Protein AF-A0A1V5XC55-F1 (afdb_monomer)

Foldseek 3Di:
DPPVVVVVVVVVVVVVVPPPPLPFDWDWFADPDAFPWKWKAWLQDLFRDDTHTWDDDPPDRTTGDGDGDDADKIWMWMQTNNRTDERPPQPAWFAQDPDITHIDGRQWWDPPKDATLAPPQWAAAPLGATKGKMKGFPPQADWKKKWKDLPDPPDIFIFTWDFQDDGPGTTMTIDGQHFQFQWMWMWMAGPVRDTIDTPVRDTDTNPPDPDDAFPLLLLAAEEEELQQQEFAQDPPDQADQDLDPFGGRQGALNRVLVCLVVCVLLVHAEYEYQAQADAPTSRRLQAQDLQWGHVSRPTLVSVLSSLVSCVVSNHAYAYAQRLFWHFPNNVLVVQCVVQPCPGPSVLQFDWDDDPNDTDFDADPPDPGTTGGDLVDPVSLVSSLVSLLNVLVSPHQEYAYPSQSRHRLVSLQSSQVSNCVSHVSHFYEYADAQLSCSSSVVSNRGQAYEHPLLLVLLLCVQLVVVDFQVVSVVSQSVCCSNGHQLARYEHENDDLQAFHVCQSNVLSPHNLLLLVSLLCLQQGEYHYYDYPCSLQSDHFPDGDPDTSPRSSRSGRDPVDHDPSSVVSNVQSSLSSVLSVVQVQRHRFDKDFPDTDGQWTWMWGDDQQWIKIKIWRSAQAKDKDFPDDPFFFAKAWSHKRPDWDDDGRIIIAGHGMMTIITTAGDQDPQVVLVVVVVVLVQQLLCCVLVLPLFRPAAFQEEEEQQKQAALWDALQALSCNVVCVVVSSIGGAGSVLLVLCLLVLLRYQEYHDDDHYALLVHPCSLVSLQSSCRSVSPRRHEYEYEHCQLNLDLVNLVSCLVSPHQEYEHEAAALDQVQRCVRIPSDGVVNSLVSLLSSVVCCVVVVGNHAYEYEHEDWQSHLVGLLSVLVSCLVSVHAAYEYAYRDPNDPSSVVTHDQCPPPSSVVSLVVSQVVSVVSNHLYAYHSDQDDADLLCCVVDVPNVSNQVSVCVNSVHNDDLLSQLSHYWYAYSSQFIAGSDPPHDGLGGSSRDRSSCSSSDPRSSVVSVVSQQVPADPVGGDNDDGVVVSD

Secondary structure (DSSP, 8-state):
--SSHHHHHHHHHHHHTTS--------EEE-SS--S-EEEEETTSSSTT--EE-EE-TTSSEEE------SEEEEEEEEETTEEE--TT---EEESSS-EEEEEEESSPPTTEE--SSTTTEEE-TTSSEEEEEEEETTS-S--EEEEESS-TT--EEEEPEEEEE-SSEEEEEEEE--SSS--EEEEE-TTS-EE-STTSPPEEPPP---PPPGGGTT--EEEE-HHHH--SSTTS---S---TTS-----HHHHHTTHHHHHHHT--EEEEPP-EEESSSS--SEEEEEEE-GGGTHHHHHHHHHHHHHHTT-EEEEEE--SB--TT-HHHHHHHHHGGGSTTGGGB-EEEETTEEEE-BGGG-TT-BBB-TTSHHHHHHHHHHHHHHHHHT--EEEETTGGGS-HHHHHHHHHHHHHH-TT-EEEE-S-HHHHHHHHHTTS-SEEE-HHHHHHHIIIIIS--S-HHHHHHHHHHHHHHSSSGGGEEEES--TTS--HHHHHHHTT-TTHHHHHHHHHHHSSSEEEEETTGGGT---SS--SSTT--GGG-PPP-SS--HHHHHHHHHHHHHHHHHHH-HHHHHSEEEEEEEETTEEEEEEEETTEEEEEEEE-SSS-EEEE---SS--EEEEEEEESSEEEETTEEEE-TTEEEEEEEE-----HHHHHHHHHHHHHHHHHHHHTT-SS-SS--SEEEE--BS--SSEETT-TT-HHHHHHTT---B--HHHHHHTHHHHTT-SEEEE-SSS-GGG-TTHHHHHHHHHHHHTT---EEEEEE-STT--HHHHHHHHHTT--EEEEE---SSHHHHHHHEETB-HHHHHHHHHHHHHHHHHTT---EEEEEEE--TTTGGGHHHHHHHHHHTT-SEEEEE-----SHHHHTT---TTSHHHHHHHHHHHHHHHHTT-EEEEESS-----GGGGGG-HHHHHHHHHHHHHHTS---GGGHHHHEEEE-TTSEEEESSTTSPEEEETTTS-HHHHHTSHHHHHHHHHHHHHS-BTTBS--PPPHHHH-

Radius of gyration: 33.97 Å; Cα contacts (8 Å, |Δi|>4): 2161; chains: 1; bounding box: 90×72×100 Å

Solvent-accessible surface area (backbone atoms only — not comparable to full-atom values): 53947 Å² total; per-residue (Å²): 135,76,79,65,59,60,61,54,54,52,53,57,50,58,64,57,73,71,58,71,84,74,71,70,63,59,57,71,48,68,49,103,58,94,72,92,44,43,30,46,43,53,68,83,49,67,30,78,82,69,75,42,74,47,42,75,46,99,87,52,79,35,36,41,50,74,55,79,72,69,61,21,73,32,47,32,38,33,32,47,70,89,39,83,42,70,58,87,80,50,88,45,63,49,28,85,64,98,58,72,32,26,50,47,66,32,82,13,39,46,86,67,38,53,40,19,72,20,59,67,24,42,35,74,34,96,53,50,30,30,37,39,38,41,31,38,35,66,89,72,55,93,59,46,29,42,34,36,30,69,84,51,93,89,57,67,46,62,28,72,35,46,78,77,52,71,49,84,49,29,41,32,30,36,37,75,48,54,46,28,42,86,57,35,36,33,32,37,33,43,72,89,68,52,75,48,24,30,74,88,65,44,66,40,64,58,65,80,88,85,82,81,78,41,77,75,51,69,76,32,24,36,38,35,35,54,51,33,32,52,32,32,61,47,101,84,47,67,68,41,80,76,50,63,79,76,43,66,28,49,13,18,43,49,20,51,49,76,40,46,68,62,42,47,71,42,54,47,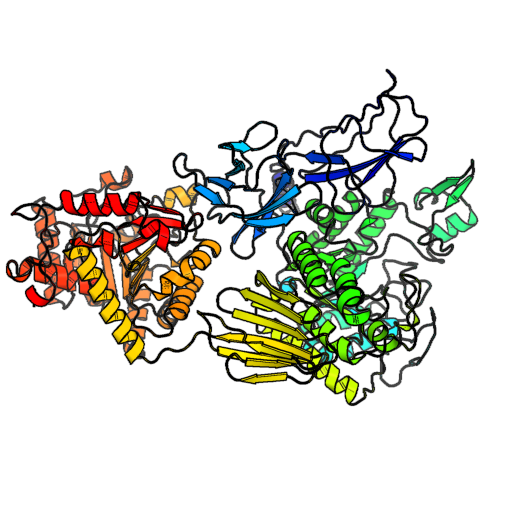36,30,41,35,36,48,42,57,34,29,31,71,50,54,66,19,66,31,30,40,35,79,84,43,47,26,66,87,34,49,22,63,69,25,51,50,53,30,48,55,59,34,48,77,70,68,35,39,44,26,40,43,48,62,74,58,34,32,15,67,75,16,67,61,52,56,47,24,73,74,52,38,86,79,26,94,48,30,68,53,36,38,68,44,77,59,94,91,38,81,40,78,37,40,53,97,76,36,92,61,26,43,25,47,22,76,84,32,63,73,53,44,50,52,52,48,48,37,47,54,51,48,40,74,73,63,49,41,30,32,33,33,53,62,37,44,69,42,48,48,72,56,34,22,50,46,40,50,54,38,39,77,70,32,77,69,42,48,34,36,24,47,31,52,36,86,61,32,44,54,42,39,75,64,47,33,30,68,29,22,40,28,58,68,54,26,54,44,48,41,32,39,66,40,68,54,77,42,38,23,40,61,42,47,53,53,49,54,49,50,63,64,48,30,51,62,46,62,29,33,32,34,34,66,37,53,90,42,36,52,34,48,30,14,52,9,41,75,65,75,40,52,64,42,37,50,49,51,52,50,48,49,50,59,35,67,19,25,34,37,43,39,74,48,55,51,40,58,52,58,34,91,63,75,59,91,49,85,71,54,16,53,67,55,62,56,41,56,76,93,70,74,52,73,69,28,52,53,41,31,51,49,47,26,50,46,44,48,48,34,71,75,33,60,12,29,38,74,20,51,78,43,82,76,43,50,48,65,41,38,35,31,36,36,23,39,38,94,80,41,34,35,40,37,40,37,34,69,35,94,51,68,49,77,49,74,67,82,46,102,74,40,60,40,58,43,83,74,45,70,32,72,52,70,49,78,56,64,44,40,39,38,32,30,45,39,9,30,39,35,28,38,47,38,71,64,76,64,58,69,70,59,53,53,52,52,53,51,53,51,53,52,51,50,51,51,26,59,47,70,65,49,48,59,59,95,60,75,45,39,29,41,33,35,23,52,15,28,38,48,89,47,41,44,60,54,51,75,66,47,23,54,60,24,51,75,70,67,64,36,33,33,45,22,54,53,49,53,62,65,41,43,72,56,39,46,55,33,43,34,40,33,37,74,50,54,31,33,46,90,76,37,85,54,47,63,57,52,37,48,51,39,49,58,44,34,52,82,50,85,63,39,28,31,39,47,36,72,38,82,76,43,44,71,72,47,50,52,51,40,46,77,46,48,45,34,30,40,36,31,53,51,53,38,61,44,55,82,42,23,26,63,46,28,35,76,50,52,50,77,56,29,52,55,30,44,44,51,51,46,51,50,31,62,76,67,68,48,79,61,47,41,30,38,36,22,60,50,26,65,86,32,52,92,34,44,51,48,36,39,50,48,40,51,74,48,64,40,53,28,42,34,40,32,56,63,63,62,76,43,78,65,21,49,76,36,61,57,59,53,84,36,70,67,53,38,53,42,50,51,52,22,44,56,49,26,47,75,68,68,27,43,53,31,63,49,53,72,58,72,90,73,49,83,90,49,35,89,82,30,67,67,53,40,51,49,51,53,30,45,26,58,70,63,67,41,91,78,50,78,89,43,24,65,69,32,28,34,19,38,41,25,71,23,40,28,17,43,44,34,87,88,33,63,73,40,47,39,44,79,54,43,52,60,75,54,34,61,52,26,72,56,33,23,48,50,35,51,46,54,44,62,73,50,61,45,102,90,42,71,72,79,55,78,54,75,85,76,65,111

Mean predicted aligned error: 11.79 Å

pLDDT: mean 85.63, std 13.94, range [22.53, 98.56]

Structure (mmCIF, N/CA/C/O backbone):
data_AF-A0A1V5XC55-F1
#
_entry.id   AF-A0A1V5XC55-F1
#
loop_
_atom_site.group_PDB
_atom_site.id
_atom_site.type_symbol
_atom_site.label_atom_id
_atom_site.label_alt_id
_atom_site.label_comp_id
_atom_site.label_asym_id
_atom_site.label_entity_id
_atom_site.label_seq_id
_atom_site.pdbx_PDB_ins_code
_atom_site.Cartn_x
_atom_site.Cartn_y
_atom_site.Cartn_z
_atom_site.occupancy
_atom_site.B_iso_or_equiv
_atom_site.auth_seq_id
_atom_site.auth_comp_id
_atom_site.auth_asym_id
_atom_site.auth_atom_id
_atom_site.pdbx_PDB_model_num
ATOM 1 N N . MET A 1 1 ? -19.182 26.899 -26.515 1.00 34.28 1 MET A N 1
ATOM 2 C CA . MET A 1 1 ? -17.747 27.268 -26.504 1.00 34.28 1 MET A CA 1
ATOM 3 C C . MET A 1 1 ? -17.348 28.313 -25.447 1.00 34.28 1 MET A C 1
ATOM 5 O O . MET A 1 1 ? -16.160 28.542 -25.316 1.00 34.28 1 MET A O 1
ATOM 9 N N . GLN A 1 2 ? -18.250 28.873 -24.620 1.00 22.53 2 GLN A N 1
ATOM 10 C CA . GLN A 1 2 ? -17.868 29.797 -23.522 1.00 22.53 2 GLN A CA 1
ATOM 11 C C . GLN A 1 2 ? -18.053 29.240 -22.094 1.00 22.53 2 GLN A C 1
ATOM 13 O O . GLN A 1 2 ? -17.560 29.832 -21.146 1.00 22.53 2 GLN A O 1
ATOM 18 N N . THR A 1 3 ? -18.674 28.072 -21.917 1.00 24.91 3 THR A N 1
ATOM 19 C CA . THR A 1 3 ? -18.937 27.470 -20.590 1.00 24.91 3 THR A CA 1
ATOM 20 C C . THR A 1 3 ? -17.890 26.448 -20.127 1.00 24.91 3 THR A C 1
ATOM 22 O O . THR A 1 3 ? -17.891 26.059 -18.966 1.00 24.91 3 THR A O 1
ATOM 25 N N . VAL A 1 4 ? -16.964 26.037 -21.003 1.00 29.27 4 VAL A N 1
ATOM 26 C CA . VAL A 1 4 ? -15.891 25.066 -20.683 1.00 29.27 4 VAL A CA 1
ATOM 27 C C . VAL A 1 4 ? -14.589 25.770 -20.262 1.00 29.27 4 VAL A C 1
ATOM 29 O O . VAL A 1 4 ? -13.830 25.240 -19.457 1.00 29.27 4 VAL A O 1
ATOM 32 N N . SER A 1 5 ? -14.366 27.012 -20.708 1.00 24.56 5 SER A N 1
ATOM 33 C CA . SER A 1 5 ? -13.161 27.795 -20.383 1.00 24.56 5 SER A CA 1
ATOM 34 C C . SER A 1 5 ? -13.095 28.234 -18.913 1.00 24.56 5 SER A C 1
ATOM 36 O O . SER A 1 5 ? -12.009 28.353 -18.351 1.00 24.56 5 SER A O 1
ATOM 38 N N . THR A 1 6 ? -14.240 28.451 -18.261 1.00 25.06 6 THR A N 1
ATOM 39 C CA . THR A 1 6 ? -14.295 28.997 -16.893 1.00 25.06 6 THR A CA 1
ATOM 40 C C . THR A 1 6 ? -13.995 27.942 -15.820 1.00 25.06 6 THR A C 1
ATOM 42 O O . THR A 1 6 ? -13.454 28.270 -14.766 1.00 25.06 6 THR A O 1
ATOM 45 N N . ILE A 1 7 ? -14.264 26.662 -16.108 1.00 30.28 7 ILE A N 1
ATOM 46 C CA . ILE A 1 7 ? -13.986 25.533 -15.199 1.00 30.28 7 ILE A CA 1
ATOM 47 C C . ILE A 1 7 ? -12.499 25.133 -15.251 1.00 30.28 7 ILE A C 1
ATOM 49 O O . ILE A 1 7 ? -11.921 24.765 -14.228 1.00 30.28 7 ILE A O 1
ATOM 53 N N . VAL A 1 8 ? -11.846 25.278 -16.410 1.00 31.59 8 VAL A N 1
ATOM 54 C CA . VAL A 1 8 ? -10.400 25.025 -16.565 1.00 31.59 8 VAL A CA 1
ATOM 55 C C . VAL A 1 8 ? -9.572 26.124 -15.888 1.00 31.59 8 VAL A C 1
ATOM 57 O O . VAL A 1 8 ? -8.620 25.821 -15.168 1.00 31.59 8 VAL A O 1
ATOM 60 N N . SER A 1 9 ? -9.991 27.391 -15.997 1.00 26.23 9 SER A N 1
ATOM 61 C CA . SER A 1 9 ? -9.282 28.512 -15.364 1.00 26.23 9 SER A CA 1
ATOM 62 C C . SER A 1 9 ? -9.370 28.500 -13.829 1.00 26.23 9 SER A C 1
ATOM 64 O O . SER A 1 9 ? -8.405 28.869 -13.163 1.00 26.23 9 SER A O 1
ATOM 66 N N . GLN A 1 10 ? -10.479 28.019 -13.245 1.00 27.09 10 GLN A N 1
ATOM 67 C CA . GLN A 1 10 ? -10.594 27.850 -11.788 1.00 27.09 10 GLN A CA 1
ATOM 68 C C . GLN A 1 10 ? -9.768 26.667 -11.254 1.00 27.09 10 GLN A C 1
ATOM 70 O O . GLN A 1 10 ? -9.231 26.763 -10.151 1.00 27.09 10 GLN A O 1
ATOM 75 N N . ARG A 1 11 ? -9.587 25.585 -12.030 1.00 28.97 11 ARG A N 1
ATOM 76 C CA . ARG A 1 11 ? -8.693 24.467 -11.661 1.00 28.97 11 ARG A CA 1
ATOM 77 C C . ARG A 1 11 ? -7.208 24.843 -11.728 1.00 28.97 11 ARG A C 1
ATOM 79 O O . ARG A 1 11 ? -6.474 24.474 -10.817 1.00 28.97 11 ARG A O 1
ATOM 86 N N . MET A 1 12 ? -6.787 25.620 -12.730 1.00 27.97 12 MET A N 1
ATOM 87 C CA . MET A 1 12 ? -5.414 26.151 -12.813 1.00 27.97 12 MET A CA 1
ATOM 88 C C . MET A 1 12 ? -5.119 27.231 -11.757 1.00 27.97 12 MET A C 1
ATOM 90 O O . MET A 1 12 ? -4.005 27.303 -11.243 1.00 27.97 12 MET A O 1
ATOM 94 N N . MET A 1 13 ? -6.105 28.048 -11.362 1.00 25.08 13 MET A N 1
ATOM 95 C CA . MET A 1 13 ? -5.916 28.977 -10.236 1.00 25.08 13 MET A CA 1
ATOM 96 C C . MET A 1 13 ? -5.838 28.248 -8.886 1.00 25.08 13 MET A C 1
ATOM 98 O O . MET A 1 13 ? -5.050 28.640 -8.028 1.00 25.08 13 MET A O 1
ATOM 102 N N . LEU A 1 14 ? -6.575 27.149 -8.694 1.00 25.53 14 LEU A N 1
ATOM 103 C CA . LEU A 1 14 ? -6.502 26.353 -7.462 1.00 25.53 14 LEU A CA 1
ATOM 104 C C . LEU A 1 14 ? -5.182 25.575 -7.308 1.00 25.53 14 LEU A C 1
ATOM 106 O O . LEU A 1 14 ? -4.770 25.340 -6.173 1.00 25.53 14 LEU A O 1
ATOM 110 N N . SER A 1 15 ? -4.472 25.237 -8.395 1.00 27.22 15 SER A N 1
ATOM 111 C CA . SER A 1 15 ? -3.107 24.685 -8.304 1.00 27.22 15 SER A CA 1
ATOM 112 C C . SER A 1 15 ? -2.055 25.741 -7.941 1.00 27.22 15 SER A C 1
ATOM 114 O O . SER A 1 15 ? -1.020 25.401 -7.369 1.00 27.22 15 SER A O 1
ATOM 116 N N . ALA A 1 16 ? -2.319 27.019 -8.227 1.00 26.11 16 ALA A N 1
ATOM 117 C CA . ALA A 1 16 ? -1.433 28.129 -7.875 1.00 26.11 16 ALA A CA 1
ATOM 118 C C . ALA A 1 16 ? -1.601 28.599 -6.415 1.00 26.11 16 ALA A C 1
ATOM 120 O O . ALA A 1 16 ? -0.640 29.063 -5.811 1.00 26.11 16 ALA A O 1
ATOM 121 N N . PHE A 1 17 ? -2.785 28.429 -5.814 1.00 24.09 17 PHE A N 1
ATOM 122 C CA . PHE A 1 17 ? -3.093 28.936 -4.466 1.00 24.09 17 PHE A CA 1
ATOM 123 C C . PHE A 1 17 ? -2.536 28.104 -3.293 1.00 24.09 17 PHE A C 1
ATOM 125 O O . PHE A 1 17 ? -2.596 28.555 -2.153 1.00 24.09 17 PHE A O 1
ATOM 132 N N . PHE A 1 18 ? -1.990 26.908 -3.542 1.00 30.83 18 PHE A N 1
ATOM 133 C CA . PHE A 1 18 ? -1.498 26.001 -2.488 1.00 30.83 18 PHE A CA 1
ATOM 134 C C . PHE A 1 18 ? 0.004 25.692 -2.548 1.00 30.83 18 PHE A C 1
ATOM 136 O O . PHE A 1 18 ? 0.501 24.930 -1.720 1.00 30.83 18 PHE A O 1
ATOM 143 N N . ARG A 1 19 ? 0.747 26.328 -3.459 1.00 33.22 19 ARG A N 1
ATOM 144 C CA . ARG A 1 19 ? 2.190 26.515 -3.293 1.00 33.22 19 ARG A CA 1
ATOM 145 C C . ARG A 1 19 ? 2.358 27.768 -2.440 1.00 33.22 19 ARG A C 1
ATOM 147 O O . ARG A 1 19 ? 2.335 28.874 -2.971 1.00 33.22 19 ARG A O 1
ATOM 154 N N . GLY A 1 20 ? 2.474 27.621 -1.118 1.00 26.70 20 GLY A N 1
ATOM 155 C CA . GLY A 1 20 ? 3.049 28.712 -0.325 1.00 26.70 20 GLY A CA 1
ATOM 156 C C . GLY A 1 20 ? 4.363 29.129 -1.000 1.00 26.70 20 GLY A C 1
ATOM 157 O O . GLY A 1 20 ? 5.053 28.243 -1.514 1.00 26.70 20 GLY A O 1
ATOM 158 N N . PRO A 1 21 ? 4.686 30.428 -1.105 1.00 26.92 21 PRO A N 1
ATOM 159 C CA . PRO A 1 21 ? 5.895 30.852 -1.785 1.00 26.92 21 PRO A CA 1
ATOM 160 C C . PRO A 1 21 ? 7.081 30.328 -0.975 1.00 26.92 21 PRO A C 1
ATOM 162 O O . PRO A 1 21 ? 7.488 30.928 0.014 1.00 26.92 21 PRO A O 1
ATOM 165 N N . VAL A 1 22 ? 7.622 29.176 -1.371 1.00 40.97 22 VAL A N 1
ATOM 166 C CA . VAL A 1 22 ? 8.995 28.829 -1.035 1.00 40.97 22 VAL A CA 1
ATOM 167 C C . VAL A 1 22 ? 9.799 29.819 -1.849 1.00 40.97 22 VAL A C 1
ATOM 169 O O . VAL A 1 22 ? 9.922 29.679 -3.063 1.00 40.97 22 VAL A O 1
ATOM 172 N N . THR A 1 23 ? 10.221 30.901 -1.205 1.00 40.09 23 THR A N 1
ATOM 173 C CA . THR A 1 23 ? 11.117 31.865 -1.823 1.00 40.09 23 THR A CA 1
ATOM 174 C C . THR A 1 23 ? 12.346 31.078 -2.269 1.00 40.09 23 THR A C 1
ATOM 176 O O . THR A 1 23 ? 12.992 30.468 -1.409 1.00 40.09 23 THR A O 1
ATOM 179 N N . PRO A 1 24 ? 12.656 31.022 -3.575 1.00 44.69 24 PRO A N 1
ATOM 180 C CA . PRO A 1 24 ? 13.833 30.312 -4.036 1.00 44.69 24 PRO A CA 1
ATOM 181 C C . PRO A 1 24 ? 15.060 30.874 -3.326 1.00 44.69 24 PRO A C 1
ATOM 183 O O . PRO A 1 24 ? 15.310 32.083 -3.334 1.00 44.69 24 PRO A O 1
ATOM 186 N N . ARG A 1 25 ? 15.778 30.001 -2.617 1.00 53.78 25 ARG A N 1
ATOM 187 C CA . ARG A 1 25 ? 16.970 30.369 -1.858 1.00 53.78 25 ARG A CA 1
ATOM 188 C C . ARG A 1 25 ? 18.172 29.917 -2.689 1.00 53.78 25 ARG A C 1
ATOM 190 O O . ARG A 1 25 ? 18.420 28.715 -2.744 1.00 53.78 25 ARG A O 1
ATOM 197 N N . PRO A 1 26 ? 18.896 30.830 -3.358 1.00 57.94 26 PRO A N 1
ATOM 198 C CA . PRO A 1 26 ? 20.047 30.443 -4.165 1.00 57.94 26 PRO A CA 1
ATOM 199 C C . PRO A 1 26 ? 21.116 29.794 -3.273 1.00 57.94 26 PRO A C 1
ATOM 201 O O . PRO A 1 26 ? 21.475 30.356 -2.234 1.00 57.94 26 PRO A O 1
ATOM 204 N N . LEU A 1 27 ? 21.621 28.623 -3.675 1.00 64.31 27 LEU A N 1
ATOM 205 C CA . LEU A 1 27 ? 22.740 27.948 -3.014 1.00 64.31 27 LEU A CA 1
ATOM 206 C C . LEU A 1 27 ? 24.049 28.672 -3.348 1.00 64.31 27 LEU A C 1
ATOM 208 O O . LEU A 1 27 ? 24.645 28.451 -4.394 1.00 64.31 27 LEU A O 1
ATOM 212 N N . ARG A 1 28 ? 24.523 29.537 -2.453 1.00 68.38 28 ARG A N 1
ATOM 213 C CA . ARG A 1 28 ? 25.791 30.256 -2.646 1.00 68.38 28 ARG A CA 1
ATOM 214 C C . ARG A 1 28 ? 26.946 29.486 -2.013 1.00 68.38 28 ARG A C 1
ATOM 216 O O . ARG A 1 28 ? 26.860 29.146 -0.836 1.00 68.38 28 ARG A O 1
ATOM 223 N N . ILE A 1 29 ? 28.020 29.259 -2.772 1.00 69.81 29 ILE A N 1
ATOM 224 C CA . ILE A 1 29 ? 29.189 28.486 -2.333 1.00 69.81 29 ILE A CA 1
ATOM 225 C C . ILE A 1 29 ? 30.430 29.377 -2.360 1.00 69.81 29 ILE A C 1
ATOM 227 O O . ILE A 1 29 ? 31.098 29.540 -3.375 1.00 69.81 29 ILE A O 1
ATOM 231 N N . SER A 1 30 ? 30.786 29.942 -1.212 1.00 69.00 30 SER A N 1
ATOM 232 C CA . SER A 1 30 ? 32.070 30.636 -1.090 1.00 69.00 30 SER A CA 1
ATOM 233 C C . SER A 1 30 ? 33.190 29.599 -0.920 1.00 69.00 30 SER A C 1
ATOM 235 O O . SER A 1 30 ? 33.026 28.629 -0.180 1.00 69.00 30 SER A O 1
ATOM 237 N N . LEU A 1 31 ? 34.322 29.754 -1.611 1.00 70.69 31 LEU A N 1
ATOM 238 C CA . LEU A 1 31 ? 35.494 28.891 -1.433 1.00 70.69 31 LEU A CA 1
ATOM 239 C C . LEU A 1 31 ? 36.622 29.703 -0.784 1.00 70.69 31 LEU A C 1
ATOM 241 O O . LEU A 1 31 ? 36.928 30.798 -1.250 1.00 70.69 31 LEU A O 1
ATOM 245 N N . PRO A 1 32 ? 37.300 29.185 0.257 1.00 66.31 32 PRO A N 1
ATOM 246 C CA . PRO A 1 32 ? 38.350 29.921 0.961 1.00 66.31 32 PRO A CA 1
ATOM 247 C C . PRO A 1 32 ? 39.676 29.997 0.177 1.00 66.31 32 PRO A C 1
ATOM 249 O O . PRO A 1 32 ? 40.700 30.386 0.734 1.00 66.31 32 PRO A O 1
ATOM 252 N N . PHE A 1 33 ? 39.692 29.595 -1.097 1.00 70.06 33 PHE A N 1
ATOM 253 C CA . PHE A 1 33 ? 40.871 29.534 -1.960 1.00 70.06 33 PHE A CA 1
ATOM 254 C C . PHE A 1 33 ? 40.503 29.823 -3.423 1.00 70.06 33 PHE A C 1
ATOM 256 O O . PHE A 1 33 ? 39.359 29.635 -3.830 1.00 70.06 33 PHE A O 1
ATOM 263 N N . GLN A 1 34 ? 41.485 30.263 -4.218 1.00 73.25 34 GLN A N 1
ATOM 264 C CA . GLN A 1 34 ? 41.315 30.446 -5.662 1.00 73.25 34 GLN A CA 1
ATOM 265 C C . GLN A 1 34 ? 41.255 29.093 -6.381 1.00 73.25 34 GLN A C 1
ATOM 267 O O . GLN A 1 34 ? 42.009 28.179 -6.051 1.00 73.25 34 GLN A O 1
ATOM 272 N N . ALA A 1 35 ? 40.371 28.999 -7.370 1.00 76.56 35 ALA A N 1
ATOM 273 C CA . ALA A 1 35 ? 40.195 27.854 -8.257 1.00 76.56 35 ALA A CA 1
ATOM 274 C C . ALA A 1 35 ? 40.071 28.357 -9.700 1.00 76.56 35 ALA A C 1
ATOM 276 O O . ALA A 1 35 ? 39.689 29.508 -9.907 1.00 76.56 35 ALA A O 1
ATOM 277 N N . ASN A 1 36 ? 40.377 27.524 -10.694 1.00 80.00 36 ASN A N 1
ATOM 278 C CA . ASN A 1 36 ? 40.139 27.857 -12.106 1.00 80.00 36 ASN A CA 1
ATOM 279 C C . ASN A 1 36 ? 38.776 27.348 -12.586 1.00 80.00 36 ASN A C 1
ATOM 281 O O . ASN A 1 36 ? 38.166 27.933 -13.477 1.00 80.00 36 ASN A O 1
ATOM 285 N N . SER A 1 37 ? 38.309 26.248 -11.998 1.00 83.19 37 SER A N 1
ATOM 286 C CA . SER A 1 37 ? 37.032 25.618 -12.313 1.00 83.19 37 SER A CA 1
ATOM 287 C C . SER A 1 37 ? 36.418 25.002 -11.064 1.00 83.19 37 SER A C 1
ATOM 289 O O . SER A 1 37 ? 37.107 24.367 -10.260 1.00 83.19 37 SER A O 1
ATOM 291 N N . VAL A 1 38 ? 35.111 25.187 -10.912 1.00 84.00 38 VAL A N 1
ATOM 292 C CA . VAL A 1 38 ? 34.327 24.575 -9.844 1.00 84.00 38 VAL A CA 1
ATOM 293 C C . VAL A 1 38 ? 33.068 23.998 -10.462 1.00 84.00 38 VAL A C 1
ATOM 295 O O . VAL A 1 38 ? 32.295 24.717 -11.093 1.00 84.00 38 VAL A O 1
ATOM 298 N N . GLU A 1 39 ? 32.862 22.704 -10.265 1.00 86.62 39 GLU A N 1
ATOM 299 C CA . GLU A 1 39 ? 31.652 22.007 -10.677 1.00 86.62 39 GLU A CA 1
ATOM 300 C C . GLU A 1 39 ? 30.927 21.445 -9.461 1.00 86.62 39 GLU A C 1
ATOM 302 O O . GLU A 1 39 ? 31.538 20.887 -8.545 1.00 86.62 39 GLU A O 1
ATOM 307 N N . LEU A 1 40 ? 29.606 21.552 -9.477 1.00 84.00 40 LEU A N 1
ATOM 308 C CA . LEU A 1 40 ? 28.720 20.977 -8.483 1.00 84.00 40 LEU A CA 1
ATOM 309 C C . LEU A 1 40 ? 28.128 19.665 -9.005 1.00 84.00 40 LEU A C 1
ATOM 311 O O . LEU A 1 40 ? 27.508 19.609 -10.072 1.00 84.00 40 LEU A O 1
ATOM 315 N N . HIS A 1 41 ? 28.302 18.615 -8.210 1.00 83.94 41 HIS A N 1
ATOM 316 C CA . HIS A 1 41 ? 27.833 17.259 -8.473 1.00 83.94 41 HIS A CA 1
ATOM 317 C C . HIS A 1 41 ? 26.942 16.792 -7.323 1.00 83.94 41 HIS A C 1
ATOM 319 O O . HIS A 1 41 ? 27.203 17.109 -6.163 1.00 83.94 41 HIS A O 1
ATOM 325 N N . GLY A 1 42 ? 25.898 16.024 -7.626 1.00 78.00 42 GLY A N 1
ATOM 326 C CA . GLY A 1 42 ? 25.036 15.413 -6.613 1.00 78.00 42 GLY A CA 1
ATOM 327 C C . GLY A 1 42 ? 23.551 15.511 -6.937 1.00 78.00 42 GLY A C 1
ATOM 328 O O . GLY A 1 42 ? 23.145 15.733 -8.074 1.00 78.00 42 GLY A O 1
ATOM 329 N N . GLU A 1 43 ? 22.726 15.377 -5.906 1.00 76.12 43 GLU A N 1
ATOM 330 C CA . GLU A 1 43 ? 21.269 15.235 -5.988 1.00 76.12 43 GLU A CA 1
ATOM 331 C C . GLU A 1 43 ? 20.528 16.559 -6.247 1.00 76.12 43 GLU A C 1
ATOM 333 O O . GLU A 1 43 ? 19.299 16.590 -6.218 1.00 76.12 43 GLU A O 1
ATOM 338 N N . LEU A 1 44 ? 21.248 17.654 -6.511 1.00 71.00 44 LEU A N 1
ATOM 339 C CA . LEU A 1 44 ? 20.697 18.998 -6.731 1.00 71.00 44 LEU A CA 1
ATOM 340 C C . LEU A 1 44 ? 20.223 19.228 -8.187 1.00 71.00 44 LEU A C 1
ATOM 342 O O . LEU A 1 44 ? 19.505 20.181 -8.459 1.00 71.00 44 LEU A O 1
ATOM 346 N N . GLN A 1 45 ? 20.569 18.346 -9.134 1.00 64.94 45 GLN A N 1
ATOM 347 C CA . GLN A 1 45 ? 20.447 18.556 -10.593 1.00 64.94 45 GLN A CA 1
ATOM 348 C C . GLN A 1 45 ? 19.130 18.075 -11.228 1.00 64.94 45 GLN A C 1
ATOM 350 O O . GLN A 1 45 ? 18.696 16.972 -10.920 1.00 64.94 45 GLN A O 1
ATOM 355 N N . ASP A 1 46 ? 18.529 18.798 -12.181 1.00 60.03 46 ASP A N 1
ATOM 356 C CA . ASP A 1 46 ? 17.327 18.317 -12.912 1.00 60.03 46 ASP A CA 1
ATOM 357 C C . ASP A 1 46 ? 17.548 17.031 -13.728 1.00 60.03 46 ASP A C 1
ATOM 359 O O . ASP A 1 46 ? 16.584 16.413 -14.179 1.00 60.03 46 ASP A O 1
ATOM 363 N N . ARG A 1 47 ? 18.809 16.623 -13.902 1.00 61.38 47 ARG A N 1
ATOM 364 C CA . ARG A 1 47 ? 19.258 15.399 -14.572 1.00 61.38 47 ARG A CA 1
ATOM 365 C C . ARG A 1 47 ? 20.358 14.769 -13.735 1.00 61.38 47 ARG A C 1
ATOM 367 O O . ARG A 1 47 ? 21.173 15.493 -13.200 1.00 61.38 47 ARG A O 1
ATOM 374 N N . HIS A 1 48 ? 20.432 13.449 -13.646 1.00 56.47 48 HIS A N 1
ATOM 375 C CA . HIS A 1 48 ? 21.293 12.776 -12.660 1.00 56.47 48 HIS A CA 1
ATOM 376 C C . HIS A 1 48 ? 22.820 12.814 -12.956 1.00 56.47 48 HIS A C 1
ATOM 378 O O . HIS A 1 48 ? 23.610 12.387 -12.115 1.00 56.47 48 HIS A O 1
ATOM 384 N N . HIS A 1 49 ? 23.268 13.259 -14.140 1.00 59.47 49 HIS A N 1
ATOM 385 C CA . HIS A 1 49 ? 24.650 13.029 -14.608 1.00 59.47 49 HIS A CA 1
ATOM 386 C C . HIS A 1 49 ? 25.364 14.224 -15.267 1.00 59.47 49 HIS A C 1
ATOM 388 O O . HIS A 1 49 ? 26.499 14.061 -15.713 1.00 59.47 49 HIS A O 1
ATOM 394 N N . ASP A 1 50 ? 24.750 15.408 -15.331 1.00 64.81 50 ASP A N 1
ATOM 395 C CA . ASP A 1 50 ? 25.360 16.574 -15.988 1.00 64.81 50 ASP A CA 1
ATOM 396 C C . ASP A 1 50 ? 26.004 17.498 -14.922 1.00 64.81 50 ASP A C 1
ATOM 398 O O . ASP A 1 50 ? 25.295 17.968 -14.031 1.00 64.81 50 ASP A O 1
ATOM 402 N N . PRO A 1 51 ? 27.323 17.787 -14.964 1.00 71.56 51 PRO A N 1
ATOM 403 C CA . PRO A 1 51 ? 27.960 18.690 -14.001 1.00 71.56 51 PRO A CA 1
ATOM 404 C C . PRO A 1 51 ? 27.398 20.112 -14.109 1.00 71.56 51 PRO A C 1
ATOM 406 O O . PRO A 1 51 ? 27.143 20.601 -15.210 1.00 71.56 51 PRO A O 1
ATOM 409 N N . ILE A 1 52 ? 27.257 20.804 -12.973 1.00 73.19 52 ILE A N 1
ATOM 410 C CA . ILE A 1 52 ? 26.864 22.218 -12.947 1.00 73.19 52 ILE A CA 1
ATOM 411 C C . ILE A 1 52 ? 28.124 23.075 -12.779 1.00 73.19 52 ILE A C 1
ATOM 413 O O . ILE A 1 52 ? 28.688 23.085 -11.681 1.00 73.19 52 ILE A O 1
ATOM 417 N N . PRO A 1 53 ? 28.576 23.804 -13.812 1.00 76.50 53 PRO A N 1
ATOM 418 C CA . PRO A 1 53 ? 29.674 24.747 -13.653 1.00 76.50 53 PRO A CA 1
ATOM 419 C C . PRO A 1 53 ? 29.216 25.939 -12.805 1.00 76.50 53 PRO A C 1
ATOM 421 O O . PRO A 1 53 ? 28.150 26.509 -13.040 1.00 76.50 53 PRO A O 1
ATOM 424 N N . LEU A 1 54 ? 30.021 26.325 -11.817 1.00 79.12 54 LEU A N 1
ATOM 425 C CA . LEU A 1 54 ? 29.803 27.552 -11.054 1.00 79.12 54 LEU A CA 1
ATOM 426 C C . LEU A 1 54 ? 30.434 28.736 -11.788 1.00 79.12 54 LEU A C 1
ATOM 428 O O . LEU A 1 54 ? 31.432 28.592 -12.497 1.00 79.12 54 LEU A O 1
ATOM 432 N N . HIS A 1 55 ? 29.871 29.925 -11.584 1.00 77.81 55 HIS A N 1
ATOM 433 C CA . HIS A 1 55 ? 30.390 31.156 -12.167 1.00 77.81 55 HIS A CA 1
ATOM 434 C C . HIS A 1 55 ? 31.061 32.022 -11.106 1.00 77.81 55 HIS A C 1
ATOM 436 O O . HIS A 1 55 ? 30.628 32.076 -9.954 1.00 77.81 55 HIS A O 1
ATOM 442 N N . HIS A 1 56 ? 32.130 32.706 -11.509 1.00 75.00 56 HIS A N 1
ATOM 443 C CA . HIS A 1 56 ? 32.815 33.656 -10.649 1.00 75.00 56 HIS A CA 1
ATOM 444 C C . HIS A 1 56 ? 31.974 34.920 -10.506 1.00 75.00 56 HIS A C 1
ATOM 446 O O . HIS A 1 56 ? 31.477 35.466 -11.498 1.00 75.00 56 HIS A O 1
ATOM 452 N N . ARG A 1 57 ? 31.855 35.416 -9.278 1.00 69.62 57 ARG A N 1
ATOM 453 C CA . ARG A 1 57 ? 31.190 36.690 -9.037 1.00 69.62 57 ARG A CA 1
ATOM 454 C C . ARG A 1 57 ? 32.016 37.855 -9.602 1.00 69.62 57 ARG A C 1
ATOM 456 O O . ARG A 1 57 ? 33.247 37.826 -9.504 1.00 69.62 57 ARG A O 1
ATOM 463 N N . PRO A 1 58 ? 31.392 38.898 -10.179 1.00 58.31 58 PRO A N 1
ATOM 464 C CA . PRO A 1 58 ? 32.119 40.075 -10.666 1.00 58.31 58 PRO A CA 1
ATOM 465 C C . PRO A 1 58 ? 32.902 40.831 -9.570 1.00 58.31 58 PRO A C 1
ATOM 467 O O . PRO A 1 58 ? 33.779 41.630 -9.884 1.00 58.31 58 PRO A O 1
ATOM 470 N N . ASP A 1 59 ? 32.575 40.593 -8.298 1.00 60.75 59 ASP A N 1
ATOM 471 C CA . ASP A 1 59 ? 32.968 41.352 -7.108 1.00 60.75 59 ASP A CA 1
ATOM 472 C C . ASP A 1 59 ? 33.981 40.651 -6.161 1.00 60.75 59 ASP A C 1
ATOM 474 O O . ASP A 1 59 ? 34.396 41.268 -5.180 1.00 60.75 59 ASP A O 1
ATOM 478 N N . GLY A 1 60 ? 34.458 39.424 -6.438 1.00 61.50 60 GLY A N 1
ATOM 479 C CA . GLY A 1 60 ? 35.497 38.757 -5.616 1.00 61.50 60 GLY A CA 1
ATOM 480 C C . GLY A 1 60 ? 35.641 37.239 -5.829 1.00 61.50 60 GLY A C 1
ATOM 481 O O . GLY A 1 60 ? 34.952 36.695 -6.677 1.00 61.50 60 GLY A O 1
ATOM 482 N N . ASN A 1 61 ? 36.504 36.560 -5.043 1.00 63.12 61 ASN A N 1
ATOM 483 C CA . ASN A 1 61 ? 36.848 35.109 -5.089 1.00 63.12 61 ASN A CA 1
ATOM 484 C C . ASN A 1 61 ? 35.675 34.128 -4.781 1.00 63.12 61 ASN A C 1
ATOM 486 O O . ASN A 1 61 ? 35.906 32.979 -4.397 1.00 63.12 61 ASN A O 1
ATOM 490 N N . GLU A 1 62 ? 34.420 34.564 -4.878 1.00 69.88 62 GLU A N 1
ATOM 491 C CA . GLU A 1 62 ? 33.247 33.743 -4.566 1.00 69.88 62 GLU A CA 1
ATOM 492 C C . GLU A 1 62 ? 32.687 33.077 -5.823 1.00 69.88 62 GLU A C 1
ATOM 494 O O . GLU A 1 62 ? 32.592 33.693 -6.889 1.00 69.88 62 GLU A O 1
ATOM 499 N N . TRP A 1 63 ? 32.285 31.815 -5.678 1.00 75.44 63 TRP A N 1
ATOM 500 C CA . TRP A 1 63 ? 31.648 31.045 -6.735 1.00 75.44 63 TRP A CA 1
ATOM 501 C C . TRP A 1 63 ? 30.147 30.992 -6.474 1.00 75.44 63 TRP A C 1
ATOM 503 O O . TRP A 1 63 ? 29.691 30.668 -5.377 1.00 75.44 63 TRP A O 1
ATOM 513 N N . GLU A 1 64 ? 29.343 31.324 -7.475 1.00 73.38 64 GLU A N 1
ATOM 514 C CA . GLU A 1 64 ? 27.896 31.284 -7.328 1.00 73.38 64 GLU A CA 1
ATOM 515 C C . GLU A 1 64 ? 27.234 30.395 -8.369 1.00 73.38 64 GLU A C 1
ATOM 517 O O . GLU A 1 64 ? 27.640 30.300 -9.529 1.00 73.38 64 GLU A O 1
ATOM 522 N N . PHE A 1 65 ? 26.179 29.741 -7.904 1.00 73.88 65 PHE A N 1
ATOM 523 C CA . PHE A 1 65 ? 25.184 29.086 -8.718 1.00 73.88 65 PHE A CA 1
ATOM 524 C C . PHE A 1 65 ? 23.833 29.271 -8.022 1.00 73.88 65 PHE A C 1
ATOM 526 O O . PHE A 1 65 ? 23.755 29.344 -6.799 1.00 73.88 65 PHE A O 1
ATOM 533 N N . ALA A 1 66 ? 22.757 29.414 -8.781 1.00 71.12 66 ALA A N 1
ATOM 534 C CA . ALA A 1 66 ? 21.423 29.577 -8.223 1.00 71.12 66 ALA A CA 1
ATOM 535 C C . ALA A 1 66 ? 20.522 28.497 -8.805 1.00 71.12 66 ALA A C 1
ATOM 537 O O . ALA A 1 66 ? 20.430 28.356 -10.022 1.00 71.12 66 ALA A O 1
ATOM 538 N N . ILE A 1 67 ? 19.867 27.746 -7.924 1.00 73.06 67 ILE A N 1
ATOM 539 C CA . ILE A 1 67 ? 18.909 26.714 -8.299 1.00 73.06 67 ILE A CA 1
ATOM 540 C C . ILE A 1 67 ? 17.727 26.723 -7.350 1.00 73.06 67 ILE A C 1
ATOM 542 O O . ILE A 1 67 ? 17.881 26.847 -6.132 1.00 73.06 67 ILE A O 1
ATOM 546 N N . ASP A 1 68 ? 16.550 26.572 -7.939 1.00 71.00 68 ASP A N 1
ATOM 547 C CA . ASP A 1 68 ? 15.293 26.494 -7.223 1.00 71.00 68 ASP A CA 1
ATOM 548 C C . ASP A 1 68 ? 15.053 25.037 -6.833 1.00 71.00 68 ASP A C 1
ATOM 550 O O . ASP A 1 68 ? 14.829 24.173 -7.679 1.00 71.00 68 ASP A O 1
ATOM 554 N N . LEU A 1 69 ? 15.113 24.757 -5.533 1.00 76.00 69 LEU A N 1
ATOM 555 C CA . LEU A 1 69 ? 14.884 23.423 -4.990 1.00 76.00 69 LEU A CA 1
ATOM 556 C C . LEU A 1 69 ? 13.550 23.374 -4.255 1.00 76.00 69 LEU A C 1
ATOM 558 O O . LEU A 1 69 ? 13.180 24.292 -3.519 1.00 76.00 69 LEU A O 1
ATOM 562 N N . ALA A 1 70 ? 12.833 22.271 -4.440 1.00 76.06 70 ALA A N 1
ATOM 563 C CA . ALA A 1 70 ? 11.653 21.970 -3.646 1.00 76.06 70 ALA A CA 1
ATOM 564 C C . ALA A 1 70 ? 12.054 21.604 -2.196 1.00 76.06 70 ALA A C 1
ATOM 566 O O . ALA A 1 70 ? 13.229 21.353 -1.925 1.00 76.06 70 ALA A O 1
ATOM 567 N N . PRO A 1 71 ? 11.106 21.556 -1.238 1.00 81.50 71 PRO A N 1
ATOM 568 C CA . PRO A 1 71 ? 11.369 20.988 0.084 1.00 81.50 71 PRO A CA 1
ATOM 569 C C . PRO A 1 71 ? 11.990 19.590 -0.022 1.00 81.50 71 PRO A C 1
ATOM 571 O O . PRO A 1 71 ? 11.469 18.755 -0.759 1.00 81.50 71 PRO A O 1
ATOM 574 N N . GLY A 1 72 ? 13.081 19.328 0.695 1.00 82.81 72 GLY A N 1
ATOM 575 C CA . GLY A 1 72 ? 13.835 18.082 0.545 1.00 82.81 72 GLY A CA 1
ATOM 576 C C . GLY A 1 72 ? 15.195 18.102 1.239 1.00 82.81 72 GLY A C 1
ATOM 577 O O . GLY A 1 72 ? 15.621 19.124 1.780 1.00 82.81 72 GLY A O 1
ATOM 578 N N . VAL A 1 73 ? 15.868 16.953 1.223 1.00 85.00 73 VAL A N 1
ATOM 579 C CA . VAL A 1 73 ? 17.240 16.769 1.716 1.00 85.00 73 VAL A CA 1
ATOM 580 C C . VAL A 1 73 ? 18.087 16.304 0.535 1.00 85.00 73 VAL A C 1
ATOM 582 O O . VAL A 1 73 ? 17.766 15.286 -0.069 1.00 85.00 73 VAL A O 1
ATOM 585 N N . TYR A 1 74 ? 19.140 17.049 0.204 1.00 84.00 74 TYR A N 1
ATOM 586 C CA . TYR A 1 74 ? 19.916 16.874 -1.024 1.00 84.00 74 TYR A CA 1
ATOM 587 C C . TYR A 1 74 ? 21.403 16.696 -0.720 1.00 84.00 74 TYR A C 1
ATOM 589 O O . TYR A 1 74 ? 22.015 17.576 -0.109 1.00 84.00 74 TYR A O 1
ATOM 597 N N . ALA A 1 75 ? 22.000 15.590 -1.163 1.00 85.88 75 ALA A N 1
ATOM 598 C CA . ALA A 1 75 ? 23.446 15.388 -1.080 1.00 85.88 75 ALA A CA 1
ATOM 599 C C . ALA A 1 75 ? 24.186 16.069 -2.245 1.00 85.88 75 ALA A C 1
ATOM 601 O O . ALA A 1 75 ? 23.731 16.020 -3.389 1.00 85.88 75 ALA A O 1
ATOM 602 N N . TYR A 1 76 ? 25.340 16.683 -1.979 1.00 86.81 76 TYR A N 1
ATOM 603 C CA . TYR A 1 76 ? 26.191 17.276 -3.012 1.00 86.81 76 TYR A CA 1
ATOM 604 C C . TYR A 1 76 ? 27.675 17.274 -2.657 1.00 86.81 76 TYR A C 1
ATOM 606 O O . TYR A 1 76 ? 28.073 17.133 -1.498 1.00 86.81 76 TYR A O 1
ATOM 614 N N . LYS A 1 77 ? 28.500 17.465 -3.686 1.00 88.69 77 LYS A N 1
ATOM 615 C CA . LYS A 1 77 ? 29.952 17.565 -3.593 1.00 88.69 77 LYS A CA 1
ATOM 616 C C . LYS A 1 77 ? 30.509 18.441 -4.710 1.00 88.69 77 LYS A C 1
ATOM 618 O O . LYS A 1 77 ? 29.869 18.629 -5.744 1.00 88.69 77 LYS A O 1
ATOM 623 N N . LEU A 1 78 ? 31.707 18.976 -4.499 1.00 88.12 78 LEU A N 1
ATOM 624 C CA . LEU A 1 78 ? 32.375 19.857 -5.449 1.00 88.12 78 LEU A CA 1
ATOM 625 C C . LEU A 1 78 ? 33.509 19.122 -6.156 1.00 88.12 78 LEU A C 1
ATOM 627 O O . LEU A 1 78 ? 34.248 18.361 -5.531 1.00 88.12 78 LEU A O 1
ATOM 631 N N . VAL A 1 79 ? 33.688 19.397 -7.442 1.00 88.81 79 VAL A N 1
ATOM 632 C CA . VAL A 1 79 ? 34.922 19.108 -8.172 1.00 88.81 79 VAL A CA 1
ATOM 633 C C . VAL A 1 79 ? 35.612 20.440 -8.410 1.00 88.81 79 VAL A C 1
ATOM 635 O O . VAL A 1 79 ? 35.105 21.285 -9.141 1.00 88.81 79 VAL A O 1
ATOM 638 N N . VAL A 1 80 ? 36.751 20.645 -7.754 1.00 87.06 80 VAL A N 1
ATOM 639 C CA . VAL A 1 80 ? 37.531 21.879 -7.856 1.00 87.06 80 VAL A CA 1
ATOM 640 C C . VAL A 1 80 ? 38.850 21.568 -8.539 1.00 87.06 80 VAL A C 1
ATOM 642 O O . VAL A 1 80 ? 39.623 20.752 -8.031 1.00 87.06 80 VAL A O 1
ATOM 645 N N . ASP A 1 81 ? 39.074 22.173 -9.706 1.00 86.38 81 ASP A N 1
ATOM 646 C CA . ASP A 1 81 ? 40.237 21.917 -10.566 1.00 86.38 81 ASP A CA 1
ATOM 647 C C . ASP A 1 81 ? 40.476 20.412 -10.802 1.00 86.38 81 ASP A C 1
ATOM 649 O O . ASP A 1 81 ? 41.581 19.886 -10.656 1.00 86.38 81 ASP A O 1
ATOM 653 N N . GLY A 1 82 ? 39.392 19.688 -11.104 1.00 84.00 82 GLY A N 1
ATOM 654 C CA . GLY A 1 82 ? 39.401 18.243 -11.360 1.00 84.00 82 GLY A CA 1
ATOM 655 C C . GLY A 1 82 ? 39.487 17.349 -10.114 1.00 84.00 82 GLY A C 1
ATOM 656 O O . GLY A 1 82 ? 39.517 16.128 -10.249 1.00 84.00 82 GLY A O 1
ATOM 657 N N . SER A 1 83 ? 39.510 17.916 -8.902 1.00 88.19 83 SER A N 1
ATOM 658 C CA . SER A 1 83 ? 39.615 17.161 -7.644 1.00 88.19 83 SER A CA 1
ATOM 659 C C . SER A 1 83 ? 38.349 17.252 -6.790 1.00 88.19 83 SER A C 1
ATOM 661 O O . SER A 1 83 ? 37.870 18.342 -6.486 1.00 88.19 83 SER A O 1
ATOM 663 N N . TRP A 1 84 ? 37.847 16.108 -6.320 1.00 89.69 84 TRP A N 1
ATOM 664 C CA . TRP A 1 84 ? 36.686 16.033 -5.426 1.00 89.69 84 TRP A CA 1
ATOM 665 C C . TRP A 1 84 ? 36.956 16.665 -4.053 1.00 89.69 84 TRP A C 1
ATOM 667 O O . TRP A 1 84 ? 37.918 16.298 -3.375 1.00 89.69 84 TRP A O 1
ATOM 677 N N . ARG A 1 85 ? 36.077 17.564 -3.599 1.00 89.69 85 ARG A N 1
ATOM 678 C CA . ARG A 1 85 ? 36.140 18.243 -2.294 1.00 89.69 85 ARG A CA 1
ATOM 679 C C . ARG A 1 85 ? 34.749 18.437 -1.689 1.00 89.69 85 ARG A C 1
ATOM 681 O O . ARG A 1 85 ? 33.760 18.553 -2.405 1.00 89.69 85 ARG A O 1
ATOM 688 N N . LEU A 1 86 ? 34.691 18.469 -0.358 1.00 90.69 86 LEU A N 1
ATOM 689 C CA . LEU A 1 86 ? 33.507 18.935 0.367 1.00 90.69 86 LEU A CA 1
ATOM 690 C C . LEU A 1 86 ? 33.457 20.467 0.342 1.00 90.69 86 LEU A C 1
ATOM 692 O O . LEU A 1 86 ? 34.502 21.120 0.323 1.00 90.69 86 LEU A O 1
ATOM 696 N N . ASP A 1 87 ? 32.251 21.018 0.380 1.00 86.94 87 ASP A N 1
ATOM 697 C CA . ASP A 1 87 ? 31.993 22.425 0.650 1.00 86.94 87 ASP A CA 1
ATOM 698 C C . ASP A 1 87 ? 32.453 22.762 2.080 1.00 86.94 87 ASP A C 1
ATOM 700 O O . ASP A 1 87 ? 31.891 22.232 3.047 1.00 86.94 87 ASP A O 1
ATOM 704 N N . PRO A 1 88 ? 33.483 23.613 2.237 1.00 82.62 88 PRO A N 1
ATOM 705 C CA . PRO A 1 88 ? 34.042 23.949 3.541 1.00 82.62 88 PRO A CA 1
ATOM 706 C C . PRO A 1 88 ? 33.121 24.841 4.384 1.00 82.62 88 PRO A C 1
ATOM 708 O O . PRO A 1 88 ? 33.327 24.935 5.592 1.00 82.62 88 PRO A O 1
ATOM 711 N N . ASN A 1 89 ? 32.122 25.487 3.775 1.00 82.38 89 ASN A N 1
ATOM 712 C CA . ASN A 1 89 ? 31.200 26.392 4.460 1.00 82.38 89 ASN A CA 1
ATOM 713 C C . ASN A 1 89 ? 29.899 25.715 4.898 1.00 82.38 89 ASN A C 1
ATOM 715 O O . ASN A 1 89 ? 29.132 26.303 5.662 1.00 82.38 89 ASN A O 1
ATOM 719 N N . ASN A 1 90 ? 29.657 24.477 4.460 1.00 86.56 90 ASN A N 1
ATOM 720 C CA . ASN A 1 90 ? 28.512 23.694 4.895 1.00 86.56 90 ASN A CA 1
ATOM 721 C C . ASN A 1 90 ? 28.951 22.574 5.858 1.00 86.56 90 ASN A C 1
ATOM 723 O O . ASN A 1 90 ? 29.451 21.539 5.410 1.00 86.56 90 ASN A O 1
ATOM 727 N N . PRO A 1 91 ? 28.732 22.723 7.179 1.00 84.94 91 PRO A N 1
ATOM 728 C CA . PRO A 1 91 ? 29.122 21.707 8.156 1.00 84.94 91 PRO A CA 1
ATOM 729 C C . PRO A 1 91 ? 28.260 20.438 8.073 1.00 84.94 91 PRO A C 1
ATOM 731 O O . PRO A 1 91 ? 28.636 19.397 8.620 1.00 84.94 91 PRO A O 1
ATOM 734 N N . ARG A 1 92 ? 27.105 20.504 7.399 1.00 91.12 92 ARG A N 1
ATOM 735 C CA . ARG A 1 92 ? 26.193 19.371 7.268 1.00 91.12 92 ARG A CA 1
ATOM 736 C C . ARG A 1 92 ? 26.778 18.374 6.289 1.00 91.12 92 ARG A C 1
ATOM 738 O O . ARG A 1 92 ? 26.960 18.657 5.106 1.00 91.12 92 ARG A O 1
ATOM 745 N N . THR A 1 93 ? 27.044 17.186 6.802 1.00 92.75 93 THR A N 1
ATOM 746 C CA . THR A 1 93 ? 27.563 16.054 6.036 1.00 92.75 93 THR A CA 1
ATOM 747 C C . THR A 1 93 ? 26.701 14.829 6.272 1.00 92.75 93 THR A C 1
ATOM 749 O O . THR A 1 93 ? 25.983 14.759 7.272 1.00 92.75 93 THR A O 1
ATOM 752 N N . ARG A 1 94 ? 26.731 13.891 5.327 1.00 89.38 94 ARG A N 1
ATOM 753 C CA . ARG A 1 94 ? 26.147 12.555 5.462 1.00 89.38 94 ARG A CA 1
ATOM 754 C C . ARG A 1 94 ? 27.037 11.567 4.725 1.00 89.38 94 ARG A C 1
ATOM 756 O O . ARG A 1 94 ? 27.583 11.867 3.665 1.00 89.38 94 ARG A O 1
ATOM 763 N N . GLN A 1 95 ? 27.169 10.376 5.292 1.00 85.81 95 GLN A N 1
ATOM 764 C CA . GLN A 1 95 ? 27.949 9.294 4.714 1.00 85.81 95 GLN A CA 1
ATOM 765 C C . GLN A 1 95 ? 27.123 8.007 4.745 1.00 85.81 95 GLN A C 1
ATOM 767 O O . GLN A 1 95 ? 26.942 7.391 5.797 1.00 85.81 95 GLN A O 1
ATOM 772 N N . ARG A 1 96 ? 26.602 7.630 3.570 1.00 68.06 96 ARG A N 1
ATOM 773 C CA . ARG A 1 96 ? 25.809 6.404 3.363 1.00 68.06 96 ARG A CA 1
ATOM 774 C C . ARG A 1 96 ? 26.691 5.218 2.969 1.00 68.06 96 ARG A C 1
ATOM 776 O O . ARG A 1 96 ? 26.406 4.088 3.343 1.00 68.06 96 ARG A O 1
ATOM 783 N N . THR A 1 97 ? 27.756 5.476 2.211 1.00 66.25 97 THR A N 1
ATOM 784 C CA . THR A 1 97 ? 28.683 4.464 1.681 1.00 66.25 97 THR A CA 1
ATOM 785 C C . THR A 1 97 ? 30.126 4.812 2.074 1.00 66.25 97 THR A C 1
ATOM 787 O O . THR A 1 97 ? 30.369 5.514 3.057 1.00 66.25 97 THR A O 1
ATOM 790 N N . VAL A 1 98 ? 31.116 4.354 1.303 1.00 70.25 98 VAL A N 1
ATOM 791 C CA . VAL A 1 98 ? 32.502 4.842 1.411 1.00 70.25 98 VAL A CA 1
ATOM 792 C C . VAL A 1 98 ? 32.632 6.329 1.057 1.00 70.25 98 VAL A C 1
ATOM 794 O O . VAL A 1 98 ? 33.637 6.953 1.395 1.00 70.25 98 VAL A O 1
ATOM 797 N N . HIS A 1 99 ? 31.628 6.911 0.395 1.00 78.88 99 HIS A N 1
ATOM 798 C CA . HIS A 1 99 ? 31.620 8.317 0.016 1.00 78.88 99 HIS A CA 1
ATOM 799 C C . HIS A 1 99 ? 30.859 9.167 1.034 1.00 78.88 99 HIS A C 1
ATOM 801 O O . HIS A 1 99 ? 29.745 8.843 1.451 1.00 78.88 99 HIS A O 1
ATOM 807 N N . ARG A 1 100 ? 31.513 10.259 1.428 1.00 89.00 100 ARG A N 1
ATOM 808 C CA . ARG A 1 100 ? 30.985 11.314 2.288 1.00 89.00 100 ARG A CA 1
ATOM 809 C C . ARG A 1 100 ? 30.698 12.550 1.442 1.00 89.00 100 ARG A C 1
ATOM 811 O O . ARG A 1 100 ? 31.585 12.964 0.681 1.00 89.00 100 ARG A O 1
ATOM 818 N N . ASP A 1 101 ? 29.517 13.128 1.637 1.00 90.69 101 ASP A N 1
ATOM 819 C CA . ASP A 1 101 ? 28.978 14.260 0.876 1.00 90.69 101 ASP A CA 1
ATOM 820 C C . ASP A 1 101 ? 28.458 15.356 1.819 1.00 90.69 101 ASP A C 1
ATOM 822 O O . ASP A 1 101 ? 28.140 15.092 2.986 1.00 90.69 101 ASP A O 1
ATOM 826 N N . ASN A 1 102 ? 28.375 16.595 1.327 1.00 91.94 102 ASN A N 1
ATOM 827 C CA . ASN A 1 102 ? 27.652 17.662 2.016 1.00 91.94 102 ASN A CA 1
ATOM 828 C C . ASN A 1 102 ? 26.146 17.471 1.830 1.00 91.94 102 ASN A C 1
ATOM 830 O O . ASN A 1 102 ? 25.704 16.876 0.849 1.00 91.94 102 ASN A O 1
ATOM 834 N N . VAL A 1 103 ? 25.351 18.000 2.759 1.00 90.25 103 VAL A N 1
ATOM 835 C CA . VAL A 1 103 ? 23.888 17.917 2.700 1.00 90.25 103 VAL A CA 1
ATOM 836 C C . VAL A 1 103 ? 23.265 19.298 2.768 1.00 90.25 103 VAL A C 1
ATOM 838 O O . VAL A 1 103 ? 23.588 20.104 3.640 1.00 90.25 103 VAL A O 1
ATOM 841 N N . TRP A 1 104 ? 22.327 19.556 1.868 1.00 87.31 104 TRP A N 1
ATOM 842 C CA . TRP A 1 104 ? 21.491 20.744 1.868 1.00 87.31 104 TRP A CA 1
ATOM 843 C C . TRP A 1 104 ? 20.054 20.373 2.238 1.00 87.31 104 TRP A C 1
ATOM 845 O O . TRP A 1 104 ? 19.487 19.444 1.668 1.00 87.31 104 TRP A O 1
ATOM 855 N N . VAL A 1 105 ? 19.462 21.082 3.199 1.00 87.81 105 VAL A N 1
ATOM 856 C CA . VAL A 1 105 ? 18.090 20.831 3.666 1.00 87.81 105 VAL A CA 1
ATOM 857 C C . VAL A 1 105 ? 17.227 22.036 3.313 1.00 87.81 105 VAL A C 1
ATOM 859 O O . VAL A 1 105 ? 17.540 23.159 3.694 1.00 87.81 105 VAL A O 1
ATOM 862 N N . VAL A 1 106 ? 16.132 21.808 2.592 1.00 85.56 106 VAL A N 1
ATOM 863 C CA . VAL A 1 106 ? 15.195 22.853 2.161 1.00 85.56 106 VAL A CA 1
ATOM 864 C C . VAL A 1 106 ? 13.869 22.669 2.889 1.00 85.56 106 VAL A C 1
ATOM 866 O O . VAL A 1 106 ? 13.278 21.590 2.835 1.00 85.56 106 VAL A O 1
ATOM 869 N N . ALA A 1 107 ? 13.398 23.729 3.558 1.00 85.62 107 ALA A N 1
ATOM 870 C CA . ALA A 1 107 ? 12.167 23.743 4.363 1.00 85.62 107 ALA A CA 1
ATOM 871 C C . ALA A 1 107 ? 12.094 22.616 5.419 1.00 85.62 107 ALA A C 1
ATOM 873 O O . ALA A 1 107 ? 11.016 22.121 5.739 1.00 85.62 107 ALA A O 1
ATOM 874 N N . GLY A 1 108 ? 13.252 22.195 5.933 1.00 89.56 108 GLY A N 1
ATOM 875 C CA . GLY A 1 108 ? 13.396 21.090 6.873 1.00 89.56 108 GLY A CA 1
ATOM 876 C C . GLY A 1 108 ? 13.926 21.517 8.240 1.00 89.56 108 GLY A C 1
ATOM 877 O O . GLY A 1 108 ? 13.743 22.658 8.662 1.00 89.56 108 GLY A O 1
ATOM 878 N N . THR A 1 109 ? 14.561 20.583 8.944 1.00 93.38 109 THR A N 1
ATOM 879 C CA . THR A 1 109 ? 15.113 20.800 10.291 1.00 93.38 109 THR A CA 1
ATOM 880 C C . THR A 1 109 ? 16.494 21.467 10.265 1.00 93.38 109 THR A C 1
ATOM 882 O O . THR A 1 109 ? 17.235 21.297 9.290 1.00 93.38 109 THR A O 1
ATOM 885 N N . PRO A 1 110 ? 16.905 22.161 11.343 1.00 91.75 110 PRO A N 1
ATOM 886 C CA . PRO A 1 110 ? 18.310 22.478 11.629 1.00 91.75 110 PRO A CA 1
ATOM 887 C C . PRO A 1 110 ? 19.094 21.247 12.149 1.00 91.75 110 PRO A C 1
ATOM 889 O O . PRO A 1 110 ? 18.509 20.196 12.415 1.00 91.75 110 PRO A O 1
ATOM 892 N N . GLU A 1 111 ? 20.432 21.340 12.253 1.00 88.88 111 GLU A N 1
ATOM 893 C CA . GLU A 1 111 ? 21.244 20.320 12.954 1.00 88.88 111 GLU A CA 1
ATOM 894 C C . GLU A 1 111 ? 20.753 20.197 14.412 1.00 88.88 111 GLU A C 1
ATOM 896 O O . GLU A 1 111 ? 20.332 21.206 14.984 1.00 88.88 111 GLU A O 1
ATOM 901 N N . PRO A 1 112 ? 20.782 19.000 15.032 1.00 93.00 112 PRO A N 1
ATOM 902 C CA . PRO A 1 112 ? 21.438 17.764 14.588 1.00 93.00 112 PRO A CA 1
ATOM 903 C C . PRO A 1 112 ? 20.555 16.803 13.766 1.00 93.00 112 PRO A C 1
ATOM 905 O O . PRO A 1 112 ? 20.916 15.638 13.582 1.00 93.00 112 PRO A O 1
ATOM 908 N N . LEU A 1 113 ? 19.379 17.253 13.308 1.00 94.25 113 LEU A N 1
ATOM 909 C CA . LEU A 1 113 ? 18.429 16.420 12.567 1.00 94.25 113 LEU A CA 1
ATOM 910 C C . LEU A 1 113 ? 18.492 16.675 11.057 1.00 94.25 113 LEU A C 1
ATOM 912 O O . LEU A 1 113 ? 18.542 17.822 10.600 1.00 94.25 113 LEU A O 1
ATOM 916 N N . LEU A 1 114 ? 18.402 15.596 10.279 1.00 92.94 114 LEU A N 1
ATOM 917 C CA . LEU A 1 114 ? 18.104 15.636 8.849 1.00 92.94 114 LEU A CA 1
ATOM 918 C C . LEU A 1 114 ? 16.667 15.162 8.618 1.00 92.94 114 LEU A C 1
ATOM 920 O O . LEU A 1 114 ? 16.343 13.980 8.770 1.00 92.94 114 LEU A O 1
ATOM 924 N N . PHE A 1 115 ? 15.812 16.110 8.251 1.00 92.75 115 PHE A N 1
ATOM 925 C CA . PHE A 1 115 ? 14.419 15.886 7.897 1.00 92.75 115 PHE A CA 1
ATOM 926 C C . PHE A 1 115 ? 13.914 17.029 7.012 1.00 92.75 115 PHE A C 1
ATOM 928 O O . PHE A 1 115 ? 14.280 18.183 7.227 1.00 92.75 115 PHE A O 1
ATOM 935 N N . ALA A 1 116 ? 13.019 16.719 6.075 1.00 88.44 116 ALA A N 1
ATOM 936 C CA . ALA A 1 116 ? 12.187 17.689 5.367 1.00 88.44 116 ALA A CA 1
ATOM 937 C C . ALA A 1 116 ? 10.753 17.135 5.234 1.00 88.44 116 ALA A C 1
ATOM 939 O O . ALA A 1 116 ? 10.592 15.917 5.142 1.00 88.44 116 ALA A O 1
ATOM 940 N N . PRO A 1 117 ? 9.699 17.974 5.185 1.00 85.81 117 PRO A N 1
ATOM 941 C CA . PRO A 1 117 ? 8.306 17.542 5.031 1.00 85.81 117 PRO A CA 1
ATOM 942 C C . PRO A 1 117 ? 7.994 17.136 3.575 1.00 85.81 117 PRO A C 1
ATOM 944 O O . PRO A 1 117 ? 7.033 17.599 2.965 1.00 85.81 117 PRO A O 1
ATOM 947 N N . ALA A 1 118 ? 8.837 16.280 3.005 1.00 78.56 118 ALA A N 1
ATOM 948 C CA . ALA A 1 118 ? 8.791 15.798 1.634 1.00 78.56 118 ALA A CA 1
ATOM 949 C C . ALA A 1 118 ? 9.235 14.331 1.576 1.00 78.56 118 ALA A C 1
ATOM 951 O O . ALA A 1 118 ? 9.687 13.755 2.569 1.00 78.56 118 ALA A O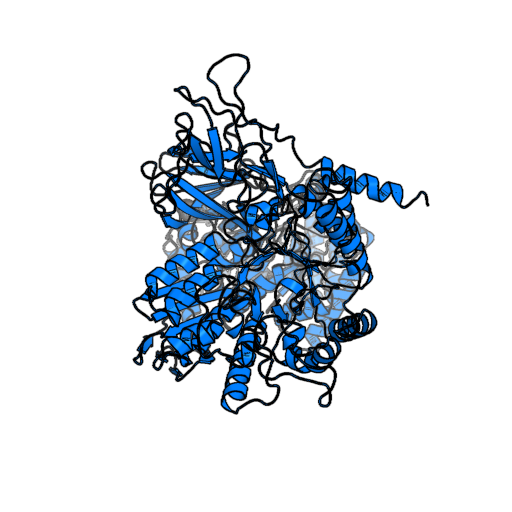 1
ATOM 952 N N . LEU A 1 119 ? 9.098 13.705 0.411 1.00 75.00 119 LEU A N 1
ATOM 953 C CA . LEU A 1 119 ? 9.602 12.351 0.204 1.00 75.00 119 LEU A CA 1
ATOM 954 C C . LEU A 1 119 ? 11.145 12.347 0.297 1.00 75.00 119 LEU A C 1
ATOM 956 O O . LEU A 1 119 ? 11.765 13.344 -0.058 1.00 75.00 119 LEU A O 1
ATOM 960 N N . PRO A 1 120 ? 11.778 11.260 0.774 1.00 74.69 120 PRO A N 1
ATOM 961 C CA . PRO A 1 120 ? 11.185 10.055 1.371 1.00 74.69 120 PRO A CA 1
ATOM 962 C C . PRO A 1 120 ? 10.874 10.193 2.880 1.00 74.69 120 PRO A C 1
ATOM 964 O O . PRO A 1 120 ? 10.395 9.244 3.501 1.00 74.69 120 PRO A O 1
ATOM 967 N N . HIS A 1 121 ? 11.130 11.357 3.481 1.00 81.06 121 HIS A N 1
ATOM 968 C CA . HIS A 1 121 ? 11.027 11.602 4.923 1.00 81.06 121 HIS A CA 1
ATOM 969 C C . HIS A 1 121 ? 9.589 11.668 5.455 1.00 81.06 121 HIS A C 1
ATOM 971 O O . HIS A 1 121 ? 9.352 11.321 6.609 1.00 81.06 121 HIS A O 1
ATOM 977 N N . CYS A 1 122 ? 8.625 12.081 4.635 1.00 81.38 122 CYS A N 1
ATOM 978 C CA . CYS A 1 122 ? 7.209 12.139 4.985 1.00 81.38 122 CYS A CA 1
ATOM 979 C C . CYS A 1 122 ? 6.375 11.491 3.875 1.00 81.38 122 CYS A C 1
ATOM 981 O O . CYS A 1 122 ? 6.230 12.054 2.790 1.00 81.38 122 CYS A O 1
ATOM 983 N N . VAL A 1 123 ? 5.846 10.291 4.131 1.00 75.44 123 VAL A N 1
ATOM 984 C CA . VAL A 1 123 ? 5.116 9.490 3.132 1.00 75.44 123 VAL A CA 1
ATOM 985 C C . VAL A 1 123 ? 3.713 9.167 3.647 1.00 75.44 123 VAL A C 1
ATOM 987 O O . VAL A 1 123 ? 3.602 8.660 4.762 1.00 75.44 123 VAL A O 1
ATOM 990 N N . PRO A 1 124 ? 2.639 9.383 2.867 1.00 73.19 124 PRO A N 1
ATOM 991 C CA . PRO A 1 124 ? 1.310 8.886 3.212 1.00 73.19 124 PRO A CA 1
ATOM 992 C C . PRO A 1 124 ? 1.341 7.376 3.447 1.00 73.19 124 PRO A C 1
ATOM 994 O O . PRO A 1 124 ? 1.918 6.626 2.656 1.00 73.19 124 PRO A O 1
ATOM 997 N N . HIS A 1 125 ? 0.720 6.924 4.529 1.00 71.06 125 HIS A N 1
ATOM 998 C CA . HIS A 1 125 ? 0.700 5.511 4.871 1.00 71.06 125 HIS A CA 1
ATOM 999 C C . HIS A 1 125 ? -0.582 4.845 4.336 1.00 71.06 125 HIS A C 1
ATOM 1001 O O . HIS A 1 125 ? -1.667 5.403 4.523 1.00 71.06 125 HIS A O 1
ATOM 1007 N N . PRO A 1 126 ? -0.513 3.651 3.705 1.00 57.31 126 PRO A N 1
ATOM 1008 C CA . PRO A 1 126 ? -1.700 2.949 3.197 1.00 57.31 126 PRO A CA 1
ATOM 1009 C C . PRO A 1 126 ? -2.765 2.698 4.272 1.00 57.31 126 PRO A C 1
ATOM 1011 O O . PRO A 1 126 ? -3.959 2.737 3.994 1.00 57.31 126 PRO A O 1
ATOM 1014 N N . ARG A 1 127 ? -2.330 2.515 5.524 1.00 61.81 127 ARG A N 1
ATOM 1015 C CA . ARG A 1 127 ? -3.188 2.361 6.711 1.00 61.81 127 ARG A CA 1
ATOM 1016 C C . ARG A 1 127 ? -3.646 3.694 7.328 1.00 61.81 127 ARG A C 1
ATOM 1018 O O . ARG A 1 127 ? -3.884 3.747 8.528 1.00 61.81 127 ARG A O 1
ATOM 1025 N N . GLY A 1 128 ? -3.729 4.769 6.539 1.00 67.44 128 GLY A N 1
ATOM 1026 C CA . GLY A 1 128 ? -4.045 6.130 7.000 1.00 67.44 128 GLY A CA 1
ATOM 1027 C C . GLY A 1 128 ? -2.879 6.799 7.734 1.00 67.44 128 GLY A C 1
ATOM 1028 O O . GLY A 1 128 ? -1.996 6.118 8.237 1.00 67.44 128 GLY A O 1
ATOM 1029 N N . GLY A 1 129 ? -2.840 8.130 7.807 1.00 78.25 129 GLY A N 1
ATOM 1030 C CA . GLY A 1 129 ? -1.719 8.847 8.427 1.00 78.25 129 GLY A CA 1
ATOM 1031 C C . GLY A 1 129 ? -0.456 8.934 7.566 1.00 78.25 129 GLY A C 1
ATOM 1032 O O . GLY A 1 129 ? -0.520 8.817 6.339 1.00 78.25 129 GLY A O 1
ATOM 1033 N N . TYR A 1 130 ? 0.694 9.159 8.210 1.00 80.06 130 TYR A N 1
ATOM 1034 C CA . TYR A 1 130 ? 1.983 9.388 7.542 1.00 80.06 130 TYR A CA 1
ATOM 1035 C C . TYR A 1 130 ? 3.120 8.609 8.206 1.00 80.06 130 TYR A C 1
ATOM 1037 O O . TYR A 1 130 ? 3.267 8.610 9.423 1.00 80.06 130 TYR A O 1
ATOM 1045 N N . ARG A 1 131 ? 3.975 7.977 7.404 1.00 81.94 131 ARG A N 1
ATOM 1046 C CA . ARG A 1 131 ? 5.273 7.456 7.835 1.00 81.94 131 ARG A CA 1
ATOM 1047 C C . ARG A 1 131 ? 6.273 8.608 7.852 1.00 81.94 131 ARG A C 1
ATOM 1049 O O . ARG A 1 131 ? 6.559 9.178 6.799 1.00 81.94 131 ARG A O 1
ATOM 1056 N N . ILE A 1 132 ? 6.812 8.909 9.028 1.00 87.06 132 ILE A N 1
ATOM 1057 C CA . ILE A 1 132 ? 7.826 9.944 9.243 1.00 87.06 132 ILE A CA 1
ATOM 1058 C C . ILE A 1 132 ? 9.177 9.267 9.464 1.00 87.06 132 ILE A C 1
ATOM 1060 O O . ILE A 1 132 ? 9.287 8.407 10.336 1.00 87.06 132 ILE A O 1
ATOM 1064 N N . THR A 1 133 ? 10.191 9.643 8.683 1.00 87.31 133 THR A N 1
ATOM 1065 C CA . THR A 1 133 ? 11.574 9.159 8.805 1.00 87.31 133 THR A CA 1
ATOM 1066 C C . THR A 1 133 ? 12.519 10.345 8.983 1.00 87.31 133 THR A C 1
ATOM 1068 O O . THR A 1 133 ? 12.597 11.207 8.110 1.00 87.31 133 THR A O 1
ATOM 1071 N N . ALA A 1 134 ? 13.247 10.384 10.096 1.00 92.88 134 ALA A N 1
ATOM 1072 C CA . ALA A 1 134 ? 14.202 11.439 10.430 1.00 92.88 134 ALA A CA 1
ATOM 1073 C C . ALA A 1 134 ? 15.539 10.824 10.854 1.00 92.88 134 ALA A C 1
ATOM 1075 O O . ALA A 1 134 ? 15.571 9.733 11.423 1.00 92.88 134 ALA A O 1
ATOM 1076 N N . LEU A 1 135 ? 16.644 11.507 10.556 1.00 92.81 135 LEU A N 1
ATOM 1077 C CA . LEU A 1 135 ? 17.985 11.025 10.877 1.00 92.81 135 LEU A CA 1
ATOM 1078 C C . LEU A 1 135 ? 18.622 11.939 11.917 1.00 92.81 135 LEU A C 1
ATOM 1080 O O . LEU A 1 135 ? 18.707 13.147 11.704 1.00 92.81 135 LEU A O 1
ATOM 1084 N N . LEU A 1 136 ? 19.089 11.359 13.019 1.00 94.88 136 LEU A N 1
ATOM 1085 C CA . LEU A 1 136 ? 19.774 12.071 14.095 1.00 94.88 136 LEU A CA 1
ATOM 1086 C C . LEU A 1 136 ? 21.279 11.854 13.983 1.00 94.88 136 LEU A C 1
ATOM 1088 O O . LEU A 1 136 ? 21.731 10.708 13.928 1.00 94.88 136 LEU A O 1
ATOM 1092 N N . ARG A 1 137 ? 22.065 12.933 13.970 1.00 94.19 137 ARG A N 1
ATOM 1093 C CA . ARG A 1 137 ? 23.529 12.841 13.962 1.00 94.19 137 ARG A CA 1
ATOM 1094 C C . ARG A 1 137 ? 24.031 12.126 15.220 1.00 94.19 137 ARG A C 1
ATOM 1096 O O . ARG A 1 137 ? 23.617 12.436 16.339 1.00 94.19 137 ARG A O 1
ATOM 1103 N N . LYS A 1 138 ? 24.950 11.174 15.048 1.00 93.00 138 LYS A N 1
ATOM 1104 C CA . LYS A 1 138 ? 25.567 10.454 16.171 1.00 93.00 138 LYS A CA 1
ATOM 1105 C C . LYS A 1 138 ? 26.258 11.432 17.119 1.00 93.00 138 LYS A C 1
ATOM 1107 O O . LYS A 1 138 ? 26.901 12.383 16.684 1.00 93.00 138 LYS A O 1
ATOM 1112 N N . GLY A 1 139 ? 26.127 11.173 18.417 1.00 91.56 139 GLY A N 1
ATOM 1113 C CA . GLY A 1 139 ? 26.636 12.044 19.481 1.00 91.56 139 GLY A CA 1
ATOM 1114 C C . GLY A 1 139 ? 25.616 13.052 20.024 1.00 91.56 139 GLY A C 1
ATOM 1115 O O . GLY A 1 139 ? 25.880 13.639 21.065 1.00 91.56 139 GLY A O 1
ATOM 1116 N N . PHE A 1 140 ? 24.446 13.202 19.390 1.00 91.25 140 PHE A N 1
ATOM 1117 C CA . PHE A 1 140 ? 23.375 14.118 19.824 1.00 91.25 140 PHE A CA 1
ATOM 1118 C C . PHE A 1 140 ? 22.174 13.414 20.478 1.00 91.25 140 PHE A C 1
ATOM 1120 O O . PHE A 1 140 ? 21.091 13.983 20.584 1.00 91.25 140 PHE A O 1
ATOM 1127 N N . GLY A 1 141 ? 22.357 12.165 20.903 1.00 90.56 141 GLY A N 1
ATOM 1128 C CA . GLY A 1 141 ? 21.316 11.347 21.518 1.00 90.56 141 GLY A CA 1
ATOM 1129 C C . GLY A 1 141 ? 21.258 9.943 20.931 1.00 90.56 141 GLY A C 1
ATOM 1130 O O . GLY A 1 141 ? 21.969 9.605 19.981 1.00 90.56 141 GLY A O 1
ATOM 1131 N N . SER A 1 142 ? 20.413 9.117 21.533 1.00 91.00 142 SER A N 1
ATOM 1132 C CA . SER A 1 142 ? 20.169 7.731 21.117 1.00 91.00 142 SER A CA 1
ATOM 1133 C C . SER A 1 142 ? 18.688 7.421 20.910 1.00 91.00 142 SER A C 1
ATOM 1135 O O . SER A 1 142 ? 18.367 6.349 20.392 1.00 91.00 142 SER A O 1
ATOM 1137 N N . SER A 1 143 ? 17.799 8.356 21.258 1.00 93.25 143 SER A N 1
ATOM 1138 C CA . SER A 1 143 ? 16.367 8.262 21.004 1.00 93.25 143 SER A CA 1
ATOM 1139 C C . SER A 1 143 ? 15.825 9.522 20.320 1.00 93.25 143 SER A C 1
ATOM 1141 O O . SER A 1 143 ? 16.438 10.591 20.340 1.00 93.25 143 SER A O 1
ATOM 1143 N N . LEU A 1 144 ? 14.674 9.373 19.667 1.00 95.94 144 LEU A N 1
ATOM 1144 C CA . LEU A 1 144 ? 13.947 10.464 19.037 1.00 95.94 144 LEU A CA 1
ATOM 1145 C C . LEU A 1 144 ? 12.457 10.269 19.295 1.00 95.94 144 LEU A C 1
ATOM 1147 O O . LEU A 1 144 ? 11.933 9.161 19.161 1.00 95.94 144 LEU A O 1
ATOM 1151 N N . ARG A 1 145 ? 11.762 11.345 19.654 1.00 95.56 145 ARG A N 1
ATOM 1152 C CA . ARG A 1 145 ? 10.305 11.366 19.808 1.00 95.56 145 ARG A CA 1
ATOM 1153 C C . ARG A 1 145 ? 9.692 12.335 18.810 1.00 95.56 145 ARG A C 1
ATOM 1155 O O . ARG A 1 145 ? 10.345 13.272 18.355 1.00 95.56 145 ARG A O 1
ATOM 1162 N N . ILE A 1 146 ? 8.427 12.115 18.486 1.00 93.88 146 ILE A N 1
ATOM 1163 C CA . ILE A 1 146 ? 7.626 13.023 17.668 1.00 93.88 146 ILE A CA 1
ATOM 1164 C C . ILE A 1 146 ? 6.441 13.509 18.493 1.00 93.88 146 ILE A C 1
ATOM 1166 O O . ILE A 1 146 ? 5.717 12.708 19.086 1.00 93.88 146 ILE A O 1
ATOM 1170 N N . ALA A 1 147 ? 6.282 14.826 18.549 1.00 91.38 147 ALA A N 1
ATOM 1171 C CA . ALA A 1 147 ? 5.142 15.493 19.151 1.00 91.38 147 ALA A CA 1
ATOM 1172 C C . ALA A 1 147 ? 4.216 15.985 18.041 1.00 91.38 147 ALA A C 1
ATOM 1174 O O . ALA A 1 147 ? 4.698 16.551 17.057 1.00 91.38 147 ALA A O 1
ATOM 1175 N N . TRP A 1 148 ? 2.910 15.762 18.169 1.00 90.00 148 TRP A N 1
ATOM 1176 C CA . TRP A 1 148 ? 1.939 16.200 17.171 1.00 90.00 148 TRP A CA 1
ATOM 1177 C C . TRP A 1 148 ? 0.624 16.665 17.781 1.00 90.00 148 TRP A C 1
ATOM 1179 O O . TRP A 1 148 ? 0.224 16.241 18.865 1.00 90.00 148 TRP A O 1
ATOM 1189 N N . SER A 1 149 ? -0.068 17.532 17.046 1.00 84.56 149 SER A N 1
ATOM 1190 C CA . SER A 1 149 ? -1.394 18.029 17.400 1.00 84.56 149 SER A CA 1
ATOM 1191 C C . SER A 1 149 ? -2.298 18.114 16.173 1.00 84.56 149 SER A C 1
ATOM 1193 O O . SER A 1 149 ? -1.857 18.396 15.060 1.00 84.56 149 SER A O 1
ATOM 1195 N N . GLU A 1 150 ? -3.592 17.905 16.392 1.00 79.69 150 GLU A N 1
ATOM 1196 C CA . GLU A 1 150 ? -4.633 17.897 15.357 1.00 79.69 150 GLU A CA 1
ATOM 1197 C C . GLU A 1 150 ? -5.558 19.125 15.455 1.00 79.69 150 GLU A C 1
ATOM 1199 O O . GLU A 1 150 ? -6.756 19.060 15.187 1.00 79.69 150 GLU A O 1
ATOM 1204 N N . GLY A 1 151 ? -4.999 20.266 15.880 1.00 63.19 151 GLY A N 1
ATOM 1205 C CA . GLY A 1 151 ? -5.703 21.553 15.918 1.00 63.19 151 GLY A CA 1
ATOM 1206 C C . GLY A 1 151 ? -6.429 21.890 17.227 1.00 63.19 151 GLY A C 1
ATOM 1207 O O . GLY A 1 151 ? -7.101 22.918 17.281 1.00 63.19 151 GLY A O 1
ATOM 1208 N N . ARG A 1 152 ? -6.281 21.087 18.293 1.00 59.34 152 ARG A N 1
ATOM 1209 C CA . ARG A 1 152 ? -6.693 21.467 19.658 1.00 59.34 152 ARG A CA 1
ATOM 1210 C C . ARG A 1 152 ? -5.460 21.871 20.488 1.00 59.34 152 ARG A C 1
ATOM 1212 O O . ARG A 1 152 ? -4.491 21.115 20.480 1.00 59.34 152 ARG A O 1
ATOM 1219 N N . PRO A 1 153 ? -5.473 23.027 21.182 1.00 46.03 153 PRO A N 1
ATOM 1220 C CA . PRO A 1 153 ? -4.322 23.512 21.956 1.00 46.03 153 PRO A CA 1
ATOM 1221 C C . PRO A 1 153 ? -3.855 22.565 23.074 1.00 46.03 153 PRO A C 1
ATOM 1223 O O . PRO A 1 153 ? -2.665 22.528 23.363 1.00 46.03 153 PRO A O 1
ATOM 1226 N N . ASP A 1 154 ? -4.766 21.766 23.643 1.00 54.78 154 ASP A N 1
ATOM 1227 C CA . ASP A 1 154 ? -4.519 20.993 24.873 1.00 54.78 154 ASP A CA 1
ATOM 1228 C C . ASP A 1 154 ? -4.326 19.480 24.642 1.00 54.78 154 ASP A C 1
ATOM 1230 O O . ASP A 1 154 ? -4.380 18.696 25.586 1.00 54.78 154 ASP A O 1
ATOM 1234 N N . THR A 1 155 ? -4.142 19.035 23.394 1.00 65.81 155 THR A N 1
ATOM 1235 C CA . THR A 1 155 ? -4.069 17.598 23.050 1.00 65.81 155 THR A CA 1
ATOM 1236 C C . THR A 1 155 ? -2.798 17.237 22.278 1.00 65.81 155 THR A C 1
ATOM 1238 O O . THR A 1 155 ? -2.837 16.389 21.382 1.00 65.81 155 THR A O 1
ATOM 1241 N N . GLU A 1 156 ? -1.679 17.915 22.555 1.00 80.69 156 GLU A N 1
ATOM 1242 C CA . GLU A 1 156 ? -0.384 17.503 22.002 1.00 80.69 156 GLU A CA 1
ATOM 1243 C C . GLU A 1 156 ? -0.047 16.104 22.527 1.00 80.69 156 GLU A C 1
ATOM 1245 O O . GLU A 1 156 ? 0.034 15.871 23.732 1.00 80.69 156 GLU A O 1
ATOM 1250 N N . SER A 1 157 ? 0.119 15.162 21.606 1.00 84.06 157 SER A N 1
ATOM 1251 C CA . SER A 1 157 ? 0.556 13.805 21.913 1.00 84.06 157 SER A CA 1
ATOM 1252 C C . SER A 1 157 ? 2.025 13.665 21.556 1.00 84.06 157 SER A C 1
ATOM 1254 O O . SER A 1 157 ? 2.491 14.249 20.578 1.00 84.06 157 SER A O 1
ATOM 1256 N N . VAL A 1 158 ? 2.761 12.883 22.342 1.00 88.75 158 VAL A N 1
ATOM 1257 C CA . VAL A 1 158 ? 4.172 12.578 22.095 1.00 88.75 158 VAL A CA 1
ATOM 1258 C C . VAL A 1 158 ? 4.323 11.072 22.018 1.00 88.75 158 VAL A C 1
ATOM 1260 O O . VAL A 1 158 ? 3.863 10.361 22.907 1.00 88.75 158 VAL A O 1
ATOM 1263 N N . MET A 1 159 ? 4.986 10.579 20.976 1.00 89.19 159 MET A N 1
ATOM 1264 C CA . MET A 1 159 ? 5.263 9.153 20.818 1.00 89.19 159 MET A CA 1
ATOM 1265 C C . MET A 1 159 ? 6.731 8.910 20.460 1.00 89.19 159 MET A C 1
ATOM 1267 O O . MET A 1 159 ? 7.363 9.757 19.815 1.00 89.19 159 MET A O 1
ATOM 1271 N N . PRO A 1 160 ? 7.301 7.765 20.870 1.00 89.94 160 PRO A N 1
ATOM 1272 C CA . PRO A 1 160 ? 8.642 7.381 20.462 1.00 89.94 160 PRO A CA 1
ATOM 1273 C C . PRO A 1 160 ? 8.710 7.108 18.959 1.00 89.94 160 PRO A C 1
ATOM 1275 O O . PRO A 1 160 ? 7.763 6.622 18.335 1.00 89.94 160 PRO A O 1
ATOM 1278 N N . MET A 1 161 ? 9.866 7.406 18.375 1.00 91.06 161 MET A N 1
ATOM 1279 C CA . MET A 1 161 ? 10.238 6.905 17.061 1.00 91.06 161 MET A CA 1
ATOM 1280 C C . MET A 1 161 ? 11.103 5.659 17.227 1.00 91.06 161 MET A C 1
ATOM 1282 O O . MET A 1 161 ? 11.985 5.595 18.082 1.00 91.06 161 MET A O 1
ATOM 1286 N N . SER A 1 162 ? 10.851 4.659 16.391 1.00 83.12 162 SER A N 1
ATOM 1287 C CA . SER A 1 162 ? 11.618 3.419 16.369 1.00 83.12 162 SER A CA 1
ATOM 1288 C C . SER A 1 162 ? 12.923 3.641 15.617 1.00 83.12 162 SER A C 1
ATOM 1290 O O . SER A 1 162 ? 12.916 4.154 14.497 1.00 83.12 162 SER A O 1
ATOM 1292 N N . ARG A 1 163 ? 14.046 3.242 16.212 1.00 86.00 163 ARG A N 1
ATOM 1293 C CA . ARG A 1 163 ? 15.327 3.157 15.506 1.00 86.00 163 ARG A CA 1
ATOM 1294 C C . ARG A 1 163 ? 15.242 2.018 14.494 1.00 86.00 163 ARG A C 1
ATOM 1296 O O . ARG A 1 163 ? 14.988 0.887 14.888 1.00 86.00 163 ARG A O 1
ATOM 1303 N N . VAL A 1 164 ? 15.420 2.326 13.212 1.00 70.75 164 VAL A N 1
ATOM 1304 C CA . VAL A 1 164 ? 15.273 1.345 12.119 1.00 70.75 164 VAL A CA 1
ATOM 1305 C C . VAL A 1 164 ? 16.604 0.916 11.521 1.00 70.75 164 VAL A C 1
ATOM 1307 O O . VAL A 1 164 ? 16.728 -0.214 11.074 1.00 70.75 164 VAL A O 1
ATOM 1310 N N . SER A 1 165 ? 17.594 1.803 11.498 1.00 73.06 165 SER A N 1
ATOM 1311 C CA . SER A 1 165 ? 18.928 1.512 10.974 1.00 73.06 165 SER A CA 1
ATOM 1312 C C . SER A 1 165 ? 19.930 2.565 11.445 1.00 73.06 165 SER A C 1
ATOM 1314 O O . SER A 1 165 ? 19.590 3.509 12.168 1.00 73.06 165 SER A O 1
ATOM 1316 N N . GLU A 1 166 ? 21.188 2.399 11.055 1.00 81.00 166 GLU A N 1
ATOM 1317 C CA . GLU A 1 166 ? 22.267 3.326 11.364 1.00 81.00 166 GLU A CA 1
ATOM 1318 C C . GLU A 1 166 ? 23.178 3.490 10.143 1.00 81.00 166 GLU A C 1
ATOM 1320 O O . GLU A 1 166 ? 23.597 2.519 9.522 1.00 81.00 166 GLU A O 1
ATOM 1325 N N . GLU A 1 167 ? 23.473 4.739 9.795 1.00 82.75 167 GLU A N 1
ATOM 1326 C CA . GLU A 1 167 ? 24.468 5.120 8.791 1.00 82.75 167 GLU A CA 1
ATOM 1327 C C . GLU A 1 167 ? 25.802 5.438 9.478 1.00 82.75 167 GLU A C 1
ATOM 1329 O O . GLU A 1 167 ? 25.884 5.454 10.704 1.00 82.75 167 GLU A O 1
ATOM 1334 N N . GLN A 1 168 ? 26.867 5.756 8.734 1.00 86.69 168 GLN A N 1
ATOM 1335 C CA . GLN A 1 168 ? 28.164 6.076 9.354 1.00 86.69 168 GLN A CA 1
ATOM 1336 C C . GLN A 1 168 ? 28.068 7.265 10.327 1.00 86.69 168 GLN A C 1
ATOM 1338 O O . GLN A 1 168 ? 28.630 7.217 11.421 1.00 86.69 168 GLN A O 1
ATOM 1343 N N . GLU A 1 169 ? 27.280 8.287 9.980 1.00 91.19 169 GLU A N 1
ATOM 1344 C CA . GLU A 1 169 ? 27.156 9.527 10.763 1.00 91.19 169 GLU A CA 1
ATOM 1345 C C . GLU A 1 169 ? 25.813 9.714 11.483 1.00 91.19 169 GLU A C 1
ATOM 1347 O O . GLU A 1 169 ? 25.714 10.589 12.344 1.00 91.19 169 GLU A O 1
ATOM 1352 N N . HIS A 1 170 ? 24.784 8.923 11.158 1.00 92.06 170 HIS A N 1
ATOM 1353 C CA . HIS A 1 170 ? 23.421 9.150 11.652 1.00 92.06 170 HIS A CA 1
ATOM 1354 C C . HIS A 1 170 ? 22.747 7.872 12.138 1.00 92.06 170 HIS A C 1
ATOM 1356 O O . HIS A 1 170 ? 23.003 6.787 11.626 1.00 92.06 170 HIS A O 1
ATOM 1362 N N . ILE A 1 171 ? 21.829 8.022 13.084 1.00 89.94 171 ILE A N 1
ATOM 1363 C CA . ILE A 1 171 ? 20.861 7.001 13.476 1.00 89.94 171 ILE A CA 1
ATOM 1364 C C . ILE A 1 171 ? 19.544 7.322 12.766 1.00 89.94 171 ILE A C 1
ATOM 1366 O O . ILE A 1 171 ? 19.072 8.459 12.823 1.00 89.94 171 ILE A O 1
ATOM 1370 N N . VAL A 1 172 ? 18.950 6.337 12.093 1.00 86.12 172 VAL A N 1
ATOM 1371 C CA . VAL A 1 172 ? 17.698 6.511 11.349 1.00 86.12 172 VAL A CA 1
ATOM 1372 C C . VAL A 1 172 ? 16.522 6.129 12.242 1.00 86.12 172 VAL A C 1
ATOM 1374 O O . VAL A 1 172 ? 16.445 5.007 12.749 1.00 86.12 172 VAL A O 1
ATOM 1377 N N . PHE A 1 173 ? 15.582 7.056 12.403 1.00 89.44 173 PHE A N 1
ATOM 1378 C CA . PHE A 1 173 ? 14.364 6.877 13.183 1.00 89.44 173 PHE A CA 1
ATOM 1379 C C . PHE A 1 173 ? 13.132 6.924 12.292 1.00 89.44 173 PHE A C 1
ATOM 1381 O O . PHE A 1 173 ? 13.046 7.732 11.365 1.00 89.44 173 PHE A O 1
ATOM 1388 N N . ARG A 1 174 ? 12.139 6.097 12.615 1.00 86.81 174 ARG A N 1
ATOM 1389 C CA . ARG A 1 174 ? 10.856 6.035 11.919 1.00 86.81 174 ARG A CA 1
ATOM 1390 C C . ARG A 1 174 ? 9.693 5.959 12.895 1.00 86.81 174 ARG A C 1
ATOM 1392 O O . ARG A 1 174 ? 9.763 5.255 13.896 1.00 86.81 174 ARG A O 1
ATOM 1399 N N . SER A 1 175 ? 8.595 6.629 12.573 1.00 84.56 175 SER A N 1
ATOM 1400 C CA . SER A 1 175 ? 7.318 6.413 13.254 1.00 84.56 175 SER A CA 1
ATOM 1401 C C . SER A 1 175 ? 6.139 6.572 12.301 1.00 84.56 175 SER A C 1
ATOM 1403 O O . SER A 1 175 ? 6.258 7.189 11.239 1.00 84.56 175 SER A O 1
ATOM 1405 N N . HIS A 1 176 ? 5.004 5.990 12.673 1.00 80.69 176 HIS A N 1
ATOM 1406 C CA . HIS A 1 176 ? 3.744 6.140 11.958 1.00 80.69 176 HIS A CA 1
ATOM 1407 C C . HIS A 1 176 ? 2.883 7.165 12.685 1.00 80.69 176 HIS A C 1
ATOM 1409 O O . HIS A 1 176 ? 2.311 6.872 13.726 1.00 80.69 176 HIS A O 1
ATOM 1415 N N . LEU A 1 177 ? 2.795 8.365 12.116 1.00 85.06 177 LEU A N 1
ATOM 1416 C CA . LEU A 1 177 ? 1.952 9.453 12.584 1.00 85.06 177 LEU A CA 1
ATOM 1417 C C . LEU A 1 177 ? 0.476 9.172 12.240 1.00 85.06 177 LEU A C 1
ATOM 1419 O O . LEU A 1 177 ? 0.104 9.249 11.062 1.00 85.06 177 LEU A O 1
ATOM 1423 N N . PRO A 1 178 ? -0.373 8.836 13.227 1.00 77.94 178 PRO A N 1
ATOM 1424 C CA . PRO A 1 178 ? -1.701 8.272 13.010 1.00 77.94 178 PRO A CA 1
ATOM 1425 C C . PRO A 1 178 ? -2.736 9.389 12.874 1.00 77.94 178 PRO A C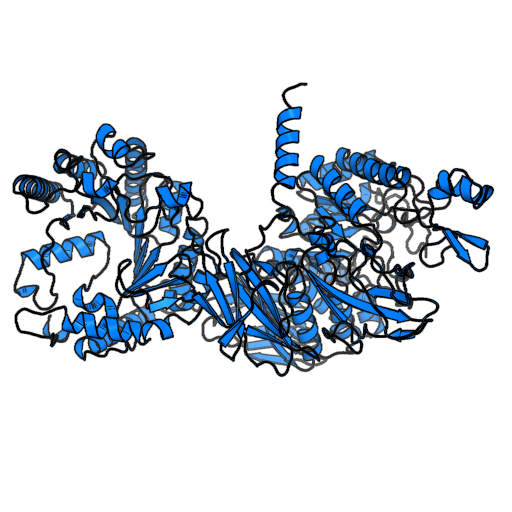 1
ATOM 1427 O O . PRO A 1 178 ? -3.571 9.602 13.751 1.00 77.94 178 PRO A O 1
ATOM 1430 N N . THR A 1 179 ? -2.660 10.156 11.788 1.00 78.75 179 THR A N 1
ATOM 1431 C CA . THR A 1 179 ? -3.514 11.339 11.658 1.00 78.75 179 THR A CA 1
ATOM 1432 C C . THR A 1 179 ? -4.947 10.970 11.317 1.00 78.75 179 THR A C 1
ATOM 1434 O O . THR A 1 179 ? -5.214 10.336 10.293 1.00 78.75 179 THR A O 1
ATOM 1437 N N . SER A 1 180 ? -5.861 11.426 12.157 1.00 77.44 180 SER A N 1
ATOM 1438 C CA . SER A 1 180 ? -7.307 11.309 12.038 1.00 77.44 180 SER A CA 1
ATOM 1439 C C . SER A 1 180 ? -7.936 12.495 11.282 1.00 77.44 180 SER A C 1
ATOM 1441 O O . SER A 1 180 ? -9.125 12.464 10.954 1.00 77.44 180 SER A O 1
ATOM 1443 N N . THR A 1 181 ? -7.133 13.521 10.969 1.00 74.19 181 THR A N 1
ATOM 1444 C CA . THR A 1 181 ? -7.496 14.730 10.209 1.00 74.19 181 THR A CA 1
ATOM 1445 C C . THR A 1 181 ? -6.412 15.089 9.178 1.00 74.19 181 THR A C 1
ATOM 1447 O O . THR A 1 181 ? -5.240 14.768 9.376 1.00 74.19 181 THR A O 1
ATOM 1450 N N . PRO A 1 182 ? -6.768 15.765 8.064 1.00 66.75 182 PRO A N 1
ATOM 1451 C CA . PRO A 1 182 ? -5.787 16.278 7.103 1.00 66.75 182 PRO A CA 1
ATOM 1452 C C . PRO A 1 182 ? -4.971 17.466 7.642 1.00 66.75 182 PRO A C 1
ATOM 1454 O O . PRO A 1 182 ? -3.984 17.853 7.022 1.00 66.75 182 PRO A O 1
ATOM 1457 N N . PHE A 1 183 ? -5.389 18.053 8.764 1.00 74.12 183 PHE A N 1
ATOM 1458 C CA . PHE A 1 183 ? -4.708 19.133 9.463 1.00 74.12 183 PHE A CA 1
ATOM 1459 C C . PHE A 1 183 ? -4.082 18.571 10.737 1.00 74.12 183 PHE A C 1
ATOM 1461 O O . PHE A 1 183 ? -4.757 18.428 11.759 1.00 74.12 183 PHE A O 1
ATOM 1468 N N . ALA A 1 184 ? -2.796 18.249 10.667 1.00 79.81 184 ALA A N 1
ATOM 1469 C CA . ALA A 1 184 ? -1.993 18.029 11.856 1.00 79.81 184 ALA A CA 1
ATOM 1470 C C . ALA A 1 184 ? -0.649 18.733 11.705 1.00 79.81 184 ALA A C 1
ATOM 1472 O O . ALA A 1 184 ? -0.138 18.904 10.594 1.00 79.81 184 ALA A O 1
ATOM 1473 N N . ARG A 1 185 ? -0.107 19.141 12.847 1.00 88.38 185 ARG A N 1
ATOM 1474 C CA . ARG A 1 185 ? 1.218 19.740 12.967 1.00 88.38 185 ARG A CA 1
ATOM 1475 C C . ARG A 1 185 ? 2.091 18.846 13.819 1.00 88.38 185 ARG A C 1
ATOM 1477 O O . ARG A 1 185 ? 1.578 18.227 14.751 1.00 88.38 185 ARG A O 1
ATOM 1484 N N . PHE A 1 186 ? 3.380 18.777 13.514 1.00 92.12 186 PHE A N 1
ATOM 1485 C CA . PHE A 1 186 ? 4.319 17.984 14.297 1.00 92.12 186 PHE A CA 1
ATOM 1486 C C . PHE A 1 186 ? 5.707 18.615 14.390 1.00 92.12 186 PHE A C 1
ATOM 1488 O O . PHE A 1 186 ? 6.099 19.453 13.578 1.00 92.12 186 PHE A O 1
ATOM 1495 N N . ARG A 1 187 ? 6.460 18.164 15.389 1.00 94.25 187 ARG A N 1
ATOM 1496 C CA . ARG A 1 187 ? 7.853 18.530 15.660 1.00 94.25 187 ARG A CA 1
ATOM 1497 C C . ARG A 1 187 ? 8.573 17.361 16.323 1.00 94.25 187 ARG A C 1
ATOM 1499 O O . ARG A 1 187 ? 7.937 16.457 16.869 1.00 94.25 187 ARG A O 1
ATOM 1506 N N . PHE A 1 188 ? 9.896 17.370 16.280 1.00 96.44 188 PHE A N 1
ATOM 1507 C CA . PHE A 1 188 ? 10.713 16.346 16.924 1.00 96.44 188 PHE A CA 1
ATOM 1508 C C . PHE A 1 188 ? 11.092 16.765 18.340 1.00 96.44 188 PHE A C 1
ATOM 1510 O O . PHE A 1 188 ? 11.188 17.954 18.630 1.00 96.44 188 PHE A O 1
ATOM 1517 N N . LEU A 1 189 ? 11.320 15.787 19.209 1.00 95.31 189 LEU A N 1
ATOM 1518 C CA . LEU A 1 189 ? 11.763 15.982 20.583 1.00 95.31 189 LEU A CA 1
ATOM 1519 C C . LEU A 1 189 ? 12.989 15.103 20.847 1.00 95.31 189 LEU A C 1
ATOM 1521 O O . LEU A 1 189 ? 12.913 13.876 20.728 1.00 95.31 189 LEU A O 1
ATOM 1525 N N . LEU A 1 190 ? 14.103 15.749 21.190 1.00 95.12 190 LEU A N 1
ATOM 1526 C CA . LEU A 1 190 ? 15.382 15.107 21.499 1.00 95.12 190 LEU A CA 1
ATOM 1527 C C . LEU A 1 190 ? 15.432 14.582 22.949 1.00 95.12 190 LEU A C 1
ATOM 1529 O O . LEU A 1 190 ? 14.547 14.852 23.770 1.00 95.12 190 LEU A O 1
ATOM 1533 N N . ASP A 1 191 ? 16.489 13.825 23.261 1.00 91.75 191 ASP A N 1
ATOM 1534 C CA . ASP A 1 191 ? 16.751 13.260 24.596 1.00 91.75 191 ASP A CA 1
ATOM 1535 C C . ASP A 1 191 ? 16.966 14.341 25.667 1.00 91.75 191 ASP A C 1
ATOM 1537 O O . ASP A 1 191 ? 16.572 14.163 26.818 1.00 91.75 191 ASP A O 1
ATOM 1541 N N . ASP A 1 192 ? 17.542 15.481 25.284 1.00 91.00 192 ASP A N 1
ATOM 1542 C CA . ASP A 1 192 ? 17.799 16.623 26.168 1.00 91.00 192 ASP A CA 1
ATOM 1543 C C . ASP A 1 192 ? 16.557 17.505 26.420 1.00 91.00 192 ASP A C 1
ATOM 1545 O O . ASP A 1 192 ? 16.632 18.491 27.153 1.00 91.00 192 ASP A O 1
ATOM 1549 N N . GLY A 1 193 ? 15.408 17.147 25.835 1.00 90.75 193 GLY A N 1
ATOM 1550 C CA . GLY A 1 193 ? 14.156 17.895 25.943 1.00 90.75 193 GLY A CA 1
ATOM 1551 C C . GLY A 1 193 ? 13.976 18.997 24.894 1.00 90.75 193 GLY A C 1
ATOM 1552 O O . GLY A 1 193 ? 12.952 19.681 24.915 1.00 90.75 193 GLY A O 1
ATOM 1553 N N . THR A 1 194 ? 14.916 19.166 23.962 1.00 93.31 194 THR A N 1
ATOM 1554 C CA . THR A 1 194 ? 14.828 20.179 22.904 1.00 93.31 194 THR A CA 1
ATOM 1555 C C . THR A 1 194 ? 13.792 19.796 21.848 1.00 93.31 194 THR A C 1
ATOM 1557 O O . THR A 1 194 ? 13.844 18.707 21.269 1.00 93.31 194 THR A O 1
ATOM 1560 N N . PHE A 1 195 ? 12.876 20.722 21.547 1.00 93.44 195 PHE A N 1
ATOM 1561 C CA . PHE A 1 195 ? 11.971 20.614 20.405 1.00 93.44 195 PHE A CA 1
ATOM 1562 C C . PHE A 1 195 ? 12.630 21.130 19.126 1.00 93.44 195 PHE A C 1
ATOM 1564 O O . PHE A 1 195 ? 13.168 22.236 19.099 1.00 93.44 195 PHE A O 1
ATOM 1571 N N . VAL A 1 196 ? 12.536 20.353 18.048 1.00 94.62 196 VAL A N 1
ATOM 1572 C CA . VAL A 1 196 ? 13.098 20.692 16.738 1.00 94.62 196 VAL A CA 1
ATOM 1573 C C . VAL A 1 196 ? 11.988 20.696 15.689 1.00 94.62 196 VAL A C 1
ATOM 1575 O O . VAL A 1 196 ? 11.432 19.653 15.340 1.00 94.62 196 VAL A O 1
ATOM 1578 N N . GLY A 1 197 ? 11.660 21.893 15.204 1.00 92.00 197 GLY A N 1
ATOM 1579 C CA . GLY A 1 197 ? 10.752 22.133 14.083 1.00 92.00 197 GLY A CA 1
ATOM 1580 C C . GLY A 1 197 ? 11.510 22.498 12.802 1.00 92.00 197 GLY A C 1
ATOM 1581 O O . GLY A 1 197 ? 12.627 22.036 12.563 1.00 92.00 197 GLY A O 1
ATOM 1582 N N . GLN A 1 198 ? 10.902 23.350 11.983 1.00 90.88 198 GLN A N 1
ATOM 1583 C CA . GLN A 1 198 ? 11.530 23.998 10.833 1.00 90.88 198 GLN A CA 1
ATOM 1584 C C . GLN A 1 198 ? 12.729 24.867 11.262 1.00 90.88 198 GLN A C 1
ATOM 1586 O O . GLN A 1 198 ? 12.848 25.247 12.426 1.00 90.88 198 GLN A O 1
ATOM 1591 N N . GLU A 1 199 ? 13.588 25.270 10.318 1.00 84.44 199 GLU A N 1
ATOM 1592 C CA . GLU A 1 199 ? 14.709 26.198 10.586 1.00 84.44 199 GLU A CA 1
ATOM 1593 C C . GLU A 1 199 ? 14.292 27.523 11.260 1.00 84.44 199 GLU A C 1
ATOM 1595 O O . GLU A 1 199 ? 15.091 28.135 11.962 1.00 84.44 199 GLU A O 1
ATOM 1600 N N . ASN A 1 200 ? 13.045 27.968 11.075 1.00 82.69 200 ASN A N 1
ATOM 1601 C CA . ASN A 1 200 ? 12.481 29.160 11.726 1.00 82.69 200 ASN A CA 1
ATOM 1602 C C . ASN A 1 200 ? 11.863 28.881 13.116 1.00 82.69 200 ASN A C 1
ATOM 1604 O O . ASN A 1 200 ? 11.315 29.795 13.726 1.00 82.69 200 ASN A O 1
ATOM 1608 N N . GLY A 1 201 ? 11.925 27.638 13.602 1.00 82.94 201 GLY A N 1
ATOM 1609 C CA . GLY A 1 201 ? 11.372 27.195 14.884 1.00 82.94 201 GLY A CA 1
ATOM 1610 C C . GLY A 1 201 ? 9.891 26.800 14.862 1.00 82.94 201 GLY A C 1
ATOM 1611 O O . GLY A 1 201 ? 9.378 26.368 15.891 1.00 82.94 201 GLY A O 1
ATOM 1612 N N . HIS A 1 202 ? 9.192 26.926 13.729 1.00 87.38 202 HIS A N 1
ATOM 1613 C CA . HIS A 1 202 ? 7.783 26.537 13.616 1.00 87.38 202 HIS A CA 1
ATOM 1614 C C . HIS A 1 202 ? 7.598 25.025 13.440 1.00 87.38 202 HIS A C 1
ATOM 1616 O O . HIS A 1 202 ? 8.468 24.334 12.913 1.00 87.38 202 HIS A O 1
ATOM 1622 N N . ASP A 1 203 ? 6.424 24.519 13.814 1.00 90.00 203 ASP A N 1
ATOM 1623 C CA . ASP A 1 203 ? 6.032 23.131 13.561 1.00 90.00 203 ASP A CA 1
ATOM 1624 C C . ASP A 1 203 ? 5.923 22.842 12.056 1.00 90.00 203 ASP A C 1
ATOM 1626 O O . ASP A 1 203 ? 5.700 23.732 11.231 1.00 90.00 203 ASP A O 1
ATOM 1630 N N . PHE A 1 204 ? 6.044 21.572 11.684 1.00 89.50 204 PHE A N 1
ATOM 1631 C CA . PHE A 1 204 ? 5.751 21.118 10.332 1.00 89.50 204 PHE A CA 1
ATOM 1632 C C . PHE A 1 204 ? 4.252 20.906 10.169 1.00 89.50 204 PHE A C 1
ATOM 1634 O O . PHE A 1 204 ? 3.651 20.138 10.920 1.00 89.50 204 PHE A O 1
ATOM 1641 N N . ASP A 1 205 ? 3.663 21.524 9.150 1.00 85.25 205 ASP A N 1
ATOM 1642 C CA . ASP A 1 205 ? 2.363 21.095 8.649 1.00 85.25 205 ASP A CA 1
ATOM 1643 C C . ASP A 1 205 ? 2.523 19.778 7.894 1.00 85.25 205 ASP A C 1
ATOM 1645 O O . ASP A 1 205 ? 3.493 19.563 7.158 1.00 85.25 205 ASP A O 1
ATOM 1649 N N . ILE A 1 206 ? 1.541 18.894 8.039 1.00 76.50 206 ILE A N 1
ATOM 1650 C CA . ILE A 1 206 ? 1.490 17.703 7.206 1.00 76.50 206 ILE A CA 1
ATOM 1651 C C . ILE A 1 206 ? 1.327 18.109 5.735 1.00 76.50 206 ILE A C 1
ATOM 1653 O O . ILE A 1 206 ? 0.372 18.817 5.390 1.00 76.50 206 ILE A O 1
ATOM 1657 N N . PRO A 1 207 ? 2.217 17.642 4.839 1.00 70.50 207 PRO A N 1
ATOM 1658 C CA . PRO A 1 207 ? 2.094 17.935 3.424 1.00 70.50 207 PRO A CA 1
ATOM 1659 C C . PRO A 1 207 ? 0.794 17.329 2.892 1.00 70.50 207 PRO A C 1
ATOM 1661 O O . PRO A 1 207 ? 0.507 16.148 3.098 1.00 70.50 207 PRO A O 1
ATOM 1664 N N . LYS A 1 208 ? -0.007 18.130 2.177 1.00 60.62 208 LYS A N 1
ATOM 1665 C CA . LYS A 1 208 ? -1.204 17.618 1.500 1.00 60.62 208 LYS A CA 1
ATOM 1666 C C . LYS A 1 208 ? -0.774 16.541 0.504 1.00 60.62 208 LYS A C 1
ATOM 1668 O O . LYS A 1 208 ? -0.050 16.824 -0.446 1.00 60.62 208 LYS A O 1
ATOM 1673 N N . CYS A 1 209 ? -1.229 15.308 0.714 1.00 52.03 209 CYS A N 1
ATOM 1674 C CA . CYS A 1 209 ? -1.021 14.217 -0.230 1.00 52.03 209 CYS A CA 1
ATOM 1675 C C . CYS A 1 209 ? -1.756 14.528 -1.545 1.00 52.03 209 CYS A C 1
ATOM 1677 O O . CYS A 1 209 ? -2.985 14.474 -1.604 1.00 52.03 209 CYS A O 1
ATOM 1679 N N . ILE A 1 210 ? -1.005 14.866 -2.595 1.00 53.12 210 ILE A N 1
ATOM 1680 C CA . ILE A 1 210 ? -1.531 15.125 -3.941 1.00 53.12 210 ILE A CA 1
ATOM 1681 C C . ILE A 1 210 ? -0.778 14.228 -4.929 1.00 53.12 210 ILE A C 1
ATOM 1683 O O . ILE A 1 210 ? -0.004 14.714 -5.736 1.00 53.12 210 ILE A O 1
ATOM 1687 N N . ASP A 1 211 ? -0.956 12.907 -4.825 1.00 60.41 211 ASP A N 1
ATOM 1688 C CA . ASP A 1 211 ? -1.098 12.036 -6.001 1.00 60.41 211 ASP A CA 1
ATOM 1689 C C . ASP A 1 211 ? -1.436 10.598 -5.589 1.00 60.41 211 ASP A C 1
ATOM 1691 O O . ASP A 1 211 ? -0.640 9.922 -4.931 1.00 60.41 211 ASP A O 1
ATOM 1695 N N . ARG A 1 212 ? -2.614 10.109 -5.984 1.00 65.50 212 ARG A N 1
ATOM 1696 C CA . ARG A 1 212 ? -2.987 8.699 -5.802 1.00 65.50 212 ARG A CA 1
ATOM 1697 C C . ARG A 1 212 ? -2.582 7.924 -7.048 1.00 65.50 212 ARG A C 1
ATOM 1699 O O . ARG A 1 212 ? -2.806 8.392 -8.159 1.00 65.50 212 ARG A O 1
ATOM 1706 N N . LEU A 1 213 ? -2.004 6.742 -6.853 1.00 78.62 213 LEU A N 1
ATOM 1707 C CA . LEU A 1 213 ? -1.797 5.805 -7.953 1.00 78.62 213 LEU A CA 1
ATOM 1708 C C . LEU A 1 213 ? -3.154 5.414 -8.566 1.00 78.62 213 LEU A C 1
ATOM 1710 O O . LEU A 1 213 ? -4.153 5.365 -7.840 1.00 78.62 213 LEU A O 1
ATOM 1714 N N . PRO A 1 214 ? -3.215 5.119 -9.876 1.00 85.88 214 PRO A N 1
ATOM 1715 C CA . PRO A 1 214 ? -4.395 4.508 -10.470 1.00 85.88 214 PRO A CA 1
ATOM 1716 C C . PRO A 1 214 ? -4.740 3.195 -9.763 1.00 85.88 214 PRO A C 1
ATOM 1718 O O . PRO A 1 214 ? -3.851 2.408 -9.446 1.00 85.88 214 PRO A O 1
ATOM 1721 N N . SER A 1 215 ? -6.030 2.924 -9.558 1.00 84.25 215 SER A N 1
ATOM 1722 C CA . SER A 1 215 ? -6.485 1.736 -8.819 1.00 84.25 215 SER A CA 1
ATOM 1723 C C . SER A 1 215 ? -6.013 0.416 -9.433 1.00 84.25 215 SER A C 1
ATOM 1725 O O . SER A 1 215 ? -5.751 -0.536 -8.706 1.00 84.25 215 SER A O 1
ATOM 1727 N N . PHE A 1 216 ? -5.841 0.355 -10.760 1.00 89.06 216 PHE A N 1
ATOM 1728 C CA . PHE A 1 216 ? -5.328 -0.846 -11.427 1.00 89.06 216 PHE A CA 1
ATOM 1729 C C . PHE A 1 216 ? -3.884 -1.188 -11.018 1.00 89.06 216 PHE A C 1
ATOM 1731 O O . PHE A 1 216 ? -3.460 -2.329 -11.183 1.00 89.06 216 PHE A O 1
ATOM 1738 N N . TRP A 1 217 ? -3.125 -0.213 -10.504 1.00 90.25 217 TRP A N 1
ATOM 1739 C CA . TRP A 1 217 ? -1.713 -0.383 -10.172 1.00 90.25 217 TRP A CA 1
ATOM 1740 C C . TRP A 1 217 ? -1.485 -1.086 -8.830 1.00 90.25 217 TRP A C 1
ATOM 1742 O O . TRP A 1 217 ? -0.458 -1.725 -8.637 1.00 90.25 217 TRP A O 1
ATOM 1752 N N . GLU A 1 218 ? -2.439 -1.011 -7.898 1.00 80.44 218 GLU A N 1
ATOM 1753 C CA . GLU A 1 218 ? -2.276 -1.549 -6.537 1.00 80.44 218 GLU A CA 1
ATOM 1754 C C . GLU A 1 218 ? -1.984 -3.058 -6.511 1.00 80.44 218 GLU A C 1
ATOM 1756 O O . GLU A 1 218 ? -1.254 -3.535 -5.643 1.00 80.44 218 GLU A O 1
ATOM 1761 N N . GLN A 1 219 ? -2.518 -3.792 -7.490 1.00 85.56 219 GLN A N 1
ATOM 1762 C CA . GLN A 1 219 ? -2.318 -5.232 -7.679 1.00 85.56 219 GLN A CA 1
ATOM 1763 C C . GLN A 1 219 ? -1.673 -5.541 -9.038 1.00 85.56 219 GLN A C 1
ATOM 1765 O O . GLN A 1 219 ? -1.880 -6.616 -9.607 1.00 85.56 219 GLN A O 1
ATOM 1770 N N . ALA A 1 220 ? -0.921 -4.587 -9.594 1.00 93.31 220 ALA A N 1
ATOM 1771 C CA . ALA A 1 220 ? -0.286 -4.777 -10.885 1.00 93.31 220 ALA A CA 1
ATOM 1772 C C . ALA A 1 220 ? 0.726 -5.936 -10.857 1.00 93.31 220 ALA A C 1
ATOM 1774 O O . ALA A 1 220 ? 1.470 -6.127 -9.894 1.00 93.31 220 ALA A O 1
ATOM 1775 N N . VAL A 1 221 ? 0.759 -6.686 -11.955 1.00 96.75 221 VAL A N 1
ATOM 1776 C CA . VAL A 1 221 ? 1.818 -7.617 -12.337 1.00 96.75 221 VAL A CA 1
ATOM 1777 C C . VAL A 1 221 ? 2.193 -7.221 -13.754 1.00 96.75 221 VAL A C 1
ATOM 1779 O O . VAL A 1 221 ? 1.389 -7.379 -14.681 1.00 96.75 221 VAL A O 1
ATOM 1782 N N . VAL A 1 222 ? 3.379 -6.633 -13.895 1.00 97.88 222 VAL A N 1
ATOM 1783 C CA . VAL A 1 222 ? 3.874 -6.112 -15.168 1.00 97.88 222 VAL A CA 1
ATOM 1784 C C . VAL A 1 222 ? 4.565 -7.237 -15.926 1.00 97.88 222 VAL A C 1
ATOM 1786 O O . VAL A 1 222 ? 5.395 -7.951 -15.370 1.00 97.88 222 VAL A O 1
ATOM 1789 N N . TYR A 1 223 ? 4.249 -7.384 -17.206 1.00 98.44 223 TYR A N 1
ATOM 1790 C CA . TYR A 1 223 ? 4.890 -8.351 -18.087 1.00 98.44 223 TYR A CA 1
ATOM 1791 C C . TYR A 1 223 ? 5.490 -7.624 -19.290 1.00 98.44 223 TYR A C 1
ATOM 1793 O O . TYR A 1 223 ? 4.770 -7.066 -20.121 1.00 98.44 223 TYR A O 1
ATOM 1801 N N . THR A 1 224 ? 6.820 -7.589 -19.345 1.00 97.88 224 THR A N 1
ATOM 1802 C CA . THR A 1 224 ? 7.591 -6.919 -20.392 1.00 97.88 224 THR A CA 1
ATOM 1803 C C . THR A 1 224 ? 7.758 -7.840 -21.591 1.00 97.88 224 THR A C 1
ATOM 1805 O O . THR A 1 224 ? 8.339 -8.923 -21.494 1.00 97.88 224 THR A O 1
ATOM 1808 N N . ILE A 1 225 ? 7.273 -7.376 -22.737 1.00 97.88 225 ILE A N 1
ATOM 1809 C CA . ILE A 1 225 ? 7.296 -8.086 -24.007 1.00 97.88 225 ILE A CA 1
ATOM 1810 C C . ILE A 1 225 ? 8.291 -7.393 -24.928 1.00 97.88 225 ILE A C 1
ATOM 1812 O O . ILE A 1 225 ? 8.057 -6.267 -25.366 1.00 97.88 225 ILE A O 1
ATOM 1816 N N . PHE A 1 226 ? 9.369 -8.101 -25.265 1.00 95.88 226 PHE A N 1
ATOM 1817 C CA . PHE A 1 226 ? 10.227 -7.714 -26.378 1.00 95.88 226 PHE A CA 1
ATOM 1818 C C . PHE A 1 226 ? 9.535 -8.139 -27.673 1.00 95.88 226 PHE A C 1
ATOM 1820 O O . PHE A 1 226 ? 9.545 -9.320 -28.022 1.00 95.88 226 PHE A O 1
ATOM 1827 N N . VAL A 1 227 ? 8.882 -7.192 -28.350 1.00 96.62 227 VAL A N 1
ATOM 1828 C CA . VAL A 1 227 ? 7.881 -7.483 -29.396 1.00 96.62 227 VAL A CA 1
ATOM 1829 C C . VAL A 1 227 ? 8.427 -8.390 -30.498 1.00 96.62 227 VAL A C 1
ATOM 1831 O O . VAL A 1 227 ? 7.796 -9.396 -30.818 1.00 96.62 227 VAL A O 1
ATOM 1834 N N . ASP A 1 228 ? 9.627 -8.100 -31.005 1.00 95.44 228 ASP A N 1
ATOM 1835 C CA . ASP A 1 228 ? 10.275 -8.894 -32.057 1.00 95.44 228 ASP A CA 1
ATOM 1836 C C . ASP A 1 228 ? 10.569 -10.342 -31.627 1.00 95.44 228 ASP A C 1
ATOM 1838 O O . ASP A 1 228 ? 10.562 -11.236 -32.461 1.00 95.44 228 ASP A O 1
ATOM 1842 N N . ARG A 1 229 ? 10.773 -10.602 -30.330 1.00 94.81 229 ARG A N 1
ATOM 1843 C CA . ARG A 1 229 ? 11.215 -11.904 -29.798 1.00 94.81 229 ARG A CA 1
ATOM 1844 C C . ARG A 1 229 ? 10.098 -12.695 -29.119 1.00 94.81 229 ARG A C 1
ATOM 1846 O O . ARG A 1 229 ? 10.323 -13.819 -28.671 1.00 94.81 229 ARG A O 1
ATOM 1853 N N . PHE A 1 230 ? 8.882 -12.148 -29.064 1.00 96.56 230 PHE A N 1
ATOM 1854 C CA . PHE A 1 230 ? 7.795 -12.762 -28.311 1.00 96.56 230 PHE A CA 1
ATOM 1855 C C . PHE A 1 230 ? 6.993 -13.804 -29.080 1.00 96.56 230 PHE A C 1
ATOM 1857 O O . PHE A 1 230 ? 6.925 -14.930 -28.617 1.00 96.56 230 PHE A O 1
ATOM 1864 N N . ARG A 1 231 ? 6.337 -13.473 -30.199 1.00 96.56 231 ARG A N 1
ATOM 1865 C CA . ARG A 1 231 ? 5.539 -14.448 -30.969 1.00 96.56 231 ARG A CA 1
ATOM 1866 C C . ARG A 1 231 ? 5.298 -13.971 -32.402 1.00 96.56 231 ARG A C 1
ATOM 1868 O O . ARG A 1 231 ? 4.986 -12.789 -32.573 1.00 96.56 231 ARG A O 1
ATOM 1875 N N . PRO A 1 232 ? 5.347 -14.856 -33.411 1.00 96.12 232 PRO A N 1
ATOM 1876 C CA . PRO A 1 232 ? 4.998 -14.486 -34.776 1.00 96.12 232 PRO A CA 1
ATOM 1877 C C . PRO A 1 232 ? 3.474 -14.334 -34.943 1.00 96.12 232 PRO A C 1
ATOM 1879 O O . PRO A 1 232 ? 2.684 -14.748 -34.088 1.00 96.12 232 PRO A O 1
ATOM 1882 N N . GLN A 1 233 ? 3.038 -13.738 -36.057 1.00 95.81 233 GLN A N 1
ATOM 1883 C CA . GLN A 1 233 ? 1.619 -13.446 -36.318 1.00 95.81 233 GLN A CA 1
ATOM 1884 C C . GLN A 1 233 ? 0.745 -14.712 -36.273 1.00 95.81 233 GLN A C 1
ATOM 1886 O O . GLN A 1 233 ? -0.258 -14.779 -35.556 1.00 95.81 233 GLN A O 1
ATOM 1891 N N . THR A 1 234 ? 1.147 -15.743 -37.014 1.00 94.06 234 THR A N 1
ATOM 1892 C C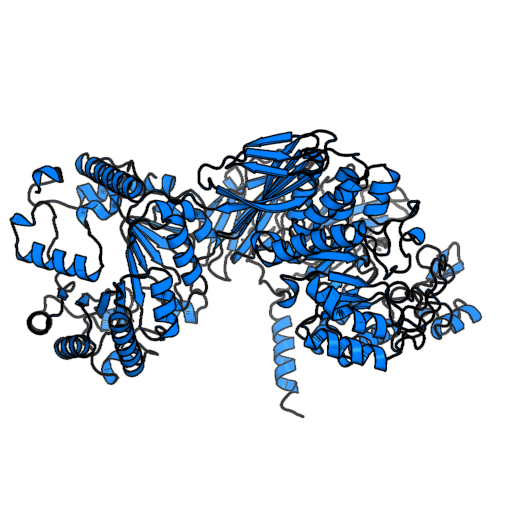A . THR A 1 234 ? 0.489 -17.054 -37.075 1.00 94.06 234 THR A CA 1
ATOM 1893 C C . THR A 1 234 ? 1.510 -18.159 -36.827 1.00 94.06 234 THR A C 1
ATOM 1895 O O . THR A 1 234 ? 2.710 -17.916 -36.900 1.00 94.06 234 THR A O 1
ATOM 1898 N N . ASP A 1 235 ? 1.051 -19.385 -36.581 1.00 89.88 235 ASP A N 1
ATOM 1899 C CA . ASP A 1 235 ? 1.958 -20.532 -36.402 1.00 89.88 235 ASP A CA 1
ATOM 1900 C C . ASP A 1 235 ? 2.648 -20.960 -37.717 1.00 89.88 235 ASP A C 1
ATOM 1902 O O . ASP A 1 235 ? 3.525 -21.816 -37.709 1.00 89.88 235 ASP A O 1
ATOM 1906 N N . HIS A 1 236 ? 2.266 -20.355 -38.849 1.00 90.25 236 HIS A N 1
ATOM 1907 C CA . HIS A 1 236 ? 2.877 -20.558 -40.169 1.00 90.25 236 HIS A CA 1
ATOM 1908 C C . HIS A 1 236 ? 3.737 -19.371 -40.629 1.00 90.25 236 HIS A C 1
ATOM 1910 O O . HIS A 1 236 ? 4.296 -19.401 -41.724 1.00 90.25 236 HIS A O 1
ATOM 1916 N N . SER A 1 237 ? 3.803 -18.301 -39.835 1.00 92.00 237 SER A N 1
ATOM 1917 C CA . SER A 1 237 ? 4.624 -17.129 -40.132 1.00 92.00 237 SER A CA 1
ATOM 1918 C C . SER A 1 237 ? 6.107 -17.430 -39.879 1.00 92.00 237 SER A C 1
ATOM 1920 O O . SER A 1 237 ? 6.442 -18.354 -39.141 1.00 92.00 237 SER A O 1
ATOM 1922 N N . ALA A 1 238 ? 7.000 -16.641 -40.484 1.00 90.31 238 ALA A N 1
ATOM 1923 C CA . ALA A 1 238 ? 8.435 -16.762 -40.237 1.00 90.31 238 ALA A CA 1
ATOM 1924 C C . ALA A 1 238 ? 8.755 -16.565 -38.745 1.00 90.31 238 ALA A C 1
ATOM 1926 O O . ALA A 1 238 ? 8.183 -15.688 -38.098 1.00 90.31 238 ALA A O 1
ATOM 1927 N N . TRP A 1 239 ? 9.667 -17.384 -38.224 1.00 94.44 239 TRP A N 1
ATOM 1928 C CA . TRP A 1 239 ? 10.160 -17.316 -36.853 1.00 94.44 239 TRP A CA 1
ATOM 1929 C C . TRP A 1 239 ? 11.614 -17.771 -36.846 1.00 94.44 239 TRP A C 1
ATOM 1931 O O . TRP A 1 239 ? 11.905 -18.889 -37.272 1.00 94.44 239 TRP A O 1
ATOM 1941 N N . ALA A 1 240 ? 12.533 -16.888 -36.458 1.00 89.19 240 ALA A N 1
ATOM 1942 C CA . ALA A 1 240 ? 13.943 -17.256 -36.353 1.00 89.19 240 ALA A CA 1
ATOM 1943 C C . ALA A 1 240 ? 14.207 -17.891 -34.984 1.00 89.19 240 ALA A C 1
ATOM 1945 O O . ALA A 1 240 ? 13.721 -17.372 -33.985 1.00 89.19 240 ALA A O 1
ATOM 1946 N N . ASP A 1 241 ? 15.001 -18.961 -34.932 1.00 79.62 241 ASP A N 1
ATOM 1947 C CA . ASP A 1 241 ? 15.339 -19.636 -33.669 1.00 79.62 241 ASP A CA 1
ATOM 1948 C C . ASP A 1 241 ? 16.481 -18.933 -32.916 1.00 79.62 241 ASP A C 1
ATOM 1950 O O . ASP A 1 241 ? 16.435 -18.780 -31.697 1.00 79.62 241 ASP A O 1
ATOM 1954 N N . ASP A 1 242 ? 17.498 -18.473 -33.645 1.00 81.12 242 ASP A N 1
ATOM 1955 C CA . ASP A 1 242 ? 18.628 -17.707 -33.114 1.00 81.12 242 ASP A CA 1
ATOM 1956 C C . ASP A 1 242 ? 19.043 -16.646 -34.143 1.00 81.12 242 ASP A C 1
ATOM 1958 O O . ASP A 1 242 ? 19.955 -16.865 -34.944 1.00 81.12 242 ASP A O 1
ATOM 1962 N N . PRO A 1 243 ? 18.329 -15.509 -34.207 1.00 82.94 243 PRO A N 1
ATOM 1963 C CA . PRO A 1 243 ? 18.652 -14.457 -35.163 1.00 82.94 243 PRO A CA 1
ATOM 1964 C C . PRO A 1 243 ? 20.000 -13.787 -34.850 1.00 82.94 243 PRO A C 1
ATOM 1966 O O . PRO A 1 243 ? 20.534 -13.092 -35.701 1.00 82.94 243 PRO A O 1
ATOM 1969 N N . GLY A 1 244 ? 20.575 -13.972 -33.658 1.00 80.62 244 GLY A N 1
ATOM 1970 C CA . GLY A 1 244 ? 21.716 -13.186 -33.200 1.00 80.62 244 GLY A CA 1
ATOM 1971 C C . GLY A 1 244 ? 21.343 -11.753 -32.774 1.00 80.62 244 GLY A C 1
ATOM 1972 O O . GLY A 1 244 ? 20.155 -11.409 -32.630 1.00 80.62 244 GLY A O 1
ATOM 1973 N N . PRO A 1 245 ? 22.358 -10.910 -32.503 1.00 75.88 245 PRO A N 1
ATOM 1974 C CA . PRO A 1 245 ? 22.145 -9.528 -32.103 1.00 75.88 245 PRO A CA 1
ATOM 1975 C C . PRO A 1 245 ? 21.633 -8.716 -33.295 1.00 75.88 245 PRO A C 1
ATOM 1977 O O . PRO A 1 245 ? 22.162 -8.820 -34.398 1.00 75.88 245 PRO A O 1
ATOM 1980 N N . ASP A 1 246 ? 20.612 -7.897 -33.052 1.00 76.88 246 ASP A N 1
ATOM 1981 C CA . ASP A 1 246 ? 20.108 -6.885 -33.991 1.00 76.88 246 ASP A CA 1
ATOM 1982 C C . ASP A 1 246 ? 19.439 -7.375 -35.295 1.00 76.88 246 ASP A C 1
ATOM 1984 O O . ASP A 1 246 ? 18.978 -6.573 -36.106 1.00 76.88 246 ASP A O 1
ATOM 1988 N N . LEU A 1 247 ? 19.311 -8.691 -35.492 1.00 88.25 247 LEU A N 1
ATOM 1989 C CA . LEU A 1 247 ? 18.513 -9.270 -36.576 1.00 88.25 247 LEU A CA 1
ATOM 1990 C C . LEU A 1 247 ? 17.086 -9.609 -36.102 1.00 88.25 247 LEU A C 1
ATOM 1992 O O . LEU A 1 247 ? 16.892 -9.983 -34.937 1.00 88.25 247 LEU A O 1
ATOM 1996 N N . PRO A 1 248 ? 16.074 -9.495 -36.982 1.00 90.94 248 PRO A N 1
ATOM 1997 C CA . PRO A 1 248 ? 14.684 -9.727 -36.609 1.00 90.94 248 PRO A CA 1
ATOM 1998 C C . PRO A 1 248 ? 14.396 -11.216 -36.385 1.00 90.94 248 PRO A C 1
ATOM 2000 O O . PRO A 1 248 ? 14.757 -12.057 -37.211 1.00 90.94 248 PRO A O 1
ATOM 2003 N N . ALA A 1 249 ? 13.675 -11.535 -35.307 1.00 94.06 249 ALA A N 1
ATOM 2004 C CA . ALA A 1 249 ? 13.037 -12.845 -35.149 1.00 94.06 249 ALA A CA 1
ATOM 2005 C C . ALA A 1 249 ? 11.636 -12.911 -35.775 1.00 94.06 249 ALA A C 1
ATOM 2007 O O . ALA A 1 249 ? 11.058 -13.995 -35.833 1.00 94.06 249 ALA A O 1
ATOM 2008 N N . TYR A 1 250 ? 11.132 -11.782 -36.294 1.00 94.88 250 TYR A N 1
ATOM 2009 C CA . TYR A 1 250 ? 9.826 -11.638 -36.951 1.00 94.88 250 TYR A CA 1
ATOM 2010 C C . TYR A 1 250 ? 8.627 -11.724 -35.992 1.00 94.88 250 TYR A C 1
ATOM 2012 O O . TYR A 1 250 ? 7.539 -12.183 -36.353 1.00 94.88 250 TYR A O 1
ATOM 2020 N N . GLY A 1 251 ? 8.807 -11.253 -34.757 1.00 96.38 251 GLY A N 1
ATOM 2021 C CA . GLY A 1 251 ? 7.711 -11.079 -33.806 1.00 96.38 251 GLY A CA 1
ATOM 2022 C C . GLY A 1 251 ? 6.711 -10.023 -34.258 1.00 96.38 251 GLY A C 1
ATOM 2023 O O . GLY A 1 251 ? 7.056 -9.055 -34.930 1.00 96.38 251 GLY A O 1
ATOM 2024 N N . HIS A 1 252 ? 5.444 -10.229 -33.906 1.00 97.56 252 HIS A N 1
ATOM 2025 C CA . HIS A 1 252 ? 4.329 -9.459 -34.447 1.00 97.56 252 HIS A CA 1
ATOM 2026 C C . HIS A 1 252 ? 3.289 -9.145 -33.366 1.00 97.56 252 HIS A C 1
ATOM 2028 O O . HIS A 1 252 ? 3.000 -9.982 -32.506 1.00 97.56 252 HIS A O 1
ATOM 2034 N N . ILE A 1 253 ? 2.652 -7.971 -33.441 1.00 98.44 253 ILE A N 1
ATOM 2035 C CA . ILE A 1 253 ? 1.681 -7.514 -32.432 1.00 98.44 253 ILE A CA 1
ATOM 2036 C C . ILE A 1 253 ? 0.480 -8.473 -32.317 1.00 98.44 253 ILE A C 1
ATOM 2038 O O . ILE A 1 253 ? 0.086 -8.829 -31.210 1.00 98.44 253 ILE A O 1
ATOM 2042 N N . ASP A 1 254 ? -0.056 -8.982 -33.432 1.00 98.25 254 ASP A N 1
ATOM 2043 C CA . ASP A 1 254 ? -1.131 -9.999 -33.388 1.00 98.25 254 ASP A CA 1
ATOM 2044 C C . ASP A 1 254 ? -0.711 -11.298 -32.657 1.00 98.25 254 ASP A C 1
ATOM 2046 O O . ASP A 1 254 ? -1.554 -11.987 -32.078 1.00 98.25 254 ASP A O 1
ATOM 2050 N N . GLY A 1 255 ? 0.585 -11.634 -32.632 1.00 97.94 255 GLY A N 1
ATOM 2051 C CA . GLY A 1 255 ? 1.106 -12.754 -31.841 1.00 97.94 255 GLY A CA 1
ATOM 2052 C C . GLY A 1 255 ? 0.964 -12.506 -30.334 1.00 97.94 255 GLY A C 1
ATOM 2053 O O . GLY A 1 255 ? 0.624 -13.414 -29.567 1.00 97.94 255 GLY A O 1
ATOM 2054 N N . ILE A 1 256 ? 1.124 -11.253 -29.904 1.00 98.31 256 ILE A N 1
ATOM 2055 C CA . ILE A 1 256 ? 0.822 -10.820 -28.535 1.00 98.31 256 ILE A CA 1
ATOM 2056 C C . ILE A 1 256 ? -0.680 -10.957 -28.268 1.00 98.31 256 ILE A C 1
ATOM 2058 O O . ILE A 1 256 ? -1.065 -11.567 -27.270 1.00 98.31 256 ILE A O 1
ATOM 2062 N N . THR A 1 257 ? -1.532 -10.481 -29.184 1.00 98.56 257 THR A N 1
ATOM 2063 C CA . THR A 1 257 ? -2.999 -10.576 -29.065 1.00 98.56 257 THR A CA 1
ATOM 2064 C C . THR A 1 257 ? -3.469 -12.019 -28.856 1.00 98.56 257 THR A C 1
ATOM 2066 O O . THR A 1 257 ? -4.302 -12.282 -27.991 1.00 98.56 257 THR A O 1
ATOM 2069 N N . ARG A 1 258 ? -2.885 -12.980 -29.584 1.00 97.25 258 ARG A N 1
ATOM 2070 C CA . ARG A 1 258 ? -3.172 -14.422 -29.446 1.00 97.25 258 ARG A CA 1
ATOM 2071 C C . ARG A 1 258 ? -2.728 -15.036 -28.115 1.00 97.25 258 ARG A C 1
ATOM 2073 O O . ARG A 1 258 ? -3.092 -16.169 -27.815 1.00 97.25 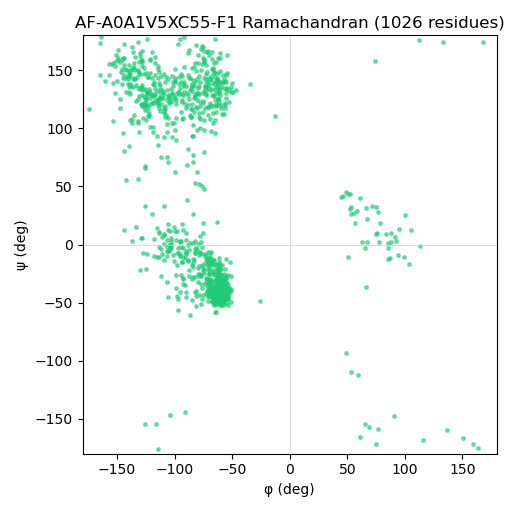258 ARG A O 1
ATOM 2080 N N . SER A 1 259 ? -1.915 -14.327 -27.339 1.00 97.75 259 SER A N 1
ATOM 2081 C CA . SER A 1 259 ? -1.315 -14.828 -26.099 1.00 97.75 259 SER A CA 1
ATOM 2082 C C . SER A 1 259 ? -1.964 -14.247 -24.842 1.00 97.75 259 SER A C 1
ATOM 2084 O O . SER A 1 259 ? -1.659 -14.700 -23.740 1.00 97.75 259 SER A O 1
ATOM 2086 N N . LEU A 1 260 ? -2.886 -13.289 -24.993 1.00 98.56 260 LEU A N 1
ATOM 2087 C CA . LEU A 1 260 ? -3.520 -12.580 -23.879 1.00 98.56 260 LEU A CA 1
ATOM 2088 C C . LEU A 1 260 ? -4.233 -13.508 -22.892 1.00 98.56 260 LEU A C 1
ATOM 2090 O O . LEU A 1 260 ? -4.143 -13.272 -21.694 1.00 98.56 260 LEU A O 1
ATOM 2094 N N . ASP A 1 261 ? -4.892 -14.571 -23.366 1.00 97.38 261 ASP A N 1
ATOM 2095 C CA . ASP A 1 261 ? -5.576 -15.526 -22.480 1.00 97.38 261 ASP A CA 1
ATOM 2096 C C . ASP A 1 261 ? -4.579 -16.276 -21.584 1.00 97.38 261 ASP A C 1
ATOM 2098 O O . ASP A 1 261 ? -4.799 -16.413 -20.384 1.00 97.38 261 ASP A O 1
ATOM 2102 N N . SER A 1 262 ? -3.439 -16.693 -22.145 1.00 96.19 262 SER A N 1
ATOM 2103 C CA . SER A 1 262 ? -2.360 -17.344 -21.391 1.00 96.19 262 SER A CA 1
ATOM 2104 C C . SER A 1 262 ? -1.722 -16.391 -20.375 1.00 96.19 262 SER A C 1
ATOM 2106 O O . SER A 1 262 ? -1.449 -16.792 -19.245 1.00 96.19 262 SER A O 1
ATOM 2108 N N . LEU A 1 263 ? -1.507 -15.125 -20.747 1.00 98.00 263 LEU A N 1
ATOM 2109 C CA . LEU A 1 263 ? -0.942 -14.113 -19.847 1.00 98.00 263 LEU A CA 1
ATOM 2110 C C . LEU A 1 263 ? -1.917 -13.749 -18.716 1.00 98.00 263 LEU A C 1
ATOM 2112 O O . LEU A 1 263 ? -1.510 -13.654 -17.559 1.00 98.00 263 LEU A O 1
ATOM 2116 N N . ALA A 1 264 ? -3.208 -13.608 -19.020 1.00 97.12 264 ALA A N 1
ATOM 2117 C CA . ALA A 1 264 ? -4.238 -13.375 -18.012 1.00 97.12 264 ALA A CA 1
ATOM 2118 C C . ALA A 1 264 ? -4.364 -14.567 -17.044 1.00 97.12 264 ALA A C 1
ATOM 2120 O O . ALA A 1 264 ? -4.445 -14.360 -15.834 1.00 97.12 264 ALA A O 1
ATOM 2121 N N . ASP A 1 265 ? -4.307 -15.808 -17.549 1.00 96.25 265 ASP A N 1
ATOM 2122 C CA . ASP A 1 265 ? -4.281 -17.034 -16.732 1.00 96.25 265 ASP A CA 1
ATOM 2123 C C . ASP A 1 265 ? -3.047 -17.115 -15.819 1.00 96.25 265 ASP A C 1
ATOM 2125 O O . ASP A 1 265 ? -3.141 -17.585 -14.685 1.00 96.25 265 ASP A O 1
ATOM 2129 N N . LEU A 1 266 ? -1.895 -16.622 -16.286 1.00 97.44 266 LEU A N 1
ATOM 2130 C CA . LEU A 1 266 ? -0.679 -16.520 -15.475 1.00 97.44 266 LEU A CA 1
ATOM 2131 C C . LEU A 1 266 ? -0.843 -15.531 -14.305 1.00 97.44 266 LEU A C 1
ATOM 2133 O O . LEU A 1 266 ? -0.168 -15.680 -13.290 1.00 97.44 266 LEU A O 1
ATOM 2137 N N . GLY A 1 267 ? -1.746 -14.552 -14.426 1.00 96.44 267 GLY A N 1
ATOM 2138 C CA . GLY A 1 267 ? -1.975 -13.494 -13.437 1.00 96.44 267 GLY A CA 1
ATOM 2139 C C . GLY A 1 267 ? -1.418 -12.126 -13.838 1.00 96.44 267 GLY A C 1
ATOM 2140 O O . GLY A 1 267 ? -1.355 -11.231 -12.997 1.00 96.44 267 GLY A O 1
ATOM 2141 N N . VAL A 1 268 ? -1.018 -11.946 -15.102 1.00 98.12 268 VAL A N 1
ATOM 2142 C CA . VAL A 1 268 ? -0.579 -10.649 -15.639 1.00 98.12 268 VAL A CA 1
ATOM 2143 C C . VAL A 1 268 ? -1.757 -9.681 -15.682 1.00 98.12 268 VAL A C 1
ATOM 2145 O O . VAL A 1 268 ? -2.861 -10.053 -16.076 1.00 98.12 268 VAL A O 1
ATOM 2148 N N . THR A 1 269 ? -1.514 -8.424 -15.313 1.00 97.50 269 THR A N 1
ATOM 2149 C CA . THR A 1 269 ? -2.527 -7.354 -15.353 1.00 97.50 269 THR A CA 1
ATOM 2150 C C . THR A 1 269 ? -2.081 -6.146 -16.176 1.00 97.50 269 THR A C 1
ATOM 2152 O O . THR A 1 269 ? -2.924 -5.393 -16.668 1.00 97.50 269 THR A O 1
ATOM 2155 N N . VAL A 1 270 ? -0.771 -5.978 -16.392 1.00 98.19 270 VAL A N 1
ATOM 2156 C CA . VAL A 1 270 ? -0.196 -4.880 -17.177 1.00 98.19 270 VAL A CA 1
ATOM 2157 C C . VAL A 1 270 ? 0.819 -5.433 -18.175 1.00 98.19 270 VAL A C 1
ATOM 2159 O O . VAL A 1 270 ? 1.775 -6.104 -17.796 1.00 98.19 270 VAL A O 1
ATOM 2162 N N . LEU A 1 271 ? 0.638 -5.125 -19.455 1.00 98.56 271 LEU A N 1
ATOM 2163 C CA . LEU A 1 271 ? 1.613 -5.382 -20.508 1.00 98.56 271 LEU A CA 1
ATOM 2164 C C . LEU A 1 271 ? 2.509 -4.159 -20.663 1.00 98.56 271 LEU A C 1
ATOM 2166 O O . LEU A 1 271 ? 2.013 -3.042 -20.784 1.00 98.56 271 LEU A O 1
ATOM 2170 N N . HIS A 1 272 ? 3.817 -4.375 -20.693 1.00 98.19 272 HIS A N 1
ATOM 2171 C CA . HIS A 1 272 ? 4.798 -3.367 -21.071 1.00 98.19 272 HIS A CA 1
ATOM 2172 C C . HIS A 1 272 ? 5.429 -3.796 -22.394 1.00 98.19 272 HIS A C 1
ATOM 2174 O O . HIS A 1 272 ? 6.066 -4.845 -22.465 1.00 98.19 272 HIS A O 1
ATOM 2180 N N . LEU A 1 273 ? 5.214 -3.020 -23.453 1.00 98.00 273 LEU A N 1
ATOM 2181 C CA . LEU A 1 273 ? 5.786 -3.308 -24.765 1.00 98.00 273 LEU A CA 1
ATOM 2182 C C . LEU A 1 273 ? 7.071 -2.505 -24.943 1.00 98.00 273 LEU A C 1
ATOM 2184 O O . LEU A 1 273 ? 7.038 -1.284 -24.781 1.00 98.00 273 LEU A O 1
ATOM 2188 N N . THR A 1 274 ? 8.159 -3.175 -25.338 1.00 95.31 274 THR A N 1
ATOM 2189 C CA . THR A 1 274 ? 9.344 -2.493 -25.893 1.00 95.31 274 THR A CA 1
ATOM 2190 C C . THR A 1 274 ? 8.936 -1.612 -27.083 1.00 95.31 274 THR A C 1
ATOM 2192 O O . THR A 1 274 ? 7.852 -1.832 -27.637 1.00 95.31 274 THR A O 1
ATOM 2195 N N . PRO A 1 275 ? 9.768 -0.649 -27.523 1.00 95.69 275 PRO A N 1
ATOM 2196 C CA . PRO A 1 275 ? 9.372 0.318 -28.540 1.00 95.69 275 PRO A CA 1
ATOM 2197 C C . PRO A 1 275 ? 8.735 -0.325 -29.784 1.00 95.69 275 PRO A C 1
ATOM 2199 O O . PRO A 1 275 ? 9.247 -1.301 -30.332 1.00 95.69 275 PRO A O 1
ATOM 2202 N N . ILE A 1 276 ? 7.585 0.216 -30.200 1.00 96.50 276 ILE A N 1
ATOM 2203 C CA . ILE A 1 276 ? 6.774 -0.284 -31.331 1.00 96.50 276 ILE A CA 1
ATOM 2204 C C . ILE A 1 276 ? 6.759 0.664 -32.530 1.00 96.50 276 ILE A C 1
ATOM 2206 O O . ILE A 1 276 ? 6.124 0.381 -33.545 1.00 96.50 276 ILE A O 1
ATOM 2210 N N . HIS A 1 277 ? 7.387 1.824 -32.384 1.00 95.38 277 HIS A N 1
ATOM 2211 C CA . HIS A 1 277 ? 7.439 2.830 -33.427 1.00 95.38 277 HIS A CA 1
ATOM 2212 C C . HIS A 1 277 ? 8.449 2.427 -34.516 1.00 95.38 277 HIS A C 1
ATOM 2214 O O . HIS A 1 277 ? 9.195 1.460 -34.343 1.00 95.38 277 HIS A O 1
ATOM 2220 N N . VAL A 1 278 ? 8.486 3.146 -35.639 1.00 96.31 278 VAL A N 1
ATOM 2221 C CA . VAL A 1 278 ? 9.457 2.860 -36.710 1.00 96.31 278 VAL A CA 1
ATOM 2222 C C . VAL A 1 278 ? 10.872 3.155 -36.209 1.00 96.31 278 VAL A C 1
ATOM 2224 O O . VAL A 1 278 ? 11.211 4.316 -35.974 1.00 96.31 278 VAL A O 1
ATOM 2227 N N . GLY A 1 279 ? 11.692 2.115 -36.068 1.00 93.00 279 GLY A N 1
ATOM 2228 C CA . GLY A 1 279 ? 13.108 2.206 -35.701 1.00 93.00 279 GLY A CA 1
ATOM 2229 C C . GLY A 1 279 ? 14.015 1.625 -36.786 1.00 93.00 279 GLY A C 1
ATOM 2230 O O . GLY A 1 279 ? 13.539 0.936 -37.690 1.00 93.00 279 GLY A O 1
ATOM 2231 N N . ALA A 1 280 ? 15.315 1.913 -36.718 1.00 89.44 280 ALA A N 1
ATOM 2232 C CA . ALA A 1 280 ? 16.283 1.406 -37.701 1.00 89.44 280 ALA A CA 1
ATOM 2233 C C . ALA A 1 280 ? 16.638 -0.081 -37.488 1.00 89.44 280 ALA A C 1
ATOM 2235 O O . ALA A 1 280 ? 17.117 -0.740 -38.413 1.00 89.44 280 ALA A O 1
ATOM 2236 N N . SER A 1 281 ? 16.351 -0.612 -36.299 1.00 90.56 281 SER A N 1
ATOM 2237 C CA . SER A 1 281 ? 16.707 -1.957 -35.848 1.00 90.56 281 SER A CA 1
ATOM 2238 C C . SER A 1 281 ? 15.502 -2.797 -35.400 1.00 90.56 281 SER A C 1
ATOM 2240 O O . SER A 1 281 ? 14.370 -2.315 -35.291 1.00 90.56 281 SER A O 1
ATOM 2242 N N . CYS A 1 282 ? 15.743 -4.063 -35.029 1.00 90.06 282 CYS A N 1
ATOM 2243 C CA . CYS A 1 282 ? 14.709 -4.910 -34.426 1.00 90.06 282 CYS A CA 1
ATOM 2244 C C . CYS A 1 282 ? 14.334 -4.493 -32.987 1.00 90.06 282 CYS A C 1
ATOM 2246 O O . CYS A 1 282 ? 13.255 -4.861 -32.514 1.00 90.06 282 CYS A O 1
ATOM 2248 N N . HIS A 1 283 ? 15.200 -3.753 -32.278 1.00 89.94 283 HIS A N 1
ATOM 2249 C CA . HIS A 1 283 ? 14.945 -3.292 -30.905 1.00 89.94 283 HIS A CA 1
ATOM 2250 C C . HIS A 1 283 ? 14.193 -1.959 -30.841 1.00 89.94 283 HIS A C 1
ATOM 2252 O O . HIS A 1 283 ? 13.570 -1.661 -29.824 1.00 89.94 283 HIS A O 1
ATOM 2258 N N . ARG A 1 284 ? 14.251 -1.160 -31.912 1.00 92.94 284 ARG A N 1
ATOM 2259 C CA . ARG A 1 284 ? 13.481 0.076 -32.129 1.00 92.94 284 ARG A CA 1
ATOM 2260 C C . ARG A 1 284 ? 13.750 1.261 -31.195 1.00 92.94 284 ARG A C 1
ATOM 2262 O O . ARG A 1 284 ? 13.196 2.315 -31.434 1.00 92.94 284 ARG A O 1
ATOM 2269 N N . TYR A 1 285 ? 14.615 1.165 -30.181 1.00 91.56 285 TYR A N 1
ATOM 2270 C CA . TYR A 1 285 ? 15.103 2.354 -29.440 1.00 91.56 285 TYR A CA 1
ATOM 2271 C C . TYR A 1 285 ? 15.772 3.431 -30.324 1.00 91.56 285 TYR A C 1
ATOM 2273 O O . TYR A 1 285 ? 15.842 4.599 -29.961 1.00 91.56 285 TYR A O 1
ATOM 2281 N N . ASP A 1 286 ? 16.238 3.056 -31.510 1.00 91.50 286 ASP A N 1
ATOM 2282 C CA . ASP A 1 286 ? 16.794 3.925 -32.541 1.00 91.50 286 ASP A CA 1
ATOM 2283 C C . ASP A 1 286 ? 15.687 4.540 -33.418 1.00 91.50 286 ASP A C 1
ATOM 2285 O O . ASP A 1 286 ? 15.514 4.199 -34.590 1.00 91.50 286 ASP A O 1
ATOM 2289 N N . VAL A 1 287 ? 14.937 5.464 -32.815 1.00 94.06 287 VAL A N 1
ATOM 2290 C CA . VAL A 1 287 ? 13.720 6.081 -33.368 1.00 94.06 287 VAL A CA 1
ATOM 2291 C C . VAL A 1 287 ? 13.956 6.731 -34.739 1.00 94.06 287 VAL A C 1
ATOM 2293 O O . VAL A 1 287 ? 14.799 7.620 -34.868 1.00 94.06 287 VAL A O 1
ATOM 2296 N N . ILE A 1 288 ? 13.157 6.358 -35.743 1.00 95.38 288 ILE A N 1
ATOM 2297 C CA . ILE A 1 288 ? 13.070 7.024 -37.059 1.00 95.38 288 ILE A CA 1
ATOM 2298 C C . ILE A 1 288 ? 11.781 7.843 -37.174 1.00 95.38 288 ILE A C 1
ATOM 2300 O O . ILE A 1 288 ? 11.816 8.984 -37.632 1.00 95.38 288 ILE A O 1
ATOM 2304 N N . ASP A 1 289 ? 10.647 7.277 -36.761 1.00 94.69 289 ASP A N 1
ATOM 2305 C CA . ASP A 1 289 ? 9.361 7.978 -36.711 1.00 94.69 289 ASP A CA 1
ATOM 2306 C C . ASP A 1 289 ? 8.628 7.636 -35.404 1.00 94.69 289 ASP A C 1
ATOM 2308 O O . ASP A 1 289 ? 8.122 6.519 -35.269 1.00 94.69 289 ASP A O 1
ATOM 2312 N N . PRO A 1 290 ? 8.541 8.576 -34.442 1.00 94.06 290 PRO A N 1
ATOM 2313 C CA . PRO A 1 290 ? 7.917 8.337 -33.142 1.00 94.06 290 PRO A CA 1
ATOM 2314 C C . PRO A 1 290 ? 6.379 8.321 -33.176 1.00 94.06 290 PRO A C 1
ATOM 2316 O O . PRO A 1 290 ? 5.763 8.137 -32.123 1.00 94.06 290 PRO A O 1
ATOM 2319 N N . LEU A 1 291 ? 5.747 8.566 -34.333 1.00 94.94 291 LEU A N 1
ATOM 2320 C CA . LEU A 1 291 ? 4.290 8.699 -34.486 1.00 94.94 291 LEU A CA 1
ATOM 2321 C C . LEU A 1 291 ? 3.644 7.578 -35.309 1.00 94.94 291 LEU A C 1
ATOM 2323 O O . LEU A 1 291 ? 2.426 7.584 -35.473 1.00 94.94 291 LEU A O 1
ATOM 2327 N N . THR A 1 292 ? 4.433 6.641 -35.827 1.00 95.81 292 THR A N 1
ATOM 2328 C CA . THR A 1 292 ? 3.951 5.554 -36.688 1.00 95.81 292 THR A CA 1
ATOM 2329 C C . THR A 1 292 ? 4.319 4.220 -36.060 1.00 95.81 292 THR A C 1
ATOM 2331 O O . THR A 1 292 ? 5.454 4.039 -35.617 1.00 95.81 292 THR A O 1
ATOM 2334 N N . VAL A 1 293 ? 3.374 3.275 -36.010 1.00 97.00 293 VAL A N 1
ATOM 2335 C CA . VAL A 1 293 ? 3.679 1.903 -35.570 1.00 97.00 293 VAL A CA 1
ATOM 2336 C C . VAL A 1 293 ? 4.427 1.204 -36.694 1.00 97.00 293 VAL A C 1
ATOM 2338 O O . VAL A 1 293 ? 3.974 1.231 -37.836 1.00 97.00 293 VAL A O 1
ATOM 2341 N N . ASP A 1 294 ? 5.541 0.546 -36.384 1.00 96.88 294 ASP A N 1
ATOM 2342 C CA . ASP A 1 294 ? 6.361 -0.109 -37.398 1.00 96.88 294 ASP A CA 1
ATOM 2343 C C . ASP A 1 294 ? 5.531 -1.126 -38.220 1.00 96.88 294 ASP A C 1
ATOM 2345 O O . ASP A 1 294 ? 4.979 -2.089 -37.664 1.00 96.88 294 ASP A O 1
ATOM 2349 N N . PRO A 1 295 ? 5.418 -0.946 -39.552 1.00 96.31 295 PRO A N 1
ATOM 2350 C CA . PRO A 1 295 ? 4.703 -1.882 -40.411 1.00 96.31 295 PRO A CA 1
ATOM 2351 C C . PRO A 1 295 ? 5.231 -3.319 -40.317 1.00 96.31 295 PRO A C 1
ATOM 2353 O O . PRO A 1 295 ? 4.451 -4.255 -40.495 1.00 96.31 295 PRO A O 1
ATOM 2356 N N . ALA A 1 296 ? 6.514 -3.513 -39.987 1.00 94.44 296 ALA A N 1
ATOM 2357 C CA . ALA A 1 296 ? 7.125 -4.835 -39.845 1.00 94.44 296 ALA A CA 1
ATOM 2358 C C . ALA A 1 296 ? 6.515 -5.675 -38.706 1.00 94.44 296 ALA A C 1
ATOM 2360 O O . ALA A 1 296 ? 6.599 -6.900 -38.746 1.00 94.44 296 ALA A O 1
ATOM 2361 N N . ILE A 1 297 ? 5.868 -5.041 -37.717 1.00 96.75 297 ILE A N 1
ATOM 2362 C CA . ILE A 1 297 ? 5.205 -5.719 -36.584 1.00 96.75 297 ILE A CA 1
ATOM 2363 C C . ILE A 1 297 ? 3.672 -5.644 -36.647 1.00 96.75 297 ILE A C 1
ATOM 2365 O O . ILE A 1 297 ? 2.997 -6.052 -35.695 1.00 96.75 297 ILE A O 1
ATOM 2369 N N . GLY A 1 298 ? 3.124 -5.142 -37.760 1.00 95.81 298 GLY A N 1
ATOM 2370 C CA . GLY A 1 298 ? 1.689 -5.146 -38.061 1.00 95.81 298 GLY A CA 1
ATOM 2371 C C . GLY A 1 298 ? 1.004 -3.779 -38.096 1.00 95.81 298 GLY A C 1
ATOM 2372 O O . GLY A 1 298 ? -0.200 -3.722 -38.368 1.00 95.81 298 GLY A O 1
ATOM 2373 N N . GLY A 1 299 ? 1.738 -2.692 -37.836 1.00 97.44 299 GLY A N 1
ATOM 2374 C CA . GLY A 1 299 ? 1.217 -1.325 -37.904 1.00 97.44 299 GLY A CA 1
ATOM 2375 C C . GLY A 1 299 ? 0.061 -1.030 -36.936 1.00 97.44 299 GLY A C 1
ATOM 2376 O O . GLY A 1 299 ? -0.245 -1.781 -36.003 1.00 97.44 299 GLY A O 1
ATOM 2377 N N . GLU A 1 300 ? -0.628 0.084 -37.175 1.00 97.31 300 GLU A N 1
ATOM 2378 C CA . GLU A 1 300 ? -1.667 0.620 -36.288 1.00 97.31 300 GLU A CA 1
ATOM 2379 C C . GLU A 1 300 ? -2.862 -0.327 -36.133 1.00 97.31 300 GLU A C 1
ATOM 2381 O O . GLU A 1 300 ? -3.489 -0.388 -35.073 1.00 97.31 300 GLU A O 1
ATOM 2386 N N . GLN A 1 301 ? -3.189 -1.087 -37.184 1.00 97.81 301 GLN A N 1
ATOM 2387 C CA . GLN A 1 301 ? -4.322 -2.013 -37.162 1.00 97.81 301 GLN A CA 1
ATOM 2388 C C . GLN A 1 301 ? -4.095 -3.159 -36.174 1.00 97.81 301 GLN A C 1
ATOM 2390 O O . GLN A 1 301 ? -5.027 -3.547 -35.465 1.00 97.81 301 GLN A O 1
ATOM 2395 N N . ALA A 1 302 ? -2.873 -3.696 -36.115 1.00 98.06 302 ALA A N 1
ATOM 2396 C CA . ALA A 1 302 ? -2.526 -4.728 -35.147 1.00 98.06 302 ALA A CA 1
ATOM 2397 C C . ALA A 1 302 ? -2.534 -4.162 -33.721 1.00 98.06 302 ALA A C 1
ATOM 2399 O O . ALA A 1 302 ? -3.097 -4.783 -32.819 1.00 98.06 302 ALA A O 1
ATOM 2400 N N . LEU A 1 303 ? -2.012 -2.943 -33.524 1.00 98.00 303 LEU A N 1
ATOM 2401 C CA . LEU A 1 303 ? -2.060 -2.273 -32.223 1.00 98.00 303 LEU A CA 1
ATOM 2402 C C . LEU A 1 303 ? -3.502 -2.062 -31.735 1.00 98.00 303 LEU A C 1
ATOM 2404 O O . LEU A 1 303 ? -3.805 -2.380 -30.587 1.00 98.00 303 LEU A O 1
ATOM 2408 N N . ARG A 1 304 ? -4.416 -1.598 -32.599 1.00 97.94 304 ARG A N 1
ATOM 2409 C CA . ARG A 1 304 ? -5.840 -1.434 -32.249 1.00 97.94 304 ARG A CA 1
ATOM 2410 C C . ARG A 1 304 ? -6.458 -2.749 -31.771 1.00 97.94 304 ARG A C 1
ATOM 2412 O O . ARG A 1 304 ? -7.087 -2.769 -30.715 1.00 97.94 304 ARG A O 1
ATOM 2419 N N . ARG A 1 305 ? -6.227 -3.849 -32.502 1.00 98.06 305 ARG A N 1
ATOM 2420 C CA . ARG A 1 305 ? -6.712 -5.187 -32.117 1.00 98.06 305 ARG A CA 1
ATOM 2421 C C . ARG A 1 305 ? -6.150 -5.639 -30.772 1.00 98.06 305 ARG A C 1
ATOM 2423 O O . ARG A 1 305 ? -6.900 -6.181 -29.962 1.00 98.06 305 ARG A O 1
ATOM 2430 N N . LEU A 1 306 ? -4.858 -5.411 -30.523 1.00 98.50 306 LEU A N 1
ATOM 2431 C CA . LEU A 1 306 ? -4.234 -5.723 -29.238 1.00 98.50 306 LEU A CA 1
ATOM 2432 C C . LEU A 1 306 ? -4.896 -4.949 -28.097 1.00 98.50 306 LEU A C 1
ATOM 2434 O O . LEU A 1 306 ? -5.273 -5.566 -27.105 1.00 98.50 306 LEU A O 1
ATOM 2438 N N . LEU A 1 307 ? -5.058 -3.633 -28.242 1.00 98.25 307 LEU A N 1
ATOM 2439 C CA . LEU A 1 307 ? -5.646 -2.787 -27.203 1.00 98.25 307 LEU A CA 1
ATOM 2440 C C . LEU A 1 307 ? -7.092 -3.187 -26.904 1.00 98.25 307 LEU A C 1
ATOM 2442 O O . LEU A 1 307 ? -7.430 -3.401 -25.743 1.00 98.25 307 LEU A O 1
ATOM 2446 N N . ASP A 1 308 ? -7.915 -3.389 -27.937 1.00 97.94 308 ASP A N 1
ATOM 2447 C CA . ASP A 1 308 ? -9.302 -3.838 -27.763 1.00 97.94 308 ASP A CA 1
ATOM 2448 C C . ASP A 1 308 ? -9.377 -5.172 -27.012 1.00 97.94 308 ASP A C 1
ATOM 2450 O O . ASP A 1 308 ? -10.121 -5.310 -26.038 1.00 97.94 308 ASP A O 1
ATOM 2454 N N . ALA A 1 309 ? -8.575 -6.154 -27.428 1.00 98.31 309 ALA A N 1
ATOM 2455 C CA . ALA A 1 309 ? -8.572 -7.476 -26.816 1.00 98.31 309 ALA A CA 1
ATOM 2456 C C . ALA A 1 309 ? -8.000 -7.472 -25.387 1.00 98.31 309 ALA A C 1
ATOM 2458 O O . ALA A 1 309 ? -8.485 -8.226 -24.537 1.00 98.31 309 ALA A O 1
ATOM 2459 N N . ALA A 1 310 ? -6.990 -6.641 -25.114 1.00 98.12 310 ALA A N 1
ATOM 2460 C CA . ALA A 1 310 ? -6.395 -6.478 -23.792 1.00 98.12 310 ALA A CA 1
ATOM 2461 C C . ALA A 1 310 ? -7.388 -5.817 -22.825 1.00 98.12 310 ALA A C 1
ATOM 2463 O O . ALA A 1 310 ? -7.655 -6.350 -21.746 1.00 98.12 310 ALA A O 1
ATOM 2464 N N . HIS A 1 311 ? -8.013 -4.711 -23.236 1.00 97.25 311 HIS A N 1
ATOM 2465 C CA . HIS A 1 311 ? -8.979 -3.977 -22.417 1.00 97.25 311 HIS A CA 1
ATOM 2466 C C . HIS A 1 311 ? -10.231 -4.797 -22.101 1.00 97.25 311 HIS A C 1
ATOM 2468 O O . HIS A 1 311 ? -10.699 -4.760 -20.963 1.00 97.25 311 HIS A O 1
ATOM 2474 N N . GLN A 1 312 ? -10.724 -5.608 -23.046 1.00 97.06 312 GLN A N 1
ATOM 2475 C CA . GLN A 1 312 ? -11.828 -6.553 -22.804 1.00 97.06 312 GLN A CA 1
ATOM 2476 C C . GLN A 1 312 ? -11.524 -7.569 -21.692 1.00 97.06 312 GLN A C 1
ATOM 2478 O O . GLN A 1 312 ? -12.442 -8.065 -21.043 1.00 97.06 312 GLN A O 1
ATOM 2483 N N . ARG A 1 313 ? -10.242 -7.863 -21.450 1.00 96.06 313 ARG A N 1
ATOM 2484 C CA . ARG A 1 313 ? -9.765 -8.772 -20.394 1.00 96.06 313 ARG A CA 1
ATOM 2485 C C . ARG A 1 313 ? -9.370 -8.044 -19.109 1.00 96.06 313 ARG A C 1
ATOM 2487 O O . ARG A 1 313 ? -8.896 -8.677 -18.172 1.00 96.06 313 ARG A O 1
ATOM 2494 N N . GLY A 1 314 ? -9.535 -6.722 -19.061 1.00 95.00 314 GLY A N 1
ATOM 2495 C CA . GLY A 1 314 ? -9.098 -5.895 -17.938 1.00 95.00 314 GLY A CA 1
ATOM 2496 C C . GLY A 1 314 ? -7.584 -5.668 -17.870 1.00 95.00 314 GLY A C 1
ATOM 2497 O O . GLY A 1 314 ? -7.118 -5.101 -16.886 1.00 95.00 314 GLY A O 1
ATOM 2498 N N . LEU A 1 315 ? -6.826 -6.062 -18.900 1.00 97.12 315 LEU A N 1
ATOM 2499 C CA . LEU A 1 315 ? -5.394 -5.782 -18.997 1.00 97.12 315 LEU A CA 1
ATOM 2500 C C . LEU A 1 315 ? -5.169 -4.298 -19.318 1.00 97.12 315 LEU A C 1
ATOM 2502 O O . LEU A 1 315 ? -6.032 -3.632 -19.901 1.00 97.12 315 LEU A O 1
ATOM 2506 N N . ARG A 1 316 ? -4.006 -3.777 -18.936 1.00 97.38 316 ARG A N 1
ATOM 2507 C CA . ARG A 1 316 ? -3.523 -2.442 -19.320 1.00 97.38 316 ARG A CA 1
ATOM 2508 C C . ARG A 1 316 ? -2.291 -2.564 -20.198 1.00 97.38 316 ARG A C 1
ATOM 2510 O O . ARG A 1 316 ? -1.547 -3.530 -20.056 1.00 97.38 316 ARG A O 1
ATOM 2517 N N . VAL A 1 317 ? -2.070 -1.604 -21.086 1.00 97.81 317 VAL A N 1
ATOM 2518 C CA . VAL A 1 317 ? -0.927 -1.597 -22.005 1.00 97.81 317 VAL A CA 1
ATOM 2519 C C . VAL A 1 317 ? -0.128 -0.312 -21.830 1.00 97.81 317 VAL A C 1
ATOM 2521 O O . VAL A 1 317 ? -0.634 0.785 -22.065 1.00 97.81 317 VAL A O 1
ATOM 2524 N N . LEU A 1 318 ? 1.130 -0.469 -21.424 1.00 97.81 318 LEU A N 1
ATOM 2525 C CA . LEU A 1 318 ? 2.137 0.582 -21.364 1.00 97.81 318 LEU A CA 1
ATOM 2526 C C . LEU A 1 318 ? 3.064 0.464 -22.573 1.00 97.81 318 LEU A C 1
ATOM 2528 O O . LEU A 1 318 ? 3.509 -0.638 -22.909 1.00 97.81 318 LEU A O 1
ATOM 2532 N N . LEU A 1 319 ? 3.386 1.599 -23.191 1.00 96.81 319 LEU A N 1
ATOM 2533 C CA . LEU A 1 319 ? 4.414 1.665 -24.230 1.00 96.81 319 LEU A CA 1
ATOM 2534 C C . LEU A 1 319 ? 5.725 2.190 -23.664 1.00 96.81 319 LEU A C 1
ATOM 2536 O O . LEU A 1 319 ? 5.723 3.101 -22.836 1.00 96.81 319 LEU A O 1
ATOM 2540 N N . ASP A 1 320 ? 6.836 1.657 -24.152 1.00 95.38 320 ASP A N 1
ATOM 2541 C CA . ASP A 1 320 ? 8.137 2.271 -23.937 1.00 95.38 320 ASP A CA 1
ATOM 2542 C C . ASP A 1 320 ? 8.241 3.587 -24.726 1.00 95.38 320 ASP A C 1
ATOM 2544 O O . ASP A 1 320 ? 8.046 3.629 -25.946 1.00 95.38 320 ASP A O 1
ATOM 2548 N N . PHE A 1 321 ? 8.494 4.677 -24.010 1.00 93.44 321 PHE A N 1
ATOM 2549 C CA . PHE A 1 321 ? 8.602 6.027 -24.537 1.00 93.44 321 PHE A CA 1
ATOM 2550 C C . PHE A 1 321 ? 10.065 6.462 -24.477 1.00 93.44 321 PHE A C 1
ATOM 2552 O O . PHE A 1 321 ? 10.524 6.997 -23.465 1.00 93.44 321 PHE A O 1
ATOM 2559 N N . SER A 1 322 ? 10.785 6.233 -25.578 1.00 87.00 322 SER A N 1
ATOM 2560 C CA . SER A 1 322 ? 12.181 6.636 -25.751 1.00 87.00 322 SER A CA 1
ATOM 2561 C C . SER A 1 322 ? 12.284 7.781 -26.753 1.00 87.00 322 SER A C 1
ATOM 2563 O O . SER A 1 322 ? 11.951 7.635 -27.924 1.00 87.00 322 SER A O 1
ATOM 2565 N N . MET A 1 323 ? 12.688 8.950 -26.254 1.00 85.75 323 MET A N 1
ATOM 2566 C CA . MET A 1 323 ? 12.916 10.179 -27.030 1.00 85.75 323 MET A CA 1
ATOM 2567 C C . MET A 1 323 ? 14.253 10.837 -26.646 1.00 85.75 323 MET A C 1
ATOM 2569 O O . MET A 1 323 ? 14.474 12.012 -26.925 1.00 85.75 323 MET A O 1
ATOM 2573 N N . LEU A 1 324 ? 15.140 10.112 -25.952 1.00 89.00 324 LEU A N 1
ATOM 2574 C CA . LEU A 1 324 ? 16.452 10.631 -25.551 1.00 89.00 324 LEU A CA 1
ATOM 2575 C C . LEU A 1 324 ? 17.429 10.667 -26.736 1.00 89.00 324 LEU A C 1
ATOM 2577 O O . LEU A 1 324 ? 18.231 11.593 -26.864 1.00 89.00 324 LEU A O 1
ATOM 2581 N N . HIS A 1 325 ? 17.357 9.657 -27.596 1.00 92.12 325 HIS A N 1
ATOM 2582 C CA . HIS A 1 325 ? 18.167 9.512 -28.797 1.00 92.12 325 HIS A CA 1
ATOM 2583 C C . HIS A 1 325 ? 17.299 9.058 -29.971 1.00 92.12 325 HIS A C 1
ATOM 2585 O O . HIS A 1 325 ? 16.154 8.648 -29.790 1.00 92.12 325 HIS A O 1
ATOM 2591 N N . VAL A 1 326 ? 17.841 9.178 -31.178 1.00 94.25 326 VAL A N 1
ATOM 2592 C CA . VAL A 1 326 ? 17.184 8.792 -32.437 1.00 94.25 326 VAL A CA 1
ATOM 2593 C C . VAL A 1 326 ? 18.119 7.919 -33.267 1.00 94.25 326 VAL A C 1
ATOM 2595 O O . VAL A 1 326 ? 19.311 7.860 -32.982 1.00 94.25 326 VAL A O 1
ATOM 2598 N N . GLY A 1 327 ? 17.585 7.237 -34.276 1.00 92.25 327 GLY A N 1
ATOM 2599 C CA . GLY A 1 327 ? 18.342 6.370 -35.176 1.00 92.25 327 GLY A CA 1
ATOM 2600 C C . GLY A 1 327 ? 18.743 7.029 -36.496 1.00 92.25 327 GLY A C 1
ATOM 2601 O O . GLY A 1 327 ? 18.300 8.124 -36.859 1.00 92.25 327 GLY A O 1
ATOM 2602 N N . THR A 1 328 ? 19.559 6.307 -37.267 1.00 90.75 328 THR A N 1
ATOM 2603 C CA . THR A 1 328 ? 19.813 6.631 -38.682 1.00 90.75 328 THR A CA 1
ATOM 2604 C C . THR A 1 328 ? 18.501 6.542 -39.468 1.00 90.75 328 THR A C 1
ATOM 2606 O O . THR A 1 328 ? 17.769 5.568 -39.334 1.00 90.75 328 THR A O 1
ATOM 2609 N N . GLY A 1 329 ? 18.198 7.551 -40.287 1.00 92.19 329 GLY A N 1
ATOM 2610 C CA . GLY A 1 329 ? 16.909 7.701 -40.973 1.00 92.19 329 GLY A CA 1
ATOM 2611 C C . GLY A 1 329 ? 15.977 8.748 -40.355 1.00 92.19 329 GLY A C 1
ATOM 2612 O O . GLY A 1 329 ? 15.073 9.223 -41.044 1.00 92.19 329 GLY A O 1
ATOM 2613 N N . PHE A 1 330 ? 16.212 9.184 -39.111 1.00 95.31 330 PHE A N 1
ATOM 2614 C CA . PHE A 1 330 ? 15.478 10.308 -38.524 1.00 95.31 330 PHE A CA 1
ATOM 2615 C C . PHE A 1 330 ? 15.777 11.599 -39.301 1.00 95.31 330 PHE A C 1
ATOM 2617 O O . PHE A 1 330 ? 16.925 12.041 -39.370 1.00 95.31 330 PHE A O 1
ATOM 2624 N N . ALA A 1 331 ? 14.756 12.221 -39.898 1.00 94.44 331 ALA A N 1
ATOM 2625 C CA . ALA A 1 331 ? 14.953 13.288 -40.886 1.00 94.44 331 ALA A CA 1
ATOM 2626 C C . ALA A 1 331 ? 15.820 14.474 -40.391 1.00 94.44 331 ALA A C 1
ATOM 2628 O O . ALA A 1 331 ? 16.732 14.870 -41.126 1.00 94.44 331 ALA A O 1
ATOM 2629 N N . PRO A 1 332 ? 15.638 15.002 -39.159 1.00 94.88 332 PRO A N 1
ATOM 2630 C CA . PRO A 1 332 ? 16.548 16.008 -38.609 1.00 94.88 332 PRO A CA 1
ATOM 2631 C C . PRO A 1 332 ? 17.999 15.548 -38.478 1.00 94.88 332 PRO A C 1
ATOM 2633 O O . PRO A 1 332 ? 18.920 16.325 -38.734 1.00 94.88 332 PRO A O 1
ATOM 2636 N N . TYR A 1 333 ? 18.219 14.282 -38.117 1.00 94.69 333 TYR A N 1
ATOM 2637 C CA . TYR A 1 333 ? 19.565 13.745 -37.962 1.00 94.69 333 TYR A CA 1
ATOM 2638 C C . TYR A 1 333 ? 20.256 13.566 -39.312 1.00 94.69 333 TYR A C 1
ATOM 2640 O O . TYR A 1 333 ? 21.414 13.947 -39.457 1.00 94.69 333 TYR A O 1
ATOM 2648 N N . GLU A 1 334 ? 19.544 13.083 -40.332 1.00 94.56 334 GLU A N 1
ATOM 2649 C CA . GLU A 1 334 ? 20.092 12.949 -41.687 1.00 94.56 334 GLU A CA 1
ATOM 2650 C C . GLU A 1 334 ? 20.556 14.290 -42.269 1.00 94.56 334 GLU A C 1
ATOM 2652 O O . GLU A 1 334 ? 21.536 14.348 -43.013 1.00 94.56 334 GLU A O 1
ATOM 2657 N N . GLN A 1 335 ? 19.883 15.389 -41.919 1.00 94.88 335 GLN A N 1
ATOM 2658 C CA . GLN A 1 335 ? 20.334 16.722 -42.302 1.00 94.88 335 GLN A CA 1
ATOM 2659 C C . GLN A 1 335 ? 21.594 17.138 -41.530 1.00 94.88 335 GLN A C 1
ATOM 2661 O O . GLN A 1 335 ? 22.587 17.530 -42.146 1.00 94.88 335 GLN A O 1
ATOM 2666 N N . VAL A 1 336 ? 21.596 16.984 -40.203 1.00 94.38 336 VAL A N 1
ATOM 2667 C CA . VAL A 1 336 ? 22.750 17.317 -39.350 1.00 94.38 336 VAL A CA 1
ATOM 2668 C C . VAL A 1 336 ? 23.986 16.494 -39.708 1.00 94.38 336 VAL A C 1
ATOM 2670 O O . VAL A 1 336 ? 25.095 17.020 -39.728 1.00 94.38 336 VAL A O 1
ATOM 2673 N N . LYS A 1 337 ? 23.817 15.224 -40.071 1.00 91.69 337 LYS A N 1
ATOM 2674 C CA . LYS A 1 337 ? 24.903 14.345 -40.516 1.00 91.69 337 LYS A CA 1
ATOM 2675 C C . LYS A 1 337 ? 25.563 14.833 -41.811 1.00 91.69 337 LYS A C 1
ATOM 2677 O O . LYS A 1 337 ? 26.761 14.631 -41.987 1.00 91.69 337 LYS A O 1
ATOM 2682 N N . ARG A 1 338 ? 24.806 15.485 -42.705 1.00 93.19 338 ARG A N 1
ATOM 2683 C CA . ARG A 1 338 ? 25.323 16.070 -43.958 1.00 93.19 338 ARG A CA 1
ATOM 2684 C C . ARG A 1 338 ? 25.952 17.450 -43.764 1.00 93.19 338 ARG A C 1
ATOM 2686 O O . ARG A 1 338 ? 26.962 17.745 -44.392 1.00 93.19 338 ARG A O 1
ATOM 2693 N N . GLU A 1 339 ? 25.338 18.295 -42.940 1.00 94.12 339 GLU A N 1
ATOM 2694 C CA . GLU A 1 339 ? 25.673 19.725 -42.816 1.00 94.12 339 GLU A CA 1
ATOM 2695 C C . GLU A 1 339 ? 26.557 20.050 -41.597 1.00 94.12 339 GLU A C 1
ATOM 2697 O O . GLU A 1 339 ? 27.140 21.133 -41.514 1.00 94.12 339 GLU A O 1
ATOM 2702 N N . GLY A 1 340 ? 26.679 19.121 -40.649 1.00 90.50 340 GLY A N 1
ATOM 2703 C CA . GLY A 1 340 ? 27.434 19.300 -39.413 1.00 90.50 340 GLY A CA 1
ATOM 2704 C C . GLY A 1 340 ? 26.835 20.371 -38.483 1.00 90.50 340 GLY A C 1
ATOM 2705 O O . GLY A 1 340 ? 25.639 20.666 -38.554 1.00 90.50 340 GLY A O 1
ATOM 2706 N N . PRO A 1 341 ? 27.661 20.991 -37.614 1.00 89.88 341 PRO A N 1
ATOM 2707 C CA . PRO A 1 341 ? 27.218 22.019 -36.664 1.00 89.88 341 PRO A CA 1
ATOM 2708 C C . PRO A 1 341 ? 26.576 23.261 -37.306 1.00 89.88 341 PRO A C 1
ATOM 2710 O O . PRO A 1 341 ? 25.905 24.021 -36.616 1.00 89.88 341 PRO A O 1
ATOM 2713 N N . GLY A 1 342 ? 26.789 23.491 -38.608 1.00 90.00 342 GLY A N 1
ATOM 2714 C CA . GLY A 1 342 ? 26.199 24.609 -39.350 1.00 90.00 342 GLY A CA 1
ATOM 2715 C C . GLY A 1 342 ? 24.750 24.385 -39.796 1.00 90.00 342 GLY A C 1
ATOM 2716 O O . GLY A 1 342 ? 24.151 25.295 -40.365 1.00 90.00 342 GLY A O 1
ATOM 2717 N N . SER A 1 343 ? 24.188 23.194 -39.567 1.00 93.94 343 SER A N 1
ATOM 2718 C CA . SER A 1 343 ? 22.811 22.877 -39.947 1.00 93.94 343 SER A CA 1
ATOM 2719 C C . SER A 1 343 ? 21.787 23.721 -39.186 1.00 93.94 343 SER A C 1
ATOM 2721 O O . SER A 1 343 ? 21.917 23.933 -37.980 1.00 93.94 343 SER A O 1
ATOM 2723 N N . SER A 1 344 ? 20.685 24.095 -39.842 1.00 94.25 344 SER A N 1
ATOM 2724 C CA . SER A 1 344 ? 19.542 24.725 -39.163 1.00 94.25 344 SER A CA 1
ATOM 2725 C C . SER A 1 344 ? 18.896 23.816 -38.110 1.00 94.25 344 SER A C 1
ATOM 2727 O O . SER A 1 344 ? 18.213 24.309 -37.216 1.00 94.25 344 SER A O 1
ATOM 2729 N N . LEU A 1 345 ? 19.107 22.498 -38.209 1.00 95.69 345 LEU A N 1
ATOM 2730 C CA . LEU A 1 345 ? 18.621 21.502 -37.252 1.00 95.69 345 LEU A CA 1
ATOM 2731 C C . LEU A 1 345 ? 19.690 21.079 -36.236 1.00 95.69 345 LEU A C 1
ATOM 2733 O O . LEU A 1 345 ? 19.410 20.244 -35.384 1.00 95.69 345 LEU A O 1
ATOM 2737 N N . ALA A 1 346 ? 20.888 21.678 -36.250 1.00 93.62 346 ALA A N 1
ATOM 2738 C CA . ALA A 1 346 ? 21.895 21.423 -35.220 1.00 93.62 346 ALA A CA 1
ATOM 2739 C C . ALA A 1 346 ? 21.356 21.622 -33.781 1.00 93.62 346 ALA A C 1
ATOM 2741 O O . ALA A 1 346 ? 21.664 20.774 -32.942 1.00 93.62 346 ALA A O 1
ATOM 2742 N N . PRO A 1 347 ? 20.497 22.625 -33.476 1.00 95.31 347 PRO A N 1
ATOM 2743 C CA . PRO A 1 347 ? 19.929 22.806 -32.134 1.00 95.31 347 PRO A CA 1
ATOM 2744 C C . PRO A 1 347 ? 19.037 21.663 -31.632 1.00 95.31 347 PRO A C 1
ATOM 2746 O O . PRO A 1 347 ? 18.787 21.591 -30.429 1.00 95.31 347 PRO A O 1
ATOM 2749 N N . TRP A 1 348 ? 18.565 20.775 -32.519 1.00 95.81 348 TRP A N 1
ATOM 2750 C CA . TRP A 1 348 ? 17.798 19.585 -32.133 1.00 95.81 348 TRP A CA 1
ATOM 2751 C C . TRP A 1 348 ? 18.635 18.560 -31.372 1.00 95.81 348 TRP A C 1
ATOM 2753 O O . TRP A 1 348 ? 18.064 17.697 -30.711 1.00 95.81 348 TRP A O 1
ATOM 2763 N N . PHE A 1 349 ? 19.963 18.650 -31.437 1.00 95.25 349 PHE A N 1
ATOM 2764 C CA . PHE A 1 349 ? 20.875 17.679 -30.847 1.00 95.25 349 PHE A CA 1
ATOM 2765 C C . PHE A 1 349 ? 21.820 18.316 -29.832 1.00 95.25 349 PHE A C 1
ATOM 2767 O O . PHE A 1 349 ? 22.055 19.527 -29.838 1.00 95.25 349 PHE A O 1
ATOM 2774 N N . ARG A 1 350 ? 22.374 17.489 -28.944 1.00 91.56 350 ARG A N 1
ATOM 2775 C CA . ARG A 1 350 ? 23.382 17.919 -27.967 1.00 91.56 350 ARG A CA 1
ATOM 2776 C C . ARG A 1 350 ? 24.773 17.940 -28.600 1.00 91.56 350 ARG A C 1
ATOM 2778 O O . ARG A 1 350 ? 25.223 16.942 -29.155 1.00 91.56 350 ARG A O 1
ATOM 2785 N N . TRP A 1 351 ? 25.476 19.059 -28.446 1.00 89.62 351 TRP A N 1
ATOM 2786 C CA . TRP A 1 351 ? 26.857 19.234 -28.896 1.00 89.62 351 TRP A CA 1
ATOM 2787 C C . TRP A 1 351 ? 27.762 19.559 -27.711 1.00 89.62 351 TRP A C 1
ATOM 2789 O O . TRP A 1 351 ? 27.366 20.309 -26.818 1.00 89.62 351 TRP A O 1
ATOM 2799 N N . ARG A 1 352 ? 28.993 19.046 -27.725 1.00 84.00 352 ARG A N 1
ATOM 2800 C CA . ARG A 1 352 ? 30.054 19.437 -26.789 1.00 84.00 352 ARG A CA 1
ATOM 2801 C C . ARG A 1 352 ? 31.232 20.025 -27.537 1.00 84.00 352 ARG A C 1
ATOM 2803 O O . ARG A 1 352 ? 31.660 19.481 -28.553 1.00 84.00 352 ARG A O 1
ATOM 2810 N N . ASP A 1 353 ? 31.792 21.098 -26.994 1.00 79.19 353 ASP A N 1
ATOM 2811 C CA . ASP A 1 353 ? 33.093 21.587 -27.431 1.00 79.19 353 ASP A CA 1
ATOM 2812 C C . ASP A 1 353 ? 34.192 20.677 -26.868 1.00 79.19 353 ASP A C 1
ATOM 2814 O O . ASP A 1 353 ? 34.309 20.481 -25.656 1.00 79.19 353 ASP A O 1
ATOM 2818 N N . ARG A 1 354 ? 34.989 20.094 -27.762 1.00 77.31 354 ARG A N 1
ATOM 2819 C CA . ARG A 1 354 ? 36.225 19.396 -27.422 1.00 77.31 354 ARG A CA 1
ATOM 2820 C C . ARG A 1 354 ? 37.380 20.063 -28.155 1.00 77.31 354 ARG A C 1
ATOM 2822 O O . ARG A 1 354 ? 37.607 19.808 -29.336 1.00 77.31 354 ARG A O 1
ATOM 2829 N N . SER A 1 355 ? 38.122 20.894 -27.422 1.00 76.19 355 SER A N 1
ATOM 2830 C CA . SER A 1 355 ? 39.336 21.572 -27.898 1.00 76.19 355 SER A CA 1
ATOM 2831 C C . SER A 1 355 ? 39.110 22.513 -29.092 1.00 76.19 355 SER A C 1
ATOM 2833 O O . SER A 1 355 ? 39.942 22.572 -29.994 1.00 76.19 355 SER A O 1
ATOM 2835 N N . GLY A 1 356 ? 38.000 23.257 -29.099 1.00 74.62 356 GLY A N 1
ATOM 2836 C CA . GLY A 1 356 ? 37.640 24.200 -30.162 1.00 74.62 356 GLY A CA 1
ATOM 2837 C C . GLY A 1 356 ? 36.855 23.565 -31.314 1.00 74.62 356 GLY A C 1
ATOM 2838 O O . GLY A 1 356 ? 36.656 24.202 -32.349 1.00 74.62 356 GLY A O 1
ATOM 2839 N N . HIS A 1 357 ? 36.410 22.316 -31.153 1.00 79.94 357 HIS A N 1
ATOM 2840 C CA . HIS A 1 357 ? 35.631 21.581 -32.144 1.00 79.94 357 HIS A CA 1
ATOM 2841 C C . HIS A 1 357 ? 34.330 21.062 -31.532 1.00 79.94 357 HIS A C 1
ATOM 2843 O O . HIS A 1 357 ? 34.345 20.251 -30.605 1.00 79.94 357 HIS A O 1
ATOM 2849 N N . LEU A 1 358 ? 33.197 21.495 -32.092 1.00 86.38 358 LEU A N 1
ATOM 2850 C CA . LEU A 1 358 ? 31.879 20.990 -31.713 1.00 86.38 358 LEU A CA 1
ATOM 2851 C C . LEU A 1 358 ? 31.705 19.552 -32.206 1.00 86.38 358 LEU A C 1
ATOM 2853 O O . LEU A 1 358 ? 31.722 19.288 -33.409 1.00 86.38 358 LEU A O 1
ATOM 2857 N N . GLN A 1 359 ? 31.518 18.630 -31.268 1.00 87.75 359 GLN A N 1
ATOM 2858 C CA . GLN A 1 359 ? 31.228 17.224 -31.527 1.00 87.75 359 GLN A CA 1
ATOM 2859 C C . GLN A 1 359 ? 29.818 16.885 -31.054 1.00 87.75 359 GLN A C 1
ATOM 2861 O O . GLN A 1 359 ? 29.381 17.341 -29.998 1.00 87.75 359 GLN A O 1
ATOM 2866 N N . LEU A 1 360 ? 29.117 16.086 -31.853 1.00 89.81 360 LEU A N 1
ATOM 2867 C CA . LEU A 1 360 ? 27.781 15.599 -31.538 1.00 89.81 360 LEU A CA 1
ATOM 2868 C C . LEU A 1 360 ? 27.857 14.537 -30.436 1.00 89.81 360 LEU A C 1
ATOM 2870 O O . LEU A 1 360 ? 28.669 13.608 -30.514 1.00 89.81 360 LEU A O 1
ATOM 2874 N N . ASP A 1 361 ? 27.002 14.661 -29.428 1.00 89.38 361 ASP A N 1
ATOM 2875 C CA . ASP A 1 361 ? 26.899 13.670 -28.365 1.00 89.38 361 ASP A CA 1
ATOM 2876 C C . ASP A 1 361 ? 26.085 12.453 -28.797 1.00 89.38 361 ASP A C 1
ATOM 2878 O O . ASP A 1 361 ? 25.085 12.563 -29.506 1.00 89.38 361 ASP A O 1
ATOM 2882 N N . HIS A 1 362 ? 26.491 11.290 -28.297 1.00 88.31 362 HIS A N 1
ATOM 2883 C CA . HIS A 1 362 ? 25.902 10.007 -28.645 1.00 88.31 362 HIS A CA 1
ATOM 2884 C C . HIS A 1 362 ? 25.647 9.161 -27.398 1.00 88.31 362 HIS A C 1
ATOM 2886 O O . HIS A 1 362 ? 26.459 9.153 -26.465 1.00 88.31 362 HIS A O 1
ATOM 2892 N N . TYR A 1 363 ? 24.539 8.425 -27.399 1.00 85.75 363 TYR A N 1
ATOM 2893 C CA . TYR A 1 363 ? 24.180 7.518 -26.316 1.00 85.75 363 TYR A CA 1
ATOM 2894 C C . TYR A 1 363 ? 25.181 6.358 -26.236 1.00 85.75 363 TYR A C 1
ATOM 2896 O O . TYR A 1 363 ? 25.484 5.728 -27.244 1.00 85.75 363 TYR A O 1
ATOM 2904 N N . GLY A 1 364 ? 25.760 6.091 -25.061 1.00 77.75 364 GLY A N 1
ATOM 2905 C CA . GLY A 1 364 ? 26.702 4.975 -24.869 1.00 77.75 364 GLY A CA 1
ATOM 2906 C C . GLY A 1 364 ? 27.931 4.970 -25.799 1.00 77.75 364 GLY A C 1
ATOM 2907 O O . GLY A 1 364 ? 28.557 3.928 -25.978 1.00 77.75 364 GLY A O 1
ATOM 2908 N N . GLY A 1 365 ? 28.271 6.102 -26.433 1.00 73.62 365 GLY A N 1
ATOM 2909 C CA . GLY A 1 365 ? 29.335 6.185 -27.445 1.00 73.62 365 GLY A CA 1
ATOM 2910 C C . GLY A 1 365 ? 28.975 5.608 -28.824 1.00 73.62 365 GLY A C 1
ATOM 2911 O O . GLY A 1 365 ? 29.856 5.485 -29.676 1.00 73.62 365 GLY A O 1
ATOM 2912 N N . ARG A 1 366 ? 27.704 5.267 -29.062 1.00 78.44 366 ARG A N 1
ATOM 2913 C CA . ARG A 1 366 ? 27.185 4.730 -30.325 1.00 78.44 366 ARG A CA 1
ATOM 2914 C C . ARG A 1 366 ? 26.967 5.821 -31.372 1.00 78.44 366 ARG A C 1
ATOM 2916 O O . ARG A 1 366 ? 26.040 6.615 -31.260 1.00 78.44 366 ARG A O 1
ATOM 2923 N N . VAL A 1 367 ? 27.785 5.839 -32.423 1.00 83.31 367 VAL A N 1
ATOM 2924 C CA . VAL A 1 367 ? 27.722 6.855 -33.500 1.00 83.31 367 VAL A CA 1
ATOM 2925 C C . VAL A 1 367 ? 26.398 6.877 -34.279 1.00 83.31 367 VAL A C 1
ATOM 2927 O O . VAL A 1 367 ? 26.125 7.829 -34.998 1.00 83.31 367 VAL A O 1
ATOM 2930 N N . ASP A 1 368 ? 25.589 5.832 -34.151 1.00 83.88 368 ASP A N 1
ATOM 2931 C CA . ASP A 1 368 ? 24.264 5.663 -34.747 1.00 83.88 368 ASP A CA 1
ATOM 2932 C C . ASP A 1 368 ? 23.109 6.129 -33.838 1.00 83.88 368 ASP A C 1
ATOM 2934 O O . ASP A 1 368 ? 21.964 6.108 -34.282 1.00 83.88 368 ASP A O 1
ATOM 2938 N N . ALA A 1 369 ? 23.402 6.570 -32.606 1.00 89.44 369 ALA A N 1
ATOM 2939 C CA . ALA A 1 369 ? 22.427 7.000 -31.599 1.00 89.44 369 ALA A CA 1
ATOM 2940 C C . ALA A 1 369 ? 22.724 8.422 -31.060 1.00 89.44 369 ALA A C 1
ATOM 2942 O O . ALA A 1 369 ? 23.121 8.581 -29.898 1.00 89.44 369 ALA A O 1
ATOM 2943 N N . PRO A 1 370 ? 22.596 9.480 -31.885 1.00 93.56 370 PRO A N 1
ATOM 2944 C CA . PRO A 1 370 ? 22.777 10.869 -31.454 1.00 93.56 370 PRO A CA 1
ATOM 2945 C C . PRO A 1 370 ? 21.760 11.287 -30.379 1.00 93.56 370 PRO A C 1
ATOM 2947 O O . PRO A 1 370 ? 20.575 10.958 -30.462 1.00 93.56 370 PRO A O 1
ATOM 2950 N N . LEU A 1 371 ? 22.213 12.062 -29.389 1.00 93.31 371 LEU A N 1
ATOM 2951 C CA . LEU A 1 371 ? 21.357 12.575 -28.314 1.00 93.31 371 LEU A CA 1
ATOM 2952 C C . LEU A 1 371 ? 20.565 13.810 -28.757 1.00 93.31 371 LEU A C 1
ATOM 2954 O O . LEU A 1 371 ? 21.140 14.794 -29.235 1.00 93.31 371 LEU A O 1
ATOM 2958 N N . LEU A 1 372 ? 19.255 13.794 -28.509 1.00 94.69 372 LEU A N 1
ATOM 2959 C CA . LEU A 1 372 ? 18.392 14.955 -28.691 1.00 94.69 372 LEU A CA 1
ATOM 2960 C C . LEU A 1 372 ? 18.632 16.007 -27.598 1.00 94.69 372 LEU A C 1
ATOM 2962 O O . LEU A 1 372 ? 18.919 15.703 -26.437 1.00 94.69 372 LEU A O 1
ATOM 2966 N N . ASN A 1 373 ? 18.479 17.276 -27.968 1.00 93.44 373 ASN A N 1
ATOM 2967 C CA . ASN A 1 373 ? 18.464 18.391 -27.036 1.00 93.44 373 ASN A CA 1
ATOM 2968 C C . ASN A 1 373 ? 17.055 18.568 -26.458 1.00 93.44 373 ASN A C 1
ATOM 2970 O O . ASN A 1 373 ? 16.212 19.256 -27.032 1.00 93.44 373 ASN A O 1
ATOM 2974 N N . LEU A 1 374 ? 16.806 17.955 -25.301 1.00 91.62 374 LEU A N 1
ATOM 2975 C CA . LEU A 1 374 ? 15.498 17.972 -24.639 1.00 91.62 374 LEU A CA 1
ATOM 2976 C C . LEU A 1 374 ? 15.088 19.346 -24.078 1.00 91.62 374 LEU A C 1
ATOM 2978 O O . LEU A 1 374 ? 13.943 19.503 -23.658 1.00 91.62 374 LEU A O 1
ATOM 2982 N N . ASP A 1 375 ? 15.975 20.346 -24.090 1.00 88.50 375 ASP A N 1
ATOM 2983 C CA . ASP A 1 375 ? 15.632 21.736 -23.756 1.00 88.50 375 ASP A CA 1
ATOM 2984 C C . ASP A 1 375 ? 15.145 22.527 -24.981 1.00 88.50 375 ASP A C 1
ATOM 2986 O O . ASP A 1 375 ? 14.591 23.617 -24.839 1.00 88.50 375 ASP A O 1
ATOM 2990 N N . HIS A 1 376 ? 15.336 21.993 -26.192 1.00 94.12 376 HIS A N 1
ATOM 2991 C CA . HIS A 1 376 ? 14.921 22.657 -27.419 1.00 94.12 376 HIS A CA 1
ATOM 2992 C C . HIS A 1 376 ? 13.409 22.512 -27.633 1.00 94.12 376 HIS A C 1
ATOM 2994 O O . HIS A 1 376 ? 12.881 21.404 -27.721 1.00 94.12 376 HIS A O 1
ATOM 3000 N N . GLU A 1 377 ? 12.706 23.639 -27.746 1.00 95.31 377 GLU A N 1
ATOM 3001 C CA . GLU A 1 377 ? 11.239 23.687 -27.805 1.00 95.31 377 GLU A CA 1
ATOM 3002 C C . GLU A 1 377 ? 10.617 22.786 -28.898 1.00 95.31 377 GLU A C 1
ATOM 3004 O O . GLU A 1 377 ? 9.757 21.983 -28.539 1.00 95.31 377 GLU A O 1
ATOM 3009 N N . PRO A 1 378 ? 11.088 22.765 -30.165 1.00 96.00 378 PRO A N 1
ATOM 3010 C CA . PRO A 1 378 ? 10.571 21.839 -31.182 1.00 96.00 378 PRO A CA 1
ATOM 3011 C C . PRO A 1 378 ? 10.698 20.349 -30.820 1.00 96.00 378 PRO A C 1
ATOM 3013 O O . PRO A 1 378 ? 9.831 19.545 -31.164 1.00 96.00 378 PRO A O 1
ATOM 3016 N N . VAL A 1 379 ? 11.756 19.961 -30.096 1.00 95.81 379 VAL A N 1
ATOM 3017 C CA . VAL A 1 379 ? 11.944 18.576 -29.625 1.00 95.81 379 VAL A CA 1
ATOM 3018 C C . VAL A 1 379 ? 10.933 18.252 -28.523 1.00 95.81 379 VAL A C 1
ATOM 3020 O O . VAL A 1 379 ? 10.327 17.179 -28.522 1.00 95.81 379 VAL A O 1
ATOM 3023 N N . GLN A 1 380 ? 10.699 19.195 -27.606 1.00 95.44 380 GLN A N 1
ATOM 3024 C CA . GLN A 1 380 ? 9.677 19.052 -26.569 1.00 95.44 380 GLN A CA 1
ATOM 3025 C C . GLN A 1 380 ? 8.272 18.959 -27.176 1.00 95.44 380 GLN A C 1
ATOM 3027 O O . GLN A 1 380 ? 7.469 18.133 -26.744 1.00 95.44 380 GLN A O 1
ATOM 3032 N N . GLU A 1 381 ? 7.968 19.771 -28.188 1.00 96.44 381 GLU A N 1
ATOM 3033 C CA . GLU A 1 381 ? 6.694 19.723 -28.909 1.00 96.44 381 GLU A CA 1
ATOM 3034 C C . GLU A 1 381 ? 6.466 18.367 -29.579 1.00 96.44 381 GLU A C 1
ATOM 3036 O O . GLU A 1 381 ? 5.379 17.803 -29.432 1.00 96.44 381 GLU A O 1
ATOM 3041 N N . LEU A 1 382 ? 7.492 17.803 -30.229 1.00 96.00 382 LEU A N 1
ATOM 3042 C CA . LEU A 1 382 ? 7.430 16.463 -30.814 1.00 96.00 382 LEU A CA 1
ATOM 3043 C C . LEU A 1 382 ? 7.138 15.394 -29.750 1.00 96.00 382 LEU A C 1
ATOM 3045 O O . LEU A 1 382 ? 6.258 14.553 -29.947 1.00 96.00 382 LEU A O 1
ATOM 3049 N N . ALA A 1 383 ? 7.809 15.452 -28.595 1.00 95.62 383 ALA A N 1
ATOM 3050 C CA . ALA A 1 383 ? 7.554 14.525 -27.493 1.00 95.62 383 ALA A CA 1
ATOM 3051 C C . ALA A 1 383 ? 6.101 14.625 -26.987 1.00 95.62 383 ALA A C 1
ATOM 3053 O O . ALA A 1 383 ? 5.415 13.613 -26.834 1.00 95.62 383 ALA A O 1
ATOM 3054 N N . LEU A 1 384 ? 5.581 15.840 -26.786 1.00 96.50 384 LEU A N 1
ATOM 3055 C CA . LEU A 1 384 ? 4.194 16.046 -26.350 1.00 96.50 384 LEU A CA 1
ATOM 3056 C C . LEU A 1 384 ? 3.170 15.661 -27.429 1.00 96.50 384 LEU A C 1
ATOM 3058 O O . LEU A 1 384 ? 2.068 15.208 -27.107 1.00 96.50 384 LEU A O 1
ATOM 3062 N N . GLN A 1 385 ? 3.512 15.821 -28.708 1.00 96.62 385 GLN A N 1
ATOM 3063 C CA . GLN A 1 385 ? 2.698 15.343 -29.822 1.00 96.62 385 GLN A CA 1
ATOM 3064 C C . GLN A 1 385 ? 2.611 13.817 -29.822 1.00 96.62 385 GLN A C 1
ATOM 3066 O O . GLN A 1 385 ? 1.507 13.289 -29.969 1.00 96.62 385 GLN A O 1
ATOM 3071 N N . ALA A 1 386 ? 3.725 13.118 -29.597 1.00 95.88 386 ALA A N 1
ATOM 3072 C CA . ALA A 1 386 ? 3.741 11.665 -29.468 1.00 95.88 386 ALA A CA 1
ATOM 3073 C C . ALA A 1 386 ? 2.866 11.201 -28.295 1.00 95.88 386 ALA A C 1
ATOM 3075 O O . ALA A 1 386 ? 2.007 10.340 -28.473 1.00 95.88 386 ALA A O 1
ATOM 3076 N N . VAL A 1 387 ? 2.965 11.847 -27.127 1.00 96.44 387 VAL A N 1
ATOM 3077 C CA . VAL A 1 387 ? 2.076 11.568 -25.982 1.00 96.44 387 VAL A CA 1
ATOM 3078 C C . VAL A 1 387 ? 0.598 11.700 -26.371 1.00 96.44 387 VAL A C 1
ATOM 3080 O O . VAL A 1 387 ? -0.195 10.786 -26.135 1.00 96.44 387 VAL A O 1
ATOM 3083 N N . LYS A 1 388 ? 0.205 12.810 -27.012 1.00 95.62 388 LYS A N 1
ATOM 3084 C CA . LYS A 1 388 ? -1.181 13.032 -27.474 1.00 95.62 388 LYS A CA 1
ATOM 3085 C C . LYS A 1 388 ? -1.620 12.015 -28.525 1.00 95.62 388 LYS A C 1
ATOM 3087 O O . LYS A 1 388 ? -2.787 11.636 -28.563 1.00 95.62 388 LYS A O 1
ATOM 3092 N N . HIS A 1 389 ? -0.711 11.601 -29.399 1.00 95.12 389 HIS A N 1
ATOM 3093 C CA . HIS A 1 389 ? -0.981 10.602 -30.421 1.00 95.12 389 HIS A CA 1
ATOM 3094 C C . HIS A 1 389 ? -1.293 9.247 -29.772 1.00 95.12 389 HIS A C 1
ATOM 3096 O O . HIS A 1 389 ? -2.400 8.734 -29.928 1.00 95.12 389 HIS A O 1
ATOM 3102 N N . TRP A 1 390 ? -0.376 8.714 -28.963 1.00 95.50 390 TRP A N 1
ATOM 3103 C CA . TRP A 1 390 ? -0.519 7.389 -28.350 1.00 95.50 390 TRP A CA 1
ATOM 3104 C C . TRP A 1 390 ? -1.678 7.312 -27.349 1.00 95.50 390 TRP A C 1
ATOM 3106 O O . TRP A 1 390 ? -2.391 6.310 -27.291 1.00 95.50 390 TRP A O 1
ATOM 3116 N N . THR A 1 391 ? -1.954 8.392 -26.616 1.00 93.00 391 THR A N 1
ATOM 3117 C CA . THR A 1 391 ? -3.138 8.453 -25.741 1.00 93.00 391 THR A CA 1
ATOM 3118 C C . THR A 1 391 ? -4.450 8.394 -26.521 1.00 93.00 391 THR A C 1
ATOM 3120 O O . THR A 1 391 ? -5.356 7.668 -26.119 1.00 93.00 391 THR A O 1
ATOM 3123 N N . ARG A 1 392 ? -4.554 9.060 -27.682 1.00 91.06 392 ARG A N 1
ATOM 3124 C CA . ARG A 1 392 ? -5.728 8.938 -28.573 1.00 91.06 392 ARG A CA 1
ATOM 3125 C C . ARG A 1 392 ? -5.903 7.530 -29.137 1.00 91.06 392 ARG A C 1
ATOM 3127 O O . ARG A 1 392 ? -7.035 7.123 -29.386 1.00 91.06 392 ARG A O 1
ATOM 3134 N N . PHE A 1 393 ? -4.812 6.787 -29.317 1.00 92.12 393 PHE A N 1
ATOM 3135 C CA . PHE A 1 393 ? -4.867 5.373 -29.693 1.00 92.12 393 PHE A CA 1
ATOM 3136 C C . PHE A 1 393 ? -5.405 4.468 -28.572 1.00 92.12 393 PHE A C 1
ATOM 3138 O O . PHE A 1 393 ? -5.893 3.376 -28.862 1.00 92.12 393 PHE A O 1
ATOM 3145 N N . GLY A 1 394 ? -5.402 4.926 -27.316 1.00 93.50 394 GLY A N 1
ATOM 3146 C CA . GLY A 1 394 ? -5.933 4.190 -26.165 1.00 93.50 394 GLY A CA 1
ATOM 3147 C C . GLY A 1 394 ? -4.869 3.493 -25.318 1.00 93.50 394 GLY A C 1
ATOM 3148 O O . GLY A 1 394 ? -5.171 2.489 -24.684 1.00 93.50 394 GLY A O 1
ATOM 3149 N N . ILE A 1 395 ? -3.632 3.988 -25.324 1.00 95.25 395 ILE A N 1
ATOM 3150 C CA . ILE A 1 395 ? -2.573 3.518 -24.423 1.00 95.25 395 ILE A CA 1
ATOM 3151 C C . ILE A 1 395 ? -2.867 3.939 -22.973 1.00 95.25 395 ILE A C 1
ATOM 3153 O O . ILE A 1 395 ? -3.329 5.054 -22.727 1.00 95.25 395 ILE A O 1
ATOM 3157 N N . ASP A 1 396 ? -2.571 3.061 -22.010 1.00 95.94 396 ASP A N 1
ATOM 3158 C CA . ASP A 1 396 ? -2.866 3.269 -20.584 1.00 95.94 396 ASP A CA 1
ATOM 3159 C C . ASP A 1 396 ? -1.725 3.960 -19.818 1.00 95.94 396 ASP A C 1
ATOM 3161 O O . ASP A 1 396 ? -1.855 4.276 -18.635 1.00 95.94 396 ASP A O 1
ATOM 3165 N N . GLY A 1 397 ? -0.587 4.194 -20.464 1.00 96.44 397 GLY A N 1
ATOM 3166 C CA . GLY A 1 397 ? 0.552 4.870 -19.861 1.00 96.44 397 GLY A CA 1
ATOM 3167 C C . GLY A 1 397 ? 1.869 4.591 -20.573 1.00 96.44 397 GLY A C 1
ATOM 3168 O O . GLY A 1 397 ? 1.901 3.965 -21.633 1.00 96.44 397 GLY A O 1
ATOM 3169 N N . PHE A 1 398 ? 2.965 5.038 -19.967 1.00 96.62 398 PHE A N 1
ATOM 3170 C CA . PHE A 1 398 ? 4.302 4.900 -20.544 1.00 96.62 398 PHE A CA 1
ATOM 3171 C C . PHE A 1 398 ? 5.298 4.319 -19.550 1.00 96.62 398 PHE A C 1
ATOM 3173 O O . PHE A 1 398 ? 5.248 4.634 -18.360 1.00 96.62 398 PHE A O 1
ATOM 3180 N N . ARG A 1 399 ? 6.250 3.534 -20.060 1.00 95.50 399 ARG A N 1
ATOM 3181 C CA . ARG A 1 399 ? 7.565 3.390 -19.436 1.00 95.50 399 ARG A CA 1
ATOM 3182 C C . ARG A 1 399 ? 8.462 4.469 -20.036 1.00 95.50 399 ARG A C 1
ATOM 3184 O O . ARG A 1 399 ? 8.651 4.488 -21.242 1.00 95.50 399 ARG A O 1
ATOM 3191 N N . LEU A 1 400 ? 8.949 5.401 -19.225 1.00 93.56 400 LEU A N 1
ATOM 3192 C CA . LEU A 1 400 ? 9.828 6.478 -19.674 1.00 93.56 400 LEU A CA 1
ATOM 3193 C C . LEU A 1 400 ? 11.276 5.979 -19.661 1.00 93.56 400 LEU A C 1
ATOM 3195 O O . LEU A 1 400 ? 11.844 5.751 -18.586 1.00 93.56 400 LEU A O 1
ATOM 3199 N N . ASP A 1 401 ? 11.834 5.806 -20.855 1.00 89.56 401 ASP A N 1
ATOM 3200 C CA . ASP A 1 401 ? 13.217 5.395 -21.081 1.00 89.56 401 ASP A CA 1
ATOM 3201 C C . ASP A 1 401 ? 14.201 6.450 -20.587 1.00 89.56 401 ASP A C 1
ATOM 3203 O O . ASP A 1 401 ? 13.972 7.651 -20.772 1.00 89.56 401 ASP A O 1
ATOM 3207 N N . ALA A 1 402 ? 15.276 6.004 -19.932 1.00 84.06 402 ALA A N 1
ATOM 3208 C CA . ALA A 1 402 ? 16.318 6.859 -19.382 1.00 84.06 402 ALA A CA 1
ATOM 3209 C C . ALA A 1 402 ? 15.752 8.083 -18.635 1.00 84.06 402 ALA A C 1
ATOM 3211 O O . ALA A 1 402 ? 16.266 9.199 -18.751 1.00 84.06 402 ALA A O 1
ATOM 3212 N N . ALA A 1 403 ? 14.681 7.885 -17.855 1.00 85.94 403 ALA A N 1
ATOM 3213 C CA . ALA A 1 403 ? 13.936 8.959 -17.194 1.00 85.94 403 ALA A CA 1
ATOM 3214 C C . ALA A 1 403 ? 14.825 9.862 -16.315 1.00 85.94 403 ALA A C 1
ATOM 3216 O O . ALA A 1 403 ? 14.538 11.050 -16.160 1.00 85.94 403 ALA A O 1
ATOM 3217 N N . ALA A 1 404 ? 15.939 9.330 -15.800 1.00 81.75 404 ALA A N 1
ATOM 3218 C CA . ALA A 1 404 ? 16.959 10.081 -15.065 1.00 81.75 404 ALA A CA 1
ATOM 3219 C C . ALA A 1 404 ? 17.658 11.196 -15.880 1.00 81.75 404 ALA A C 1
ATOM 3221 O O . ALA A 1 404 ? 18.261 12.101 -15.296 1.00 81.75 404 ALA A O 1
ATOM 3222 N N . GLN A 1 405 ? 17.607 11.122 -17.213 1.00 82.31 405 GLN A N 1
ATOM 3223 C CA . GLN A 1 405 ? 18.207 12.077 -18.153 1.00 82.31 405 GLN A CA 1
ATOM 3224 C C . GLN A 1 405 ? 17.182 13.052 -18.754 1.00 82.31 405 GLN A C 1
ATOM 3226 O O . GLN A 1 405 ? 17.564 14.027 -19.404 1.00 82.31 405 GLN A O 1
ATOM 3231 N N . VAL A 1 406 ? 15.885 12.821 -18.530 1.00 86.44 406 VAL A N 1
ATOM 3232 C CA . VAL A 1 406 ? 14.812 13.704 -18.998 1.00 86.44 406 VAL A CA 1
ATOM 3233 C C . VAL A 1 406 ? 14.704 14.914 -18.060 1.00 86.44 406 VAL A C 1
ATOM 3235 O O . VAL A 1 406 ? 14.587 14.716 -16.849 1.00 86.44 406 VAL A O 1
ATOM 3238 N N . PRO A 1 407 ? 14.696 16.162 -18.575 1.00 86.12 407 PRO A N 1
ATOM 3239 C CA . PRO A 1 407 ? 14.465 17.347 -17.749 1.00 86.12 407 PRO A CA 1
ATOM 3240 C C . PRO A 1 407 ? 13.163 17.226 -16.958 1.00 86.12 407 PRO A C 1
ATOM 3242 O O . PRO A 1 407 ? 12.127 16.887 -17.536 1.00 86.12 407 PRO A O 1
ATOM 3245 N N . LEU A 1 408 ? 13.182 17.568 -15.665 1.00 83.94 408 LEU A N 1
ATOM 3246 C CA . LEU A 1 408 ? 11.985 17.475 -14.819 1.00 83.94 408 LEU A CA 1
ATOM 3247 C C . LEU A 1 408 ? 10.803 18.255 -15.403 1.00 83.94 408 LEU A C 1
ATOM 3249 O O . LEU A 1 408 ? 9.695 17.735 -15.445 1.00 83.94 408 LEU A O 1
ATOM 3253 N N . SER A 1 409 ? 11.044 19.457 -15.931 1.00 86.00 409 SER A N 1
ATOM 3254 C CA . SER A 1 409 ? 10.012 20.293 -16.558 1.00 86.00 409 SER A CA 1
ATOM 3255 C C . SER A 1 409 ? 9.333 19.615 -17.756 1.00 86.00 409 SER A C 1
ATOM 3257 O O . SER A 1 409 ? 8.107 19.666 -17.885 1.00 86.00 409 SER A O 1
ATOM 3259 N N . LEU A 1 410 ? 10.106 18.947 -18.618 1.00 90.44 410 LEU A N 1
ATOM 3260 C CA . LEU A 1 410 ? 9.577 18.174 -19.740 1.00 90.44 410 LEU A CA 1
ATOM 3261 C C . LEU A 1 410 ? 8.838 16.930 -19.241 1.00 90.44 410 LEU A C 1
ATOM 3263 O O . LEU A 1 410 ? 7.730 16.659 -19.695 1.00 90.44 410 LEU A O 1
ATOM 3267 N N . GLY A 1 411 ? 9.415 16.213 -18.278 1.00 91.50 411 GLY A N 1
ATOM 3268 C CA . GLY A 1 411 ? 8.805 15.039 -17.664 1.00 91.50 411 GLY A CA 1
ATOM 3269 C C . GLY A 1 411 ? 7.437 15.331 -17.034 1.00 91.50 411 GLY A C 1
ATOM 3270 O O . GLY A 1 411 ? 6.477 14.600 -17.278 1.00 91.50 411 GLY A O 1
ATOM 3271 N N . THR A 1 412 ? 7.312 16.438 -16.296 1.00 91.06 412 THR A N 1
ATOM 3272 C CA . THR A 1 412 ? 6.037 16.900 -15.730 1.00 91.06 412 THR A CA 1
ATOM 3273 C C . THR A 1 412 ? 5.036 17.206 -16.842 1.00 91.06 412 THR A C 1
ATOM 3275 O O . THR A 1 412 ? 3.908 16.727 -16.796 1.00 91.06 412 THR A O 1
ATOM 3278 N N . ARG A 1 413 ? 5.450 17.917 -17.902 1.00 94.00 413 ARG A N 1
ATOM 3279 C CA . ARG A 1 413 ? 4.574 18.215 -19.051 1.00 94.00 413 ARG A CA 1
ATOM 3280 C C . ARG A 1 413 ? 4.124 16.959 -19.794 1.00 94.00 413 ARG A C 1
ATOM 3282 O O . ARG A 1 413 ? 2.969 16.902 -20.215 1.00 94.00 413 ARG A O 1
ATOM 3289 N N . ILE A 1 414 ? 5.000 15.964 -19.953 1.00 94.81 414 ILE A N 1
ATOM 3290 C CA . ILE A 1 414 ? 4.667 14.653 -20.534 1.00 94.81 414 ILE A CA 1
ATOM 3291 C C . ILE A 1 414 ? 3.562 13.997 -19.707 1.00 94.81 414 ILE A C 1
ATOM 3293 O O . ILE A 1 414 ? 2.533 13.601 -20.256 1.00 94.81 414 ILE A O 1
ATOM 3297 N N . ARG A 1 415 ? 3.740 13.932 -18.386 1.00 92.81 415 ARG A N 1
ATOM 3298 C CA . ARG A 1 415 ? 2.777 13.300 -17.485 1.00 92.81 415 ARG A CA 1
ATOM 3299 C C . ARG A 1 415 ? 1.454 14.057 -17.388 1.00 92.81 415 ARG A C 1
ATOM 3301 O O . ARG A 1 415 ? 0.399 13.425 -17.412 1.00 92.81 415 ARG A O 1
ATOM 3308 N N . ASP A 1 416 ? 1.490 15.382 -17.321 1.00 93.38 416 ASP A N 1
ATOM 3309 C CA . ASP A 1 416 ? 0.288 16.218 -17.309 1.00 93.38 416 ASP A CA 1
ATOM 3310 C C . ASP A 1 416 ? -0.497 16.044 -18.612 1.00 93.38 416 ASP A C 1
ATOM 3312 O O . ASP A 1 416 ? -1.691 15.748 -18.581 1.00 93.38 416 ASP A O 1
ATOM 3316 N N . THR A 1 417 ? 0.188 16.093 -19.760 1.00 95.38 417 THR A N 1
ATOM 3317 C CA . THR A 1 417 ? -0.433 15.858 -21.074 1.00 95.38 417 THR A CA 1
ATOM 3318 C C . THR A 1 417 ? -1.046 14.460 -21.158 1.00 95.38 417 THR A C 1
ATOM 3320 O O . THR A 1 417 ? -2.150 14.297 -21.679 1.00 95.38 417 THR A O 1
ATOM 3323 N N . LEU A 1 418 ? -0.361 13.441 -20.634 1.00 94.44 418 LEU A N 1
ATOM 3324 C CA . LEU A 1 418 ? -0.887 12.082 -20.559 1.00 94.44 418 LEU A CA 1
ATOM 3325 C C . LEU A 1 418 ? -2.191 12.048 -19.737 1.00 94.44 418 LEU A C 1
ATOM 3327 O O . LEU A 1 418 ? -3.208 11.566 -20.230 1.00 94.44 418 LEU A O 1
ATOM 3331 N N . ARG A 1 419 ? -2.201 12.623 -18.530 1.00 90.62 419 ARG A N 1
ATOM 3332 C CA . ARG A 1 419 ? -3.359 12.606 -17.617 1.00 90.62 419 ARG A CA 1
ATOM 3333 C C . ARG A 1 419 ? -4.539 13.453 -18.087 1.00 90.62 419 ARG A C 1
ATOM 3335 O O . ARG A 1 419 ? -5.683 13.111 -17.795 1.00 90.62 419 ARG A O 1
ATOM 3342 N N . GLU A 1 420 ? -4.286 14.528 -18.828 1.00 92.44 420 GLU A N 1
ATOM 3343 C CA . GLU A 1 420 ? -5.333 15.319 -19.483 1.00 92.44 420 GLU A CA 1
ATOM 3344 C C . GLU A 1 420 ? -6.127 14.493 -20.504 1.00 92.44 420 GLU A C 1
ATOM 3346 O O . GLU A 1 420 ? -7.330 14.703 -20.660 1.00 92.44 420 GLU A O 1
ATOM 3351 N N . ASN A 1 421 ? -5.469 13.546 -21.181 1.00 90.06 421 ASN A N 1
ATOM 3352 C CA . ASN A 1 421 ? -6.077 12.719 -22.227 1.00 90.06 421 ASN A CA 1
ATOM 3353 C C . ASN A 1 421 ? -6.503 11.330 -21.715 1.00 90.06 421 ASN A C 1
ATOM 3355 O O . ASN A 1 421 ? -7.444 10.746 -22.247 1.00 90.06 421 ASN A O 1
ATOM 3359 N N . ALA A 1 422 ? -5.857 10.822 -20.663 1.00 90.38 422 ALA A N 1
ATOM 3360 C CA . ALA A 1 422 ? -6.127 9.536 -20.030 1.00 90.38 422 ALA A CA 1
ATOM 3361 C C . ALA A 1 422 ? -6.039 9.663 -18.490 1.00 90.38 422 ALA A C 1
ATOM 3363 O O . ALA A 1 422 ? -5.009 9.360 -17.897 1.00 90.38 422 ALA A O 1
ATOM 3364 N N . PRO A 1 423 ? -7.113 10.075 -17.788 1.00 89.12 423 PRO A N 1
ATOM 3365 C CA . PRO A 1 423 ? -7.060 10.400 -16.353 1.00 89.12 423 PRO A CA 1
ATOM 3366 C C . PRO A 1 423 ? -6.627 9.262 -15.421 1.00 89.12 423 PRO A C 1
ATOM 3368 O O . PRO A 1 423 ? -6.211 9.508 -14.291 1.00 89.12 423 PRO A O 1
ATOM 3371 N N . HIS A 1 424 ? -6.756 8.015 -15.874 1.00 88.75 424 HIS A N 1
ATOM 3372 C CA . HIS A 1 424 ? -6.380 6.825 -15.117 1.00 88.75 424 HIS A CA 1
ATOM 3373 C C . HIS A 1 424 ? -5.018 6.262 -15.520 1.00 88.75 424 HIS A C 1
ATOM 3375 O O . HIS A 1 424 ? -4.717 5.149 -15.123 1.00 88.75 424 HIS A O 1
ATOM 3381 N N . SER A 1 425 ? -4.216 6.980 -16.302 1.00 93.06 425 SER A N 1
ATOM 3382 C CA . SER A 1 425 ? -2.934 6.493 -16.810 1.00 93.06 425 SER A CA 1
ATOM 3383 C C . SER A 1 425 ? -1.795 6.504 -15.788 1.00 93.06 425 SER A C 1
ATOM 3385 O O . SER A 1 425 ? -1.882 7.197 -14.771 1.00 93.06 425 SER A O 1
ATOM 3387 N N . LEU A 1 426 ? -0.684 5.844 -16.125 1.00 93.38 426 LEU A N 1
ATOM 3388 C CA . LEU A 1 426 ? 0.520 5.782 -15.294 1.00 93.38 426 LEU A CA 1
ATOM 3389 C C . LEU A 1 426 ? 1.817 6.059 -16.078 1.00 93.38 426 LEU A C 1
ATOM 3391 O O . LEU A 1 426 ? 1.962 5.623 -17.217 1.00 93.38 426 LEU A O 1
ATOM 3395 N N . VAL A 1 427 ? 2.788 6.722 -15.442 1.00 94.06 427 VAL A N 1
ATOM 3396 C CA . VAL A 1 427 ? 4.183 6.793 -15.914 1.00 94.06 427 VAL A CA 1
ATOM 3397 C C . VAL A 1 427 ? 5.099 5.947 -15.022 1.00 94.06 427 VAL A C 1
ATOM 3399 O O . VAL A 1 427 ? 5.286 6.247 -13.840 1.00 94.06 427 VAL A O 1
ATOM 3402 N N . LEU A 1 428 ? 5.705 4.906 -15.591 1.00 93.06 428 LEU A N 1
ATOM 3403 C CA . LEU A 1 428 ? 6.774 4.111 -14.984 1.00 93.06 428 LEU A CA 1
ATOM 3404 C C . LEU A 1 428 ? 8.130 4.667 -15.433 1.00 93.06 428 LEU A C 1
ATOM 3406 O O . LEU A 1 428 ? 8.458 4.605 -16.608 1.00 93.06 428 LEU A O 1
ATOM 3410 N N . GLY A 1 429 ? 8.931 5.213 -14.524 1.00 89.75 429 GLY A N 1
ATOM 3411 C CA . GLY A 1 429 ? 10.247 5.755 -14.862 1.00 89.75 429 GLY A CA 1
ATOM 3412 C C . GLY A 1 429 ? 11.385 4.756 -14.694 1.00 89.75 429 GLY A C 1
ATOM 3413 O O . GLY A 1 429 ? 11.483 4.082 -13.666 1.00 89.75 429 GLY A O 1
ATOM 3414 N N . GLU A 1 430 ? 12.317 4.750 -15.645 1.00 84.56 430 GLU A N 1
ATOM 3415 C CA . GLU A 1 430 ? 13.657 4.211 -15.430 1.00 84.56 430 GLU A CA 1
ATOM 3416 C C . GLU A 1 430 ? 14.500 5.173 -14.575 1.00 84.56 430 GLU A C 1
ATOM 3418 O O . GLU A 1 430 ? 15.297 5.979 -15.054 1.00 84.56 430 GLU A O 1
ATOM 3423 N N . VAL A 1 431 ? 14.263 5.120 -13.268 1.00 77.62 431 VAL A N 1
ATOM 3424 C CA . VAL A 1 431 ? 15.018 5.840 -12.240 1.00 77.62 431 VAL A CA 1
ATOM 3425 C C . VAL A 1 431 ? 15.223 4.917 -11.046 1.00 77.62 431 VAL A C 1
ATOM 3427 O O . VAL A 1 431 ? 14.384 4.062 -10.764 1.00 77.62 431 VAL A O 1
ATOM 3430 N N . VAL A 1 432 ? 16.318 5.101 -10.311 1.00 66.88 432 VAL A N 1
ATOM 3431 C CA . VAL A 1 432 ? 16.587 4.320 -9.096 1.00 66.88 432 VAL A CA 1
ATOM 3432 C C . VAL A 1 432 ? 15.645 4.784 -7.972 1.00 66.88 432 VAL A C 1
ATOM 3434 O O . VAL A 1 432 ? 15.607 5.986 -7.701 1.00 66.88 432 VAL A O 1
ATOM 3437 N N . PRO A 1 433 ? 14.920 3.897 -7.256 1.00 56.75 433 PRO A N 1
ATOM 3438 C CA . PRO A 1 433 ? 13.905 4.295 -6.275 1.00 56.75 433 PRO A CA 1
ATOM 3439 C C . PRO A 1 433 ? 14.435 5.183 -5.151 1.00 56.75 433 PRO A C 1
ATOM 3441 O O . PRO A 1 433 ? 13.728 6.087 -4.712 1.00 56.75 433 PRO A O 1
ATOM 3444 N N . ALA A 1 434 ? 15.693 4.975 -4.748 1.00 56.22 434 ALA A N 1
ATOM 3445 C CA . ALA A 1 434 ? 16.382 5.796 -3.753 1.00 56.22 434 ALA A CA 1
ATOM 3446 C C . ALA A 1 434 ? 16.441 7.287 -4.137 1.00 56.22 434 ALA A C 1
ATOM 3448 O O . ALA A 1 434 ? 16.473 8.136 -3.254 1.00 56.22 434 ALA A O 1
ATOM 3449 N N . HIS A 1 435 ? 16.413 7.612 -5.435 1.00 64.62 435 HIS A N 1
ATOM 3450 C CA . HIS A 1 435 ? 16.403 8.986 -5.955 1.00 64.62 435 HIS A CA 1
ATOM 3451 C C . HIS A 1 435 ? 15.087 9.337 -6.676 1.00 64.62 435 HIS A C 1
ATOM 3453 O O . HIS A 1 435 ? 14.812 10.507 -6.941 1.00 64.62 435 HIS A O 1
ATOM 3459 N N . ALA A 1 436 ? 14.228 8.348 -6.952 1.00 64.88 436 ALA A N 1
ATOM 3460 C CA . ALA A 1 436 ? 12.958 8.519 -7.660 1.00 64.88 436 ALA A CA 1
ATOM 3461 C C . ALA A 1 436 ? 11.973 9.440 -6.931 1.00 64.88 436 ALA A C 1
ATOM 3463 O O . ALA A 1 436 ? 11.065 9.984 -7.560 1.00 64.88 436 ALA A O 1
ATOM 3464 N N . TRP A 1 437 ? 12.158 9.647 -5.623 1.00 70.75 437 TRP A N 1
ATOM 3465 C CA . TRP A 1 437 ? 11.342 10.564 -4.827 1.00 70.75 437 TRP A CA 1
ATOM 3466 C C . TRP A 1 437 ? 11.303 11.963 -5.430 1.00 70.75 437 TRP A C 1
ATOM 3468 O O . TRP A 1 437 ? 10.247 12.591 -5.425 1.00 70.75 437 TRP A O 1
ATOM 3478 N N . ARG A 1 438 ? 12.406 12.405 -6.040 1.00 73.69 438 ARG A N 1
ATOM 3479 C CA . ARG A 1 438 ? 12.491 13.699 -6.706 1.00 73.69 438 ARG A CA 1
ATOM 3480 C C . ARG A 1 438 ? 11.623 13.764 -7.959 1.00 73.69 438 ARG A C 1
ATOM 3482 O O . ARG A 1 438 ? 10.855 14.709 -8.118 1.00 73.69 438 ARG A O 1
ATOM 3489 N N . TRP A 1 439 ? 11.711 12.758 -8.829 1.00 78.56 439 TRP A N 1
ATOM 3490 C CA . TRP A 1 439 ? 10.872 12.672 -10.030 1.00 78.56 439 TRP A CA 1
ATOM 3491 C C . TRP A 1 439 ? 9.392 12.557 -9.665 1.00 78.56 439 TRP A C 1
ATOM 3493 O O . TRP A 1 439 ? 8.546 13.130 -10.344 1.00 78.56 439 TRP A O 1
ATOM 3503 N N . GLN A 1 440 ? 9.065 11.872 -8.569 1.00 74.38 440 GLN A N 1
ATOM 3504 C CA . GLN A 1 440 ? 7.693 11.808 -8.067 1.00 74.38 440 GLN A CA 1
ATOM 3505 C C . GLN A 1 440 ? 7.222 13.146 -7.498 1.00 74.38 440 GLN A C 1
ATOM 3507 O O . GLN A 1 440 ? 6.124 13.591 -7.820 1.00 74.38 440 GLN A O 1
ATOM 3512 N N . GLN A 1 441 ? 8.052 13.821 -6.702 1.00 74.38 441 GLN A N 1
ATOM 3513 C CA . GLN A 1 441 ? 7.734 15.130 -6.132 1.00 74.38 441 GLN A CA 1
ATOM 3514 C C . GLN A 1 441 ? 7.571 16.209 -7.209 1.00 74.38 441 GLN A C 1
ATOM 3516 O O . GLN A 1 441 ? 6.708 17.075 -7.082 1.00 74.38 441 GLN A O 1
ATOM 3521 N N . ALA A 1 442 ? 8.355 16.136 -8.286 1.00 76.19 442 ALA A N 1
ATOM 3522 C CA . ALA A 1 442 ? 8.200 16.987 -9.463 1.00 76.19 442 ALA A CA 1
ATOM 3523 C C . ALA A 1 442 ? 6.974 16.616 -10.324 1.00 76.19 442 ALA A C 1
ATOM 3525 O O . ALA A 1 442 ? 6.586 17.381 -11.206 1.00 76.19 442 ALA A O 1
ATOM 3526 N N . GLY A 1 443 ? 6.345 15.461 -10.079 1.00 81.25 443 GLY A N 1
ATOM 3527 C CA . GLY A 1 443 ? 5.200 14.986 -10.851 1.00 81.25 443 GLY A CA 1
ATOM 3528 C C . GLY A 1 443 ? 5.573 14.443 -12.231 1.00 81.25 443 GLY A C 1
ATOM 3529 O O . GLY A 1 443 ? 4.782 14.587 -13.156 1.00 81.25 443 GLY A O 1
ATOM 3530 N N . VAL A 1 444 ? 6.757 13.836 -12.372 1.00 86.06 444 VAL A N 1
ATOM 3531 C CA . VAL A 1 444 ? 7.260 13.223 -13.615 1.00 86.06 444 VAL A CA 1
ATOM 3532 C C . VAL A 1 444 ? 6.868 11.750 -13.725 1.00 86.06 444 VAL A C 1
ATOM 3534 O O . VAL A 1 444 ? 6.417 11.311 -14.778 1.00 86.06 444 VAL A O 1
ATOM 3537 N N . VAL A 1 445 ? 7.022 10.983 -12.641 1.00 87.62 445 VAL A N 1
ATOM 3538 C CA . VAL A 1 445 ? 6.780 9.528 -12.628 1.00 87.62 445 VAL A CA 1
ATOM 3539 C C . VAL A 1 445 ? 5.812 9.143 -11.515 1.00 87.62 445 VAL A C 1
ATOM 3541 O O . VAL A 1 445 ? 5.742 9.802 -10.480 1.00 87.62 445 VAL A O 1
ATOM 3544 N N . ASP A 1 446 ? 5.078 8.052 -11.705 1.00 86.75 446 ASP A N 1
ATOM 3545 C CA . ASP A 1 446 ? 4.208 7.452 -10.691 1.00 86.75 446 ASP A CA 1
ATOM 3546 C C . ASP A 1 446 ? 4.888 6.263 -9.997 1.00 86.75 446 ASP A C 1
ATOM 3548 O O . ASP A 1 446 ? 4.748 6.087 -8.784 1.00 86.75 446 ASP A O 1
ATOM 3552 N N . ALA A 1 447 ? 5.652 5.477 -10.756 1.00 87.81 447 ALA A N 1
ATOM 3553 C CA . ALA A 1 447 ? 6.385 4.305 -10.289 1.00 87.81 447 ALA A CA 1
ATOM 3554 C C . ALA A 1 447 ? 7.821 4.297 -10.837 1.00 87.81 447 ALA A C 1
ATOM 3556 O O . ALA A 1 447 ? 8.120 5.004 -11.799 1.00 87.81 447 ALA A O 1
ATOM 3557 N N . ALA A 1 448 ? 8.708 3.522 -10.212 1.00 86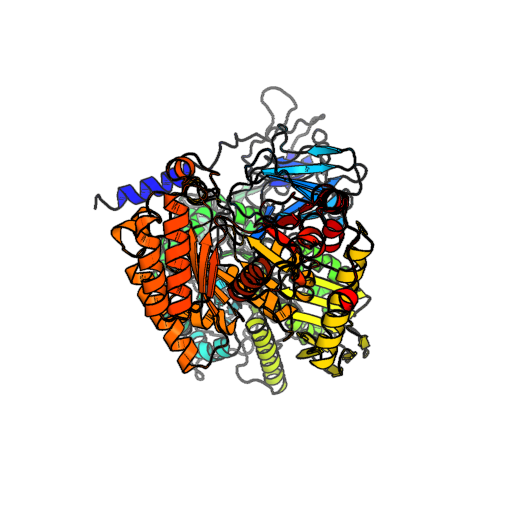.56 448 ALA A N 1
ATOM 3558 C CA . ALA A 1 448 ? 10.132 3.483 -10.545 1.00 86.56 448 ALA A CA 1
ATOM 3559 C C . ALA A 1 448 ? 10.716 2.065 -10.487 1.00 86.56 448 ALA A C 1
ATOM 3561 O O . ALA A 1 448 ? 10.373 1.282 -9.600 1.00 86.56 448 ALA A O 1
ATOM 3562 N N . THR A 1 449 ? 11.621 1.768 -11.415 1.00 87.50 449 THR A N 1
ATOM 3563 C CA . THR A 1 449 ? 12.324 0.484 -11.567 1.00 87.50 449 THR A CA 1
ATOM 3564 C C . THR A 1 449 ? 13.345 0.250 -10.449 1.00 87.50 449 THR A C 1
ATOM 3566 O O . THR A 1 449 ? 14.310 0.994 -10.319 1.00 87.50 449 THR A O 1
ATOM 3569 N N . ASP A 1 450 ? 13.179 -0.801 -9.641 1.00 86.06 450 ASP A N 1
ATOM 3570 C CA . ASP A 1 450 ? 14.038 -1.079 -8.484 1.00 86.06 450 ASP A CA 1
ATOM 3571 C C . ASP A 1 450 ? 15.289 -1.925 -8.780 1.00 86.06 450 ASP A C 1
ATOM 3573 O O . ASP A 1 450 ? 15.348 -3.127 -8.506 1.00 86.06 450 ASP A O 1
ATOM 3577 N N . PHE A 1 451 ? 16.335 -1.261 -9.273 1.00 85.00 451 PHE A N 1
ATOM 3578 C CA . PHE A 1 451 ? 17.651 -1.870 -9.501 1.00 85.00 451 PHE A CA 1
ATOM 3579 C C . PHE A 1 451 ? 18.319 -2.411 -8.226 1.00 85.00 451 PHE A C 1
ATOM 3581 O O . PHE A 1 451 ? 19.126 -3.339 -8.299 1.00 85.00 451 PHE A O 1
ATOM 3588 N N . SER A 1 452 ? 17.978 -1.876 -7.046 1.00 83.81 452 SER A N 1
ATOM 3589 C CA . SER A 1 452 ? 18.555 -2.344 -5.779 1.00 83.81 452 SER A CA 1
ATOM 3590 C C . SER A 1 452 ? 18.056 -3.743 -5.413 1.00 83.81 452 SER A C 1
ATOM 3592 O O . SER A 1 452 ? 18.822 -4.566 -4.901 1.00 83.81 452 SER A O 1
ATOM 3594 N N . PHE A 1 453 ? 16.797 -4.048 -5.746 1.00 89.69 453 PHE A N 1
ATOM 3595 C CA . PHE A 1 453 ? 16.242 -5.386 -5.591 1.00 89.69 453 PHE A CA 1
ATOM 3596 C C . PHE A 1 453 ? 16.953 -6.393 -6.497 1.00 89.69 453 PHE A C 1
ATOM 3598 O O . PHE A 1 453 ? 17.427 -7.414 -6.000 1.00 89.69 453 PHE A O 1
ATOM 3605 N N . HIS A 1 454 ? 17.094 -6.072 -7.789 1.00 91.75 454 HIS A N 1
ATOM 3606 C CA . HIS A 1 454 ? 17.829 -6.902 -8.746 1.00 91.75 454 HIS A CA 1
ATOM 3607 C C . HIS A 1 454 ? 19.248 -7.211 -8.246 1.00 91.75 454 HIS A C 1
ATOM 3609 O O . HIS A 1 454 ? 19.625 -8.378 -8.136 1.00 91.75 454 HIS A O 1
ATOM 3615 N N . ALA A 1 455 ? 20.008 -6.180 -7.860 1.00 91.06 455 ALA A N 1
ATOM 3616 C CA . ALA A 1 455 ? 21.368 -6.349 -7.353 1.00 91.06 455 ALA A CA 1
ATOM 3617 C C . ALA A 1 455 ? 21.415 -7.231 -6.092 1.00 91.06 455 ALA A C 1
ATOM 3619 O O . ALA A 1 455 ? 22.277 -8.099 -5.970 1.00 91.06 455 ALA A O 1
ATOM 3620 N N . THR A 1 456 ? 20.470 -7.052 -5.164 1.00 93.44 456 THR A N 1
ATOM 3621 C CA . THR A 1 456 ? 20.414 -7.838 -3.922 1.00 93.44 456 THR A CA 1
ATOM 3622 C C . THR A 1 456 ? 20.097 -9.307 -4.192 1.00 93.44 456 THR A C 1
ATOM 3624 O O . THR A 1 456 ? 20.777 -10.177 -3.650 1.00 93.44 456 THR A O 1
ATOM 3627 N N . MET A 1 457 ? 19.120 -9.604 -5.056 1.00 96.19 457 MET A N 1
ATOM 3628 C CA . MET A 1 457 ? 18.782 -10.985 -5.421 1.00 96.19 457 MET A CA 1
ATOM 3629 C C . MET A 1 457 ? 19.933 -11.670 -6.156 1.00 96.19 457 MET A C 1
ATOM 3631 O O . MET A 1 457 ? 20.267 -12.812 -5.838 1.00 96.19 457 MET A O 1
ATOM 3635 N N . THR A 1 458 ? 20.588 -10.966 -7.081 1.00 95.19 458 THR A N 1
ATOM 3636 C CA . THR A 1 458 ? 21.770 -11.471 -7.788 1.00 95.19 458 THR A CA 1
ATOM 3637 C C . THR A 1 458 ? 22.897 -11.808 -6.813 1.00 95.19 458 THR A C 1
ATOM 3639 O O . THR A 1 458 ? 23.364 -12.947 -6.803 1.00 95.19 458 THR A O 1
ATOM 3642 N N . SER A 1 459 ? 23.285 -10.881 -5.931 1.00 96.25 459 SER A N 1
ATOM 3643 C CA . SER A 1 459 ? 24.367 -11.123 -4.970 1.00 96.25 459 SER A CA 1
ATOM 3644 C C . SER A 1 459 ? 24.035 -12.217 -3.948 1.00 96.25 459 SER A C 1
ATOM 3646 O O . SER A 1 459 ? 24.905 -13.016 -3.602 1.00 96.25 459 SER A O 1
ATOM 3648 N N . PHE A 1 460 ? 22.791 -12.289 -3.462 1.00 97.19 460 PHE A N 1
ATOM 3649 C CA . PHE A 1 460 ? 22.396 -13.251 -2.427 1.00 97.19 460 PHE A CA 1
ATOM 3650 C C . PHE A 1 460 ? 22.193 -14.668 -2.979 1.00 97.19 460 PHE A C 1
ATOM 3652 O O . PHE A 1 460 ? 22.761 -15.628 -2.455 1.00 97.19 460 PHE A O 1
ATOM 3659 N N . LEU A 1 461 ? 21.400 -14.806 -4.045 1.00 97.06 461 LEU A N 1
ATOM 3660 C CA . LEU A 1 461 ? 20.928 -16.103 -4.536 1.00 97.06 461 LEU A CA 1
ATOM 3661 C C . LEU A 1 461 ? 21.765 -16.636 -5.707 1.00 97.06 461 LEU A C 1
ATOM 3663 O O . LEU A 1 461 ? 22.114 -17.818 -5.721 1.00 97.06 461 LEU A O 1
ATOM 3667 N N . ALA A 1 462 ? 22.100 -15.794 -6.690 1.00 94.56 462 ALA A N 1
ATOM 3668 C CA . ALA A 1 462 ? 22.831 -16.246 -7.877 1.00 94.56 462 ALA A CA 1
ATOM 3669 C C . ALA A 1 462 ? 24.343 -16.350 -7.615 1.00 94.56 462 ALA A C 1
ATOM 3671 O O . ALA A 1 462 ? 24.941 -17.405 -7.824 1.00 94.56 462 ALA A O 1
ATOM 3672 N N . GLU A 1 463 ? 24.960 -15.277 -7.119 1.00 94.25 463 GLU A N 1
ATOM 3673 C CA . GLU A 1 463 ? 26.409 -15.187 -6.899 1.00 94.25 463 GLU A CA 1
ATOM 3674 C C . GLU A 1 463 ? 26.856 -15.704 -5.531 1.00 94.25 463 GLU A C 1
ATOM 3676 O O . GLU A 1 463 ? 28.001 -16.129 -5.388 1.00 94.25 463 GLU A O 1
ATOM 3681 N N . ARG A 1 464 ? 25.970 -15.651 -4.525 1.00 93.88 464 ARG A N 1
ATOM 3682 C CA . ARG A 1 464 ? 26.270 -15.926 -3.105 1.00 93.88 464 ARG A CA 1
ATOM 3683 C C . ARG A 1 464 ? 27.405 -15.071 -2.526 1.00 93.88 464 ARG A C 1
ATOM 3685 O O . ARG A 1 464 ? 28.048 -15.482 -1.557 1.00 93.88 464 ARG A O 1
ATOM 3692 N N . SER A 1 465 ? 27.614 -13.880 -3.086 1.00 95.62 465 SER A N 1
ATOM 3693 C CA . SER A 1 465 ? 28.615 -12.901 -2.651 1.00 95.62 465 SER A CA 1
ATOM 3694 C C . SER A 1 465 ? 28.242 -12.197 -1.341 1.00 95.62 465 SER A C 1
ATOM 3696 O O . SER A 1 465 ? 29.115 -11.623 -0.696 1.00 95.62 465 SER A O 1
ATOM 3698 N N . ILE A 1 466 ? 26.975 -12.285 -0.923 1.00 95.75 466 ILE A N 1
ATOM 3699 C CA . ILE A 1 466 ? 26.479 -11.830 0.384 1.00 95.75 466 ILE A CA 1
ATOM 3700 C C . ILE A 1 466 ? 25.688 -12.944 1.086 1.00 95.75 466 ILE A C 1
ATOM 3702 O O . ILE A 1 466 ? 25.225 -13.885 0.432 1.00 95.75 466 ILE A O 1
ATOM 3706 N N . ASP A 1 467 ? 25.548 -12.850 2.406 1.00 95.56 467 ASP A N 1
ATOM 3707 C CA . ASP A 1 467 ? 24.735 -13.739 3.244 1.00 95.56 467 ASP A CA 1
ATOM 3708 C C . ASP A 1 467 ? 23.299 -13.206 3.435 1.00 95.56 467 ASP A C 1
ATOM 3710 O O . ASP A 1 467 ? 22.921 -12.161 2.896 1.00 95.56 467 ASP A O 1
ATOM 3714 N N . ALA A 1 468 ? 22.475 -13.960 4.165 1.00 96.00 468 ALA A N 1
ATOM 3715 C CA . ALA A 1 468 ? 21.084 -13.613 4.437 1.00 96.00 468 ALA A CA 1
ATOM 3716 C C . ALA A 1 468 ? 20.956 -12.352 5.304 1.00 96.00 468 ALA A C 1
ATOM 3718 O O . ALA A 1 468 ? 20.057 -11.554 5.051 1.00 96.00 468 ALA A O 1
ATOM 3719 N N . ALA A 1 469 ? 21.860 -12.141 6.267 1.00 88.25 469 ALA A N 1
ATOM 3720 C CA . ALA A 1 469 ? 21.870 -10.954 7.123 1.00 88.25 469 ALA A CA 1
ATOM 3721 C C . ALA A 1 469 ? 22.112 -9.677 6.301 1.00 88.25 469 ALA A C 1
ATOM 3723 O O . ALA A 1 469 ? 21.298 -8.756 6.317 1.00 88.25 469 ALA A O 1
ATOM 3724 N N . THR A 1 470 ? 23.154 -9.666 5.466 1.00 89.38 470 THR A N 1
ATOM 3725 C CA . THR A 1 470 ? 23.458 -8.543 4.565 1.00 89.38 470 THR A CA 1
ATOM 3726 C C . THR A 1 470 ? 22.333 -8.316 3.548 1.00 89.38 470 THR A C 1
ATOM 3728 O O . THR A 1 470 ? 22.015 -7.178 3.191 1.00 89.38 470 THR A O 1
ATOM 3731 N N . ALA A 1 471 ? 21.717 -9.390 3.040 1.00 92.50 471 ALA A N 1
ATOM 3732 C CA . ALA A 1 471 ? 20.577 -9.282 2.131 1.00 92.50 471 ALA A CA 1
ATOM 3733 C C . ALA A 1 471 ? 19.350 -8.673 2.827 1.00 92.50 471 ALA A C 1
ATOM 3735 O O . ALA A 1 471 ? 18.695 -7.809 2.242 1.00 92.50 471 ALA A O 1
ATOM 3736 N N . ALA A 1 472 ? 19.067 -9.080 4.067 1.00 87.69 472 ALA A N 1
ATOM 3737 C CA . ALA A 1 472 ? 17.997 -8.528 4.889 1.00 87.69 472 ALA A CA 1
ATOM 3738 C C . ALA A 1 472 ? 18.207 -7.033 5.152 1.00 87.69 472 ALA A C 1
ATOM 3740 O O . ALA A 1 472 ? 17.291 -6.256 4.900 1.00 87.69 472 ALA A O 1
ATOM 3741 N N . GLU A 1 473 ? 19.421 -6.608 5.514 1.00 81.44 473 GLU A N 1
ATOM 3742 C CA . GLU A 1 473 ? 19.754 -5.188 5.690 1.00 81.44 473 GLU A CA 1
ATOM 3743 C C . GLU A 1 473 ? 19.485 -4.375 4.415 1.00 81.44 473 GLU A C 1
ATOM 3745 O O . GLU A 1 473 ? 18.844 -3.322 4.459 1.00 81.44 473 GLU A O 1
ATOM 3750 N N . ARG A 1 474 ? 19.920 -4.873 3.246 1.00 84.38 474 ARG A N 1
ATOM 3751 C CA . ARG A 1 474 ? 19.660 -4.215 1.951 1.00 84.38 474 ARG A CA 1
ATOM 3752 C C . ARG A 1 474 ? 18.170 -4.152 1.626 1.00 84.38 474 ARG A C 1
ATOM 3754 O O . ARG A 1 474 ? 17.706 -3.140 1.103 1.00 84.38 474 ARG A O 1
ATOM 3761 N N . ILE A 1 475 ? 17.425 -5.215 1.924 1.00 84.62 475 ILE A N 1
ATOM 3762 C CA . ILE A 1 475 ? 15.975 -5.295 1.720 1.00 84.62 475 ILE A CA 1
ATOM 3763 C C . ILE A 1 475 ? 15.247 -4.298 2.623 1.00 84.62 475 ILE A C 1
ATOM 3765 O O . ILE A 1 475 ? 14.429 -3.516 2.133 1.00 84.62 475 ILE A O 1
ATOM 3769 N N . GLU A 1 476 ? 15.544 -4.299 3.921 1.00 76.50 476 GLU A N 1
ATOM 3770 C CA . GLU A 1 476 ? 14.957 -3.374 4.885 1.00 76.50 476 GLU A CA 1
ATOM 3771 C C . GLU A 1 476 ? 15.261 -1.941 4.496 1.00 76.50 476 GLU A C 1
ATOM 3773 O O . GLU A 1 476 ? 14.345 -1.122 4.465 1.00 76.50 476 GLU A O 1
ATOM 3778 N N . TYR A 1 477 ? 16.505 -1.660 4.101 1.00 72.12 477 TYR A N 1
ATOM 3779 C CA . TYR A 1 477 ? 16.925 -0.359 3.604 1.00 72.12 477 TYR A CA 1
ATOM 3780 C C . TYR A 1 477 ? 16.166 0.073 2.345 1.00 72.12 477 TYR A C 1
ATOM 3782 O O . TYR A 1 477 ? 15.650 1.189 2.277 1.00 72.12 477 TYR A O 1
ATOM 3790 N N . ALA A 1 478 ? 16.048 -0.813 1.356 1.00 72.69 478 ALA A N 1
ATOM 3791 C CA . ALA A 1 478 ? 15.325 -0.526 0.125 1.00 72.69 478 ALA A CA 1
ATOM 3792 C C . ALA A 1 478 ? 13.837 -0.274 0.392 1.00 72.69 478 ALA A C 1
ATOM 3794 O O . ALA A 1 478 ? 13.280 0.669 -0.150 1.00 72.69 478 ALA A O 1
ATOM 3795 N N . VAL A 1 479 ? 13.177 -1.061 1.247 1.00 70.94 479 VAL A N 1
ATOM 3796 C CA . VAL A 1 479 ? 11.762 -0.850 1.626 1.00 70.94 479 VAL A CA 1
ATOM 3797 C C . VAL A 1 479 ? 11.581 0.409 2.488 1.00 70.94 479 VAL A C 1
ATOM 3799 O O . VAL A 1 479 ? 10.549 1.087 2.436 1.00 70.94 479 VAL A O 1
ATOM 3802 N N . SER A 1 480 ? 12.607 0.733 3.266 1.00 60.19 480 SER A N 1
ATOM 3803 C CA . SER A 1 480 ? 12.723 1.919 4.101 1.00 60.19 480 SER A CA 1
ATOM 3804 C C . SER A 1 480 ? 12.763 3.213 3.282 1.00 60.19 480 SER A C 1
ATOM 3806 O O . SER A 1 480 ? 11.991 4.134 3.555 1.00 60.19 480 SER A O 1
ATOM 3808 N N . GLU A 1 481 ? 13.644 3.255 2.283 1.00 57.09 481 GLU A N 1
ATOM 3809 C CA . GLU A 1 481 ? 13.886 4.411 1.411 1.00 57.09 481 GLU A CA 1
ATOM 3810 C C . GLU A 1 481 ? 12.893 4.469 0.246 1.00 57.09 481 GLU A C 1
ATOM 3812 O O . GLU A 1 481 ? 12.570 5.552 -0.244 1.00 57.09 481 GLU A O 1
ATOM 3817 N N . ALA A 1 482 ? 12.371 3.316 -0.192 1.00 53.22 482 ALA A N 1
ATOM 3818 C CA . ALA A 1 482 ? 11.356 3.271 -1.224 1.00 53.22 482 ALA A CA 1
ATOM 3819 C C . ALA A 1 482 ? 10.104 4.015 -0.750 1.00 53.22 482 ALA A C 1
ATOM 3821 O O . ALA A 1 482 ? 9.466 3.720 0.272 1.00 53.22 482 ALA A O 1
ATOM 3822 N N . LEU A 1 483 ? 9.758 4.999 -1.568 1.00 52.16 483 LEU A N 1
ATOM 3823 C CA . LEU A 1 483 ? 8.426 5.554 -1.756 1.00 52.16 483 LEU A CA 1
ATOM 3824 C C . LEU A 1 483 ? 7.391 4.439 -1.618 1.00 52.16 483 LEU A C 1
ATOM 3826 O O . LEU A 1 483 ? 7.643 3.350 -2.127 1.00 52.16 483 LEU A O 1
ATOM 3830 N N . SER A 1 484 ? 6.274 4.715 -0.926 1.00 55.62 484 SER A N 1
ATOM 3831 C CA . SER A 1 484 ? 5.170 3.782 -0.617 1.00 55.62 484 SER A CA 1
ATOM 3832 C C . SER A 1 484 ? 5.250 2.487 -1.433 1.00 55.62 484 SER A C 1
ATOM 3834 O O . SER A 1 484 ? 5.064 2.575 -2.646 1.00 55.62 484 SER A O 1
ATOM 3836 N N . ALA A 1 485 ? 5.553 1.344 -0.801 1.00 60.31 485 ALA A N 1
ATOM 3837 C CA . ALA A 1 485 ? 5.929 0.068 -1.434 1.00 60.31 485 ALA A CA 1
ATOM 3838 C C . ALA A 1 485 ? 5.399 -0.154 -2.867 1.00 60.31 485 ALA A C 1
ATOM 3840 O O . ALA A 1 485 ? 6.177 -0.444 -3.768 1.00 60.31 485 ALA A O 1
ATOM 3841 N N . ASN A 1 486 ? 4.102 0.074 -3.093 1.00 65.81 486 ASN A N 1
ATOM 3842 C CA . ASN A 1 486 ? 3.385 -0.023 -4.371 1.00 65.81 486 ASN A CA 1
ATOM 3843 C C . ASN A 1 486 ? 3.951 0.821 -5.544 1.00 65.81 486 ASN A C 1
ATOM 3845 O O . ASN A 1 486 ? 3.553 0.611 -6.688 1.00 65.81 486 ASN A O 1
ATOM 3849 N N . ARG A 1 487 ? 4.866 1.767 -5.306 1.00 81.00 487 ARG A N 1
ATOM 3850 C CA . ARG A 1 487 ? 5.524 2.589 -6.342 1.00 81.00 487 ARG A CA 1
ATOM 3851 C C . ARG A 1 487 ? 6.860 2.017 -6.820 1.00 81.00 487 ARG A C 1
ATOM 3853 O O . ARG A 1 487 ? 7.354 2.450 -7.858 1.00 81.00 487 ARG A O 1
ATOM 3860 N N . ALA A 1 488 ? 7.442 1.066 -6.092 1.00 84.94 488 ALA A N 1
ATOM 3861 C CA . ALA A 1 488 ? 8.636 0.354 -6.530 1.00 84.94 488 ALA A CA 1
ATOM 3862 C C . ALA A 1 488 ? 8.237 -0.797 -7.461 1.00 84.94 488 ALA A C 1
ATOM 3864 O O . ALA A 1 488 ? 7.413 -1.633 -7.087 1.00 84.94 488 ALA A O 1
ATOM 3865 N N . VAL A 1 489 ? 8.821 -0.853 -8.655 1.00 90.81 489 VAL A N 1
ATOM 3866 C CA . VAL A 1 489 ? 8.687 -1.982 -9.579 1.00 90.81 489 VAL A CA 1
ATOM 3867 C C . VAL A 1 489 ? 9.856 -2.928 -9.355 1.00 90.81 489 VAL A C 1
ATOM 3869 O O . VAL A 1 489 ? 10.997 -2.608 -9.681 1.00 90.81 489 VAL A O 1
ATOM 3872 N N . ARG A 1 490 ? 9.577 -4.082 -8.753 1.00 91.69 490 ARG A N 1
ATOM 3873 C CA . ARG A 1 490 ? 10.554 -5.129 -8.443 1.00 91.69 490 ARG A CA 1
ATOM 3874 C C . ARG A 1 490 ? 10.730 -6.009 -9.673 1.00 91.69 490 ARG A C 1
ATOM 3876 O O . ARG A 1 490 ? 9.739 -6.394 -10.279 1.00 91.69 490 ARG A O 1
ATOM 3883 N N . PHE A 1 491 ? 11.960 -6.359 -10.015 1.00 94.50 491 PHE A N 1
ATOM 3884 C CA . PHE A 1 491 ? 12.252 -7.262 -11.127 1.00 94.50 491 PHE A CA 1
ATOM 3885 C C . PHE A 1 491 ? 13.491 -8.097 -10.817 1.00 94.50 491 PHE A C 1
ATOM 3887 O O . PHE A 1 491 ? 14.406 -7.642 -10.129 1.00 94.50 491 PHE A O 1
ATOM 3894 N N . LEU A 1 492 ? 13.526 -9.321 -11.339 1.00 95.56 492 LEU A N 1
ATOM 3895 C CA . LEU A 1 492 ? 14.738 -10.139 -11.334 1.00 95.56 492 LEU A CA 1
ATOM 3896 C C . LEU A 1 492 ? 15.628 -9.814 -12.527 1.00 95.56 492 LEU A C 1
ATOM 3898 O O . LEU A 1 492 ? 16.845 -9.938 -12.432 1.00 95.56 492 LEU A O 1
ATOM 3902 N N . SER A 1 493 ? 15.046 -9.396 -13.648 1.00 92.94 493 SER A N 1
ATOM 3903 C CA . SER A 1 493 ? 15.758 -8.982 -14.858 1.00 92.94 493 SER A CA 1
ATOM 3904 C C . SER A 1 493 ? 14.911 -7.985 -15.653 1.00 92.94 493 SER A C 1
ATOM 3906 O O . SER A 1 493 ? 13.690 -7.952 -15.518 1.00 92.94 493 SER A O 1
ATOM 3908 N N . THR A 1 494 ? 15.556 -7.155 -16.472 1.00 92.06 494 THR A N 1
ATOM 3909 C CA . THR A 1 494 ? 14.895 -6.393 -17.546 1.00 92.06 494 THR A CA 1
ATOM 3910 C C . THR A 1 494 ? 15.407 -6.895 -18.892 1.00 92.06 494 THR A C 1
ATOM 3912 O O . THR A 1 494 ? 16.210 -7.824 -18.947 1.00 92.06 494 THR A O 1
ATOM 3915 N N . HIS A 1 495 ? 14.981 -6.272 -19.988 1.00 88.62 495 HIS A N 1
ATOM 3916 C CA . HIS A 1 495 ? 15.540 -6.561 -21.305 1.00 88.62 495 HIS A CA 1
ATOM 3917 C C . HIS A 1 495 ? 17.007 -6.095 -21.469 1.00 88.62 495 HIS A C 1
ATOM 3919 O O . HIS A 1 495 ? 17.627 -6.432 -22.477 1.00 88.62 495 HIS A O 1
ATOM 3925 N N . ASP A 1 496 ? 17.580 -5.377 -20.495 1.00 87.81 496 ASP A N 1
ATOM 3926 C CA . ASP A 1 496 ? 18.961 -4.852 -20.512 1.00 87.81 496 ASP A CA 1
ATOM 3927 C C . ASP A 1 496 ? 19.931 -5.615 -19.608 1.00 87.81 496 ASP A C 1
ATOM 3929 O O . ASP A 1 496 ? 21.134 -5.344 -19.603 1.00 87.81 496 ASP A O 1
ATOM 3933 N N . HIS A 1 497 ? 19.412 -6.574 -18.841 1.00 88.88 497 HIS A N 1
ATOM 3934 C CA . HIS A 1 497 ? 20.177 -7.377 -17.896 1.00 88.88 497 HIS A CA 1
ATOM 3935 C C . HIS A 1 497 ? 20.188 -8.834 -18.338 1.00 88.88 497 HIS A C 1
ATOM 3937 O O . HIS A 1 497 ? 19.249 -9.308 -18.978 1.00 88.88 497 HIS A O 1
ATOM 3943 N N . ASN A 1 498 ? 21.229 -9.563 -17.930 1.00 91.38 498 ASN A N 1
ATOM 3944 C CA . ASN A 1 498 ? 21.190 -11.016 -18.019 1.00 91.38 498 ASN A CA 1
ATOM 3945 C C . ASN A 1 498 ? 19.977 -11.539 -17.247 1.00 91.38 498 ASN A C 1
ATOM 3947 O O . ASN A 1 498 ? 19.676 -11.037 -16.157 1.00 91.38 498 ASN A O 1
ATOM 3951 N N . ARG A 1 499 ? 19.324 -12.579 -17.769 1.00 93.81 499 ARG A N 1
ATOM 3952 C CA . ARG A 1 499 ? 18.238 -13.243 -17.046 1.00 93.81 499 ARG A CA 1
ATOM 3953 C C . ARG A 1 499 ? 18.780 -13.792 -15.739 1.00 93.81 499 ARG A C 1
ATOM 3955 O O . ARG A 1 499 ? 19.851 -14.397 -15.685 1.00 93.81 499 ARG A O 1
ATOM 3962 N N . PHE A 1 500 ? 17.998 -13.670 -14.680 1.00 95.56 500 PHE A N 1
ATOM 3963 C CA . PHE A 1 500 ? 18.369 -14.213 -13.381 1.00 95.56 500 PHE A CA 1
ATOM 3964 C C . PHE A 1 500 ? 18.572 -15.734 -13.448 1.00 95.56 500 PHE A C 1
ATOM 3966 O O . PHE A 1 500 ? 19.499 -16.271 -12.845 1.00 95.56 500 PHE A O 1
ATOM 3973 N N . ALA A 1 501 ? 17.772 -16.425 -14.268 1.00 96.00 501 ALA A N 1
ATOM 3974 C CA . ALA A 1 501 ? 17.956 -17.842 -14.563 1.00 96.00 501 ALA A CA 1
ATOM 3975 C C . ALA A 1 501 ? 19.313 -18.146 -15.220 1.00 96.00 501 ALA A C 1
ATOM 3977 O O . ALA A 1 501 ? 19.971 -19.107 -14.825 1.00 96.00 501 ALA A O 1
ATOM 3978 N N . THR A 1 502 ? 19.772 -17.299 -16.147 1.00 95.31 502 THR A N 1
ATOM 3979 C CA . THR A 1 502 ? 21.113 -17.382 -16.749 1.00 95.31 502 THR A CA 1
ATOM 3980 C C . THR A 1 502 ? 22.189 -17.255 -15.683 1.00 95.31 502 THR A C 1
ATOM 3982 O O . THR A 1 502 ? 23.057 -18.121 -15.589 1.00 95.31 502 THR A O 1
ATOM 3985 N N . LEU A 1 503 ? 22.096 -16.241 -14.817 1.00 94.69 503 LEU A N 1
ATOM 3986 C CA . LEU A 1 503 ? 23.054 -16.025 -13.728 1.00 94.69 503 LEU A CA 1
ATOM 3987 C C . LEU A 1 503 ? 23.121 -17.223 -12.765 1.00 94.69 503 LEU A C 1
ATOM 3989 O O . LEU A 1 503 ? 24.211 -17.637 -12.370 1.00 94.69 503 LEU A O 1
ATOM 3993 N N . CYS A 1 504 ? 21.979 -17.823 -12.423 1.00 95.19 504 CYS A N 1
ATOM 3994 C CA . CYS A 1 504 ? 21.921 -19.040 -11.613 1.00 95.19 504 CYS A CA 1
ATOM 3995 C C . CYS A 1 504 ? 22.512 -20.263 -12.338 1.00 95.19 504 CYS A C 1
ATOM 3997 O O . CYS A 1 504 ? 23.272 -21.033 -11.743 1.00 95.19 504 CYS A O 1
ATOM 3999 N N . ALA A 1 505 ? 22.182 -20.449 -13.618 1.00 94.31 505 ALA A N 1
ATOM 4000 C CA . ALA A 1 505 ? 22.593 -21.606 -14.409 1.00 94.31 505 ALA A CA 1
ATOM 4001 C C . ALA A 1 505 ? 24.107 -21.636 -14.654 1.00 94.31 505 ALA A C 1
ATOM 4003 O O . ALA A 1 505 ? 24.739 -22.665 -14.413 1.00 94.31 505 ALA A O 1
ATOM 4004 N N . VAL A 1 506 ? 24.718 -20.508 -15.041 1.00 93.62 506 VAL A N 1
ATOM 4005 C CA . VAL A 1 506 ? 26.177 -20.429 -15.278 1.00 93.62 506 VAL A CA 1
ATOM 4006 C C . VAL A 1 506 ? 27.001 -20.625 -14.000 1.00 93.62 506 VAL A C 1
ATOM 4008 O O . VAL A 1 506 ? 28.190 -20.928 -14.063 1.00 93.62 506 VAL A O 1
ATOM 4011 N N . ARG A 1 507 ? 26.370 -20.485 -12.827 1.00 91.62 507 ARG A N 1
ATOM 4012 C CA . ARG A 1 507 ? 26.950 -20.770 -11.506 1.00 91.62 507 ARG A CA 1
ATOM 4013 C C . ARG A 1 507 ? 26.648 -22.190 -11.004 1.00 91.62 507 ARG A C 1
ATOM 4015 O O . ARG A 1 507 ? 27.034 -22.524 -9.888 1.00 91.62 507 ARG A O 1
ATOM 4022 N N . GLY A 1 508 ? 25.971 -23.020 -11.802 1.00 91.56 508 GLY A N 1
ATOM 4023 C CA . GLY A 1 508 ? 25.658 -24.413 -11.474 1.00 91.56 508 GLY A CA 1
ATOM 4024 C C . GLY A 1 508 ? 24.488 -24.605 -10.504 1.00 91.56 508 GLY A C 1
ATOM 4025 O O . GLY A 1 508 ? 24.370 -25.678 -9.919 1.00 91.56 508 GLY A O 1
ATOM 4026 N N . ALA A 1 509 ? 23.625 -23.600 -10.317 1.00 91.50 509 ALA A N 1
ATOM 4027 C CA . ALA A 1 509 ? 22.507 -23.649 -9.368 1.00 91.50 509 ALA A CA 1
ATOM 4028 C C . ALA A 1 509 ? 21.163 -23.187 -9.983 1.00 91.50 509 ALA A C 1
ATOM 4030 O O . ALA A 1 509 ? 20.536 -22.261 -9.463 1.00 91.50 509 ALA A O 1
ATOM 4031 N N . PRO A 1 510 ? 20.687 -23.805 -11.086 1.00 91.81 510 PRO A N 1
ATOM 4032 C CA . PRO A 1 510 ? 19.467 -23.379 -11.789 1.00 91.81 510 PRO A CA 1
ATOM 4033 C C . PRO A 1 510 ? 18.187 -23.482 -10.938 1.00 91.81 510 PRO A C 1
ATOM 4035 O O . PRO A 1 510 ? 17.228 -22.751 -11.154 1.00 91.81 510 PRO A O 1
ATOM 4038 N N . ASN A 1 511 ? 18.166 -24.343 -9.919 1.00 90.25 511 ASN A N 1
ATOM 4039 C CA . ASN A 1 511 ? 17.057 -24.454 -8.968 1.00 90.25 511 ASN A CA 1
ATOM 4040 C C . ASN A 1 511 ? 16.821 -23.168 -8.149 1.00 90.25 511 ASN A C 1
ATOM 4042 O O . ASN A 1 511 ? 15.694 -22.913 -7.725 1.00 90.25 511 ASN A O 1
ATOM 4046 N N . ARG A 1 512 ? 17.837 -22.308 -7.981 1.00 95.44 512 ARG A N 1
ATOM 4047 C CA . ARG A 1 512 ? 17.694 -21.029 -7.260 1.00 95.44 512 ARG A CA 1
ATOM 4048 C C . ARG A 1 512 ? 16.852 -19.993 -8.004 1.00 95.44 512 ARG A C 1
ATOM 4050 O O . ARG A 1 512 ? 16.376 -19.048 -7.377 1.00 95.44 512 ARG A O 1
ATOM 4057 N N . THR A 1 513 ? 16.584 -20.184 -9.297 1.00 96.75 513 THR A N 1
ATOM 4058 C CA . THR A 1 513 ? 15.641 -19.341 -10.052 1.00 96.75 513 THR A CA 1
ATOM 4059 C C . THR A 1 513 ? 14.251 -19.342 -9.414 1.00 96.75 513 THR A C 1
ATOM 4061 O O . THR A 1 513 ? 13.606 -18.296 -9.344 1.00 96.75 513 THR A O 1
ATOM 4064 N N . ALA A 1 514 ? 13.820 -20.479 -8.855 1.00 97.19 514 ALA A N 1
ATOM 4065 C CA . ALA A 1 514 ? 12.552 -20.578 -8.139 1.00 97.19 514 ALA A CA 1
ATOM 4066 C C . ALA A 1 514 ? 12.527 -19.706 -6.868 1.00 97.19 514 ALA A C 1
ATOM 4068 O O . ALA A 1 514 ? 11.524 -19.049 -6.598 1.00 97.19 514 ALA A O 1
ATOM 4069 N N . LEU A 1 515 ? 13.637 -19.641 -6.118 1.00 97.88 515 LEU A N 1
ATOM 4070 C CA . LEU A 1 515 ? 13.763 -18.770 -4.940 1.00 97.88 515 LEU A CA 1
ATOM 4071 C C . LEU A 1 515 ? 13.674 -17.291 -5.321 1.00 97.88 515 LEU A C 1
ATOM 4073 O O . LEU A 1 515 ? 12.986 -16.528 -4.648 1.00 97.88 515 LEU A O 1
ATOM 4077 N N . GLY A 1 516 ? 14.320 -16.900 -6.424 1.00 97.19 516 GLY A N 1
ATOM 4078 C CA . GLY A 1 516 ? 14.213 -15.544 -6.963 1.00 97.19 516 GLY A CA 1
ATOM 4079 C C . GLY A 1 516 ? 12.767 -15.182 -7.308 1.00 97.19 516 GLY A C 1
ATOM 4080 O O . GLY A 1 516 ? 12.293 -14.119 -6.911 1.00 97.19 516 GLY A O 1
ATOM 4081 N N . MET A 1 517 ? 12.042 -16.080 -7.986 1.00 97.88 517 MET A N 1
ATOM 4082 C CA . MET A 1 517 ? 10.630 -15.872 -8.337 1.00 97.88 517 MET A CA 1
ATOM 4083 C C . MET A 1 517 ? 9.741 -15.755 -7.092 1.00 97.88 517 MET A C 1
ATOM 4085 O O . MET A 1 517 ? 8.890 -14.868 -7.020 1.00 97.88 517 MET A O 1
ATOM 4089 N N . LEU A 1 518 ? 9.964 -16.600 -6.081 1.00 97.62 518 LEU A N 1
ATOM 4090 C CA . LEU A 1 518 ? 9.253 -16.508 -4.807 1.00 97.62 518 LEU A CA 1
ATOM 4091 C C . LEU A 1 518 ? 9.530 -15.161 -4.119 1.00 97.62 518 LEU A C 1
ATOM 4093 O O . LEU A 1 518 ? 8.584 -14.495 -3.706 1.00 97.62 518 LEU A O 1
ATOM 4097 N N . MET A 1 519 ? 10.790 -14.712 -4.069 1.00 96.69 519 MET A N 1
ATOM 4098 C CA . MET A 1 519 ? 11.149 -13.406 -3.503 1.00 96.69 519 MET A CA 1
ATOM 4099 C C . MET A 1 519 ? 10.511 -12.245 -4.273 1.00 96.69 519 MET A C 1
ATOM 4101 O O . MET A 1 519 ? 9.950 -11.344 -3.657 1.00 96.69 519 MET A O 1
ATOM 4105 N N . LEU A 1 520 ? 10.526 -12.271 -5.609 1.00 96.06 520 LEU A N 1
ATOM 4106 C CA . LEU A 1 520 ? 9.889 -11.246 -6.444 1.00 96.06 520 LEU A CA 1
ATOM 4107 C C . LEU A 1 520 ? 8.404 -11.063 -6.089 1.00 96.06 520 LEU A C 1
ATOM 4109 O O . LEU A 1 520 ? 7.916 -9.938 -5.982 1.00 96.06 520 LEU A O 1
ATOM 4113 N N . VAL A 1 521 ? 7.701 -12.173 -5.871 1.00 94.56 521 VAL A N 1
ATOM 4114 C CA . VAL A 1 521 ? 6.277 -12.196 -5.520 1.00 94.56 521 VAL A CA 1
ATOM 4115 C C . VAL A 1 521 ? 6.036 -11.832 -4.051 1.00 94.56 521 VAL A C 1
ATOM 4117 O O . VAL A 1 521 ? 5.024 -11.202 -3.736 1.00 94.56 521 VAL A O 1
ATOM 4120 N N . ALA A 1 522 ? 6.949 -12.201 -3.157 1.00 93.06 522 ALA A N 1
ATOM 4121 C CA . ALA A 1 522 ? 6.842 -11.980 -1.719 1.00 93.06 522 ALA A CA 1
ATOM 4122 C C . ALA A 1 522 ? 7.184 -10.555 -1.271 1.00 93.06 522 ALA A C 1
ATOM 4124 O O . ALA A 1 522 ? 6.824 -10.167 -0.159 1.00 93.06 522 ALA A O 1
ATOM 4125 N N . MET A 1 523 ? 7.884 -9.779 -2.099 1.00 90.25 523 MET A N 1
ATOM 4126 C CA . MET A 1 523 ? 8.353 -8.447 -1.728 1.00 90.25 523 MET A CA 1
ATOM 4127 C C . MET A 1 523 ? 7.276 -7.353 -1.860 1.00 90.25 523 MET A C 1
ATOM 4129 O O . MET A 1 523 ? 6.404 -7.425 -2.736 1.00 90.25 523 MET A O 1
ATOM 4133 N N . PRO A 1 524 ? 7.328 -6.297 -1.020 1.00 85.94 524 PRO A N 1
ATOM 4134 C CA . PRO A 1 524 ? 6.530 -5.093 -1.225 1.00 85.94 524 PRO A CA 1
ATOM 4135 C C . PRO A 1 524 ? 6.887 -4.391 -2.551 1.00 85.94 524 PRO A C 1
ATOM 4137 O O . PRO A 1 524 ? 8.065 -4.186 -2.865 1.00 85.94 524 PRO A O 1
ATOM 4140 N N . GLY A 1 525 ? 5.862 -3.972 -3.298 1.00 86.62 525 GLY A N 1
ATOM 4141 C CA . GLY A 1 525 ? 5.988 -3.332 -4.616 1.00 86.62 525 GLY A CA 1
ATOM 4142 C C . GLY A 1 525 ? 5.451 -4.167 -5.770 1.00 86.62 525 GLY A C 1
ATOM 4143 O O . GLY A 1 525 ? 4.976 -5.273 -5.562 1.00 86.62 525 GLY A O 1
ATOM 4144 N N . THR A 1 526 ? 5.460 -3.612 -6.977 1.00 91.81 526 THR A N 1
ATOM 4145 C CA . THR A 1 526 ? 4.852 -4.201 -8.180 1.00 91.81 526 THR A CA 1
ATOM 4146 C C . THR A 1 526 ? 5.835 -5.164 -8.851 1.00 91.81 526 THR A C 1
ATOM 4148 O O . THR A 1 526 ? 6.891 -4.701 -9.279 1.00 91.81 526 THR A O 1
ATOM 4151 N N . PRO A 1 527 ? 5.553 -6.475 -8.958 1.00 95.75 527 PRO A N 1
ATOM 4152 C CA . PRO A 1 527 ? 6.434 -7.395 -9.667 1.00 95.75 527 PRO A CA 1
ATOM 4153 C C . PRO A 1 527 ? 6.392 -7.143 -11.179 1.00 95.75 527 PRO A C 1
ATOM 4155 O O . PRO A 1 527 ? 5.322 -6.963 -11.766 1.00 95.75 527 PRO A O 1
ATOM 4158 N N . LEU A 1 528 ? 7.566 -7.169 -11.800 1.00 96.88 528 LEU A N 1
ATOM 4159 C CA . LEU A 1 528 ? 7.776 -7.135 -13.239 1.00 96.88 528 LEU A CA 1
ATOM 4160 C C . LEU A 1 528 ? 8.512 -8.400 -13.669 1.00 96.88 528 LEU A C 1
ATOM 4162 O O . LEU A 1 528 ? 9.556 -8.735 -13.109 1.00 96.88 528 LEU A O 1
ATOM 4166 N N . LEU A 1 529 ? 7.950 -9.072 -14.670 1.00 97.94 529 LEU A N 1
ATOM 4167 C CA . LEU A 1 529 ? 8.545 -10.213 -15.355 1.00 97.94 529 LEU A CA 1
ATOM 4168 C C . LEU A 1 529 ? 8.903 -9.809 -16.787 1.00 97.94 529 LEU A C 1
ATOM 4170 O O . LEU A 1 529 ? 8.172 -9.046 -17.422 1.00 97.94 529 LEU A O 1
ATOM 4174 N N . VAL A 1 530 ? 9.997 -10.341 -17.318 1.00 96.75 530 VAL A N 1
ATOM 4175 C CA . VAL A 1 530 ? 10.310 -10.309 -18.755 1.00 96.75 530 VAL A CA 1
ATOM 4176 C C . VAL A 1 530 ? 9.856 -11.618 -19.389 1.00 96.75 530 VAL A C 1
ATOM 4178 O O . VAL A 1 530 ? 9.960 -12.675 -18.766 1.00 96.75 530 VAL A O 1
ATOM 4181 N N . TYR A 1 531 ? 9.366 -11.569 -20.632 1.00 97.00 531 TYR A N 1
ATOM 4182 C CA . TYR A 1 531 ? 8.861 -12.762 -21.313 1.00 97.00 531 TYR A CA 1
ATOM 4183 C C . TYR A 1 531 ? 9.803 -13.966 -21.199 1.00 97.00 531 TYR A C 1
ATOM 4185 O O . TYR A 1 531 ? 11.014 -13.839 -21.400 1.00 97.00 531 TYR A O 1
ATOM 4193 N N . GLY A 1 532 ? 9.264 -15.134 -20.858 1.00 96.31 532 GLY A N 1
ATOM 4194 C CA . GLY A 1 532 ? 10.034 -16.362 -20.691 1.00 96.31 532 GLY A CA 1
ATOM 4195 C C . GLY A 1 532 ? 10.620 -16.578 -19.294 1.00 96.31 532 GLY A C 1
ATOM 4196 O O . GLY A 1 532 ? 11.059 -17.691 -18.996 1.00 96.31 532 GLY A O 1
ATOM 4197 N N . GLU A 1 533 ? 10.614 -15.577 -18.406 1.00 96.56 533 GLU A N 1
ATOM 4198 C CA . GLU A 1 533 ? 10.986 -15.794 -16.999 1.00 96.56 533 GLU A CA 1
ATOM 4199 C C . GLU A 1 533 ? 10.016 -16.746 -16.297 1.00 96.56 533 GLU A C 1
ATOM 4201 O O . GLU A 1 533 ? 10.441 -17.542 -15.465 1.00 96.56 533 GLU A O 1
ATOM 4206 N N . GLU A 1 534 ? 8.740 -16.752 -16.686 1.00 97.12 534 GLU A N 1
ATOM 4207 C CA . GLU A 1 534 ? 7.756 -17.730 -16.219 1.00 97.12 534 GLU A CA 1
ATOM 4208 C C . GLU A 1 534 ? 8.056 -19.159 -16.683 1.00 97.12 534 GLU A C 1
ATOM 4210 O O . GLU A 1 534 ? 7.453 -20.098 -16.185 1.00 97.12 534 GLU A O 1
ATOM 4215 N N . LEU A 1 535 ? 8.966 -19.345 -17.640 1.00 96.69 535 LEU A N 1
ATOM 4216 C CA . LEU A 1 535 ? 9.427 -20.658 -18.095 1.00 96.69 535 LEU A CA 1
ATOM 4217 C C . LEU A 1 535 ? 10.817 -21.008 -17.547 1.00 96.69 535 LEU A C 1
ATOM 4219 O O . LEU A 1 535 ? 11.321 -22.094 -17.826 1.00 96.69 535 LEU A O 1
ATOM 4223 N N . GLY A 1 536 ? 11.467 -20.090 -16.824 1.00 94.88 536 GLY A N 1
ATOM 4224 C CA . GLY A 1 536 ? 12.866 -20.236 -16.427 1.00 94.88 536 GLY A CA 1
ATOM 4225 C C . GLY A 1 536 ? 13.834 -20.211 -17.616 1.00 94.88 536 GLY A C 1
ATOM 4226 O O . GLY A 1 536 ? 14.854 -20.896 -17.581 1.00 94.88 536 GLY A O 1
ATOM 4227 N N . MET A 1 537 ? 13.514 -19.467 -18.687 1.00 94.50 537 MET A N 1
ATOM 4228 C CA . MET A 1 537 ? 14.410 -19.321 -19.842 1.00 94.50 537 MET A CA 1
ATOM 4229 C C . MET A 1 537 ? 15.771 -18.767 -19.413 1.00 94.50 537 MET A C 1
ATOM 4231 O O . MET A 1 537 ? 15.841 -17.803 -18.654 1.00 94.50 537 MET A O 1
ATOM 4235 N N . ALA A 1 538 ? 16.840 -19.371 -19.927 1.00 93.00 538 ALA A N 1
ATOM 4236 C CA . ALA A 1 538 ? 18.216 -19.006 -19.627 1.00 93.00 538 ALA A CA 1
ATOM 4237 C C . ALA A 1 538 ? 19.095 -19.150 -20.875 1.00 93.00 538 ALA A C 1
ATOM 4239 O O . ALA A 1 538 ? 18.932 -20.091 -21.657 1.00 93.00 538 ALA A O 1
ATOM 4240 N N . ALA A 1 539 ? 20.051 -18.241 -21.027 1.00 89.12 539 ALA A N 1
ATOM 4241 C CA . ALA A 1 539 ? 21.127 -18.327 -21.996 1.00 89.12 539 ALA A CA 1
ATOM 4242 C C . ALA A 1 539 ? 22.253 -19.255 -21.507 1.00 89.12 539 ALA A C 1
ATOM 4244 O O . ALA A 1 539 ? 22.377 -19.582 -20.325 1.00 89.12 539 ALA A O 1
ATOM 4245 N N . LYS A 1 540 ? 23.114 -19.681 -22.439 1.00 84.94 540 LYS A N 1
ATOM 4246 C CA . LYS A 1 540 ? 24.289 -20.520 -22.128 1.00 84.94 540 LYS A CA 1
ATOM 4247 C C . LYS A 1 540 ? 25.444 -19.731 -21.512 1.00 84.94 540 LYS A C 1
ATOM 4249 O O . LYS A 1 540 ? 26.279 -20.313 -20.825 1.00 84.94 540 LYS A O 1
ATOM 4254 N N . ILE A 1 541 ? 25.513 -18.436 -21.800 1.00 84.75 541 ILE A N 1
ATOM 4255 C CA . ILE A 1 541 ? 26.544 -17.520 -21.319 1.00 84.75 541 ILE A CA 1
ATOM 4256 C C . ILE A 1 541 ? 25.873 -16.266 -20.770 1.00 84.75 541 ILE A C 1
ATOM 4258 O O . ILE A 1 541 ? 24.803 -15.887 -21.235 1.00 84.75 541 ILE A O 1
ATOM 4262 N N . ALA A 1 542 ? 26.511 -15.635 -19.788 1.00 84.06 542 ALA A N 1
ATOM 4263 C CA . ALA A 1 542 ? 26.099 -14.334 -19.282 1.00 84.06 542 ALA A CA 1
ATOM 4264 C C . ALA A 1 542 ? 26.936 -13.245 -19.961 1.00 84.06 542 ALA A C 1
ATOM 4266 O O . ALA A 1 542 ? 28.168 -13.341 -19.998 1.00 84.06 542 ALA A O 1
ATOM 4267 N N . ALA A 1 543 ? 26.282 -12.203 -20.468 1.00 78.62 543 ALA A N 1
ATOM 4268 C CA . ALA A 1 543 ? 26.959 -11.042 -21.018 1.00 78.62 543 ALA A CA 1
ATOM 4269 C C . ALA A 1 543 ? 27.753 -10.314 -19.923 1.00 78.62 543 ALA A C 1
ATOM 4271 O O . ALA A 1 543 ? 27.299 -10.166 -18.786 1.00 78.62 543 ALA A O 1
ATOM 4272 N N . LEU A 1 544 ? 28.948 -9.839 -20.278 1.00 70.19 544 LEU A N 1
ATOM 4273 C CA . LEU A 1 544 ? 29.854 -9.152 -19.349 1.00 70.19 544 LEU A CA 1
ATOM 4274 C C . LEU A 1 544 ? 29.614 -7.638 -19.270 1.00 70.19 544 LEU A C 1
ATOM 4276 O O . LEU A 1 544 ? 30.159 -6.987 -18.381 1.00 70.19 544 LEU A O 1
ATOM 4280 N N . ARG A 1 545 ? 28.851 -7.061 -20.209 1.00 66.69 545 ARG A N 1
ATOM 4281 C CA . ARG A 1 545 ? 28.588 -5.616 -20.272 1.00 66.69 545 ARG A CA 1
ATOM 4282 C C . ARG A 1 545 ? 27.113 -5.318 -19.979 1.00 66.69 545 ARG A C 1
ATOM 4284 O O . ARG A 1 545 ? 26.261 -6.010 -20.538 1.00 66.69 545 ARG A O 1
ATOM 4291 N N . PRO A 1 546 ? 26.811 -4.283 -19.171 1.00 59.06 546 PRO A N 1
ATOM 4292 C CA . PRO A 1 546 ? 25.456 -3.744 -19.036 1.00 59.06 546 PRO A CA 1
ATOM 4293 C C . PRO A 1 546 ? 24.862 -3.363 -20.401 1.00 59.06 546 PRO A C 1
ATOM 4295 O O . PRO A 1 546 ? 25.618 -2.987 -21.297 1.00 59.06 546 PRO A O 1
ATOM 4298 N N . GLU A 1 547 ? 23.539 -3.497 -20.566 1.00 67.31 547 GLU A N 1
ATOM 4299 C CA . GLU A 1 547 ? 22.786 -3.192 -21.806 1.00 67.31 547 GLU A CA 1
ATOM 4300 C C . GLU A 1 547 ? 23.173 -4.054 -23.032 1.00 67.31 547 GLU A C 1
ATOM 4302 O O . GLU A 1 547 ? 22.612 -3.911 -24.118 1.00 67.31 547 GLU A O 1
ATOM 4307 N N . GLY A 1 548 ? 24.103 -5.002 -22.861 1.00 71.38 548 GLY A N 1
ATOM 4308 C CA . GLY A 1 548 ? 24.616 -5.892 -23.904 1.00 71.38 548 GLY A CA 1
ATOM 4309 C C . GLY A 1 548 ? 24.088 -7.327 -23.852 1.00 71.38 548 GLY A C 1
ATOM 4310 O O . GLY A 1 548 ? 24.649 -8.171 -24.540 1.00 71.38 548 GLY A O 1
ATOM 4311 N N . ALA A 1 549 ? 23.058 -7.614 -23.047 1.00 79.06 549 ALA A N 1
ATOM 4312 C CA . ALA A 1 549 ? 22.530 -8.961 -22.778 1.00 79.06 549 ALA A CA 1
ATOM 4313 C C . ALA A 1 549 ? 21.706 -9.562 -23.942 1.00 79.06 549 ALA A C 1
ATOM 4315 O O . ALA A 1 549 ? 20.595 -10.061 -23.757 1.00 79.06 549 ALA A O 1
ATOM 4316 N N . TRP A 1 550 ? 22.229 -9.496 -25.169 1.00 83.25 550 TRP A N 1
ATOM 4317 C CA . TRP A 1 550 ? 21.559 -9.993 -26.376 1.00 83.25 550 TRP A CA 1
ATOM 4318 C C . TRP A 1 550 ? 21.342 -11.503 -26.361 1.00 83.25 550 TRP A C 1
ATOM 4320 O O . TRP A 1 550 ? 20.330 -11.976 -26.878 1.00 83.25 550 TRP A O 1
ATOM 4330 N N . GLU A 1 551 ? 22.238 -12.246 -25.718 1.00 84.38 551 GLU A N 1
ATOM 4331 C CA . GLU A 1 551 ? 22.146 -13.694 -25.541 1.00 84.38 551 GLU A CA 1
ATOM 4332 C C . GLU A 1 551 ? 20.918 -14.111 -24.725 1.00 84.38 551 GLU A C 1
ATOM 4334 O O . GLU A 1 551 ? 20.464 -15.245 -24.837 1.00 84.38 551 GLU A O 1
ATOM 4339 N N . ASP A 1 552 ? 20.358 -13.196 -23.933 1.00 87.19 552 ASP A N 1
ATOM 4340 C CA . ASP A 1 552 ? 19.152 -13.409 -23.134 1.00 87.19 552 ASP A CA 1
ATOM 4341 C C . ASP A 1 552 ? 17.866 -12.905 -23.823 1.00 87.19 552 ASP A C 1
ATOM 4343 O O . ASP A 1 552 ? 16.751 -13.198 -23.370 1.00 87.19 552 ASP A O 1
ATOM 4347 N N . ARG A 1 553 ? 17.993 -12.219 -24.970 1.00 89.00 553 ARG A N 1
ATOM 4348 C CA . ARG A 1 553 ? 16.883 -11.758 -25.830 1.00 89.00 553 ARG A CA 1
ATOM 4349 C C . ARG A 1 553 ? 16.489 -12.816 -26.873 1.00 89.00 553 ARG A C 1
ATOM 4351 O O . ARG A 1 553 ? 16.197 -12.490 -28.027 1.00 89.00 553 ARG A O 1
ATOM 4358 N N . VAL A 1 554 ? 16.513 -14.090 -26.488 1.00 89.12 554 VAL A N 1
ATOM 4359 C CA . VAL A 1 554 ? 16.215 -15.211 -27.391 1.00 89.12 554 VAL A CA 1
ATOM 4360 C C . VAL A 1 554 ? 14.717 -15.336 -27.697 1.00 89.12 554 VAL A C 1
ATOM 4362 O O . VAL A 1 554 ? 13.899 -15.128 -26.800 1.00 89.12 554 VAL A O 1
ATOM 4365 N N . PRO A 1 555 ? 14.345 -15.716 -28.930 1.00 92.88 555 PRO A N 1
ATOM 4366 C CA . PRO A 1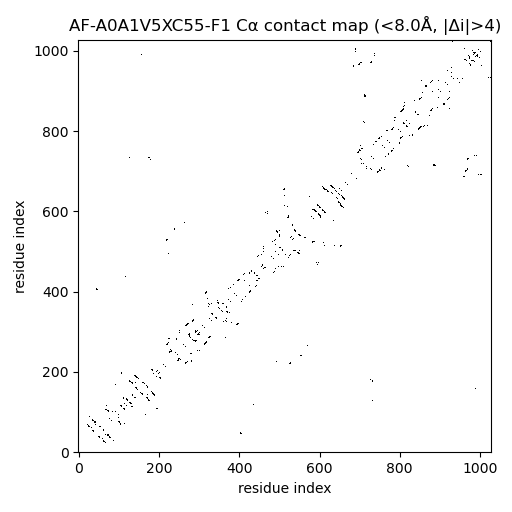 555 ? 12.958 -15.973 -29.310 1.00 92.88 555 PRO A CA 1
ATOM 4367 C C . PRO A 1 555 ? 12.244 -16.933 -28.344 1.00 92.88 555 PRO A C 1
ATOM 4369 O O . PRO A 1 555 ? 12.786 -17.963 -27.940 1.00 92.88 555 PRO A O 1
ATOM 4372 N N . MET A 1 556 ? 11.004 -16.607 -27.970 1.00 94.12 556 MET A N 1
ATOM 4373 C CA . MET A 1 556 ? 10.154 -17.489 -27.164 1.00 94.12 556 MET A CA 1
ATOM 4374 C C . MET A 1 556 ? 9.903 -18.814 -27.915 1.00 94.12 556 MET A C 1
ATOM 4376 O O . MET A 1 556 ? 9.442 -18.783 -29.059 1.00 94.12 556 MET A O 1
ATOM 4380 N N . PRO A 1 557 ? 10.132 -19.989 -27.300 1.00 91.06 557 PRO A N 1
ATOM 4381 C CA . PRO A 1 557 ? 10.123 -21.259 -28.030 1.00 91.06 557 PRO A CA 1
ATOM 4382 C C . PRO A 1 557 ? 8.726 -21.765 -28.433 1.00 91.06 557 PRO A C 1
ATOM 4384 O O . PRO A 1 557 ? 8.633 -22.585 -29.339 1.00 91.06 557 PRO A O 1
ATOM 4387 N N . TRP A 1 558 ? 7.647 -21.327 -27.763 1.00 90.50 558 TRP A N 1
ATOM 4388 C CA . TRP A 1 558 ? 6.224 -21.738 -27.921 1.00 90.50 558 TRP A CA 1
ATOM 4389 C C . TRP A 1 558 ? 5.885 -23.243 -27.915 1.00 90.50 558 TRP A C 1
ATOM 4391 O O . TRP A 1 558 ? 4.718 -23.596 -27.761 1.00 90.50 558 TRP A O 1
ATOM 4401 N N . SER A 1 559 ? 6.880 -24.120 -27.980 1.00 91.12 559 SER A N 1
ATOM 4402 C CA . SER A 1 559 ? 6.832 -25.533 -27.630 1.00 91.12 559 SER A CA 1
ATOM 4403 C C . SER A 1 559 ? 7.623 -25.718 -26.341 1.00 91.12 559 SER A C 1
ATOM 4405 O O . SER A 1 559 ? 8.845 -25.567 -26.332 1.00 91.12 559 SER A O 1
ATOM 4407 N N . TRP A 1 560 ? 6.926 -25.999 -25.242 1.00 94.12 560 TRP A N 1
ATOM 4408 C CA . TRP A 1 560 ? 7.523 -26.019 -23.907 1.00 94.12 560 TRP A CA 1
ATOM 4409 C C . TRP A 1 560 ? 7.854 -27.437 -23.450 1.00 94.12 560 TRP A C 1
ATOM 4411 O O . TRP A 1 560 ? 7.066 -28.361 -23.647 1.00 94.12 560 TRP A O 1
ATOM 4421 N N . SER A 1 561 ? 9.005 -27.605 -22.800 1.00 96.12 561 SER A N 1
ATOM 4422 C CA . SER A 1 561 ? 9.355 -28.854 -22.121 1.00 96.12 561 SER A CA 1
ATOM 4423 C C . SER A 1 561 ? 8.503 -29.069 -20.864 1.00 96.12 561 SER A C 1
ATOM 4425 O O . SER A 1 561 ? 7.946 -28.125 -20.300 1.00 96.12 561 SER A O 1
ATOM 4427 N N . GLU A 1 562 ? 8.466 -30.301 -20.348 1.00 96.38 562 GLU A N 1
ATOM 4428 C CA . GLU A 1 562 ? 7.806 -30.609 -19.068 1.00 96.38 562 GLU A CA 1
ATOM 4429 C C . GLU A 1 562 ? 8.348 -29.752 -17.913 1.00 96.38 562 GLU A C 1
ATOM 4431 O O . GLU A 1 562 ? 7.585 -29.273 -17.076 1.00 96.38 562 GLU A O 1
ATOM 4436 N N . THR A 1 563 ? 9.658 -29.487 -17.902 1.00 94.12 563 THR A N 1
ATOM 4437 C CA . THR A 1 563 ? 10.302 -28.625 -16.901 1.00 94.12 563 THR A CA 1
ATOM 4438 C C . THR A 1 563 ? 9.841 -27.170 -16.996 1.00 94.12 563 THR A C 1
ATOM 4440 O O . THR A 1 563 ? 9.578 -26.551 -15.967 1.00 94.12 563 THR A O 1
ATOM 4443 N N . GLN A 1 564 ? 9.683 -26.632 -18.208 1.00 96.25 564 GLN A N 1
ATOM 4444 C CA . GLN A 1 564 ? 9.169 -25.278 -18.433 1.00 96.25 564 GLN A CA 1
ATOM 4445 C C . GLN A 1 564 ? 7.689 -25.169 -18.047 1.00 96.25 564 GLN A C 1
ATOM 4447 O O . GLN A 1 564 ? 7.287 -24.189 -17.424 1.00 96.25 564 GLN A O 1
ATOM 4452 N N . ILE A 1 565 ? 6.883 -26.191 -18.352 1.00 97.25 565 ILE A N 1
ATOM 4453 C CA . ILE A 1 565 ? 5.472 -26.262 -17.943 1.00 97.25 565 ILE A CA 1
ATOM 4454 C C . ILE A 1 565 ? 5.358 -26.292 -16.412 1.00 97.25 565 ILE A C 1
ATOM 4456 O O . ILE A 1 565 ? 4.559 -25.546 -15.842 1.00 97.25 565 ILE A O 1
ATOM 4460 N N . ALA A 1 566 ? 6.177 -27.107 -15.740 1.00 96.44 566 ALA A N 1
ATOM 4461 C CA . ALA A 1 566 ? 6.207 -27.186 -14.282 1.00 96.44 566 ALA A CA 1
ATOM 4462 C C . ALA A 1 566 ? 6.618 -25.848 -13.645 1.00 96.44 566 ALA A C 1
ATOM 4464 O O . ALA A 1 566 ? 5.959 -25.385 -12.711 1.00 96.44 566 ALA A O 1
ATOM 4465 N N . PHE A 1 567 ? 7.649 -25.185 -14.181 1.00 97.31 567 PHE A N 1
ATOM 4466 C CA . PHE A 1 567 ? 8.081 -23.875 -13.689 1.00 97.31 567 PHE A CA 1
ATOM 4467 C C . PHE A 1 567 ? 7.009 -22.797 -13.910 1.00 97.31 567 PHE A C 1
ATOM 4469 O O . PHE A 1 567 ? 6.708 -22.037 -12.991 1.00 97.31 567 PHE A O 1
ATOM 4476 N N . ARG A 1 568 ? 6.328 -22.801 -15.063 1.00 97.56 568 ARG A N 1
ATOM 4477 C CA . ARG A 1 568 ? 5.192 -21.902 -15.324 1.00 97.56 568 ARG A CA 1
ATOM 4478 C C . ARG A 1 568 ? 4.045 -22.119 -14.353 1.00 97.56 568 ARG A C 1
ATOM 4480 O O . ARG A 1 568 ? 3.433 -21.152 -13.901 1.00 97.56 568 ARG A O 1
ATOM 4487 N N . SER A 1 569 ? 3.746 -23.377 -14.031 1.00 97.69 569 SER A N 1
ATOM 4488 C CA . SER A 1 569 ? 2.734 -23.711 -13.029 1.00 97.69 569 SER A CA 1
ATOM 4489 C C . SER A 1 569 ? 3.112 -23.145 -11.661 1.00 97.69 569 SER A C 1
ATOM 4491 O O . SER A 1 569 ? 2.262 -22.555 -11.000 1.00 97.69 569 SER A O 1
ATOM 4493 N N . LEU A 1 570 ? 4.384 -23.253 -11.265 1.00 97.19 570 LEU A N 1
ATOM 4494 C CA . LEU A 1 570 ? 4.890 -22.641 -10.038 1.00 97.19 570 LEU A CA 1
ATOM 4495 C C . LEU A 1 570 ? 4.741 -21.111 -10.062 1.00 97.19 570 LEU A C 1
ATOM 4497 O O . LEU A 1 570 ? 4.190 -20.542 -9.121 1.00 97.19 570 LEU A O 1
ATOM 4501 N N . THR A 1 571 ? 5.181 -20.438 -11.131 1.00 98.00 571 THR A N 1
ATOM 4502 C CA . THR A 1 571 ? 5.043 -18.978 -11.269 1.00 98.00 571 THR A CA 1
ATOM 4503 C C . THR A 1 571 ? 3.582 -18.546 -11.159 1.00 98.00 571 THR A C 1
ATOM 4505 O O . THR A 1 571 ? 3.274 -17.611 -10.419 1.00 98.00 571 THR A O 1
ATOM 4508 N N . ARG A 1 572 ? 2.666 -19.261 -11.824 1.00 97.94 572 ARG A N 1
ATOM 4509 C CA . ARG A 1 572 ? 1.222 -19.022 -11.715 1.00 97.94 572 ARG A CA 1
ATOM 4510 C C . ARG A 1 572 ? 0.727 -19.181 -10.275 1.00 97.94 572 ARG A C 1
ATOM 4512 O O . ARG A 1 572 ? 0.008 -18.311 -9.794 1.00 97.94 572 ARG A O 1
ATOM 4519 N N . SER A 1 573 ? 1.109 -20.252 -9.576 1.00 97.38 573 SER A N 1
ATOM 4520 C CA . SER A 1 573 ? 0.718 -20.473 -8.176 1.00 97.38 573 SER A CA 1
ATOM 4521 C C . SER A 1 573 ? 1.213 -19.358 -7.252 1.00 97.38 573 SER A C 1
ATOM 4523 O O . SER A 1 573 ? 0.458 -18.896 -6.399 1.00 97.38 573 SER A O 1
ATOM 4525 N N . LEU A 1 574 ? 2.441 -18.870 -7.449 1.00 97.62 574 LEU A N 1
ATOM 4526 C CA . LEU A 1 574 ? 2.991 -17.748 -6.683 1.00 97.62 574 LEU A CA 1
ATOM 4527 C C . LEU A 1 574 ? 2.222 -16.442 -6.959 1.00 97.62 574 LEU A C 1
ATOM 4529 O O . LEU A 1 574 ? 1.809 -15.756 -6.023 1.00 97.62 574 LEU A O 1
ATOM 4533 N N . LEU A 1 575 ? 1.960 -16.109 -8.226 1.00 97.06 575 LEU A N 1
ATOM 4534 C CA . LEU A 1 575 ? 1.177 -14.918 -8.583 1.00 97.06 575 LEU A CA 1
ATOM 4535 C C . LEU A 1 575 ? -0.268 -14.999 -8.065 1.00 97.06 575 LEU A C 1
ATOM 4537 O O . LEU A 1 575 ? -0.811 -14.004 -7.580 1.00 97.06 575 LEU A O 1
ATOM 4541 N N . GLN A 1 576 ? -0.874 -16.188 -8.085 1.00 95.75 576 GLN A N 1
ATOM 4542 C CA . GLN A 1 576 ? -2.189 -16.428 -7.495 1.00 95.75 576 GLN A CA 1
ATOM 4543 C C . GLN A 1 576 ? -2.173 -16.256 -5.970 1.00 95.75 576 GLN A C 1
ATOM 4545 O O . GLN A 1 576 ? -3.078 -15.621 -5.428 1.00 95.75 576 GLN A O 1
ATOM 4550 N N . ALA A 1 577 ? -1.138 -16.749 -5.281 1.00 95.38 577 ALA A N 1
ATOM 4551 C CA . ALA A 1 577 ? -0.956 -16.521 -3.849 1.00 95.38 577 ALA A CA 1
ATOM 4552 C C . ALA A 1 577 ? -0.900 -15.018 -3.539 1.00 95.38 577 ALA A C 1
ATOM 4554 O O . ALA A 1 577 ? -1.647 -14.527 -2.697 1.00 95.38 577 ALA A O 1
ATOM 4555 N N . ARG A 1 578 ? -0.104 -14.250 -4.287 1.00 94.06 578 ARG A N 1
ATOM 4556 C CA . ARG A 1 578 ? -0.030 -12.791 -4.124 1.00 94.06 578 ARG A CA 1
ATOM 4557 C C . ARG A 1 578 ? -1.361 -12.078 -4.349 1.00 94.06 578 ARG A C 1
ATOM 4559 O O . ARG A 1 578 ? -1.649 -11.112 -3.648 1.00 94.06 578 ARG A O 1
ATOM 4566 N N . ARG A 1 579 ? -2.172 -12.539 -5.302 1.00 92.56 579 ARG A N 1
ATOM 4567 C CA . ARG A 1 579 ? -3.516 -11.994 -5.546 1.00 92.56 579 ARG A CA 1
ATOM 4568 C C . ARG A 1 579 ? -4.481 -12.288 -4.394 1.00 92.56 579 ARG A C 1
ATOM 4570 O O . ARG A 1 579 ? -5.310 -11.444 -4.071 1.00 92.56 579 ARG A O 1
ATOM 4577 N N . ASN A 1 580 ? -4.385 -13.475 -3.801 1.00 93.94 580 ASN A N 1
ATOM 4578 C CA . ASN A 1 580 ? -5.295 -13.935 -2.751 1.00 93.94 580 ASN A CA 1
ATOM 4579 C C . ASN A 1 580 ? -4.908 -13.452 -1.347 1.00 93.94 580 ASN A C 1
ATOM 4581 O O . ASN A 1 580 ? -5.759 -13.457 -0.461 1.00 93.94 580 ASN A O 1
ATOM 4585 N N . HIS A 1 581 ? -3.654 -13.034 -1.158 1.00 92.69 581 HIS A N 1
ATOM 4586 C CA . HIS A 1 581 ? -3.121 -12.554 0.114 1.00 92.69 581 HIS A CA 1
ATOM 4587 C C . HIS A 1 581 ? -2.727 -11.074 0.022 1.00 92.69 581 HIS A C 1
ATOM 4589 O O . HIS A 1 581 ? -1.594 -10.758 -0.366 1.00 92.69 581 HIS A O 1
ATOM 4595 N N . PRO A 1 582 ? -3.632 -10.143 0.389 1.00 87.62 582 PRO A N 1
ATOM 4596 C CA . PRO A 1 582 ? -3.351 -8.712 0.422 1.00 87.62 582 PRO A CA 1
ATOM 4597 C C . PRO A 1 582 ? -2.085 -8.310 1.188 1.00 87.62 582 PRO A C 1
ATOM 4599 O O . PRO A 1 582 ? -1.441 -7.309 0.850 1.00 87.62 582 PRO A O 1
ATOM 4602 N N . ALA A 1 583 ? -1.677 -9.112 2.174 1.00 87.44 583 ALA A N 1
ATOM 4603 C CA . ALA A 1 583 ? -0.423 -8.937 2.892 1.00 87.44 583 ALA A CA 1
ATOM 4604 C C . ALA A 1 583 ? 0.797 -8.930 1.964 1.00 87.44 583 ALA A C 1
ATOM 4606 O O . ALA A 1 583 ? 1.716 -8.140 2.174 1.00 87.44 583 ALA A O 1
ATOM 4607 N N . LEU A 1 584 ? 0.801 -9.747 0.906 1.00 90.31 584 LEU A N 1
ATOM 4608 C CA . LEU A 1 584 ? 1.927 -9.853 -0.022 1.00 90.31 584 LEU A CA 1
ATOM 4609 C C . LEU A 1 584 ? 2.069 -8.616 -0.920 1.00 90.31 584 LEU A C 1
ATOM 4611 O O . LEU A 1 584 ? 3.194 -8.255 -1.271 1.00 90.31 584 LEU A O 1
ATOM 4615 N N . HIS A 1 585 ? 0.987 -7.904 -1.245 1.00 84.12 585 HIS A N 1
ATOM 4616 C CA . HIS A 1 585 ? 1.091 -6.691 -2.065 1.00 84.12 585 HIS A CA 1
ATOM 4617 C C . HIS A 1 585 ? 1.153 -5.396 -1.250 1.00 84.12 585 HIS A C 1
ATOM 4619 O O . HIS A 1 585 ? 1.972 -4.535 -1.561 1.00 84.12 585 HIS A O 1
ATOM 4625 N N . SER A 1 586 ? 0.365 -5.259 -0.180 1.00 77.75 586 SER A N 1
ATOM 4626 C CA . SER A 1 586 ? 0.247 -4.002 0.581 1.00 77.75 586 SER A CA 1
ATOM 4627 C C . SER A 1 586 ? 0.433 -4.146 2.090 1.00 77.75 586 SER A C 1
ATOM 4629 O O . SER A 1 586 ? 0.270 -3.168 2.816 1.00 77.75 586 SER A O 1
ATOM 4631 N N . GLY A 1 587 ? 0.797 -5.337 2.568 1.00 77.25 587 GLY A N 1
ATOM 4632 C CA . GLY A 1 587 ? 1.151 -5.547 3.966 1.00 77.25 587 GLY A CA 1
ATOM 4633 C C . GLY A 1 587 ? 2.520 -4.994 4.339 1.00 77.25 587 GLY A C 1
ATOM 4634 O O . GLY A 1 587 ? 3.409 -4.868 3.490 1.00 77.25 587 GLY A O 1
ATOM 4635 N N . ASP A 1 588 ? 2.692 -4.725 5.629 1.00 77.50 588 ASP A N 1
ATOM 4636 C CA . ASP A 1 588 ? 3.987 -4.399 6.217 1.00 77.50 588 ASP A CA 1
ATOM 4637 C C . ASP A 1 588 ? 4.936 -5.585 6.052 1.00 77.50 588 ASP A C 1
ATOM 4639 O O . ASP A 1 588 ? 4.506 -6.714 5.802 1.00 77.50 588 ASP A O 1
ATOM 4643 N N . MET A 1 589 ? 6.232 -5.321 6.164 1.00 85.50 589 MET A N 1
ATOM 4644 C CA . MET A 1 589 ? 7.271 -6.335 6.076 1.00 85.50 589 MET A CA 1
ATOM 4645 C C . MET A 1 589 ? 8.149 -6.261 7.317 1.00 85.50 589 MET A C 1
ATOM 4647 O O . MET A 1 589 ? 8.582 -5.175 7.697 1.00 85.50 589 MET A O 1
ATOM 4651 N N . GLN A 1 590 ? 8.430 -7.419 7.900 1.00 83.56 590 GLN A N 1
ATOM 4652 C CA . GLN A 1 590 ? 9.358 -7.587 9.010 1.00 83.56 590 GLN A CA 1
ATOM 4653 C C . GLN A 1 590 ? 10.349 -8.700 8.673 1.00 83.56 590 GLN A C 1
ATOM 4655 O O . GLN A 1 590 ? 9.939 -9.761 8.202 1.00 83.56 590 GLN A O 1
ATOM 4660 N N . ILE A 1 591 ? 11.635 -8.485 8.943 1.00 86.38 591 ILE A N 1
ATOM 4661 C CA . ILE A 1 591 ? 12.617 -9.569 8.965 1.00 86.38 591 ILE A CA 1
ATOM 4662 C C . ILE A 1 591 ? 12.492 -10.279 10.315 1.00 86.38 591 ILE A C 1
ATOM 4664 O O . ILE A 1 591 ? 12.658 -9.666 11.366 1.00 86.38 591 ILE A O 1
ATOM 4668 N N . VAL A 1 592 ? 12.129 -11.561 10.283 1.00 89.38 592 VAL A N 1
ATOM 4669 C CA . VAL A 1 592 ? 11.958 -12.393 11.486 1.00 89.38 592 VAL A CA 1
ATOM 4670 C C . VAL A 1 592 ? 13.273 -13.078 11.841 1.00 89.38 592 VAL A C 1
ATOM 4672 O O . VAL A 1 592 ? 13.632 -13.156 13.011 1.00 89.38 592 VAL A O 1
ATOM 4675 N N . TYR A 1 593 ? 13.997 -13.559 10.830 1.00 91.62 593 TYR A N 1
ATOM 4676 C CA . TYR A 1 593 ? 15.287 -14.217 10.996 1.00 91.62 593 TYR A CA 1
ATOM 4677 C C . TYR A 1 593 ? 16.126 -14.068 9.726 1.00 91.62 593 TYR A C 1
ATOM 4679 O O . TYR A 1 593 ? 15.600 -14.195 8.620 1.00 91.62 593 TYR A O 1
ATOM 4687 N N . ALA A 1 594 ? 17.424 -13.819 9.873 1.00 93.56 594 ALA A N 1
ATOM 4688 C CA . ALA A 1 594 ? 18.352 -13.732 8.754 1.00 93.56 594 ALA A CA 1
ATOM 4689 C C . ALA A 1 594 ? 19.765 -14.099 9.217 1.00 93.56 594 ALA A C 1
ATOM 4691 O O . ALA A 1 594 ? 20.422 -13.316 9.896 1.00 93.56 594 ALA A O 1
ATOM 4692 N N . GLU A 1 595 ? 20.236 -15.283 8.839 1.00 93.44 595 GLU A N 1
ATOM 4693 C CA . GLU A 1 595 ? 21.582 -15.759 9.166 1.00 93.44 595 GLU A CA 1
ATOM 4694 C C . GLU A 1 595 ? 22.072 -16.693 8.059 1.00 93.44 595 GLU A C 1
ATOM 4696 O O . GLU A 1 595 ? 21.295 -17.476 7.504 1.00 93.44 595 GLU A O 1
ATOM 4701 N N . ASP A 1 596 ? 23.353 -16.589 7.702 1.00 94.44 596 ASP A N 1
ATOM 4702 C CA . ASP A 1 596 ? 24.006 -17.378 6.654 1.00 94.44 596 ASP A CA 1
ATOM 4703 C C . ASP A 1 596 ? 23.230 -17.432 5.325 1.00 94.44 596 ASP A C 1
ATOM 4705 O O . ASP A 1 596 ? 23.402 -16.598 4.434 1.00 94.44 596 ASP A O 1
ATOM 4709 N N . ARG A 1 597 ? 22.401 -18.463 5.146 1.00 96.19 597 ARG A N 1
ATOM 4710 C CA . ARG A 1 597 ? 21.641 -18.755 3.923 1.00 96.19 597 ARG A CA 1
ATOM 4711 C C . ARG A 1 597 ? 20.149 -18.962 4.188 1.00 96.19 597 ARG A C 1
ATOM 4713 O O . ARG A 1 597 ? 19.431 -19.321 3.256 1.00 96.19 597 ARG A O 1
ATOM 4720 N N . LEU A 1 598 ? 19.695 -18.743 5.421 1.00 97.62 598 LEU A N 1
ATOM 4721 C CA . LEU A 1 598 ? 18.298 -18.833 5.820 1.00 97.62 598 LEU A CA 1
ATOM 4722 C C . LEU A 1 598 ? 17.746 -17.424 6.044 1.00 97.62 598 LEU A C 1
ATOM 4724 O O . LEU A 1 598 ? 18.284 -16.651 6.834 1.00 97.62 598 LEU A O 1
ATOM 4728 N N . LEU A 1 599 ? 16.659 -17.104 5.349 1.00 97.31 599 LEU A N 1
ATOM 4729 C CA . LEU A 1 599 ? 15.942 -15.841 5.493 1.00 97.31 599 LEU A CA 1
ATOM 4730 C C . LEU A 1 599 ? 14.468 -16.130 5.773 1.00 97.31 599 LEU A C 1
ATOM 4732 O O . LEU A 1 599 ? 13.821 -16.849 5.013 1.00 97.31 599 LEU A O 1
ATOM 4736 N N . VAL A 1 600 ? 13.940 -15.547 6.845 1.00 96.56 600 VAL A N 1
ATOM 4737 C CA . VAL A 1 600 ? 12.522 -15.569 7.205 1.00 96.56 600 VAL A CA 1
ATOM 4738 C C . VAL A 1 600 ? 12.026 -14.135 7.275 1.00 96.56 600 VAL A C 1
ATOM 4740 O O . VAL A 1 600 ? 12.520 -13.326 8.065 1.00 96.56 600 VAL A O 1
ATOM 4743 N N . LEU A 1 601 ? 11.021 -13.825 6.467 1.00 94.00 601 LEU A N 1
ATOM 4744 C CA . LEU A 1 601 ? 10.339 -12.537 6.475 1.00 94.00 601 LEU A CA 1
ATOM 4745 C C . LEU A 1 601 ? 8.838 -12.736 6.672 1.00 94.00 601 LEU A C 1
ATOM 4747 O O . LEU A 1 601 ? 8.265 -13.725 6.224 1.00 94.00 601 LEU A O 1
ATOM 4751 N N . ARG A 1 602 ? 8.196 -11.781 7.339 1.00 91.31 602 ARG A N 1
ATOM 4752 C CA . ARG A 1 602 ? 6.759 -11.777 7.611 1.00 91.31 602 ARG A CA 1
ATOM 4753 C C . ARG A 1 602 ? 6.095 -10.618 6.897 1.00 91.31 602 ARG A C 1
ATOM 4755 O O . ARG A 1 602 ? 6.553 -9.478 6.990 1.00 91.31 602 ARG A O 1
ATOM 4762 N N . ARG A 1 603 ? 4.997 -10.912 6.206 1.00 90.00 603 ARG A N 1
ATOM 4763 C CA . ARG A 1 603 ? 4.105 -9.942 5.573 1.00 90.00 603 ARG A CA 1
ATOM 4764 C C . ARG A 1 603 ? 2.785 -9.899 6.323 1.00 90.00 603 ARG A C 1
ATOM 4766 O O . ARG A 1 603 ? 2.201 -10.946 6.573 1.00 90.00 603 ARG A O 1
ATOM 4773 N N . ALA A 1 604 ? 2.302 -8.710 6.672 1.00 82.69 604 ALA A N 1
ATOM 4774 C CA . ALA A 1 604 ? 1.062 -8.573 7.438 1.00 82.69 604 ALA A CA 1
ATOM 4775 C C . ALA A 1 604 ? 0.190 -7.424 6.925 1.00 82.69 604 ALA A C 1
ATOM 4777 O O . ALA A 1 604 ? 0.659 -6.293 6.800 1.00 82.69 604 ALA A O 1
ATOM 4778 N N . LEU A 1 605 ? -1.091 -7.692 6.669 1.00 78.31 605 LEU A N 1
ATOM 4779 C CA . LEU A 1 605 ? -2.121 -6.676 6.456 1.00 78.31 605 LEU A CA 1
ATOM 4780 C C . LEU A 1 605 ? -3.395 -7.058 7.208 1.00 78.31 605 LEU A C 1
ATOM 4782 O O . LEU A 1 605 ? -4.148 -7.935 6.788 1.00 78.31 605 LEU A O 1
ATOM 4786 N N . GLY A 1 606 ? -3.644 -6.378 8.328 1.00 73.75 606 GLY A N 1
ATOM 4787 C CA . GLY A 1 606 ? -4.761 -6.708 9.205 1.00 73.75 606 GLY A CA 1
ATOM 4788 C C . GLY A 1 606 ? -4.649 -8.141 9.723 1.00 73.75 606 GLY A C 1
ATOM 4789 O O . GLY A 1 606 ? -3.749 -8.442 10.500 1.00 73.75 606 GLY A O 1
ATOM 4790 N N . ASN A 1 607 ? -5.567 -9.005 9.289 1.00 75.25 607 ASN A N 1
ATOM 4791 C CA . ASN A 1 607 ? -5.623 -10.413 9.692 1.00 75.25 607 ASN A CA 1
ATOM 4792 C C . ASN A 1 607 ? -4.973 -11.366 8.673 1.00 75.25 607 ASN A C 1
ATOM 4794 O O . ASN A 1 607 ? -4.867 -12.559 8.945 1.00 75.25 607 ASN A O 1
ATOM 4798 N N . ASP A 1 608 ? -4.571 -10.870 7.501 1.00 84.62 608 ASP A N 1
ATOM 4799 C CA . ASP A 1 608 ? -3.806 -11.655 6.536 1.00 84.62 608 ASP A CA 1
ATOM 4800 C C . ASP A 1 608 ? -2.325 -11.547 6.899 1.00 84.62 608 ASP A C 1
ATOM 4802 O O . ASP A 1 608 ? -1.729 -10.470 6.819 1.00 84.62 608 ASP A O 1
ATOM 4806 N N . ILE A 1 609 ? -1.753 -12.644 7.387 1.00 89.19 609 ILE A N 1
ATOM 4807 C CA . ILE A 1 609 ? -0.367 -12.711 7.853 1.00 89.19 609 ILE A CA 1
ATOM 4808 C C . ILE A 1 609 ? 0.287 -13.892 7.150 1.00 89.19 609 ILE A C 1
ATOM 4810 O O . ILE A 1 609 ? -0.189 -15.020 7.262 1.00 89.19 609 ILE A O 1
ATOM 4814 N N . VAL A 1 610 ? 1.358 -13.626 6.409 1.00 94.31 610 VAL A N 1
ATOM 4815 C CA . VAL A 1 610 ? 2.059 -14.605 5.576 1.00 94.31 610 VAL A CA 1
ATOM 4816 C C . VAL A 1 610 ? 3.545 -14.576 5.908 1.00 94.31 610 VAL A C 1
ATOM 4818 O O . VAL A 1 610 ? 4.199 -13.546 5.744 1.00 94.31 610 VAL A O 1
ATOM 4821 N N . ASP A 1 611 ? 4.077 -15.709 6.349 1.00 95.69 611 ASP A N 1
ATOM 4822 C CA . ASP A 1 611 ? 5.513 -15.919 6.499 1.00 95.69 611 ASP A CA 1
ATOM 4823 C C . ASP A 1 611 ? 6.104 -16.431 5.186 1.00 95.69 611 ASP A C 1
ATOM 4825 O O . ASP A 1 611 ? 5.497 -17.219 4.455 1.00 95.69 611 ASP A O 1
ATOM 4829 N N . VAL A 1 612 ? 7.311 -15.968 4.894 1.00 96.94 612 VAL A N 1
ATOM 4830 C CA . VAL A 1 612 ? 8.078 -16.309 3.706 1.00 96.94 612 VAL A CA 1
ATOM 4831 C C . VAL A 1 612 ? 9.437 -16.802 4.165 1.00 96.94 612 VAL A C 1
ATOM 4833 O O . VAL A 1 612 ? 10.190 -16.067 4.803 1.00 96.94 612 VAL A O 1
ATOM 4836 N N . VAL A 1 613 ? 9.740 -18.054 3.849 1.00 97.62 613 VAL A N 1
ATOM 4837 C CA . VAL A 1 613 ? 10.955 -18.741 4.288 1.00 97.62 613 VAL A CA 1
ATOM 4838 C C . VAL A 1 613 ? 11.785 -19.103 3.069 1.00 97.62 613 VAL A C 1
ATOM 4840 O O . VAL A 1 613 ? 11.273 -19.717 2.137 1.00 97.62 613 VAL A O 1
ATOM 4843 N N . ILE A 1 614 ? 13.065 -18.745 3.081 1.00 98.06 614 ILE A N 1
ATOM 4844 C CA . ILE A 1 614 ? 14.033 -19.039 2.025 1.00 98.06 614 ILE A CA 1
ATOM 4845 C C . ILE A 1 614 ? 15.202 -19.810 2.624 1.00 98.06 614 ILE A C 1
ATOM 4847 O O . ILE A 1 614 ? 15.970 -19.249 3.403 1.00 98.06 614 ILE A O 1
ATOM 4851 N N . ASN A 1 615 ? 15.381 -21.062 2.205 1.00 97.44 615 ASN A N 1
ATOM 4852 C CA . ASN A 1 615 ? 16.605 -21.819 2.427 1.00 97.44 615 ASN A CA 1
ATOM 4853 C C . ASN A 1 615 ? 17.457 -21.790 1.149 1.00 97.44 615 ASN A C 1
ATOM 4855 O O . ASN A 1 615 ? 17.240 -22.581 0.236 1.00 97.44 615 ASN A O 1
ATOM 4859 N N . ALA A 1 616 ? 18.451 -20.903 1.091 1.00 95.75 616 ALA A N 1
ATOM 4860 C CA . ALA A 1 616 ? 19.415 -20.807 -0.010 1.00 95.75 616 ALA A CA 1
ATOM 4861 C C . ALA A 1 616 ? 20.707 -21.617 0.241 1.00 95.75 616 ALA A C 1
ATOM 4863 O O . ALA A 1 616 ? 21.747 -21.348 -0.371 1.00 95.75 616 ALA A O 1
ATOM 4864 N N . SER A 1 617 ? 20.681 -22.562 1.188 1.00 95.06 617 SER A N 1
ATOM 4865 C CA . SER A 1 617 ? 21.802 -23.461 1.470 1.00 95.06 617 SER A CA 1
ATOM 4866 C C . SER A 1 617 ? 21.759 -24.718 0.595 1.00 95.06 617 SER A C 1
ATOM 4868 O O . SER A 1 617 ? 20.758 -25.025 -0.057 1.00 95.06 617 SER A O 1
ATOM 4870 N N . ASP A 1 618 ? 22.864 -25.462 0.600 1.00 94.12 618 ASP A N 1
ATOM 4871 C CA . ASP A 1 618 ? 22.993 -26.730 -0.122 1.00 94.12 618 ASP A CA 1
ATOM 4872 C C . ASP A 1 618 ? 22.562 -27.938 0.743 1.00 94.12 618 ASP A C 1
ATOM 4874 O O . ASP A 1 618 ? 22.754 -29.087 0.352 1.00 94.12 618 ASP A O 1
ATOM 4878 N N . SER A 1 619 ? 21.955 -27.683 1.910 1.00 95.25 619 SER A N 1
ATOM 4879 C CA . SER A 1 619 ? 21.475 -28.683 2.872 1.00 95.25 619 SER A CA 1
ATOM 4880 C C . SER A 1 619 ? 20.029 -28.422 3.297 1.00 95.25 619 SER A C 1
ATOM 4882 O O . SER A 1 619 ? 19.499 -27.323 3.132 1.00 95.25 619 SER A O 1
ATOM 4884 N N . SER A 1 620 ? 19.374 -29.435 3.865 1.00 96.38 620 SER A N 1
ATOM 4885 C CA . SER A 1 620 ? 18.062 -29.260 4.487 1.00 96.38 620 SER A CA 1
ATOM 4886 C C . SER A 1 620 ? 18.159 -28.489 5.804 1.00 96.38 620 SER A C 1
ATOM 4888 O O . SER A 1 620 ? 19.141 -28.630 6.532 1.00 96.38 620 SER A O 1
ATOM 4890 N N . VAL A 1 621 ? 17.119 -27.724 6.122 1.00 96.31 621 VAL A N 1
ATOM 4891 C CA . VAL A 1 621 ? 16.980 -26.960 7.365 1.00 96.31 621 VAL A CA 1
ATOM 4892 C C . VAL A 1 621 ? 15.637 -27.288 8.006 1.00 96.31 621 VAL A C 1
ATOM 4894 O O . VAL A 1 621 ? 14.618 -27.354 7.320 1.00 96.31 621 VAL A O 1
ATOM 4897 N N . GLU A 1 622 ? 15.643 -27.466 9.323 1.00 95.31 622 GLU A N 1
ATOM 4898 C CA . GLU A 1 622 ? 14.442 -27.584 10.150 1.00 95.31 622 GLU A CA 1
ATOM 4899 C C . GLU A 1 622 ? 14.348 -26.365 11.066 1.00 95.31 622 GLU A C 1
ATOM 4901 O O . GLU A 1 622 ? 15.345 -25.961 11.667 1.00 95.31 622 GLU A O 1
ATOM 4906 N N . LEU A 1 623 ? 13.163 -25.763 11.154 1.00 92.81 623 LEU A N 1
ATOM 4907 C CA . LEU A 1 623 ? 12.908 -24.624 12.028 1.00 92.81 623 LEU A CA 1
ATOM 4908 C C . LEU A 1 623 ? 11.486 -24.645 12.600 1.00 92.81 623 LEU A C 1
ATOM 4910 O O . LEU A 1 623 ? 10.550 -25.121 11.957 1.00 92.81 623 LEU A O 1
ATOM 4914 N N . SER A 1 624 ? 11.344 -24.067 13.794 1.00 89.94 624 SER A N 1
ATOM 4915 C CA . SER A 1 624 ? 10.059 -23.782 14.437 1.00 89.94 624 SER A CA 1
ATOM 4916 C C . SER A 1 624 ? 9.694 -22.322 14.202 1.00 89.94 624 SER A C 1
ATOM 4918 O O . SER A 1 624 ? 10.475 -21.427 14.531 1.00 89.94 624 SER A O 1
ATOM 4920 N N . LEU A 1 625 ? 8.521 -22.067 13.631 1.00 86.75 625 LEU A N 1
ATOM 4921 C CA . LEU A 1 625 ? 8.004 -20.719 13.405 1.00 86.75 625 LEU A CA 1
ATOM 4922 C C . LEU A 1 625 ? 6.982 -20.353 14.492 1.00 86.75 625 LEU A C 1
ATOM 4924 O O . LEU A 1 625 ? 5.810 -20.109 14.189 1.00 86.75 625 LEU A O 1
ATOM 4928 N N . ASP A 1 626 ? 7.429 -20.304 15.747 1.00 77.44 626 ASP A N 1
ATOM 4929 C CA . ASP A 1 626 ? 6.549 -20.070 16.897 1.00 77.44 626 ASP A CA 1
ATOM 4930 C C . ASP A 1 626 ? 6.004 -18.629 16.975 1.00 77.44 626 ASP A C 1
ATOM 4932 O O . ASP A 1 626 ? 6.719 -17.660 16.709 1.00 77.44 626 ASP A O 1
ATOM 4936 N N . ASP A 1 627 ? 4.722 -18.481 17.330 1.00 68.56 627 ASP A N 1
ATOM 4937 C CA . ASP A 1 627 ? 4.075 -17.191 17.625 1.00 68.56 627 ASP A CA 1
ATOM 4938 C C . ASP A 1 627 ? 2.982 -17.361 18.697 1.00 68.56 627 ASP A C 1
ATOM 4940 O O . ASP A 1 627 ? 2.057 -18.159 18.530 1.00 68.56 627 ASP A O 1
ATOM 4944 N N . ASP A 1 628 ? 3.070 -16.591 19.789 1.00 55.38 628 ASP A N 1
ATOM 4945 C CA . ASP A 1 628 ? 2.184 -16.693 20.964 1.00 55.38 628 ASP A CA 1
ATOM 4946 C C . ASP A 1 628 ? 0.697 -16.428 20.653 1.00 55.38 628 ASP A C 1
ATOM 4948 O O . ASP A 1 628 ? -0.189 -16.747 21.457 1.00 55.38 628 ASP A O 1
ATOM 4952 N N . TRP A 1 629 ? 0.401 -15.816 19.503 1.00 57.81 629 TRP A N 1
ATOM 4953 C CA . TRP A 1 629 ? -0.943 -15.387 19.121 1.00 57.81 629 TRP A CA 1
ATOM 4954 C C . TRP A 1 629 ? -1.521 -16.186 17.941 1.00 57.81 629 TRP A C 1
ATOM 4956 O O . TRP A 1 629 ? -2.744 -16.340 17.835 1.00 57.81 629 TRP A O 1
ATOM 4966 N N . LEU A 1 630 ? -0.663 -16.725 17.069 1.00 63.66 630 LEU A N 1
ATOM 4967 C CA . LEU A 1 630 ? -1.037 -17.406 15.824 1.00 63.66 630 LEU A CA 1
ATOM 4968 C C . LEU A 1 630 ? -0.330 -18.760 15.693 1.00 63.66 630 LEU A C 1
ATOM 4970 O O . LEU A 1 630 ? 0.795 -18.838 15.205 1.00 63.66 630 LEU A O 1
ATOM 4974 N N . GLU A 1 631 ? -1.024 -19.833 16.072 1.00 65.75 631 GLU A N 1
ATOM 4975 C CA . GLU A 1 631 ? -0.418 -21.168 16.185 1.00 65.75 631 GLU A CA 1
ATOM 4976 C C . GLU A 1 631 ? -0.548 -22.056 14.933 1.00 65.75 631 GLU A C 1
ATOM 4978 O O . GLU A 1 631 ? 0.127 -23.078 14.850 1.00 65.75 631 GLU A O 1
ATOM 4983 N N . LEU A 1 632 ? -1.424 -21.731 13.971 1.00 76.50 632 LEU A N 1
ATOM 4984 C CA . LEU A 1 632 ? -1.623 -22.559 12.771 1.00 76.50 632 LEU A CA 1
ATOM 4985 C C . LEU A 1 632 ? -0.906 -21.954 11.563 1.00 76.50 632 LEU A C 1
ATOM 4987 O O . LEU A 1 632 ? -1.197 -20.816 11.185 1.00 76.50 632 LEU A O 1
ATOM 4991 N N . LEU A 1 633 ? -0.028 -22.742 10.939 1.00 87.06 633 LEU A N 1
ATOM 4992 C CA . LEU A 1 633 ? 0.648 -22.419 9.683 1.00 87.06 633 LEU A CA 1
ATOM 4993 C C . LEU A 1 633 ? 0.090 -23.273 8.543 1.00 87.06 633 LEU A C 1
ATOM 4995 O O . LEU A 1 633 ? 0.177 -24.499 8.557 1.00 87.06 633 LEU A O 1
ATOM 4999 N N . GLU A 1 634 ? -0.476 -22.612 7.538 1.00 90.56 634 GLU A N 1
ATOM 5000 C CA . GLU A 1 634 ? -1.020 -23.253 6.343 1.00 90.56 634 GLU A CA 1
ATOM 5001 C C . GLU A 1 634 ? -0.128 -22.951 5.130 1.00 90.56 634 GLU A C 1
ATOM 5003 O O . GLU A 1 634 ? 0.015 -21.781 4.762 1.00 90.56 634 GLU A O 1
ATOM 5008 N N . PRO A 1 635 ? 0.484 -23.966 4.490 1.00 93.38 635 PRO A N 1
ATOM 5009 C CA . PRO A 1 635 ? 1.270 -23.766 3.277 1.00 93.38 635 PRO A CA 1
ATOM 5010 C C . PRO A 1 635 ? 0.404 -23.217 2.138 1.00 93.38 635 PRO A C 1
ATOM 5012 O O . PRO A 1 635 ? -0.594 -23.825 1.760 1.00 93.38 635 PRO A O 1
ATOM 5015 N N . VAL A 1 636 ? 0.817 -22.090 1.564 1.00 94.81 636 VAL A N 1
ATOM 5016 C CA . VAL A 1 636 ? 0.146 -21.442 0.427 1.00 94.81 636 VAL A CA 1
ATOM 5017 C C . VAL A 1 636 ? 0.822 -21.827 -0.888 1.00 94.81 636 VAL A C 1
ATOM 5019 O O . VAL A 1 636 ? 0.156 -22.177 -1.860 1.00 94.81 636 VAL A O 1
ATOM 5022 N N . ALA A 1 637 ? 2.154 -21.760 -0.929 1.00 95.19 637 ALA A N 1
ATOM 5023 C CA . ALA A 1 637 ? 2.970 -22.159 -2.073 1.00 95.19 637 ALA A CA 1
ATOM 5024 C C . ALA A 1 637 ? 4.397 -22.485 -1.615 1.00 95.19 637 ALA A C 1
ATOM 5026 O O . ALA A 1 637 ? 4.860 -21.959 -0.605 1.00 95.19 637 ALA A O 1
ATOM 5027 N N . SER A 1 638 ? 5.117 -23.314 -2.366 1.00 95.81 638 SER A N 1
ATOM 5028 C CA . SER A 1 638 ? 6.507 -23.665 -2.067 1.00 95.81 638 SER A CA 1
ATOM 5029 C C . SER A 1 638 ? 7.345 -23.826 -3.331 1.00 95.81 638 SER A C 1
ATOM 5031 O O . SER A 1 638 ? 6.825 -24.019 -4.430 1.00 95.81 638 SER A O 1
ATOM 5033 N N . THR A 1 639 ? 8.662 -23.744 -3.168 1.00 95.19 639 THR A N 1
ATOM 5034 C CA . THR A 1 639 ? 9.655 -24.064 -4.193 1.00 95.19 639 THR A CA 1
ATOM 5035 C C . THR A 1 639 ? 10.555 -25.174 -3.665 1.00 95.19 639 THR A C 1
ATOM 5037 O O . THR A 1 639 ? 11.033 -25.091 -2.539 1.00 95.19 639 THR A O 1
ATOM 5040 N N . GLY A 1 640 ? 10.786 -26.223 -4.456 1.00 92.75 640 GLY A N 1
ATOM 5041 C CA . GLY A 1 640 ? 11.549 -27.393 -4.005 1.00 92.75 640 GLY A CA 1
ATOM 5042 C C . GLY A 1 640 ? 10.825 -28.225 -2.937 1.00 92.75 640 GLY A C 1
ATOM 5043 O O . GLY A 1 640 ? 9.598 -28.195 -2.831 1.00 92.75 640 GLY A O 1
ATOM 5044 N N . ASP A 1 641 ? 11.595 -28.987 -2.160 1.00 94.44 641 ASP A N 1
ATOM 5045 C CA . ASP A 1 641 ? 11.064 -29.914 -1.158 1.00 94.44 641 ASP A CA 1
ATOM 5046 C C . ASP A 1 641 ? 10.751 -29.194 0.159 1.00 94.44 641 ASP A C 1
ATOM 5048 O O . ASP A 1 641 ? 11.660 -28.735 0.849 1.00 94.44 641 ASP A O 1
ATOM 5052 N N . VAL A 1 642 ? 9.470 -29.128 0.534 1.00 96.38 642 VAL A N 1
ATOM 5053 C CA . VAL A 1 642 ? 9.017 -28.511 1.791 1.00 96.38 642 VAL A CA 1
ATOM 5054 C C . VAL A 1 642 ? 8.015 -29.412 2.504 1.00 96.38 642 VAL A C 1
ATOM 5056 O O . VAL A 1 642 ? 7.109 -29.967 1.881 1.00 96.38 642 VAL A O 1
ATOM 5059 N N . ARG A 1 643 ? 8.155 -29.540 3.827 1.00 95.25 643 ARG A N 1
ATOM 5060 C CA . ARG A 1 643 ? 7.183 -30.204 4.705 1.00 95.25 643 ARG A CA 1
ATOM 5061 C C . ARG A 1 643 ? 6.834 -29.282 5.864 1.00 95.25 643 ARG A C 1
ATOM 5063 O O . ARG A 1 643 ? 7.726 -28.706 6.478 1.00 95.25 643 ARG A O 1
ATOM 5070 N N . VAL A 1 644 ? 5.544 -29.172 6.163 1.00 92.06 644 VAL A N 1
ATOM 5071 C CA . VAL A 1 644 ? 5.028 -28.383 7.287 1.00 92.06 644 VAL A CA 1
ATOM 5072 C C . VAL A 1 644 ? 4.167 -29.289 8.153 1.00 92.06 644 VAL A C 1
ATOM 5074 O O . VAL A 1 644 ? 3.275 -29.965 7.640 1.00 92.06 644 VAL A O 1
ATOM 5077 N N . GLN A 1 645 ? 4.453 -29.311 9.451 1.00 87.88 645 GLN A N 1
ATOM 5078 C CA . GLN A 1 645 ? 3.666 -30.012 10.457 1.00 87.88 645 GLN A CA 1
ATOM 5079 C C . GLN A 1 645 ? 3.485 -29.087 11.661 1.00 87.88 645 GLN A C 1
ATOM 5081 O O . GLN A 1 645 ? 4.445 -28.788 12.368 1.00 87.88 645 GLN A O 1
ATOM 5086 N N . ASP A 1 646 ? 2.253 -28.633 11.882 1.00 83.81 646 ASP A N 1
ATOM 5087 C CA . ASP A 1 646 ? 1.925 -27.607 12.875 1.00 83.81 646 ASP A CA 1
ATOM 5088 C C . ASP A 1 646 ? 2.789 -26.347 12.683 1.00 83.81 646 ASP A C 1
ATOM 5090 O O . ASP A 1 646 ? 2.619 -25.644 11.690 1.00 83.81 646 ASP A O 1
ATOM 5094 N N . GLN A 1 647 ? 3.727 -26.078 13.599 1.00 84.62 647 GLN A N 1
ATOM 5095 C CA . GLN A 1 647 ? 4.658 -24.943 13.527 1.00 84.62 647 GLN A CA 1
ATOM 5096 C C . GLN A 1 647 ? 6.076 -25.332 13.084 1.00 84.62 647 GLN A C 1
ATOM 5098 O O . GLN A 1 647 ? 6.938 -24.467 12.928 1.00 84.62 647 GLN A O 1
ATOM 5103 N N . GLN A 1 648 ? 6.315 -26.625 12.845 1.00 90.50 648 GLN A N 1
ATOM 5104 C CA . GLN A 1 648 ? 7.592 -27.144 12.367 1.00 90.50 648 GLN A CA 1
ATOM 5105 C C . GLN A 1 648 ? 7.640 -27.120 10.841 1.00 90.50 648 GLN A C 1
ATOM 5107 O O . GLN A 1 648 ? 6.759 -27.656 10.161 1.00 90.50 648 GLN A O 1
ATOM 5112 N N . VAL A 1 649 ? 8.704 -26.531 10.303 1.00 94.56 649 VAL A N 1
ATOM 5113 C CA . VAL A 1 649 ? 8.959 -26.439 8.868 1.00 94.56 649 VAL A CA 1
ATOM 5114 C C . VAL A 1 649 ? 10.292 -27.105 8.549 1.00 94.56 649 VAL A C 1
ATOM 5116 O O . VAL A 1 649 ? 11.325 -26.751 9.112 1.00 94.56 649 VAL A O 1
ATOM 5119 N N . CYS A 1 650 ? 10.273 -28.044 7.606 1.00 96.50 650 CYS A N 1
ATOM 5120 C CA . CYS A 1 650 ? 11.461 -28.660 7.026 1.00 96.50 650 CYS A CA 1
ATOM 5121 C C . CYS A 1 650 ? 11.582 -28.228 5.560 1.00 96.50 650 CYS A C 1
ATOM 5123 O O . CYS A 1 650 ? 10.675 -28.472 4.758 1.00 96.50 650 CYS A O 1
ATOM 5125 N N . LEU A 1 651 ? 12.696 -27.586 5.218 1.00 97.06 651 LEU A N 1
ATOM 5126 C CA . LEU A 1 651 ? 13.029 -27.101 3.880 1.00 97.06 651 LEU A CA 1
ATOM 5127 C C . LEU A 1 651 ? 14.239 -27.866 3.348 1.00 97.06 651 LEU A C 1
ATOM 5129 O O . LEU A 1 651 ? 15.300 -27.846 3.966 1.00 97.06 651 LEU A O 1
ATOM 5133 N N . GLY A 1 652 ? 14.121 -28.499 2.182 1.00 97.19 652 GLY A N 1
ATOM 5134 C CA . GLY A 1 652 ? 15.250 -29.087 1.458 1.00 97.19 652 GLY A CA 1
ATOM 5135 C C . GLY A 1 652 ? 16.255 -28.035 0.970 1.00 97.19 652 GLY A C 1
ATOM 5136 O O . GLY A 1 652 ? 16.044 -26.831 1.114 1.00 97.19 652 GLY A O 1
ATOM 5137 N N . ALA A 1 653 ? 17.357 -28.474 0.362 1.00 95.69 653 ALA A N 1
ATOM 5138 C CA . ALA A 1 653 ? 18.350 -27.561 -0.206 1.00 95.69 653 ALA A CA 1
ATOM 5139 C C . ALA A 1 653 ? 17.733 -26.659 -1.292 1.00 95.69 653 ALA A C 1
ATOM 5141 O O . ALA A 1 653 ? 17.029 -27.148 -2.177 1.00 95.69 653 ALA A O 1
ATOM 5142 N N . ASN A 1 654 ? 18.049 -25.360 -1.270 1.00 95.94 654 ASN A N 1
ATOM 5143 C CA . ASN A 1 654 ? 17.554 -24.366 -2.233 1.00 95.94 654 ASN A CA 1
ATOM 5144 C C . ASN A 1 654 ? 16.015 -24.354 -2.390 1.00 95.94 654 ASN A C 1
ATOM 5146 O O . ASN A 1 654 ? 15.504 -24.282 -3.510 1.00 95.94 654 ASN A O 1
ATOM 5150 N N . SER A 1 655 ? 15.287 -24.439 -1.274 1.00 97.31 655 SER A N 1
ATOM 5151 C CA . SER A 1 655 ? 13.818 -24.466 -1.227 1.00 97.31 655 SER A CA 1
ATOM 5152 C C . SER A 1 655 ? 13.239 -23.258 -0.487 1.00 97.31 655 SER A C 1
ATOM 5154 O O . SER A 1 655 ? 13.942 -22.555 0.245 1.00 97.31 655 SER A O 1
ATOM 5156 N N . GLY A 1 656 ? 11.956 -22.981 -0.702 1.00 97.31 656 GLY A N 1
ATOM 5157 C CA . GLY A 1 656 ? 11.266 -21.856 -0.083 1.00 97.31 656 GLY A CA 1
ATOM 5158 C C . GLY A 1 656 ? 9.783 -22.117 0.148 1.00 97.31 656 GLY A C 1
ATOM 5159 O O . GLY A 1 656 ? 9.183 -22.981 -0.488 1.00 97.31 656 GLY A O 1
ATOM 5160 N N . LEU A 1 657 ? 9.185 -21.364 1.067 1.00 97.69 657 LEU A N 1
ATOM 5161 C CA . LEU A 1 657 ? 7.803 -21.531 1.519 1.00 97.69 657 LEU A CA 1
ATOM 5162 C C . LEU A 1 657 ? 7.114 -20.172 1.676 1.00 97.69 657 LEU A C 1
ATOM 5164 O O . LEU A 1 657 ? 7.683 -19.258 2.263 1.00 97.69 657 LEU A O 1
ATOM 5168 N N . LEU A 1 658 ? 5.871 -20.078 1.208 1.00 97.06 658 LEU A N 1
ATOM 5169 C CA . LEU A 1 658 ? 4.876 -19.091 1.622 1.00 97.06 658 LEU A CA 1
ATOM 5170 C C . LEU A 1 658 ? 3.856 -19.795 2.522 1.00 97.06 658 LEU A C 1
ATOM 5172 O O . LEU A 1 658 ? 3.225 -20.754 2.076 1.00 97.06 658 LEU A O 1
ATOM 5176 N N . ALA A 1 659 ? 3.672 -19.330 3.757 1.00 95.06 659 ALA A N 1
ATOM 5177 C CA . ALA A 1 659 ? 2.734 -19.921 4.711 1.00 95.06 659 ALA A CA 1
ATOM 5178 C C . ALA A 1 659 ? 1.840 -18.859 5.361 1.00 95.06 659 ALA A C 1
ATOM 5180 O O . ALA A 1 659 ? 2.337 -17.876 5.905 1.00 95.06 659 ALA A O 1
ATOM 5181 N N . GLN A 1 660 ? 0.521 -19.055 5.327 1.00 93.12 660 GLN A N 1
ATOM 5182 C CA . GLN A 1 660 ? -0.439 -18.182 6.001 1.00 93.12 660 GLN A CA 1
ATOM 5183 C C . GLN A 1 660 ? -0.559 -18.572 7.476 1.00 93.12 660 GLN A C 1
ATOM 5185 O O . GLN A 1 660 ? -0.699 -19.749 7.808 1.00 93.12 660 GLN A O 1
ATOM 5190 N N . ARG A 1 661 ? -0.577 -17.574 8.359 1.00 88.25 661 ARG A N 1
ATOM 5191 C CA . ARG A 1 661 ? -0.887 -17.743 9.778 1.00 88.25 661 ARG A CA 1
ATOM 5192 C C . ARG A 1 661 ? -2.374 -17.586 10.050 1.00 88.25 661 ARG A C 1
ATOM 5194 O O . ARG A 1 661 ? -3.004 -16.644 9.569 1.00 88.25 661 ARG A O 1
ATOM 5201 N N . LYS A 1 662 ? -2.926 -18.475 10.876 1.00 79.19 662 LYS A N 1
ATOM 5202 C CA . LYS A 1 662 ? -4.323 -18.426 11.326 1.00 79.19 662 LYS A CA 1
ATOM 5203 C C . LYS A 1 662 ? -4.421 -18.481 12.856 1.00 79.19 662 LYS A C 1
ATOM 5205 O O . LYS A 1 662 ? -3.606 -19.141 13.504 1.00 79.19 662 LYS A O 1
ATOM 5210 N N . PRO A 1 663 ? -5.418 -17.803 13.455 1.00 67.69 663 PRO A N 1
ATOM 5211 C CA . PRO A 1 663 ? -5.621 -17.829 14.896 1.00 67.69 663 PRO A CA 1
ATOM 5212 C C . PRO A 1 663 ? -6.085 -19.214 15.350 1.00 67.69 663 PRO A C 1
ATOM 5214 O O . PRO A 1 663 ? -6.857 -19.895 14.667 1.00 67.69 663 PRO A O 1
ATOM 5217 N N . ARG A 1 664 ? -5.648 -19.619 16.545 1.00 63.56 664 ARG A N 1
ATOM 5218 C CA . ARG A 1 664 ? -6.085 -20.866 17.177 1.00 63.56 664 ARG A CA 1
ATOM 5219 C C . ARG A 1 664 ? -7.571 -20.768 17.537 1.00 63.56 664 ARG A C 1
ATOM 5221 O O . ARG A 1 664 ? -7.949 -19.948 18.374 1.00 63.56 664 ARG A O 1
ATOM 5228 N N . GLN A 1 665 ? -8.418 -21.640 16.988 1.00 61.34 665 GLN A N 1
ATOM 5229 C CA . GLN A 1 665 ? -9.769 -21.818 17.532 1.00 61.34 665 GLN A CA 1
ATOM 5230 C C . GLN A 1 665 ? -9.662 -22.496 18.902 1.00 61.34 665 GLN A C 1
ATOM 5232 O O . GLN A 1 665 ? -9.309 -23.672 19.009 1.00 61.34 665 GLN A O 1
ATOM 5237 N N . ARG A 1 666 ? -9.919 -21.742 19.975 1.00 65.31 666 ARG A N 1
ATOM 5238 C CA . ARG A 1 666 ? -9.914 -22.284 21.339 1.00 65.31 666 ARG A CA 1
ATOM 5239 C C . ARG A 1 666 ? -11.235 -23.018 21.596 1.00 65.31 666 ARG A C 1
ATOM 5241 O O . ARG A 1 666 ? -12.290 -22.462 21.292 1.00 65.31 666 ARG A O 1
ATOM 5248 N N . PRO A 1 667 ? -11.221 -24.228 22.187 1.00 68.88 667 PRO A N 1
ATOM 5249 C CA . PRO A 1 667 ? -12.454 -24.916 22.556 1.00 68.88 667 PRO A CA 1
ATOM 5250 C C . PRO A 1 667 ? -13.324 -24.038 23.463 1.00 68.88 667 PRO A C 1
ATOM 5252 O O . PRO A 1 667 ? -12.810 -23.398 24.385 1.00 68.88 667 PRO A O 1
ATOM 5255 N N . ALA A 1 668 ? -14.642 -24.047 23.248 1.00 67.44 668 ALA A N 1
ATOM 5256 C CA . ALA A 1 668 ? -15.585 -23.184 23.969 1.00 67.44 668 ALA A CA 1
ATOM 5257 C C . ALA A 1 668 ? -15.451 -23.272 25.506 1.00 67.44 668 ALA A C 1
ATOM 5259 O O . ALA A 1 668 ? -15.506 -22.252 26.189 1.00 67.44 668 ALA A O 1
ATOM 5260 N N . GLY A 1 669 ? -15.183 -24.467 26.050 1.00 73.00 669 GLY A N 1
ATOM 5261 C CA . GLY A 1 669 ? -14.996 -24.665 27.494 1.00 73.00 669 GLY A CA 1
ATOM 5262 C C . GLY A 1 669 ? -13.768 -23.952 28.081 1.00 73.00 669 GLY A C 1
ATOM 5263 O O . GLY A 1 669 ? -13.805 -23.512 29.228 1.00 73.00 669 GLY A O 1
ATOM 5264 N N . VAL A 1 670 ? -12.697 -23.773 27.297 1.00 73.88 670 VAL A N 1
ATOM 5265 C CA . VAL A 1 670 ? -11.504 -23.020 27.729 1.00 73.88 670 VAL A CA 1
ATOM 5266 C C . VAL A 1 670 ? -11.814 -21.525 27.777 1.00 73.88 670 VAL A C 1
ATOM 5268 O O . VAL A 1 670 ? -11.453 -20.853 28.742 1.00 73.88 670 VAL A O 1
ATOM 5271 N N . ILE A 1 671 ? -12.530 -21.014 26.771 1.00 70.94 671 ILE A N 1
ATOM 5272 C CA . ILE A 1 671 ? -12.970 -19.613 26.721 1.00 70.94 671 ILE A CA 1
ATOM 5273 C C . ILE A 1 671 ? -13.841 -19.291 27.943 1.00 70.94 671 ILE A C 1
ATOM 5275 O O . ILE A 1 671 ? -13.606 -18.292 28.621 1.00 70.94 671 ILE A O 1
ATOM 5279 N N . GLU A 1 672 ? -14.802 -20.159 28.269 1.00 75.38 672 GLU A N 1
ATOM 5280 C CA . GLU A 1 672 ? -15.694 -19.960 29.415 1.00 75.38 672 GLU A CA 1
ATOM 5281 C C . GLU A 1 672 ? -14.932 -19.921 30.751 1.00 75.38 672 GLU A C 1
ATOM 5283 O O . GLU A 1 672 ? -15.199 -19.063 31.597 1.00 75.38 672 GLU A O 1
ATOM 5288 N N . LEU A 1 673 ? -13.947 -20.807 30.937 1.00 80.94 673 LEU A N 1
ATOM 5289 C CA . LEU A 1 673 ? -13.105 -20.823 32.134 1.00 80.94 673 LEU A CA 1
ATOM 5290 C C . LEU A 1 673 ? -12.270 -19.538 32.260 1.00 80.94 673 LEU A C 1
ATOM 5292 O O . LEU A 1 673 ? -12.199 -18.955 33.343 1.00 80.94 673 LEU A O 1
ATOM 5296 N N . MET A 1 674 ? -11.675 -19.071 31.156 1.00 77.44 674 MET A N 1
ATOM 5297 C CA . MET A 1 674 ? -10.891 -17.831 31.129 1.00 77.44 674 MET A CA 1
ATOM 5298 C C . MET A 1 674 ? -11.741 -16.601 31.466 1.00 77.44 674 MET A C 1
ATOM 5300 O O . MET A 1 674 ? -11.302 -15.750 32.240 1.00 77.44 674 MET A O 1
ATOM 5304 N N . GLU A 1 675 ? -12.955 -16.501 30.918 1.00 78.00 675 GLU A N 1
ATOM 5305 C CA . GLU A 1 675 ? -13.882 -15.400 31.212 1.00 78.00 675 GLU A CA 1
ATOM 5306 C C . GLU A 1 675 ? -14.333 -15.424 32.685 1.00 78.00 675 GLU A C 1
ATOM 5308 O O . GLU A 1 675 ? -14.350 -14.378 33.343 1.00 78.00 675 GLU A O 1
ATOM 5313 N N . LYS A 1 676 ? -14.611 -16.611 33.252 1.00 81.81 676 LYS A N 1
ATOM 5314 C CA . LYS A 1 676 ? -14.924 -16.773 34.686 1.00 81.81 676 LYS A CA 1
ATOM 5315 C C . LYS A 1 676 ? -13.771 -16.317 35.579 1.00 81.81 676 LYS A C 1
ATOM 5317 O O . LYS A 1 676 ? -13.987 -15.540 36.511 1.00 81.81 676 LYS A O 1
ATOM 5322 N N . GLU A 1 677 ? -12.552 -16.755 35.281 1.00 83.44 677 GLU A N 1
ATOM 5323 C CA . GLU A 1 677 ? -11.359 -16.378 36.043 1.00 83.44 677 GLU A CA 1
ATOM 5324 C C . GLU A 1 677 ? -11.056 -14.876 35.924 1.00 83.44 677 GLU A C 1
ATOM 5326 O O . GLU A 1 677 ? -10.753 -14.218 36.922 1.00 83.44 677 GLU A O 1
ATOM 5331 N N . ARG A 1 678 ? -11.211 -14.289 34.731 1.00 82.00 678 ARG A N 1
ATOM 5332 C CA . ARG A 1 678 ? -11.064 -12.840 34.527 1.00 82.00 678 ARG A CA 1
ATOM 5333 C C . ARG A 1 678 ? -12.066 -12.059 35.371 1.00 82.00 678 ARG A C 1
ATOM 5335 O O . ARG A 1 678 ? -11.678 -11.115 36.060 1.00 82.00 678 ARG A O 1
ATOM 5342 N N . LYS A 1 679 ? -13.340 -12.464 35.351 1.00 79.62 679 LYS A N 1
ATOM 5343 C CA . LYS A 1 679 ? -14.390 -11.835 36.161 1.00 79.62 679 LYS A CA 1
ATOM 5344 C C . LYS A 1 679 ? -14.062 -11.918 37.655 1.00 79.62 679 LYS A C 1
ATOM 5346 O O . LYS A 1 679 ? -14.160 -10.911 38.354 1.00 79.62 679 LYS A O 1
ATOM 5351 N N . ARG A 1 680 ? -13.598 -13.081 38.134 1.00 83.75 680 ARG A N 1
ATOM 5352 C CA . ARG A 1 680 ? -13.146 -13.268 39.524 1.00 83.75 680 ARG A CA 1
ATOM 5353 C C . ARG A 1 680 ? -12.036 -12.278 39.894 1.00 83.75 680 ARG A C 1
ATOM 5355 O O . ARG A 1 680 ? -12.141 -11.603 40.915 1.00 83.75 680 ARG A O 1
ATOM 5362 N N . ARG A 1 681 ? -11.019 -12.119 39.042 1.00 84.19 681 ARG A N 1
ATOM 5363 C CA . ARG A 1 681 ? -9.907 -11.181 39.281 1.00 84.19 681 ARG A CA 1
ATOM 5364 C C . ARG A 1 681 ? -10.336 -9.711 39.272 1.00 84.19 681 ARG A C 1
ATOM 5366 O O . ARG A 1 681 ? -9.871 -8.961 40.129 1.00 84.19 681 ARG A O 1
ATOM 5373 N N . HIS A 1 682 ? -11.233 -9.301 38.367 1.00 81.12 682 HIS A N 1
ATOM 5374 C CA . HIS A 1 682 ? -11.826 -7.952 38.392 1.00 81.12 682 HIS A CA 1
ATOM 5375 C C . HIS A 1 682 ? -12.545 -7.689 39.722 1.00 81.12 682 HIS A C 1
ATOM 5377 O O . HIS A 1 682 ? -12.308 -6.665 40.366 1.00 81.12 682 HIS A O 1
ATOM 5383 N N . ASN A 1 683 ? -13.375 -8.641 40.163 1.00 78.00 683 ASN A N 1
ATOM 5384 C CA . ASN A 1 683 ? -14.104 -8.546 41.427 1.00 78.00 683 ASN A CA 1
ATOM 5385 C C . ASN A 1 683 ? -13.156 -8.378 42.620 1.00 78.00 683 ASN A C 1
ATOM 5387 O O . ASN A 1 683 ? -13.368 -7.503 43.456 1.00 78.00 683 ASN A O 1
ATOM 5391 N N . GLU A 1 684 ? -12.107 -9.198 42.693 1.00 80.69 684 GLU A N 1
ATOM 5392 C CA . GLU A 1 684 ? -11.118 -9.146 43.770 1.00 80.69 684 GLU A CA 1
ATOM 5393 C C . GLU A 1 684 ? -10.332 -7.837 43.768 1.00 80.69 684 GLU A C 1
ATOM 5395 O O . GLU A 1 684 ? -10.081 -7.273 44.832 1.00 80.69 684 GLU A O 1
ATOM 5400 N N . ALA A 1 685 ? -9.936 -7.330 42.599 1.00 82.00 685 ALA A N 1
ATOM 5401 C CA . ALA A 1 685 ? -9.229 -6.056 42.480 1.00 82.00 685 ALA A CA 1
ATOM 5402 C C . ALA A 1 685 ? -10.072 -4.887 43.0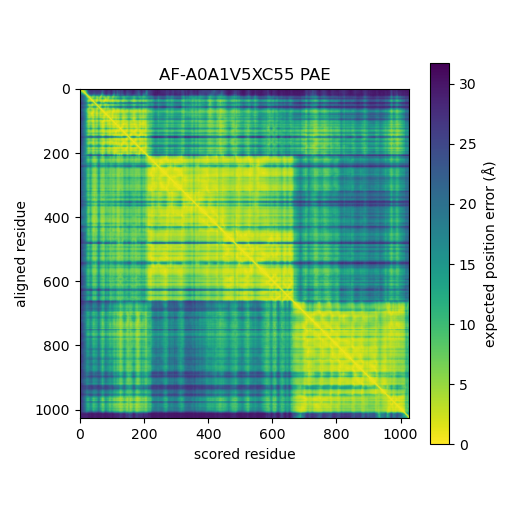01 1.00 82.00 685 ALA A C 1
ATOM 5404 O O . ALA A 1 685 ? -9.603 -4.110 43.832 1.00 82.00 685 ALA A O 1
ATOM 5405 N N . PHE A 1 686 ? -11.338 -4.826 42.590 1.00 79.88 686 PHE A N 1
ATOM 5406 C CA . PHE A 1 686 ? -12.268 -3.812 43.066 1.00 79.88 686 PHE A CA 1
ATOM 5407 C C . PHE A 1 686 ? -12.563 -3.943 44.571 1.00 79.88 686 PHE A C 1
ATOM 5409 O O . PHE A 1 686 ? -12.453 -2.959 45.298 1.00 79.88 686 PHE A O 1
ATOM 5416 N N . ALA A 1 687 ? -12.887 -5.146 45.064 1.00 73.94 687 ALA A N 1
ATOM 5417 C CA . ALA A 1 687 ? -13.225 -5.373 46.476 1.00 73.94 687 ALA A CA 1
ATOM 5418 C C . ALA A 1 687 ? -12.051 -5.062 47.420 1.00 73.94 687 ALA A C 1
ATOM 5420 O O . ALA A 1 687 ? -12.238 -4.468 48.478 1.00 73.94 687 ALA A O 1
ATOM 5421 N N . SER A 1 688 ? -10.827 -5.408 47.008 1.00 75.00 688 SER A N 1
ATOM 5422 C CA . SER A 1 688 ? -9.597 -5.083 47.747 1.00 75.00 688 SER A CA 1
ATOM 5423 C C . SER A 1 688 ? -9.194 -3.605 47.665 1.00 75.00 688 SER A C 1
ATOM 5425 O O . SER A 1 688 ? -8.262 -3.186 48.350 1.00 75.00 688 SER A O 1
ATOM 5427 N N . GLY A 1 689 ? -9.866 -2.801 46.833 1.00 73.31 689 GLY A N 1
ATOM 5428 C CA . GLY A 1 689 ? -9.546 -1.389 46.640 1.00 73.31 689 GLY A CA 1
ATOM 5429 C C . GLY A 1 689 ? -8.195 -1.148 45.962 1.00 73.31 689 GLY A C 1
ATOM 5430 O O . GLY A 1 689 ? -7.633 -0.064 46.127 1.00 73.31 689 GLY A O 1
ATOM 5431 N N . ARG A 1 690 ? -7.670 -2.139 45.226 1.00 81.31 690 ARG A N 1
ATOM 5432 C CA . ARG A 1 690 ? -6.431 -2.012 44.449 1.00 81.31 690 ARG A CA 1
ATOM 5433 C C . ARG A 1 690 ? -6.600 -0.950 43.362 1.00 81.31 690 ARG A C 1
ATOM 5435 O O . ARG A 1 690 ? -7.520 -1.032 42.548 1.00 81.31 690 ARG A O 1
ATOM 5442 N N . SER A 1 691 ? -5.704 0.037 43.344 1.00 84.38 691 SER A N 1
ATOM 5443 C CA . SER A 1 691 ? -5.622 1.030 42.266 1.00 84.38 691 SER A CA 1
ATOM 5444 C C . SER A 1 691 ? -5.071 0.420 40.978 1.00 84.38 691 SER A C 1
ATOM 5446 O O . SER A 1 691 ? -5.453 0.844 39.894 1.00 84.38 691 SER A O 1
ATOM 5448 N N . GLU A 1 692 ? -4.221 -0.598 41.079 1.00 87.88 692 GLU A N 1
ATOM 5449 C CA . GLU A 1 692 ? -3.724 -1.371 39.943 1.00 87.88 692 GLU A CA 1
ATOM 5450 C C . GLU A 1 692 ? -4.676 -2.533 39.617 1.00 87.88 692 GLU A C 1
ATOM 5452 O O . GLU A 1 692 ? -5.017 -3.353 40.477 1.00 87.88 692 GLU A O 1
ATOM 5457 N N . ALA A 1 693 ? -5.131 -2.600 38.368 1.00 85.38 693 ALA A N 1
ATOM 5458 C CA . ALA A 1 693 ? -6.028 -3.633 37.882 1.00 85.38 693 ALA A CA 1
ATOM 5459 C C . ALA A 1 693 ? -5.215 -4.819 37.316 1.00 85.38 693 ALA A C 1
ATOM 5461 O O . ALA A 1 693 ? -4.466 -4.645 36.353 1.00 85.38 693 ALA A O 1
ATOM 5462 N N . PRO A 1 694 ? -5.383 -6.048 37.847 1.00 83.75 694 PRO A N 1
ATOM 5463 C CA . PRO A 1 694 ? -4.607 -7.227 37.445 1.00 83.75 694 PRO A CA 1
ATOM 5464 C C . PRO A 1 694 ? -5.062 -7.839 36.107 1.00 83.75 694 PRO A C 1
ATOM 5466 O O . PRO A 1 694 ? -4.579 -8.898 35.710 1.00 83.75 694 PRO A O 1
ATOM 5469 N N . VAL A 1 695 ? -6.049 -7.230 35.450 1.00 87.38 695 VAL A N 1
ATOM 5470 C CA . VAL A 1 695 ? -6.678 -7.689 34.209 1.00 87.38 695 VAL A CA 1
ATOM 5471 C C . VAL A 1 695 ? -7.002 -6.483 33.321 1.00 87.38 695 VAL A C 1
ATOM 5473 O O . VAL A 1 695 ? -7.242 -5.382 33.822 1.00 87.38 695 VAL A O 1
ATOM 5476 N N . ARG A 1 696 ? -6.983 -6.698 31.998 1.00 89.88 696 ARG A N 1
ATOM 5477 C CA . ARG A 1 696 ? -7.330 -5.686 30.984 1.00 89.88 696 ARG A CA 1
ATOM 5478 C C . ARG A 1 696 ? -8.826 -5.320 31.040 1.00 89.88 696 ARG A C 1
ATOM 5480 O O . ARG A 1 696 ? -9.612 -6.140 31.528 1.00 89.88 696 ARG A O 1
ATOM 5487 N N . PRO A 1 697 ? -9.230 -4.150 30.504 1.00 90.75 697 PRO A N 1
ATOM 5488 C CA . PRO A 1 697 ? -10.632 -3.746 30.446 1.00 90.75 697 PRO A CA 1
ATOM 5489 C C . PRO A 1 697 ? -11.517 -4.817 29.800 1.00 90.75 697 PRO A C 1
ATOM 5491 O O . PRO A 1 697 ? -11.203 -5.341 28.734 1.00 90.75 697 PRO A O 1
ATOM 5494 N N . SER A 1 698 ? -12.647 -5.129 30.434 1.00 89.62 698 SER A N 1
ATOM 5495 C CA . SER A 1 698 ? -13.653 -6.037 29.867 1.00 89.62 698 SER A CA 1
ATOM 5496 C C . SER A 1 698 ? -14.619 -5.335 28.910 1.00 89.62 698 SER A C 1
ATOM 5498 O O . SER A 1 698 ? -15.337 -6.007 28.167 1.00 89.62 698 SER A O 1
ATOM 5500 N N . ARG A 1 699 ? -14.658 -3.999 28.943 1.00 91.81 699 ARG A N 1
ATOM 5501 C CA . ARG A 1 699 ? -15.543 -3.155 28.143 1.00 91.81 699 ARG A CA 1
ATOM 5502 C C . ARG A 1 699 ? -14.737 -2.088 27.409 1.00 91.81 699 ARG A C 1
ATOM 5504 O O . ARG A 1 699 ? -13.984 -1.348 28.044 1.00 91.81 699 ARG A O 1
ATOM 5511 N N . ILE A 1 700 ? -14.953 -1.983 26.101 1.00 94.75 700 ILE A N 1
ATOM 5512 C CA . ILE A 1 700 ? -14.356 -0.945 25.258 1.00 94.75 700 ILE A CA 1
ATOM 5513 C C . ILE A 1 700 ? -15.474 -0.221 24.509 1.00 94.75 700 ILE A C 1
ATOM 5515 O O . ILE A 1 700 ? -16.160 -0.818 23.682 1.00 94.75 700 ILE A O 1
ATOM 5519 N N . ASP A 1 701 ? -15.651 1.066 24.785 1.00 94.56 701 ASP A N 1
ATOM 5520 C CA . ASP A 1 701 ? -16.478 1.936 23.954 1.00 94.56 701 ASP A CA 1
ATOM 5521 C C . ASP A 1 701 ? -15.590 2.650 22.915 1.00 94.56 701 ASP A C 1
ATOM 5523 O O . ASP A 1 701 ? -14.436 2.989 23.177 1.00 94.56 701 ASP A O 1
ATOM 5527 N N . PHE A 1 702 ? -16.117 2.877 21.717 1.00 94.44 702 PHE A N 1
ATOM 5528 C CA . PHE A 1 702 ? -15.430 3.562 20.629 1.00 94.44 702 PHE A CA 1
ATOM 5529 C C . PHE A 1 702 ? -16.154 4.850 20.245 1.00 94.44 702 PHE A C 1
ATOM 5531 O O . PHE A 1 702 ? -17.372 4.862 20.054 1.00 94.44 702 PHE A O 1
ATOM 5538 N N . SER A 1 703 ? -15.370 5.901 20.015 1.00 91.88 703 SER A N 1
ATOM 5539 C CA . SER A 1 703 ? -15.738 7.024 19.154 1.00 91.88 703 SER A CA 1
ATOM 5540 C C . SER A 1 703 ? -15.009 6.837 17.822 1.00 91.88 703 SER A C 1
ATOM 5542 O O . SER A 1 703 ? -13.849 7.207 17.675 1.00 91.88 703 SER A O 1
ATOM 5544 N N . ILE A 1 704 ? -15.656 6.177 16.854 1.00 92.75 704 ILE A N 1
ATOM 5545 C CA . ILE A 1 704 ? -15.006 5.799 15.581 1.00 92.75 704 ILE A CA 1
ATOM 5546 C C . ILE A 1 704 ? -14.797 6.998 14.660 1.00 92.75 704 ILE A C 1
ATOM 5548 O O . ILE A 1 704 ? -13.824 7.072 13.911 1.00 92.75 704 ILE A O 1
ATOM 5552 N N . THR A 1 705 ? -15.718 7.949 14.685 1.00 92.75 705 THR A N 1
ATOM 5553 C CA . THR A 1 705 ? -15.636 9.160 13.879 1.00 92.75 705 THR A CA 1
ATOM 5554 C C . THR A 1 705 ? -16.361 10.279 14.582 1.00 92.75 705 THR A C 1
ATOM 5556 O O . THR A 1 705 ? -17.290 10.037 15.338 1.00 92.75 705 THR A O 1
ATOM 5559 N N . GLU A 1 706 ? -15.965 11.512 14.313 1.00 91.75 706 GLU A N 1
ATOM 5560 C CA . GLU A 1 706 ? -16.685 12.715 14.724 1.00 91.75 706 GLU A CA 1
ATOM 5561 C C . GLU A 1 706 ? -17.571 13.246 13.588 1.00 91.75 706 GLU A C 1
ATOM 5563 O O . GLU A 1 706 ? -18.287 14.233 13.768 1.00 91.75 706 GLU A O 1
ATOM 5568 N N . ARG A 1 707 ? -17.529 12.604 12.411 1.00 92.31 707 ARG A N 1
ATOM 5569 C CA . ARG A 1 707 ? -18.347 12.950 11.247 1.00 92.31 707 ARG A CA 1
ATOM 5570 C C . ARG A 1 707 ? -19.760 12.416 11.426 1.00 92.31 707 ARG A C 1
ATOM 5572 O O . ARG A 1 707 ? -19.971 11.301 11.886 1.00 92.31 707 ARG A O 1
ATOM 5579 N N . CYS A 1 708 ? -20.744 13.209 11.027 1.00 93.69 708 CYS A N 1
ATOM 5580 C CA . CYS A 1 708 ? -22.140 12.800 11.036 1.00 93.69 708 CYS A CA 1
ATOM 5581 C C . CYS A 1 708 ? -22.834 13.306 9.770 1.00 93.69 708 CYS A C 1
ATOM 5583 O O . CYS A 1 708 ? -22.537 14.397 9.283 1.00 93.69 708 CYS A O 1
ATOM 5585 N N . ASN A 1 709 ? -23.762 12.514 9.240 1.00 94.25 709 ASN A N 1
ATOM 5586 C CA . ASN A 1 709 ? -24.626 12.880 8.115 1.00 94.25 709 ASN A CA 1
ATOM 5587 C C . ASN A 1 709 ? -25.845 13.723 8.544 1.00 94.25 709 ASN A C 1
ATOM 5589 O O . ASN A 1 709 ? -26.570 14.224 7.687 1.00 94.25 709 ASN A O 1
ATOM 5593 N N . VAL A 1 710 ? -26.068 13.888 9.851 1.00 93.88 710 VAL A N 1
ATOM 5594 C CA . VAL A 1 710 ? -27.186 14.635 10.444 1.00 93.88 710 VAL A CA 1
ATOM 5595 C C . VAL A 1 710 ? -26.652 15.762 11.330 1.00 93.88 710 VAL A C 1
ATOM 5597 O O . VAL A 1 710 ? -25.606 15.635 11.967 1.00 93.88 710 VAL A O 1
ATOM 5600 N N . ARG A 1 711 ? -27.384 16.879 11.389 1.00 92.19 711 ARG A N 1
ATOM 5601 C CA . ARG A 1 711 ? -27.045 18.059 12.194 1.00 92.19 711 ARG A CA 1
ATOM 5602 C C . ARG A 1 711 ? -28.029 18.248 13.346 1.00 92.19 711 ARG A C 1
ATOM 5604 O O . ARG A 1 711 ? -28.917 19.095 13.279 1.00 92.19 711 ARG A O 1
ATOM 5611 N N . CYS A 1 712 ? -27.899 17.424 14.384 1.00 91.19 712 CYS A N 1
ATOM 5612 C CA . CYS A 1 712 ? -28.779 17.487 15.554 1.00 91.19 712 CYS A CA 1
ATOM 5613 C C . CYS A 1 712 ? -28.611 18.812 16.308 1.00 91.19 712 CYS A C 1
ATOM 5615 O O . CYS A 1 712 ? -27.489 19.189 16.648 1.00 91.19 712 CYS A O 1
ATOM 5617 N N . ARG A 1 713 ? -29.728 19.455 16.661 1.00 89.38 713 ARG A N 1
ATOM 5618 C CA . ARG A 1 713 ? -29.790 20.672 17.493 1.00 89.38 713 ARG A CA 1
ATOM 5619 C C . ARG A 1 713 ? -29.550 20.417 18.986 1.00 89.38 713 ARG A C 1
ATOM 5621 O O . ARG A 1 713 ? -29.901 21.234 19.817 1.00 89.38 713 ARG A O 1
ATOM 5628 N N . HIS A 1 714 ? -28.953 19.285 19.332 1.00 89.94 714 HIS A N 1
ATOM 5629 C CA . HIS A 1 714 ? -28.517 18.942 20.690 1.00 89.94 714 HIS A CA 1
ATOM 5630 C C . HIS A 1 714 ? -27.202 18.147 20.696 1.00 89.94 714 HIS A C 1
ATOM 5632 O O . HIS A 1 714 ? -26.828 17.560 21.702 1.00 89.94 714 HIS A O 1
ATOM 5638 N N . CYS A 1 715 ? -26.496 18.096 19.556 1.00 89.19 715 CYS A N 1
ATOM 5639 C CA . CYS A 1 715 ? -25.332 17.232 19.381 1.00 89.19 715 CYS A CA 1
ATOM 5640 C C . CYS A 1 715 ? -24.245 17.496 20.435 1.00 89.19 715 CYS A C 1
ATOM 5642 O O . CYS A 1 715 ? -23.554 18.512 20.374 1.00 89.19 715 CYS A O 1
ATOM 5644 N N . ILE A 1 716 ? -24.032 16.520 21.322 1.00 84.69 716 ILE A N 1
ATOM 5645 C CA . ILE A 1 716 ? -23.043 16.616 22.401 1.00 84.69 716 ILE A CA 1
ATOM 5646 C C . ILE A 1 716 ? -21.591 16.653 21.899 1.00 84.69 716 ILE A C 1
ATOM 5648 O O . ILE A 1 716 ? -20.722 17.202 22.565 1.00 84.69 716 ILE A O 1
ATOM 5652 N N . ASN A 1 717 ? -21.335 16.113 20.701 1.00 82.44 717 ASN A N 1
ATOM 5653 C CA . ASN A 1 717 ? -19.993 15.964 20.129 1.00 82.44 717 ASN A CA 1
ATOM 5654 C C . ASN A 1 717 ? -19.582 17.100 19.190 1.00 82.44 717 ASN A C 1
ATOM 5656 O O . ASN A 1 717 ? -18.507 17.029 18.597 1.00 82.44 717 ASN A O 1
ATOM 5660 N N . HIS A 1 718 ? -20.416 18.133 19.017 1.00 85.88 718 HIS A N 1
ATOM 5661 C CA . HIS A 1 718 ? -20.165 19.223 18.063 1.00 85.88 718 HIS A CA 1
ATOM 5662 C C . HIS A 1 718 ? -19.877 18.734 16.627 1.00 85.88 718 HIS A C 1
ATOM 5664 O O . HIS A 1 718 ? -19.211 19.415 15.846 1.00 85.88 718 HIS A O 1
ATOM 5670 N N . SER A 1 719 ? -20.372 17.549 16.249 1.00 87.94 719 SER A N 1
ATOM 5671 C CA . SER A 1 719 ? -20.157 16.973 14.915 1.00 87.94 719 SER A CA 1
ATOM 5672 C C . SER A 1 719 ? -20.544 17.913 13.765 1.00 87.94 719 SER A C 1
ATOM 5674 O O . SER A 1 719 ? -19.788 17.971 12.796 1.00 87.94 719 SER A O 1
ATOM 5676 N N . PRO A 1 720 ? -21.655 18.681 13.829 1.00 85.38 720 PRO A N 1
ATOM 5677 C CA . PRO A 1 720 ? -22.011 19.624 12.766 1.00 85.38 720 PRO A CA 1
ATOM 5678 C C . PRO A 1 720 ? -20.936 20.688 12.529 1.00 85.38 720 PRO A C 1
ATOM 5680 O O . PRO A 1 720 ? -20.526 20.894 11.386 1.00 85.38 720 PRO A O 1
ATOM 5683 N N . ASP A 1 721 ? -20.438 21.296 13.608 1.00 85.19 721 ASP A N 1
ATOM 5684 C CA . ASP A 1 721 ? -19.413 22.342 13.557 1.00 85.19 721 ASP A CA 1
ATOM 5685 C C . ASP A 1 721 ? -18.100 21.770 13.014 1.00 85.19 721 ASP A C 1
ATOM 5687 O O . ASP A 1 721 ? -17.490 22.333 12.106 1.00 85.19 721 ASP A O 1
ATOM 5691 N N . ARG A 1 722 ? -17.710 20.584 13.497 1.00 86.06 722 ARG A N 1
ATOM 5692 C CA . ARG A 1 722 ? -16.482 19.898 13.071 1.00 86.06 722 ARG A CA 1
ATOM 5693 C C . ARG A 1 722 ? -16.516 19.481 11.602 1.00 86.06 722 ARG A C 1
ATOM 5695 O O . ARG A 1 722 ? -15.507 19.573 10.906 1.00 86.06 722 ARG A O 1
ATOM 5702 N N . VAL A 1 723 ? -17.668 19.032 11.099 1.00 86.62 723 VAL A N 1
ATOM 5703 C CA . VAL A 1 723 ? -17.840 18.715 9.672 1.00 86.62 723 VAL A CA 1
ATOM 5704 C C . VAL A 1 723 ? -17.749 19.986 8.828 1.00 86.62 723 VAL A C 1
ATOM 5706 O O . VAL A 1 723 ? -17.058 19.982 7.809 1.00 86.62 723 VAL A O 1
ATOM 5709 N N . GLN A 1 724 ? -18.396 21.073 9.256 1.00 83.81 724 GLN A N 1
ATOM 5710 C CA . GLN A 1 724 ? -18.369 22.353 8.545 1.00 83.81 724 GLN A CA 1
ATOM 5711 C C . GLN A 1 724 ? -16.960 22.958 8.489 1.00 83.81 724 GLN A C 1
ATOM 5713 O O . GLN A 1 724 ? -16.550 23.460 7.445 1.00 83.81 724 GLN A O 1
ATOM 5718 N N . GLN A 1 725 ? -16.211 22.872 9.587 1.00 82.69 725 GLN A N 1
ATOM 5719 C CA . GLN A 1 725 ? -14.836 23.365 9.702 1.00 82.69 725 GLN A CA 1
ATOM 5720 C C . GLN A 1 725 ? -13.791 22.399 9.123 1.00 82.69 725 GLN A C 1
ATOM 5722 O O . GLN A 1 725 ? -12.609 22.725 9.106 1.00 82.69 725 GLN A O 1
ATOM 5727 N N . GLN A 1 726 ? -14.206 21.217 8.650 1.00 80.31 726 GLN A N 1
ATOM 5728 C CA . GLN A 1 726 ? -13.319 20.147 8.173 1.00 80.31 726 GLN A CA 1
ATOM 5729 C C . GLN A 1 726 ? -12.310 19.649 9.228 1.00 80.31 726 GLN A C 1
ATOM 5731 O O . GLN A 1 726 ? -11.242 19.151 8.882 1.00 80.31 726 GLN A O 1
ATOM 5736 N N . THR A 1 727 ? -12.673 19.735 10.509 1.00 81.38 727 THR A N 1
ATOM 5737 C CA . THR A 1 727 ? -11.869 19.298 11.665 1.00 81.38 727 THR A CA 1
ATOM 5738 C C . THR A 1 727 ? -12.335 17.963 12.255 1.00 81.38 727 THR A C 1
ATOM 5740 O O . THR A 1 727 ? -11.725 17.455 13.191 1.00 81.38 727 THR A O 1
ATOM 5743 N N . ALA A 1 728 ? -13.416 17.377 11.725 1.00 84.94 728 ALA A N 1
ATOM 5744 C CA . ALA A 1 728 ? -13.949 16.102 12.201 1.00 84.94 728 ALA A CA 1
ATOM 5745 C C . ALA A 1 728 ? -12.963 14.943 11.982 1.00 84.94 728 ALA A C 1
ATOM 5747 O O . ALA A 1 728 ? -12.611 14.619 10.843 1.00 84.94 728 ALA A O 1
ATOM 5748 N N . ARG A 1 729 ? -12.594 14.287 13.083 1.00 88.00 729 ARG A N 1
ATOM 5749 C CA . ARG A 1 729 ? -11.635 13.178 13.128 1.00 88.00 729 ARG A CA 1
ATOM 5750 C C . ARG A 1 729 ? -12.268 11.828 12.793 1.00 88.00 729 ARG A C 1
ATOM 5752 O O . ARG A 1 729 ? -13.466 11.633 12.994 1.00 88.00 729 ARG A O 1
ATOM 5759 N N . THR A 1 730 ? -11.490 10.880 12.273 1.00 89.75 730 THR A N 1
ATOM 5760 C CA . THR A 1 730 ? -11.908 9.476 12.059 1.00 89.75 730 THR A CA 1
ATOM 5761 C C . THR A 1 730 ? -10.785 8.520 12.441 1.00 89.75 730 THR A C 1
ATOM 5763 O O . THR A 1 730 ? -9.629 8.798 12.135 1.00 89.75 730 THR A O 1
ATOM 5766 N N . LEU A 1 731 ? -11.131 7.418 13.113 1.00 90.00 731 LEU A N 1
ATOM 5767 C CA . LEU A 1 731 ? -10.176 6.440 13.623 1.00 90.00 731 LEU A CA 1
ATOM 5768 C C . LEU A 1 731 ? -9.285 5.916 12.496 1.00 90.00 731 LEU A C 1
ATOM 5770 O O . LEU A 1 731 ? -9.776 5.536 11.432 1.00 90.00 731 LEU A O 1
ATOM 5774 N N . SER A 1 732 ? -7.971 5.931 12.721 1.00 83.06 732 SER A N 1
ATOM 5775 C CA . SER A 1 732 ? -7.010 5.425 11.740 1.00 83.06 732 SER A CA 1
ATOM 5776 C C . SER A 1 732 ? -6.765 3.924 11.942 1.00 83.06 732 SER A C 1
ATOM 5778 O O . SER A 1 732 ? -6.734 3.457 13.084 1.00 83.06 732 SER A O 1
ATOM 5780 N N . PRO A 1 733 ? -6.538 3.144 10.871 1.00 82.00 733 PRO A N 1
ATOM 5781 C CA . PRO A 1 733 ? -6.201 1.728 11.017 1.00 82.00 733 PRO A CA 1
ATOM 5782 C C . PRO A 1 733 ? -4.957 1.466 11.885 1.00 82.00 733 PRO A C 1
ATOM 5784 O O . PRO A 1 733 ? -4.894 0.432 12.537 1.00 82.00 733 PRO A O 1
ATOM 5787 N N . ALA A 1 734 ? -4.031 2.425 11.991 1.00 78.81 734 ALA A N 1
ATOM 5788 C CA . ALA A 1 734 ? -2.896 2.365 12.917 1.00 78.81 734 ALA A CA 1
ATOM 5789 C C . ALA A 1 734 ? -3.322 2.231 14.391 1.00 78.81 734 ALA A C 1
ATOM 5791 O O . ALA A 1 734 ? -2.782 1.410 15.132 1.00 78.81 734 ALA A O 1
ATOM 5792 N N . VAL A 1 735 ? -4.325 3.015 14.807 1.00 86.44 735 VAL A N 1
ATOM 5793 C CA . VAL A 1 735 ? -4.896 2.943 16.161 1.00 86.44 735 VAL A CA 1
ATOM 5794 C C . VAL A 1 735 ? -5.554 1.583 16.374 1.00 86.44 735 VAL A C 1
ATOM 5796 O O . VAL A 1 735 ? -5.355 0.972 17.420 1.00 86.44 735 VAL A O 1
ATOM 5799 N N . LEU A 1 736 ? -6.285 1.076 15.373 1.00 88.44 736 LEU A N 1
ATOM 5800 C CA . LEU A 1 736 ? -6.895 -0.255 15.431 1.00 88.44 736 LEU A CA 1
ATOM 5801 C C . LEU A 1 736 ? -5.838 -1.355 15.595 1.00 88.44 736 LEU A C 1
ATOM 5803 O O . LEU A 1 736 ? -6.002 -2.230 16.441 1.00 88.44 736 LEU A O 1
ATOM 5807 N N . ASP A 1 737 ? -4.749 -1.293 14.824 1.00 81.00 737 ASP A N 1
ATOM 5808 C CA . ASP A 1 737 ? -3.635 -2.241 14.906 1.00 81.00 737 ASP A CA 1
ATOM 5809 C C . ASP A 1 737 ? -3.021 -2.272 16.305 1.00 81.00 737 ASP A C 1
ATOM 5811 O O . ASP A 1 737 ? -2.741 -3.345 16.841 1.00 81.00 737 ASP A O 1
ATOM 5815 N N . ARG A 1 738 ? -2.888 -1.097 16.925 1.00 84.69 738 ARG A N 1
ATOM 5816 C CA . ARG A 1 738 ? -2.294 -0.946 18.250 1.00 84.69 738 ARG A CA 1
ATOM 5817 C C . ARG A 1 738 ? -3.108 -1.589 19.372 1.00 84.69 738 ARG A C 1
ATOM 5819 O O . ARG A 1 738 ? -2.520 -1.980 20.376 1.00 84.69 738 ARG A O 1
ATOM 5826 N N . ILE A 1 739 ? -4.420 -1.726 19.192 1.00 90.31 739 ILE A N 1
ATOM 5827 C CA . ILE A 1 739 ? -5.340 -2.266 20.203 1.00 90.31 739 ILE A CA 1
ATOM 5828 C C . ILE A 1 739 ? -5.838 -3.679 19.882 1.00 90.31 739 ILE A C 1
ATOM 5830 O O . ILE A 1 739 ? -6.673 -4.202 20.617 1.00 90.31 739 ILE A O 1
ATOM 5834 N N . ARG A 1 740 ? -5.367 -4.322 18.799 1.00 85.50 740 ARG A N 1
ATOM 5835 C CA . ARG A 1 740 ? -5.858 -5.650 18.361 1.00 85.50 740 ARG A CA 1
ATOM 5836 C C . ARG A 1 740 ? -5.818 -6.694 19.469 1.00 85.50 740 ARG A C 1
ATOM 5838 O O . ARG A 1 740 ? -6.770 -7.454 19.633 1.00 85.50 740 ARG A O 1
ATOM 5845 N N . GLU A 1 741 ? -4.732 -6.715 20.234 1.00 81.94 741 GLU A N 1
ATOM 5846 C CA . GLU A 1 741 ? -4.584 -7.639 21.354 1.00 81.94 741 GLU A CA 1
ATOM 5847 C C . GLU A 1 741 ? -5.619 -7.343 22.452 1.00 81.94 741 GLU A C 1
ATOM 5849 O O . GLU A 1 741 ? -6.238 -8.261 22.984 1.00 81.94 741 GLU A O 1
ATOM 5854 N N . ASP A 1 742 ? -5.889 -6.066 22.735 1.00 88.94 742 ASP A N 1
ATOM 5855 C CA . ASP A 1 742 ? -6.879 -5.646 23.730 1.00 88.94 742 ASP A CA 1
ATOM 5856 C C . ASP A 1 742 ? -8.303 -6.075 23.360 1.00 88.94 742 ASP A C 1
ATOM 5858 O O . ASP A 1 742 ? -9.083 -6.449 24.242 1.00 88.94 742 ASP A O 1
ATOM 5862 N N . LEU A 1 743 ? -8.627 -6.120 22.060 1.00 91.19 743 LEU A N 1
ATOM 5863 C CA . LEU A 1 743 ? -9.913 -6.632 21.575 1.00 91.19 743 LEU A CA 1
ATOM 5864 C C . LEU A 1 743 ? -10.139 -8.097 21.982 1.00 91.19 743 LEU A C 1
ATOM 5866 O O . LEU A 1 743 ? -11.275 -8.497 22.224 1.00 91.19 743 LEU A O 1
ATOM 5870 N N . ALA A 1 744 ? -9.088 -8.909 22.120 1.00 84.69 744 ALA A N 1
ATOM 5871 C CA . ALA A 1 744 ? -9.235 -10.296 22.562 1.00 84.69 744 ALA A CA 1
ATOM 5872 C C . ALA A 1 744 ? -9.693 -10.401 24.033 1.00 84.69 744 ALA A C 1
ATOM 5874 O O . ALA A 1 744 ? -10.267 -11.417 24.441 1.00 84.69 744 ALA A O 1
ATOM 5875 N N . HIS A 1 745 ? -9.476 -9.355 24.839 1.00 84.19 745 HIS A N 1
ATOM 5876 C CA . HIS A 1 745 ? -9.763 -9.338 26.276 1.00 84.19 745 HIS A CA 1
ATOM 5877 C C . HIS A 1 745 ? -11.098 -8.687 26.656 1.00 84.19 745 HIS A C 1
ATOM 5879 O O . HIS A 1 745 ? -11.588 -8.920 27.764 1.00 84.19 745 HIS A O 1
ATOM 5885 N N . ALA A 1 746 ? -11.704 -7.906 25.767 1.00 89.50 746 ALA A N 1
ATOM 5886 C CA . ALA A 1 746 ? -13.011 -7.311 26.010 1.00 89.50 746 ALA A CA 1
ATOM 5887 C C . ALA A 1 746 ? -14.144 -8.264 25.599 1.00 89.50 746 ALA A C 1
ATOM 5889 O O . ALA A 1 746 ? -14.046 -8.990 24.614 1.00 89.50 746 ALA A O 1
ATOM 5890 N N . SER A 1 747 ? -15.236 -8.274 26.362 1.00 88.75 747 SER A N 1
ATOM 5891 C CA . SER A 1 747 ? -16.452 -9.043 26.052 1.00 88.75 747 SER A CA 1
ATOM 5892 C C . SER A 1 747 ? -17.607 -8.155 25.585 1.00 88.75 747 SER A C 1
ATOM 5894 O O . SER A 1 747 ? -18.612 -8.659 25.077 1.00 88.75 747 SER A O 1
ATOM 5896 N N . TYR A 1 748 ? -17.448 -6.836 25.714 1.00 93.06 748 TYR A N 1
ATOM 5897 C CA . TYR A 1 748 ? -18.398 -5.835 25.255 1.00 93.06 748 TYR A CA 1
ATOM 5898 C C . TYR A 1 748 ? -17.705 -4.736 24.451 1.00 93.06 748 TYR A C 1
ATOM 5900 O O . TYR A 1 748 ? -16.712 -4.163 24.911 1.00 93.06 748 TYR A O 1
ATOM 5908 N N . PHE A 1 749 ? -18.318 -4.381 23.321 1.00 95.81 749 PHE A N 1
ATOM 5909 C CA . PHE A 1 749 ? -17.922 -3.274 22.459 1.00 95.81 749 PHE A CA 1
ATOM 5910 C C . PHE A 1 749 ? -19.100 -2.334 22.190 1.00 95.81 749 PHE A C 1
ATOM 5912 O O . PHE A 1 749 ? -20.128 -2.760 21.654 1.00 95.81 749 PHE A O 1
ATOM 5919 N N . GLY A 1 750 ? -18.962 -1.061 22.562 1.00 94.88 750 GLY A N 1
ATOM 5920 C CA . GLY A 1 750 ? -20.003 -0.049 22.381 1.00 94.88 750 GLY A CA 1
ATOM 5921 C C . GLY A 1 750 ? -19.619 1.025 21.372 1.00 94.88 750 GLY A C 1
ATOM 5922 O O . GLY A 1 750 ? -18.617 1.705 21.534 1.00 94.88 750 GLY A O 1
ATOM 5923 N N . PHE A 1 751 ? -20.458 1.252 20.370 1.00 95.12 751 PHE A N 1
ATOM 5924 C CA . PHE A 1 751 ? -20.334 2.358 19.418 1.00 95.12 751 PHE A CA 1
ATOM 5925 C C . PHE A 1 751 ? -21.387 3.411 19.750 1.00 95.12 751 PHE A C 1
ATOM 5927 O O . PHE A 1 751 ? -22.413 3.514 19.082 1.00 95.12 751 PHE A O 1
ATOM 5934 N N . VAL A 1 752 ? -21.171 4.100 20.870 1.00 85.56 752 VAL A N 1
ATOM 5935 C CA . VAL A 1 752 ? -22.194 4.898 21.573 1.00 85.56 752 VAL A CA 1
ATOM 5936 C C . VAL A 1 752 ? -21.912 6.404 21.604 1.00 85.56 752 VAL A C 1
ATOM 5938 O O . VAL A 1 752 ? -22.803 7.174 21.946 1.00 85.56 752 VAL A O 1
ATOM 5941 N N . HIS A 1 753 ? -20.710 6.841 21.220 1.00 82.94 753 HIS A N 1
ATOM 5942 C CA . HIS A 1 753 ? -20.310 8.254 21.206 1.00 82.94 753 HIS A CA 1
ATOM 5943 C C . HIS A 1 753 ? -19.642 8.619 19.867 1.00 82.94 753 HIS A C 1
ATOM 5945 O O . HIS A 1 753 ? -19.401 7.759 19.022 1.00 82.94 753 HIS A O 1
ATOM 5951 N N . GLY A 1 754 ? -19.339 9.904 19.674 1.00 84.94 754 GLY A N 1
ATOM 5952 C CA . GLY A 1 754 ? -18.844 10.461 18.415 1.00 84.94 754 GLY A CA 1
ATOM 5953 C C . GLY A 1 754 ? -19.960 10.957 17.482 1.00 84.94 754 GLY A C 1
ATOM 5954 O O . GLY A 1 754 ? -20.986 11.491 17.906 1.00 84.94 754 GLY A O 1
ATOM 5955 N N . GLY A 1 755 ? -19.719 10.846 16.184 1.00 90.62 755 GLY A N 1
ATOM 5956 C CA . GLY A 1 755 ? -20.672 11.093 15.112 1.00 90.62 755 GLY A CA 1
ATOM 5957 C C . GLY A 1 755 ? -21.433 9.823 14.723 1.00 90.62 755 GLY A C 1
ATOM 5958 O O . GLY A 1 755 ? -21.756 8.996 15.568 1.00 90.62 755 GLY A O 1
ATOM 5959 N N . GLU A 1 756 ? -21.736 9.658 13.436 1.00 94.75 756 GLU A N 1
ATOM 5960 C CA . GLU A 1 756 ? -22.410 8.457 12.929 1.00 94.75 756 GLU A CA 1
ATOM 5961 C C . GLU A 1 756 ? -21.369 7.430 12.474 1.00 94.75 756 GLU A C 1
ATOM 5963 O O . GLU A 1 756 ? -20.728 7.614 11.435 1.00 94.75 756 GLU A O 1
ATOM 5968 N N . SER A 1 757 ? -21.227 6.337 13.230 1.00 95.62 757 SER A N 1
ATOM 5969 C CA . SER A 1 757 ? -20.267 5.251 12.970 1.00 95.62 757 SER A CA 1
ATOM 5970 C C . SER A 1 757 ? -20.336 4.724 11.533 1.00 95.62 757 SER A C 1
ATOM 5972 O O . SER A 1 757 ? -19.298 4.493 10.918 1.00 95.62 757 SER A O 1
ATOM 5974 N N . LEU A 1 758 ? -21.537 4.623 10.950 1.00 95.38 758 LEU A N 1
ATOM 5975 C CA . LEU A 1 758 ? -21.738 4.145 9.573 1.00 95.38 758 LEU A CA 1
ATOM 5976 C C . LEU A 1 758 ? -21.215 5.099 8.485 1.00 95.38 758 LEU A C 1
ATOM 5978 O O . LEU A 1 758 ? -21.149 4.715 7.319 1.00 95.38 758 LEU A O 1
ATOM 5982 N N . THR A 1 759 ? -20.830 6.331 8.831 1.00 93.75 759 THR A N 1
ATOM 5983 C CA . THR A 1 759 ? -20.154 7.248 7.895 1.00 93.75 759 THR A CA 1
ATOM 5984 C C . THR A 1 759 ? -18.647 7.008 7.803 1.00 93.75 759 THR A C 1
ATOM 5986 O O . THR A 1 759 ? -18.007 7.532 6.890 1.00 93.75 759 THR A O 1
ATOM 5989 N N . ALA A 1 760 ? -18.071 6.233 8.727 1.00 91.81 760 ALA A N 1
ATOM 5990 C CA . ALA A 1 760 ? -16.645 5.948 8.767 1.00 91.81 760 ALA A CA 1
ATOM 5991 C C . ALA A 1 760 ? -16.313 4.708 7.918 1.00 91.81 760 ALA A C 1
ATOM 5993 O O . ALA A 1 760 ? -16.782 3.617 8.245 1.00 91.81 760 ALA A O 1
ATOM 5994 N N . PRO A 1 761 ? -15.458 4.822 6.881 1.00 82.50 761 PRO A N 1
ATOM 5995 C CA . PRO A 1 761 ? -15.074 3.672 6.059 1.00 82.50 761 PRO A CA 1
ATOM 5996 C C . PRO A 1 761 ? -14.488 2.504 6.867 1.00 82.50 761 PRO A C 1
ATOM 5998 O O . PRO A 1 761 ? -14.797 1.353 6.583 1.00 82.50 761 PRO A O 1
ATOM 6001 N N . ILE A 1 762 ? -13.722 2.812 7.919 1.00 88.19 762 ILE A N 1
ATOM 6002 C CA . ILE A 1 762 ? -13.047 1.831 8.782 1.00 88.19 762 ILE A CA 1
ATOM 6003 C C . ILE A 1 762 ? -13.989 1.042 9.703 1.00 88.19 762 ILE A C 1
ATOM 6005 O O . ILE A 1 762 ? -13.583 0.060 10.314 1.00 88.19 762 ILE A O 1
ATOM 6009 N N . PHE A 1 763 ? -15.248 1.456 9.864 1.00 94.56 763 PHE A N 1
ATOM 6010 C CA . PHE A 1 763 ? -16.125 0.873 10.882 1.00 94.56 763 PHE A CA 1
ATOM 6011 C C . PHE A 1 763 ? -16.275 -0.652 10.742 1.00 94.56 763 PHE A C 1
ATOM 6013 O O . PHE A 1 763 ? -16.198 -1.373 11.734 1.00 94.56 763 PHE A O 1
ATOM 6020 N N . PHE A 1 764 ? -16.410 -1.155 9.512 1.00 92.69 764 PHE A N 1
ATOM 6021 C CA . PHE A 1 764 ? -16.487 -2.597 9.268 1.00 92.69 764 PHE A CA 1
ATOM 6022 C C . PHE A 1 764 ? -15.154 -3.319 9.506 1.00 92.69 764 PHE A C 1
ATOM 6024 O O . PHE A 1 764 ? -15.179 -4.449 9.991 1.00 92.69 764 PHE A O 1
ATOM 6031 N N . ASP A 1 765 ? -14.017 -2.662 9.267 1.00 89.06 765 ASP A N 1
ATOM 6032 C CA . ASP A 1 765 ? -12.690 -3.213 9.572 1.00 89.06 765 ASP A CA 1
ATOM 6033 C C . ASP A 1 765 ? -12.511 -3.396 11.088 1.00 89.06 765 ASP A C 1
ATOM 6035 O O . ASP A 1 765 ? -11.941 -4.391 11.538 1.00 89.06 765 ASP A O 1
ATOM 6039 N N . VAL A 1 766 ? -13.051 -2.472 11.898 1.00 93.56 766 VAL A N 1
ATOM 6040 C CA . VAL A 1 766 ? -13.065 -2.594 13.367 1.00 93.56 766 VAL A CA 1
ATOM 6041 C C . VAL A 1 766 ? -13.918 -3.784 13.807 1.00 93.56 766 VAL A C 1
ATOM 6043 O O . VAL A 1 766 ? -13.476 -4.575 14.640 1.00 93.56 766 VAL A O 1
ATOM 6046 N N . LEU A 1 767 ? -15.123 -3.947 13.247 1.00 94.62 767 LEU A N 1
ATOM 6047 C CA . LEU A 1 767 ? -15.987 -5.091 13.570 1.00 94.62 767 LEU A CA 1
ATOM 6048 C C . LEU A 1 767 ? -15.322 -6.424 13.199 1.00 94.62 767 LEU A C 1
ATOM 6050 O O . LEU A 1 767 ? -15.379 -7.385 13.966 1.00 94.62 767 LEU A O 1
ATOM 6054 N N . GLU A 1 768 ? -14.650 -6.480 12.051 1.00 89.31 768 GLU A N 1
ATOM 6055 C CA . GLU A 1 768 ? -13.906 -7.663 11.634 1.00 89.31 768 GLU A CA 1
ATOM 6056 C C . GLU A 1 768 ? -12.700 -7.946 12.539 1.00 89.31 768 GLU A C 1
ATOM 6058 O O . GLU A 1 768 ? -12.480 -9.101 12.911 1.00 89.31 768 GLU A O 1
ATOM 6063 N N . ALA A 1 769 ? -11.958 -6.915 12.952 1.00 88.06 769 ALA A N 1
ATOM 6064 C CA . ALA A 1 769 ? -10.870 -7.055 13.915 1.00 88.06 769 ALA A CA 1
ATOM 6065 C C . ALA A 1 769 ? -11.370 -7.591 15.266 1.00 88.06 769 ALA A C 1
ATOM 6067 O O . ALA A 1 769 ? -10.749 -8.496 15.821 1.00 88.06 769 ALA A O 1
ATOM 6068 N N . ILE A 1 770 ? -12.521 -7.112 15.758 1.00 92.25 770 ILE A N 1
ATOM 6069 C CA . ILE A 1 770 ? -13.172 -7.644 16.967 1.00 92.25 770 ILE A CA 1
ATOM 6070 C C . ILE A 1 770 ? -13.517 -9.123 16.774 1.00 92.25 770 ILE A C 1
ATOM 6072 O O . ILE A 1 770 ? -13.135 -9.959 17.591 1.00 92.25 770 ILE A O 1
ATOM 6076 N N . ARG A 1 771 ? -14.212 -9.470 15.683 1.00 87.38 771 ARG A N 1
ATOM 6077 C CA . ARG A 1 771 ? -14.624 -10.852 15.393 1.00 87.38 771 ARG A CA 1
ATOM 6078 C C . ARG A 1 771 ? -13.424 -11.798 15.329 1.00 87.38 771 ARG A C 1
ATOM 6080 O O . ARG A 1 771 ? -13.483 -12.895 15.883 1.00 87.38 771 ARG A O 1
ATOM 6087 N N . PHE A 1 772 ? -12.345 -11.364 14.679 1.00 82.19 772 PHE A N 1
ATOM 6088 C CA . PHE A 1 772 ? -11.102 -12.120 14.565 1.00 82.19 772 PHE A CA 1
ATOM 6089 C C . PHE A 1 772 ? -10.419 -12.298 15.924 1.00 82.19 772 PHE A C 1
ATOM 6091 O O . PHE A 1 772 ? -10.157 -13.430 16.322 1.00 82.19 772 PHE A O 1
ATOM 6098 N N . ALA A 1 773 ? -10.210 -11.211 16.673 1.00 83.25 773 ALA A N 1
ATOM 6099 C CA . ALA A 1 773 ? -9.552 -11.245 17.981 1.00 83.25 773 ALA A CA 1
ATOM 6100 C C . ALA A 1 773 ? -10.339 -12.059 19.022 1.00 83.25 773 ALA A C 1
ATOM 6102 O O . ALA A 1 773 ? -9.753 -12.695 19.896 1.00 83.25 773 ALA A O 1
ATOM 6103 N N . ARG A 1 774 ? -11.675 -12.067 18.927 1.00 85.69 774 ARG A N 1
ATOM 6104 C CA . ARG A 1 774 ? -12.542 -12.854 19.812 1.00 85.69 774 ARG A CA 1
ATOM 6105 C C . ARG A 1 774 ? -12.630 -14.325 19.415 1.00 85.69 774 ARG A C 1
ATOM 6107 O O . ARG A 1 774 ? -12.990 -15.129 20.268 1.00 85.69 774 ARG A O 1
ATOM 6114 N N . ALA A 1 775 ? -12.304 -14.692 18.173 1.00 78.38 775 ALA A N 1
ATOM 6115 C CA . ALA A 1 775 ? -12.224 -16.077 17.694 1.00 78.38 775 ALA A CA 1
ATOM 6116 C C . ALA A 1 775 ? -13.424 -16.966 18.108 1.00 78.38 775 ALA A C 1
ATOM 6118 O O . ALA A 1 775 ? -13.257 -18.114 18.518 1.00 78.38 775 ALA A O 1
ATOM 6119 N N . GLY A 1 776 ? -14.645 -16.420 18.032 1.00 76.50 776 GLY A N 1
ATOM 6120 C CA . GLY A 1 776 ? -15.886 -17.117 18.406 1.00 76.50 776 GLY A CA 1
ATOM 6121 C C . GLY A 1 776 ? -16.260 -17.060 19.895 1.00 76.50 776 GLY A C 1
ATOM 6122 O O . GLY A 1 776 ? -17.291 -17.608 20.281 1.00 76.50 776 GLY A O 1
ATOM 6123 N N . ALA A 1 777 ? -15.476 -16.382 20.739 1.00 80.56 777 ALA A N 1
ATOM 6124 C CA . ALA A 1 777 ? -15.832 -16.136 22.132 1.00 80.56 777 ALA A CA 1
ATOM 6125 C C . ALA A 1 777 ? -17.118 -15.292 22.250 1.00 80.56 777 ALA A C 1
ATOM 6127 O O . ALA A 1 777 ? -17.335 -14.391 21.427 1.00 80.56 777 ALA A O 1
ATOM 6128 N N . PRO A 1 778 ? -17.945 -15.505 23.297 1.00 84.94 778 PRO A N 1
ATOM 6129 C CA . PRO A 1 778 ? -19.132 -14.693 23.542 1.00 84.94 778 PRO A CA 1
ATOM 6130 C C . PRO A 1 778 ? -18.781 -13.205 23.555 1.00 84.94 778 PRO A C 1
ATOM 6132 O O . PRO A 1 778 ? -17.907 -12.769 24.309 1.00 84.94 778 PRO A O 1
ATOM 6135 N N . THR A 1 779 ? -19.430 -12.444 22.679 1.00 89.81 779 THR A N 1
ATOM 6136 C CA . THR A 1 779 ? -19.106 -11.039 22.438 1.00 89.81 779 THR A CA 1
ATOM 6137 C C . THR A 1 779 ? -20.392 -10.265 22.217 1.00 89.81 779 THR A C 1
ATOM 6139 O O . THR A 1 779 ? -21.245 -10.680 21.435 1.00 89.81 779 THR A O 1
ATOM 6142 N N . VAL A 1 780 ? -20.533 -9.141 22.915 1.00 93.12 780 VAL A N 1
ATOM 6143 C CA . VAL A 1 780 ? -21.631 -8.201 22.706 1.00 93.12 780 VAL A CA 1
ATOM 6144 C C . VAL A 1 780 ? -21.100 -7.000 21.950 1.00 93.12 780 VAL A C 1
ATOM 6146 O O . VAL A 1 780 ? -20.199 -6.312 22.420 1.00 93.12 780 VAL A O 1
ATOM 6149 N N . ILE A 1 781 ? -21.703 -6.727 20.800 1.00 95.56 781 ILE A N 1
ATOM 6150 C CA . ILE A 1 781 ? -21.482 -5.493 20.053 1.00 95.56 781 ILE A CA 1
ATOM 6151 C C . ILE A 1 781 ? -22.787 -4.695 20.044 1.00 95.56 781 ILE A C 1
ATOM 6153 O O . ILE A 1 781 ? -23.820 -5.209 19.592 1.00 95.56 781 ILE A O 1
ATOM 6157 N N . HIS A 1 782 ? -22.728 -3.465 20.558 1.00 95.44 782 HIS A N 1
ATOM 6158 C CA . HIS A 1 782 ? -23.843 -2.525 20.650 1.00 95.44 782 HIS A CA 1
ATOM 6159 C C . HIS A 1 782 ? -23.569 -1.270 19.813 1.00 95.44 782 HIS A C 1
ATOM 6161 O O . HIS A 1 782 ? -22.555 -0.603 20.012 1.00 95.44 782 HIS A O 1
ATOM 6167 N N . LEU A 1 783 ? -24.477 -0.938 18.895 1.00 96.12 783 LEU A N 1
ATOM 6168 C CA . LEU A 1 783 ? -24.370 0.209 17.992 1.00 96.12 783 LEU A CA 1
ATOM 6169 C C . LEU A 1 783 ? -25.465 1.239 18.277 1.00 96.12 783 LEU A C 1
ATOM 6171 O O . LEU A 1 783 ? -26.645 0.912 18.194 1.00 96.12 783 LEU A O 1
ATOM 6175 N N . LEU A 1 784 ? -25.086 2.490 18.533 1.00 95.06 784 LEU A N 1
ATOM 6176 C CA . LEU A 1 784 ? -25.991 3.636 18.483 1.00 95.06 784 LEU A CA 1
ATOM 6177 C C . LEU A 1 784 ? -25.922 4.271 17.088 1.00 95.06 784 LEU A C 1
ATOM 6179 O O . LEU A 1 784 ? -24.836 4.563 16.593 1.00 95.06 784 LEU A O 1
ATOM 6183 N N . SER A 1 785 ? -27.072 4.495 16.453 1.00 96.12 785 SER A N 1
ATOM 6184 C CA . SER A 1 785 ? -27.152 5.116 15.126 1.00 96.12 785 SER A CA 1
ATOM 6185 C C . SER A 1 785 ? -28.320 6.096 15.030 1.00 96.12 785 SER A C 1
ATOM 6187 O O . SER A 1 785 ? -29.337 5.962 15.714 1.00 96.12 785 SER A O 1
ATOM 6189 N N . ASN A 1 786 ? -28.203 7.080 14.138 1.00 95.50 786 ASN A N 1
ATOM 6190 C CA . ASN A 1 786 ? -29.316 7.947 13.757 1.00 95.50 786 ASN A CA 1
ATOM 6191 C C . ASN A 1 786 ? -30.319 7.273 12.800 1.00 95.50 786 ASN A C 1
ATOM 6193 O O . ASN A 1 786 ? -31.367 7.845 12.525 1.00 95.50 786 ASN A O 1
ATOM 6197 N N . GLY A 1 787 ? -30.015 6.073 12.294 1.00 96.06 787 GLY A N 1
ATOM 6198 C CA . GLY A 1 787 ? -30.940 5.242 11.519 1.00 96.06 787 GLY A CA 1
ATOM 6199 C C . GLY A 1 787 ? -31.011 5.526 10.017 1.00 96.06 787 GLY A C 1
ATOM 6200 O O . GLY A 1 787 ? -31.527 4.698 9.265 1.00 96.06 787 GLY A O 1
ATOM 6201 N N . MET A 1 788 ? -30.446 6.634 9.533 1.00 96.69 788 MET A N 1
ATOM 6202 C CA . MET A 1 788 ? -30.525 7.008 8.113 1.00 96.69 788 MET A CA 1
ATOM 6203 C C . MET A 1 788 ? -29.710 6.100 7.186 1.00 96.69 788 MET A C 1
ATOM 6205 O O . MET A 1 788 ? -30.033 5.994 6.006 1.00 96.69 788 MET A O 1
ATOM 6209 N N . LEU A 1 789 ? -28.656 5.458 7.700 1.00 96.06 789 LEU A N 1
ATOM 6210 C CA . LEU A 1 789 ? -27.747 4.604 6.921 1.00 96.06 789 LEU A CA 1
ATOM 6211 C C . LEU A 1 789 ? -27.993 3.099 7.124 1.00 96.06 789 LEU A C 1
ATOM 6213 O O . LEU A 1 789 ? -27.296 2.280 6.529 1.00 96.06 789 LEU A O 1
ATOM 6217 N N . LEU A 1 790 ? -29.004 2.721 7.914 1.00 95.50 790 LEU A N 1
ATOM 6218 C CA . LEU A 1 790 ? -29.369 1.327 8.200 1.00 95.50 790 LEU A CA 1
ATOM 6219 C C . LEU A 1 790 ? -30.231 0.710 7.090 1.00 95.50 790 LEU A C 1
ATOM 6221 O O . LEU A 1 790 ? -31.308 0.172 7.328 1.00 95.50 790 LEU A O 1
ATOM 6225 N N . THR A 1 791 ? -29.741 0.790 5.856 1.00 92.88 791 THR A N 1
ATOM 6226 C CA . THR A 1 791 ? -30.348 0.081 4.723 1.00 92.88 791 THR A CA 1
ATOM 6227 C C . THR A 1 791 ? -30.326 -1.440 4.957 1.00 92.88 791 THR A C 1
ATOM 6229 O O . THR A 1 791 ? -29.524 -1.916 5.767 1.00 92.88 791 THR A O 1
ATOM 6232 N N . PRO A 1 792 ? -31.158 -2.231 4.255 1.00 86.06 792 PRO A N 1
ATOM 6233 C CA . PRO A 1 792 ? -31.239 -3.678 4.477 1.00 86.06 792 PRO A CA 1
ATOM 6234 C C . PRO A 1 792 ? -29.882 -4.385 4.328 1.00 86.06 792 PRO A C 1
ATOM 6236 O O . PRO A 1 792 ? -29.488 -5.138 5.215 1.00 86.06 792 PRO A O 1
ATOM 6239 N N . ASP A 1 793 ? -29.117 -4.041 3.289 1.00 90.06 793 ASP A N 1
ATOM 6240 C CA . ASP A 1 793 ? -27.780 -4.600 3.043 1.00 90.06 793 ASP A CA 1
ATOM 6241 C C . ASP A 1 793 ? -26.787 -4.252 4.165 1.00 90.06 793 ASP A C 1
ATOM 6243 O O . ASP A 1 793 ? -25.931 -5.055 4.542 1.00 90.06 793 ASP A O 1
ATOM 6247 N N . VAL A 1 794 ? -26.898 -3.044 4.731 1.00 93.75 794 VAL A N 1
ATOM 6248 C CA . VAL A 1 794 ? -26.067 -2.619 5.865 1.00 93.75 794 VAL A CA 1
ATOM 6249 C C . VAL A 1 794 ? -26.431 -3.413 7.115 1.00 93.75 794 VAL A C 1
ATOM 6251 O O . VAL A 1 794 ? -25.530 -3.893 7.796 1.00 93.75 794 VAL A O 1
ATOM 6254 N N . VAL A 1 795 ? -27.721 -3.598 7.405 1.00 90.44 795 VAL A N 1
ATOM 6255 C CA . VAL A 1 795 ? -28.180 -4.406 8.546 1.00 90.44 795 VAL A CA 1
ATOM 6256 C C . VAL A 1 795 ? -27.667 -5.842 8.440 1.00 90.44 795 VAL A C 1
ATOM 6258 O O . VAL A 1 795 ? -27.128 -6.363 9.416 1.00 90.44 795 VAL A O 1
ATOM 6261 N N . GLU A 1 796 ? -27.765 -6.467 7.265 1.00 89.12 796 GLU A N 1
ATOM 6262 C CA . GLU A 1 796 ? -27.235 -7.816 7.044 1.00 89.12 796 GLU A CA 1
ATOM 6263 C C . GLU A 1 796 ? -25.721 -7.880 7.279 1.00 89.12 796 GLU A C 1
ATOM 6265 O O . GLU A 1 796 ? -25.251 -8.760 8.007 1.00 89.12 796 GLU A O 1
ATOM 6270 N N . ARG A 1 797 ? -24.956 -6.909 6.759 1.00 92.50 797 ARG A N 1
ATOM 6271 C CA . ARG A 1 797 ? -23.510 -6.816 7.024 1.00 92.50 797 ARG A CA 1
ATOM 6272 C C . ARG A 1 797 ? -23.194 -6.647 8.510 1.00 92.50 797 ARG A C 1
ATOM 6274 O O . ARG A 1 797 ? -22.253 -7.271 8.991 1.00 92.50 797 ARG A O 1
ATOM 6281 N N . LEU A 1 798 ? -23.954 -5.832 9.245 1.00 93.50 798 LEU A N 1
ATOM 6282 C CA . LEU A 1 798 ? -23.759 -5.638 10.689 1.00 93.50 798 LEU A CA 1
ATOM 6283 C C . LEU A 1 798 ? -23.979 -6.942 11.460 1.00 93.50 798 LEU A C 1
ATOM 6285 O O . LEU A 1 798 ? -23.163 -7.306 12.306 1.00 93.50 798 LEU A O 1
ATOM 6289 N N . VAL A 1 799 ? -25.042 -7.675 11.134 1.00 89.31 799 VAL A N 1
ATOM 6290 C CA . VAL A 1 799 ? -25.355 -8.969 11.755 1.00 89.31 799 VAL A CA 1
ATOM 6291 C C . VAL A 1 799 ? -24.265 -10.000 11.452 1.00 89.31 799 VAL A C 1
ATOM 6293 O O . VAL A 1 799 ? -23.773 -10.654 12.368 1.00 89.31 799 VAL A O 1
ATOM 6296 N N . GLN A 1 800 ? -23.820 -10.107 10.195 1.00 87.94 800 GLN A N 1
ATOM 6297 C CA . GLN A 1 800 ? -22.716 -10.997 9.797 1.00 87.94 800 GLN A CA 1
ATOM 6298 C C . GLN A 1 800 ? -21.383 -10.640 10.478 1.00 87.94 800 GLN A C 1
ATOM 6300 O O . GLN A 1 800 ? -20.526 -11.504 10.693 1.00 87.94 800 GLN A O 1
ATOM 6305 N N . ALA A 1 801 ? -21.204 -9.367 10.825 1.00 89.94 801 ALA A N 1
ATOM 6306 C CA . ALA A 1 801 ? -20.054 -8.877 11.572 1.00 89.94 801 ALA A CA 1
ATOM 6307 C C . ALA A 1 801 ? -20.184 -9.075 13.099 1.00 89.94 801 ALA A C 1
ATOM 6309 O O . ALA A 1 801 ? -19.232 -8.800 13.824 1.00 89.94 801 ALA A O 1
ATOM 6310 N N . GLY A 1 802 ? -21.320 -9.587 13.592 1.00 89.50 802 GLY A N 1
ATOM 6311 C CA . GLY A 1 802 ? -21.544 -9.905 15.007 1.00 89.50 802 GLY A CA 1
ATOM 6312 C C . GLY A 1 802 ? -22.239 -8.808 15.822 1.00 89.50 802 GLY A C 1
ATOM 6313 O O . GLY A 1 802 ? -22.242 -8.876 17.052 1.00 89.50 802 GLY A O 1
ATOM 6314 N N . VAL A 1 803 ? -22.834 -7.794 15.179 1.00 93.81 803 VAL A N 1
ATOM 6315 C CA . VAL A 1 803 ? -23.645 -6.783 15.877 1.00 93.81 803 VAL A CA 1
ATOM 6316 C C . VAL A 1 803 ? -24.891 -7.433 16.475 1.00 93.81 803 VAL A C 1
ATOM 6318 O O . VAL A 1 803 ? -25.680 -8.063 15.778 1.00 93.81 803 VAL A O 1
ATOM 6321 N N . SER A 1 804 ? -25.066 -7.257 17.786 1.00 92.62 804 SER A N 1
ATOM 6322 C CA . SER A 1 804 ? -26.072 -7.973 18.592 1.00 92.62 804 SER A CA 1
ATOM 6323 C C . SER A 1 804 ? -27.123 -7.056 19.230 1.00 92.62 804 SER A C 1
ATOM 6325 O O . SER A 1 804 ? -28.115 -7.523 19.803 1.00 92.62 804 SER A O 1
ATOM 6327 N N . SER A 1 805 ? -26.904 -5.740 19.161 1.00 94.50 805 SER A N 1
ATOM 6328 C CA . SER A 1 805 ? -27.815 -4.716 19.667 1.00 94.50 805 SER A CA 1
ATOM 6329 C C . SER A 1 805 ? -27.662 -3.419 18.866 1.00 94.50 805 SER A C 1
ATOM 6331 O O . SER A 1 805 ? -26.541 -2.948 18.676 1.00 94.50 805 SER A O 1
ATOM 6333 N N . ILE A 1 806 ? -28.775 -2.845 18.410 1.00 95.81 806 ILE A N 1
ATOM 6334 C CA . ILE A 1 806 ? -28.840 -1.561 17.703 1.00 95.81 806 ILE A CA 1
ATOM 6335 C C . ILE A 1 806 ? -29.819 -0.640 18.438 1.00 95.81 806 ILE A C 1
ATOM 6337 O O . ILE A 1 806 ? -30.983 -0.983 18.641 1.00 95.81 806 ILE A O 1
ATOM 6341 N N . SER A 1 807 ? -29.339 0.540 18.818 1.00 95.69 807 SER A N 1
ATOM 6342 C CA . SER A 1 807 ? -30.123 1.638 19.376 1.00 95.69 807 SER A CA 1
ATOM 6343 C C . SER A 1 807 ? -30.304 2.729 18.325 1.00 95.69 807 SER A C 1
ATOM 6345 O O . SER A 1 807 ? -29.334 3.198 17.726 1.00 95.69 807 SER A O 1
ATOM 6347 N N . LEU A 1 808 ? -31.546 3.142 18.103 1.00 96.81 808 LEU A N 1
ATOM 6348 C CA . LEU A 1 808 ? -31.923 4.167 17.140 1.00 96.81 808 LEU A CA 1
ATOM 6349 C C . LEU A 1 808 ? -32.254 5.463 17.856 1.00 96.81 808 LEU A C 1
ATOM 6351 O O . LEU A 1 808 ? -33.109 5.509 18.735 1.00 96.81 808 LEU A O 1
ATOM 6355 N N . SER A 1 809 ? -31.593 6.532 17.440 1.00 95.62 809 SER A N 1
ATOM 6356 C CA . SER A 1 809 ? -31.828 7.857 17.988 1.00 95.62 809 SER A CA 1
ATOM 6357 C C . SER A 1 809 ? -33.068 8.515 17.368 1.00 95.62 809 SER A C 1
ATOM 6359 O O . SER A 1 809 ? -32.978 9.092 16.281 1.00 95.62 809 SER A O 1
ATOM 6361 N N . ILE A 1 810 ? -34.215 8.456 18.052 1.00 96.94 810 ILE A N 1
ATOM 6362 C CA . ILE A 1 810 ? -35.493 9.020 17.591 1.00 96.94 810 ILE A CA 1
ATOM 6363 C C . ILE A 1 810 ? -36.042 9.982 18.645 1.00 96.94 810 ILE A C 1
ATOM 6365 O O . ILE A 1 810 ? -36.557 9.554 19.667 1.00 96.94 810 ILE A O 1
ATOM 6369 N N . ASP A 1 811 ? -35.982 11.287 18.360 1.00 96.25 811 ASP A N 1
ATOM 6370 C CA . ASP A 1 811 ? -36.407 12.335 19.307 1.00 96.25 811 ASP A CA 1
ATOM 6371 C C . ASP A 1 811 ? -37.811 12.905 19.026 1.00 96.25 811 ASP A C 1
ATOM 6373 O O . ASP A 1 811 ? -38.147 13.975 19.519 1.00 96.25 811 ASP A O 1
ATOM 6377 N N . GLY A 1 812 ? -38.627 12.248 18.202 1.00 95.56 812 GLY A N 1
ATOM 6378 C CA . GLY A 1 812 ? -39.981 12.703 17.872 1.00 95.56 812 GLY A CA 1
ATOM 6379 C C . GLY A 1 812 ? -40.793 11.592 17.216 1.00 95.56 812 GLY A C 1
ATOM 6380 O O . GLY A 1 812 ? -40.237 10.777 16.479 1.00 95.56 812 GLY A O 1
ATOM 6381 N N . ALA A 1 813 ? -42.095 11.555 17.486 1.00 95.25 813 ALA A N 1
ATOM 6382 C CA . ALA A 1 813 ? -43.036 10.609 16.889 1.00 95.25 813 ALA A CA 1
ATOM 6383 C C . ALA A 1 813 ? -43.571 11.092 15.534 1.00 95.25 813 ALA A C 1
ATOM 6385 O O . ALA A 1 813 ? -44.109 10.297 14.764 1.00 95.25 813 ALA A O 1
ATOM 6386 N N . SER A 1 814 ? -43.435 12.390 15.245 1.00 94.69 814 SER A N 1
ATOM 6387 C CA . SER A 1 814 ? -43.818 12.996 13.971 1.00 94.69 814 SER A CA 1
ATOM 6388 C C . SER A 1 814 ? -42.602 13.522 13.191 1.00 94.69 814 SER A C 1
ATOM 6390 O O . SER A 1 814 ? -41.650 14.031 13.795 1.00 94.69 814 SER A O 1
ATOM 6392 N N . PRO A 1 815 ? -42.624 13.503 11.839 1.00 94.06 815 PRO A N 1
ATOM 6393 C CA . PRO A 1 815 ? -41.574 14.136 11.034 1.00 94.06 815 PRO A CA 1
ATOM 6394 C C . PRO A 1 815 ? -41.399 15.630 11.346 1.00 94.06 815 PRO A C 1
ATOM 6396 O O . PRO A 1 815 ? -40.288 16.149 11.310 1.00 94.06 815 PRO A O 1
ATOM 6399 N N . SER A 1 816 ? -42.480 16.331 11.712 1.00 93.69 816 SER A N 1
ATOM 6400 C CA . SER A 1 816 ? -42.446 17.757 12.068 1.00 93.69 816 SER A CA 1
ATOM 6401 C C . SER A 1 816 ? -41.596 18.080 13.297 1.00 93.69 816 SER A C 1
ATOM 6403 O O . SER A 1 816 ? -41.083 19.204 13.383 1.00 93.69 816 SER A O 1
ATOM 6405 N N . VAL A 1 817 ? -41.469 17.125 14.222 1.00 95.06 817 VAL A N 1
ATOM 6406 C CA . VAL A 1 817 ? -40.669 17.239 15.446 1.00 95.06 817 VAL A CA 1
ATOM 6407 C C . VAL A 1 817 ? -39.304 16.590 15.231 1.00 95.06 817 VAL A C 1
ATOM 6409 O O . VAL A 1 817 ? -38.291 17.285 15.304 1.00 95.06 817 VAL A O 1
ATOM 6412 N N . HIS A 1 818 ? -39.253 15.309 14.848 1.00 96.50 818 HIS A N 1
ATOM 6413 C CA . HIS A 1 818 ? -37.990 14.581 14.689 1.00 96.50 818 HIS A CA 1
ATOM 6414 C C . HIS A 1 818 ? -37.042 15.246 13.677 1.00 96.50 818 HIS A C 1
ATOM 6416 O O . HIS A 1 818 ? -35.893 15.536 14.014 1.00 96.50 818 HIS A O 1
ATOM 6422 N N . ASP A 1 819 ? -37.504 15.540 12.457 1.00 96.06 819 ASP A N 1
ATOM 6423 C CA . ASP A 1 819 ? -36.641 16.059 11.381 1.00 96.06 819 ASP A CA 1
ATOM 6424 C C . ASP A 1 819 ? -36.191 17.508 11.665 1.00 96.06 819 ASP A C 1
ATOM 6426 O O . ASP A 1 819 ? -35.165 17.973 11.159 1.00 96.06 819 ASP A O 1
ATOM 6430 N N . ARG A 1 820 ? -36.943 18.230 12.510 1.00 93.75 820 ARG A N 1
ATOM 6431 C CA . ARG A 1 820 ? -36.598 19.579 12.984 1.00 93.75 820 ARG A CA 1
ATOM 6432 C C . ARG A 1 820 ? -35.488 19.542 14.032 1.00 93.75 820 ARG A C 1
ATOM 6434 O O . ARG A 1 820 ? -34.572 20.363 13.968 1.00 93.75 820 ARG A O 1
ATOM 6441 N N . ILE A 1 821 ? -35.576 18.604 14.976 1.00 94.00 821 ILE A N 1
ATOM 6442 C CA . ILE A 1 821 ? -34.551 18.358 15.998 1.00 94.00 821 ILE A CA 1
ATOM 6443 C C . ILE A 1 821 ? -33.273 17.835 15.325 1.00 94.00 821 ILE A C 1
ATOM 6445 O O . ILE A 1 821 ? -32.169 18.331 15.572 1.00 94.00 821 ILE A O 1
ATOM 6449 N N . ARG A 1 822 ? -33.422 16.861 14.422 1.00 94.06 822 ARG A N 1
ATOM 6450 C CA . ARG A 1 822 ? -32.343 16.168 13.709 1.00 94.06 822 ARG A CA 1
ATOM 6451 C C . ARG A 1 822 ? -32.269 16.603 12.250 1.00 94.06 822 ARG A C 1
ATOM 6453 O O . ARG A 1 822 ? -32.644 15.864 11.345 1.00 94.06 822 ARG A O 1
ATOM 6460 N N . VAL A 1 823 ? -31.736 17.799 12.007 1.00 93.31 823 VAL A N 1
ATOM 6461 C CA . VAL A 1 823 ? -31.700 18.397 10.663 1.00 93.31 823 VAL A CA 1
ATOM 6462 C C . VAL A 1 823 ? -30.931 17.508 9.677 1.00 93.31 823 VAL A C 1
ATOM 6464 O O . VAL A 1 823 ? -29.734 17.272 9.839 1.00 93.31 823 VAL A O 1
ATOM 6467 N N . GLY A 1 824 ? -31.611 17.063 8.618 1.00 92.06 824 GLY A N 1
ATOM 6468 C CA . GLY A 1 824 ? -31.072 16.136 7.613 1.00 92.06 824 GLY A CA 1
ATOM 6469 C C . GLY A 1 824 ? -31.492 14.675 7.817 1.00 92.06 824 GLY A C 1
ATOM 6470 O O . GLY A 1 824 ? -31.304 13.868 6.910 1.00 92.06 824 GLY A O 1
ATOM 6471 N N . SER A 1 825 ? -32.103 14.352 8.961 1.00 95.25 825 SER A N 1
ATOM 6472 C CA . SER A 1 825 ? -32.824 13.097 9.178 1.00 95.25 825 SER A CA 1
ATOM 6473 C C . SER A 1 825 ? -34.186 13.115 8.473 1.00 95.25 825 SER A C 1
ATOM 6475 O O . SER A 1 825 ? -34.705 14.179 8.131 1.00 95.25 825 SER A O 1
ATOM 6477 N N . ARG A 1 826 ? -34.752 11.927 8.245 1.00 97.06 826 ARG A N 1
ATOM 6478 C CA . ARG A 1 826 ? -36.126 11.723 7.773 1.00 97.06 826 ARG A CA 1
ATOM 6479 C C . ARG A 1 826 ? -36.744 10.562 8.537 1.00 97.06 826 ARG A C 1
ATOM 6481 O O . ARG A 1 826 ? -36.432 9.408 8.238 1.00 97.06 826 ARG A O 1
ATOM 6488 N N . LEU A 1 827 ? -37.669 10.846 9.453 1.00 97.12 827 LEU A N 1
ATOM 6489 C CA . LEU A 1 827 ? -38.314 9.815 10.276 1.00 97.12 827 LEU A CA 1
ATOM 6490 C C . LEU A 1 827 ? -38.947 8.697 9.429 1.00 97.12 827 LEU A C 1
ATOM 6492 O O . LEU A 1 827 ? -38.745 7.521 9.702 1.00 97.12 827 LEU A O 1
ATOM 6496 N N . SER A 1 828 ? -39.602 9.054 8.321 1.00 96.25 828 SER A N 1
ATOM 6497 C CA . SER A 1 828 ? -40.209 8.084 7.390 1.00 96.25 828 SER A CA 1
ATOM 6498 C C . SER A 1 828 ? -39.218 7.104 6.742 1.00 96.25 828 SER A C 1
ATOM 6500 O O . SER A 1 828 ? -39.613 6.016 6.326 1.00 96.25 828 SER A O 1
ATOM 6502 N N . VAL A 1 829 ? -37.941 7.478 6.618 1.00 96.19 829 VAL A N 1
ATOM 6503 C CA . VAL A 1 829 ? -36.881 6.582 6.129 1.00 96.19 829 VAL A CA 1
ATOM 6504 C C . VAL A 1 829 ? -36.439 5.648 7.250 1.00 96.19 829 VAL A C 1
ATOM 6506 O O . VAL A 1 829 ? -36.314 4.447 7.021 1.00 96.19 829 VAL A O 1
ATOM 6509 N N . ILE A 1 830 ? -36.268 6.186 8.461 1.00 96.81 830 ILE A N 1
ATOM 6510 C CA . ILE A 1 830 ? -35.918 5.405 9.650 1.00 96.81 830 ILE A CA 1
ATOM 6511 C C . ILE A 1 830 ? -36.984 4.337 9.909 1.00 96.81 830 ILE A C 1
ATOM 6513 O O . ILE A 1 830 ? -36.627 3.174 10.048 1.00 96.81 830 ILE A O 1
ATOM 6517 N N . GLU A 1 831 ? -38.274 4.691 9.888 1.00 96.94 831 GLU A N 1
ATOM 6518 C CA . GLU A 1 831 ? -39.383 3.738 10.064 1.00 96.94 831 GLU A CA 1
ATOM 6519 C C . GLU A 1 831 ? -39.251 2.532 9.122 1.00 96.94 831 GLU A C 1
ATOM 6521 O O . GLU A 1 831 ? -39.235 1.394 9.585 1.00 96.94 831 GLU A O 1
ATOM 6526 N N . LYS A 1 832 ? -39.027 2.771 7.823 1.00 95.56 832 LYS A N 1
ATOM 6527 C CA . LYS A 1 832 ? -38.841 1.701 6.826 1.00 95.56 832 LYS A CA 1
ATOM 6528 C C . LYS A 1 832 ? -37.620 0.826 7.110 1.00 95.56 832 LYS A C 1
ATOM 6530 O O . LYS A 1 832 ? -37.665 -0.385 6.901 1.00 95.56 832 LYS A O 1
ATOM 6535 N N . HIS A 1 833 ? -36.517 1.426 7.558 1.00 95.56 833 HIS A N 1
ATOM 6536 C CA . HIS A 1 833 ? -35.318 0.678 7.936 1.00 95.56 833 HIS A CA 1
ATOM 6537 C C . HIS A 1 833 ? -35.575 -0.211 9.159 1.00 95.56 833 HIS A C 1
ATOM 6539 O O . HIS A 1 833 ? -35.162 -1.370 9.160 1.00 95.56 833 HIS A O 1
ATOM 6545 N N . VAL A 1 834 ? -36.297 0.288 10.168 1.00 96.31 834 VAL A N 1
ATOM 6546 C CA . VAL A 1 834 ? -36.664 -0.492 11.361 1.00 96.31 834 VAL A CA 1
ATOM 6547 C C . VAL A 1 834 ? -37.614 -1.629 11.011 1.00 96.31 834 VAL A C 1
ATOM 6549 O O . VAL A 1 834 ? -37.348 -2.765 11.394 1.00 96.31 834 VAL A O 1
ATOM 6552 N N . GLU A 1 835 ? -38.669 -1.359 10.239 1.00 95.25 835 GLU A N 1
ATOM 6553 C CA . GLU A 1 835 ? -39.614 -2.385 9.778 1.00 95.25 835 GLU A CA 1
ATOM 6554 C C . GLU A 1 835 ? -38.875 -3.529 9.079 1.00 95.25 835 GLU A C 1
ATOM 6556 O O . GLU A 1 835 ? -39.077 -4.704 9.397 1.00 95.25 835 GLU A O 1
ATOM 6561 N N . LYS A 1 836 ? -37.942 -3.190 8.179 1.00 91.06 836 LYS A N 1
ATOM 6562 C CA . LYS A 1 836 ? -37.155 -4.196 7.467 1.00 91.06 836 LYS A CA 1
ATOM 6563 C C . LYS A 1 836 ? -36.184 -4.947 8.377 1.00 91.06 836 LYS A C 1
ATOM 6565 O O . LYS A 1 836 ? -36.000 -6.151 8.215 1.00 91.06 836 LYS A O 1
ATOM 6570 N N . MET A 1 837 ? -35.577 -4.264 9.342 1.00 94.00 837 MET A N 1
ATOM 6571 C CA . MET A 1 837 ? -34.680 -4.872 10.326 1.00 94.00 837 MET A CA 1
ATOM 6572 C C . MET A 1 837 ? -35.417 -5.880 11.217 1.00 94.00 837 MET A C 1
ATOM 6574 O O . MET A 1 837 ? -34.917 -6.981 11.446 1.00 94.00 837 MET A O 1
ATOM 6578 N N . VAL A 1 838 ? -36.628 -5.544 11.665 1.00 95.06 838 VAL A N 1
ATOM 6579 C CA . VAL A 1 838 ? -37.496 -6.438 12.442 1.00 95.06 838 VAL A CA 1
ATOM 6580 C C . VAL A 1 838 ? -37.960 -7.627 11.596 1.00 95.06 838 VAL A C 1
ATOM 6582 O O . VAL A 1 838 ? -37.908 -8.766 12.063 1.00 95.06 838 VAL A O 1
ATOM 6585 N N . GLU A 1 839 ? -38.329 -7.400 10.332 1.00 92.81 839 GLU A N 1
ATOM 6586 C CA . GLU A 1 839 ? -38.648 -8.467 9.373 1.00 92.81 839 GLU A CA 1
ATOM 6587 C C . GLU A 1 839 ? -37.472 -9.449 9.206 1.00 92.81 839 GLU A C 1
ATOM 6589 O O . GLU A 1 839 ? -37.666 -10.663 9.295 1.00 92.81 839 GLU A O 1
ATOM 6594 N N . LEU A 1 840 ? -36.248 -8.939 9.009 1.00 89.00 840 LEU A N 1
ATOM 6595 C CA . LEU A 1 840 ? -35.030 -9.750 8.881 1.00 89.00 840 LEU A CA 1
ATOM 6596 C C . LEU A 1 840 ? -34.727 -10.534 10.162 1.00 89.00 840 LEU A C 1
ATOM 6598 O O . LEU A 1 840 ? -34.443 -11.732 10.092 1.00 89.00 840 LEU A O 1
ATOM 6602 N N . ARG A 1 841 ? -34.850 -9.890 11.330 1.00 92.81 841 ARG A N 1
ATOM 6603 C CA . ARG A 1 841 ? -34.690 -10.537 12.640 1.00 92.81 841 ARG A CA 1
ATOM 6604 C C . ARG A 1 841 ? -35.606 -11.748 12.780 1.00 92.81 841 ARG A C 1
ATOM 6606 O O . ARG A 1 841 ? -35.140 -12.812 13.178 1.00 92.81 841 ARG A O 1
ATOM 6613 N N . HIS A 1 842 ? -36.883 -11.612 12.421 1.00 92.12 842 HIS A N 1
ATOM 6614 C CA . HIS A 1 842 ? -37.841 -12.715 12.499 1.00 92.12 842 HIS A CA 1
ATOM 6615 C C . HIS A 1 842 ? -37.590 -13.793 11.443 1.00 92.12 842 HIS A C 1
ATOM 6617 O O . HIS A 1 842 ? -37.583 -14.976 11.778 1.00 92.12 842 HIS A O 1
ATOM 6623 N N . ARG A 1 843 ? -37.343 -13.403 10.185 1.00 89.75 843 ARG A N 1
ATOM 6624 C CA . ARG A 1 843 ? -37.101 -14.344 9.079 1.00 89.75 843 ARG A CA 1
ATOM 6625 C C . ARG A 1 843 ? -35.894 -15.244 9.337 1.00 89.75 843 ARG A C 1
ATOM 6627 O O . ARG A 1 843 ? -35.956 -16.431 9.034 1.00 89.75 843 ARG A O 1
ATOM 6634 N N . HIS A 1 844 ? -34.814 -14.682 9.875 1.00 86.81 844 HIS A N 1
ATOM 6635 C CA . HIS A 1 8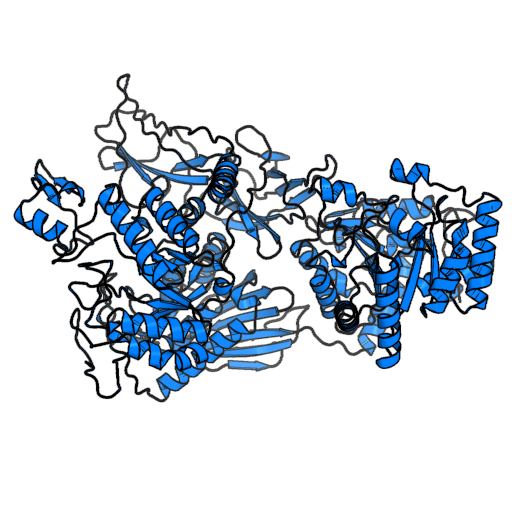44 ? -33.547 -15.385 10.077 1.00 86.81 844 HIS A CA 1
ATOM 6636 C C . HIS A 1 844 ? -33.304 -15.808 11.533 1.00 86.81 844 HIS A C 1
ATOM 6638 O O . HIS A 1 844 ? -32.229 -16.316 11.833 1.00 86.81 844 HIS A O 1
ATOM 6644 N N . GLN A 1 845 ? -34.285 -15.612 12.427 1.00 89.31 845 GLN A N 1
ATOM 6645 C CA . GLN A 1 845 ? -34.181 -15.905 13.865 1.00 89.31 845 GLN A CA 1
ATOM 6646 C C . GLN A 1 845 ? -32.922 -15.292 14.503 1.00 89.31 845 GLN A C 1
ATOM 6648 O O . GLN A 1 845 ? -32.210 -15.932 15.276 1.00 89.31 845 GLN A O 1
ATOM 6653 N N . LEU A 1 846 ? -32.630 -14.040 14.143 1.00 88.12 846 LEU A N 1
ATOM 6654 C CA . LEU A 1 846 ? -31.425 -13.350 14.591 1.00 88.12 846 LEU A CA 1
ATOM 6655 C C . LEU A 1 846 ? -31.547 -12.959 16.061 1.00 88.12 846 LEU A C 1
ATOM 6657 O O . LEU A 1 846 ? -32.550 -12.380 16.482 1.00 88.12 846 LEU A O 1
ATOM 6661 N N . ASP A 1 847 ? -30.476 -13.169 16.818 1.00 89.19 847 ASP A N 1
ATOM 6662 C CA . ASP A 1 847 ? -30.345 -12.672 18.186 1.00 89.19 847 ASP A CA 1
ATOM 6663 C C . ASP A 1 847 ? -29.926 -11.185 18.198 1.00 89.19 847 ASP A C 1
ATOM 6665 O O . ASP A 1 847 ? -28.847 -10.807 18.662 1.00 89.19 847 ASP A O 1
ATOM 6669 N N . LEU A 1 848 ? -30.787 -10.331 17.636 1.00 92.12 848 LEU A N 1
ATOM 6670 C CA . LEU A 1 848 ? -30.576 -8.891 17.484 1.00 92.12 848 LEU A CA 1
ATOM 6671 C C . LEU A 1 848 ? -31.580 -8.103 18.336 1.00 92.12 848 LEU A C 1
ATOM 6673 O O . LEU A 1 848 ? -32.789 -8.191 18.111 1.00 92.12 848 LEU A O 1
ATOM 6677 N N . ARG A 1 849 ? -31.079 -7.292 19.277 1.00 93.56 849 ARG A N 1
ATOM 6678 C CA . ARG A 1 849 ? -31.908 -6.328 20.024 1.00 93.56 849 ARG A CA 1
ATOM 6679 C C . ARG A 1 849 ? -32.032 -5.019 19.260 1.00 93.56 849 ARG A C 1
ATOM 6681 O O . ARG A 1 849 ? -31.028 -4.498 18.782 1.00 93.56 849 ARG A O 1
ATOM 6688 N N . ILE A 1 850 ? -33.240 -4.481 19.184 1.00 96.25 850 ILE A N 1
ATOM 6689 C CA . ILE A 1 850 ? -33.568 -3.250 18.465 1.00 96.25 850 ILE A CA 1
ATOM 6690 C C . ILE A 1 850 ? -34.269 -2.320 19.446 1.00 96.25 850 ILE A C 1
ATOM 6692 O O . ILE A 1 850 ? -35.318 -2.662 19.987 1.00 96.25 850 ILE A O 1
ATOM 6696 N N . GLY A 1 851 ? -33.701 -1.145 19.686 1.00 96.69 851 GLY A N 1
ATOM 6697 C CA . GLY A 1 851 ? -34.257 -0.192 20.638 1.00 96.69 851 GLY A CA 1
ATOM 6698 C C . GLY A 1 851 ? -34.250 1.240 20.153 1.00 96.69 851 GLY A C 1
ATOM 6699 O O . GLY A 1 851 ? -33.642 1.570 19.136 1.00 96.69 851 GLY A O 1
ATOM 6700 N N . LEU A 1 852 ? -34.941 2.082 20.910 1.00 96.81 852 LEU A N 1
ATOM 6701 C CA . LEU A 1 852 ? -35.080 3.508 20.660 1.00 96.81 852 LEU A CA 1
ATOM 6702 C C . LEU A 1 852 ? -34.467 4.290 21.822 1.00 96.81 852 LEU A C 1
ATOM 6704 O O . LEU A 1 852 ? -34.807 4.050 22.977 1.00 96.81 852 LEU A O 1
ATOM 6708 N N . SER A 1 853 ? -33.598 5.246 21.515 1.00 95.81 853 SER A N 1
ATOM 6709 C CA . SER A 1 853 ? -33.091 6.241 22.460 1.00 95.81 853 SER A CA 1
ATOM 6710 C C . SER A 1 853 ? -33.629 7.619 22.068 1.00 95.81 853 SER A C 1
ATOM 6712 O O . SER A 1 853 ? -33.539 8.018 20.904 1.00 95.81 853 SER A O 1
ATOM 6714 N N . CYS A 1 854 ? -34.231 8.312 23.031 1.00 95.94 854 CYS A N 1
ATOM 6715 C CA . CYS A 1 854 ? -34.851 9.621 22.865 1.00 95.94 854 CYS A CA 1
ATOM 6716 C C . CYS A 1 854 ? -34.316 10.562 23.941 1.00 95.94 854 CYS A C 1
ATOM 6718 O O . CYS A 1 854 ? -34.498 10.307 25.130 1.00 95.94 854 CYS A O 1
ATOM 6720 N N . VAL A 1 855 ? -33.700 11.667 23.528 1.00 94.31 855 VAL A N 1
ATOM 6721 C CA . VAL A 1 855 ? -33.290 12.731 24.450 1.00 94.31 855 VAL A CA 1
ATOM 6722 C C . VAL A 1 855 ? -34.509 13.593 24.756 1.00 94.31 855 VAL A C 1
ATOM 6724 O O . VAL A 1 855 ? -35.160 14.080 23.832 1.00 94.31 855 VAL A O 1
ATOM 6727 N N . VAL A 1 856 ? -34.851 13.763 26.031 1.00 94.31 856 VAL A N 1
ATOM 6728 C CA . VAL A 1 856 ? -36.032 14.541 26.435 1.00 94.31 856 VAL A CA 1
ATOM 6729 C C . VAL A 1 856 ? -35.694 16.030 26.448 1.00 94.31 856 VAL A C 1
ATOM 6731 O O . VAL A 1 856 ? -34.708 16.451 27.050 1.00 94.31 856 VAL A O 1
ATOM 6734 N N . MET A 1 857 ? -36.507 16.827 25.756 1.00 93.00 857 MET A N 1
ATOM 6735 C CA . MET A 1 857 ? -36.307 18.264 25.561 1.00 93.00 857 MET A CA 1
ATOM 6736 C C . MET A 1 857 ? -37.645 19.001 25.441 1.00 93.00 857 MET A C 1
ATOM 6738 O O . MET A 1 857 ? -38.693 18.386 25.221 1.00 93.00 857 MET A O 1
ATOM 6742 N N . THR A 1 858 ? -37.610 20.331 25.526 1.00 91.50 858 THR A N 1
ATOM 6743 C CA . THR A 1 858 ? -38.821 21.170 25.506 1.00 91.50 858 THR A CA 1
ATOM 6744 C C . THR A 1 858 ? -39.647 20.934 24.238 1.00 91.50 858 THR A C 1
ATOM 6746 O O . THR A 1 858 ? -40.875 20.877 24.282 1.00 91.50 858 THR A O 1
ATOM 6749 N N . GLU A 1 859 ? -38.968 20.711 23.113 1.00 91.19 859 GLU A N 1
ATOM 6750 C CA . GLU A 1 859 ? -39.558 20.480 21.796 1.00 91.19 859 GLU A CA 1
ATOM 6751 C C . GLU A 1 859 ? -40.289 19.138 21.634 1.00 91.19 859 GLU A C 1
ATOM 6753 O O . GLU A 1 859 ? -41.155 19.048 20.762 1.00 91.19 859 GLU A O 1
ATOM 6758 N N . ASN A 1 860 ? -39.954 18.097 22.410 1.00 94.69 860 ASN A N 1
ATOM 6759 C CA . ASN A 1 860 ? -40.498 16.745 22.210 1.00 94.69 860 ASN A CA 1
ATOM 6760 C C . ASN A 1 860 ? -41.199 16.130 23.425 1.00 94.69 860 ASN A C 1
ATOM 6762 O O . ASN A 1 860 ? -41.836 15.089 23.271 1.00 94.69 860 ASN A O 1
ATOM 6766 N N . GLN A 1 861 ? -41.130 16.751 24.606 1.00 93.50 861 GLN A N 1
ATOM 6767 C CA . GLN A 1 861 ? -41.705 16.197 25.837 1.00 93.50 861 GLN A CA 1
ATOM 6768 C C . GLN A 1 861 ? -43.209 15.869 25.724 1.00 93.50 861 GLN A C 1
ATOM 6770 O O . GLN A 1 861 ? -43.694 14.923 26.340 1.00 93.50 861 GLN A O 1
ATOM 6775 N N . PHE A 1 862 ? -43.948 16.580 24.866 1.00 94.69 862 PHE A N 1
ATOM 6776 C CA . PHE A 1 862 ? -45.371 16.323 24.606 1.00 94.69 862 PHE A CA 1
ATOM 6777 C C . PHE A 1 862 ? -45.641 15.187 23.598 1.00 94.69 862 PHE A C 1
ATOM 6779 O O . PHE A 1 862 ? -46.795 14.803 23.412 1.00 94.69 862 PHE A O 1
ATOM 6786 N N . GLU A 1 863 ? -44.604 14.641 22.951 1.00 96.31 863 GLU A N 1
ATOM 6787 C CA . GLU A 1 863 ? -44.684 13.486 22.043 1.00 96.31 863 GLU A CA 1
ATOM 6788 C C . GLU A 1 863 ? -44.174 12.170 22.675 1.00 96.31 863 GLU A C 1
ATOM 6790 O O . GLU A 1 863 ? -44.191 11.133 22.010 1.00 96.31 863 GLU A O 1
ATOM 6795 N N . LEU A 1 864 ? -43.729 12.155 23.942 1.00 96.38 864 LEU A N 1
ATOM 6796 C CA . LEU A 1 864 ? -43.098 10.967 24.553 1.00 96.38 864 LEU A CA 1
ATOM 6797 C C . LEU A 1 864 ? -44.001 9.723 24.531 1.00 96.38 864 LEU A C 1
ATOM 6799 O O . LEU A 1 864 ? -43.541 8.620 24.229 1.00 96.38 864 LEU A O 1
ATOM 6803 N N . LEU A 1 865 ? -45.302 9.889 24.789 1.00 96.81 865 LEU A N 1
ATOM 6804 C CA . LEU A 1 865 ? -46.276 8.796 24.723 1.00 96.81 865 LEU A CA 1
ATOM 6805 C C . LEU A 1 865 ? -46.421 8.255 23.289 1.00 96.81 865 LEU A C 1
ATOM 6807 O O . LEU A 1 865 ? -46.504 7.047 23.064 1.00 96.81 865 LEU A O 1
ATOM 6811 N N . GLN A 1 866 ? -46.419 9.145 22.300 1.00 97.62 866 GLN A N 1
ATOM 6812 C CA . GLN A 1 866 ? -46.509 8.814 20.883 1.00 97.62 866 GLN A CA 1
ATOM 6813 C C . GLN A 1 866 ? -45.227 8.124 20.396 1.00 97.62 866 GLN A C 1
ATOM 6815 O O . GLN A 1 866 ? -45.316 7.212 19.577 1.00 97.62 866 GLN A O 1
ATOM 6820 N N . ILE A 1 867 ? -44.056 8.485 20.932 1.00 97.44 867 ILE A N 1
ATOM 6821 C CA . ILE A 1 867 ? -42.779 7.804 20.659 1.00 97.44 867 ILE A CA 1
ATOM 6822 C C . ILE A 1 867 ? -42.838 6.353 21.146 1.00 97.44 867 ILE A C 1
ATOM 6824 O O . ILE A 1 867 ? -42.425 5.437 20.437 1.00 97.44 867 ILE A O 1
ATOM 6828 N N . VAL A 1 868 ? -43.412 6.119 22.326 1.00 97.88 868 VAL A N 1
ATOM 6829 C CA . VAL A 1 868 ? -43.620 4.765 22.857 1.00 97.88 868 VAL A CA 1
ATOM 6830 C C . VAL A 1 868 ? -44.557 3.951 21.960 1.00 97.88 868 VAL A C 1
ATOM 6832 O O . VAL A 1 868 ? -44.264 2.798 21.636 1.00 97.88 868 VAL A O 1
ATOM 6835 N N . HIS A 1 869 ? -45.656 4.551 21.498 1.00 97.81 869 HIS A N 1
ATOM 6836 C CA . HIS A 1 869 ? -46.550 3.908 20.533 1.00 97.81 869 HIS A CA 1
ATOM 6837 C C . HIS A 1 869 ? -45.864 3.617 19.193 1.00 97.81 869 HIS A C 1
ATOM 6839 O O . HIS A 1 869 ? -46.081 2.551 18.615 1.00 97.81 869 HIS A O 1
ATOM 6845 N N . LEU A 1 870 ? -45.022 4.534 18.714 1.00 97.56 870 LEU A N 1
ATOM 6846 C CA . LEU A 1 870 ? -44.212 4.353 17.515 1.00 97.56 870 LEU A CA 1
ATOM 6847 C C . LEU A 1 870 ? -43.270 3.151 17.665 1.00 97.56 870 LEU A C 1
ATOM 6849 O O . LEU A 1 870 ? -43.274 2.278 16.801 1.00 97.56 870 LEU A O 1
ATOM 6853 N N . ALA A 1 871 ? -42.527 3.064 18.771 1.00 97.62 871 ALA A N 1
ATOM 6854 C CA . ALA A 1 871 ? -41.610 1.958 19.039 1.00 97.62 871 ALA A CA 1
ATOM 6855 C C . ALA A 1 871 ? -42.328 0.599 19.090 1.00 97.62 871 ALA A C 1
ATOM 6857 O O . ALA A 1 871 ? -41.880 -0.363 18.463 1.00 97.62 871 ALA A O 1
ATOM 6858 N N . ALA A 1 872 ? -43.475 0.534 19.775 1.00 97.56 872 ALA A N 1
ATOM 6859 C CA . ALA A 1 872 ? -44.291 -0.678 19.844 1.00 97.56 872 ALA A CA 1
ATOM 6860 C C . ALA A 1 872 ? -44.825 -1.085 18.461 1.00 97.56 872 ALA A C 1
ATOM 6862 O O . ALA A 1 872 ? -44.742 -2.253 18.086 1.00 97.56 872 ALA A O 1
ATOM 6863 N N . ARG A 1 873 ? -45.324 -0.120 17.671 1.00 97.06 873 ARG A N 1
ATOM 6864 C CA . ARG A 1 873 ? -45.811 -0.349 16.298 1.00 97.06 873 ARG A CA 1
ATOM 6865 C C . ARG A 1 873 ? -44.718 -0.905 15.387 1.00 97.06 873 ARG A C 1
ATOM 6867 O O . ARG A 1 873 ? -45.003 -1.771 14.568 1.00 97.06 873 ARG A O 1
ATOM 6874 N N . LEU A 1 874 ? -43.492 -0.406 15.529 1.00 96.69 874 LEU A N 1
ATOM 6875 C CA . LEU A 1 874 ? -42.343 -0.838 14.735 1.00 96.69 874 LEU A CA 1
ATOM 6876 C C . LEU A 1 874 ? -41.745 -2.175 15.203 1.00 96.69 874 LEU A C 1
ATOM 6878 O O . LEU A 1 874 ? -40.859 -2.689 14.531 1.00 96.69 874 LEU A O 1
ATOM 6882 N N . GLY A 1 875 ? -42.203 -2.749 16.323 1.00 96.31 875 GLY A N 1
ATOM 6883 C CA . GLY A 1 875 ? -41.702 -4.029 16.840 1.00 96.31 875 GLY A CA 1
ATOM 6884 C C . GLY A 1 875 ? -40.340 -3.943 17.540 1.00 96.31 875 GLY A C 1
ATOM 6885 O O . GLY A 1 875 ? -39.578 -4.914 17.526 1.00 96.31 875 GLY A O 1
ATOM 6886 N N . MET A 1 876 ? -40.017 -2.785 18.122 1.00 97.06 876 MET A N 1
ATOM 6887 C CA . MET A 1 876 ? -38.800 -2.578 18.915 1.00 97.06 876 MET A CA 1
ATOM 6888 C C . MET A 1 876 ? -38.922 -3.241 20.296 1.00 97.06 876 MET A C 1
ATOM 6890 O O . MET A 1 876 ? -40.022 -3.473 20.787 1.00 97.06 876 MET A O 1
ATOM 6894 N N . ASP A 1 877 ? -37.791 -3.532 20.938 1.00 96.75 877 ASP A N 1
ATOM 6895 C CA . ASP A 1 877 ? -37.738 -4.270 22.207 1.00 96.75 877 ASP A CA 1
ATOM 6896 C C . ASP A 1 877 ? -37.740 -3.347 23.436 1.00 96.75 877 ASP A C 1
ATOM 6898 O O . ASP A 1 877 ? -38.163 -3.734 24.532 1.00 96.75 877 ASP A O 1
ATOM 6902 N N . TRP A 1 878 ? -37.211 -2.130 23.285 1.00 97.00 878 TRP A N 1
ATOM 6903 C CA . TRP A 1 878 ? -37.024 -1.199 24.393 1.00 97.00 878 TRP A CA 1
ATOM 6904 C C . TRP A 1 878 ? -37.004 0.268 23.959 1.00 97.00 878 TRP A C 1
ATOM 6906 O O . TRP A 1 878 ? -36.653 0.596 22.825 1.00 97.00 878 TRP A O 1
ATOM 6916 N N . VAL A 1 879 ? -37.353 1.149 24.898 1.00 97.62 879 VAL A N 1
ATOM 6917 C CA . VAL A 1 879 ? -37.275 2.608 24.756 1.00 97.62 879 VAL A CA 1
ATOM 6918 C C . VAL A 1 879 ? -36.518 3.179 25.950 1.00 97.62 879 VAL A C 1
ATOM 6920 O O . VAL A 1 879 ? -36.793 2.828 27.100 1.00 97.62 879 VAL A O 1
ATOM 6923 N N . LYS A 1 880 ? -35.563 4.061 25.665 1.00 95.75 880 LYS A N 1
ATOM 6924 C CA . LYS A 1 880 ? -34.751 4.767 26.650 1.00 95.75 880 LYS A CA 1
ATOM 6925 C C . LYS A 1 880 ? -34.975 6.271 26.520 1.00 95.75 880 LYS A C 1
ATOM 6927 O O . LYS A 1 880 ? -34.735 6.833 25.452 1.00 95.75 880 LYS A O 1
ATOM 6932 N N . PHE A 1 881 ? -35.416 6.899 27.604 1.00 95.88 881 PHE A N 1
ATOM 6933 C CA . PHE A 1 881 ? -35.471 8.351 27.730 1.00 95.88 881 PHE A CA 1
ATOM 6934 C C . PHE A 1 881 ? -34.197 8.847 28.400 1.00 95.88 881 PHE A C 1
ATOM 6936 O O . PHE A 1 881 ? -33.866 8.396 29.492 1.00 95.88 881 PHE A O 1
ATOM 6943 N N . GLU A 1 882 ? -33.483 9.735 27.721 1.00 92.19 882 GLU A N 1
ATOM 6944 C CA . GLU A 1 882 ? -32.187 10.275 28.134 1.00 92.19 882 GLU A CA 1
ATOM 6945 C C . GLU A 1 882 ? -32.330 11.742 28.550 1.00 92.19 882 GLU A C 1
ATOM 6947 O O . GLU A 1 882 ? -33.114 12.492 27.959 1.00 92.19 882 GLU A O 1
ATOM 6952 N N . GLU A 1 883 ? -31.539 12.172 29.530 1.00 90.69 883 GLU A N 1
ATOM 6953 C CA . GLU A 1 883 ? -31.406 13.588 29.878 1.00 90.69 883 GLU A CA 1
ATOM 6954 C C . GLU A 1 883 ? -30.655 14.364 28.779 1.00 90.69 883 GLU A C 1
ATOM 6956 O O . GLU A 1 883 ? -29.694 13.873 28.178 1.00 90.69 883 GLU A O 1
ATOM 6961 N N . LEU A 1 884 ? -31.071 15.609 28.523 1.00 89.31 884 LEU A N 1
ATOM 6962 C CA . LEU A 1 884 ? -30.363 16.508 27.619 1.00 89.31 884 LEU A CA 1
ATOM 6963 C C . LEU A 1 884 ? -29.086 17.056 28.268 1.00 89.31 884 LEU A C 1
ATOM 6965 O O . LEU A 1 884 ? -29.130 17.892 29.168 1.00 89.31 884 LEU A O 1
ATOM 6969 N N . VAL A 1 885 ? -27.929 16.676 27.726 1.00 85.12 885 VAL A N 1
ATOM 6970 C CA . VAL A 1 885 ? -26.642 17.259 28.126 1.00 85.12 885 VAL A CA 1
ATOM 6971 C C . VAL A 1 885 ? -26.451 18.621 27.453 1.00 85.12 885 VAL A C 1
ATOM 6973 O O . VAL A 1 885 ? -26.266 18.726 26.241 1.00 85.12 885 VAL A O 1
ATOM 6976 N N . ALA A 1 886 ? -26.441 19.684 28.252 1.00 82.81 886 ALA A N 1
ATOM 6977 C CA . ALA A 1 886 ? -26.316 21.073 27.808 1.00 82.81 886 ALA A CA 1
ATOM 6978 C C . ALA A 1 886 ? -24.873 21.512 27.456 1.00 82.81 886 ALA A C 1
ATOM 6980 O O . ALA A 1 886 ? -24.377 22.539 27.941 1.00 82.81 886 ALA A O 1
ATOM 6981 N N . SER A 1 887 ? -24.189 20.742 26.602 1.00 79.62 887 SER A N 1
ATOM 6982 C CA . SER A 1 887 ? -22.795 21.006 26.210 1.00 79.62 887 SER A CA 1
ATOM 6983 C C . SER A 1 887 ? -22.631 22.167 25.219 1.00 79.62 887 SER A C 1
ATOM 6985 O O . SER A 1 887 ? -21.552 22.751 25.145 1.00 79.62 887 SER A O 1
ATOM 6987 N N . THR A 1 888 ? -23.691 22.562 24.504 1.00 78.06 888 THR A N 1
ATOM 6988 C CA . THR A 1 888 ? -23.672 23.673 23.536 1.00 78.06 888 THR A CA 1
ATOM 6989 C C . THR A 1 888 ? -24.678 24.771 23.886 1.00 78.06 888 THR A C 1
ATOM 6991 O O . THR A 1 888 ? -25.655 24.546 24.603 1.00 78.06 888 THR A O 1
ATOM 6994 N N . GLU A 1 889 ? -24.472 25.976 23.344 1.00 78.12 889 GLU A N 1
ATOM 6995 C CA . GLU A 1 889 ? -25.413 27.092 23.512 1.00 78.12 889 GLU A CA 1
ATOM 6996 C C . GLU A 1 889 ? -26.796 26.774 22.929 1.00 78.12 889 GLU A C 1
ATOM 6998 O O . GLU A 1 889 ? -27.812 27.074 23.549 1.00 78.12 889 GLU A O 1
ATOM 7003 N N . PHE A 1 890 ? -26.843 26.097 21.779 1.00 78.56 890 PHE A N 1
ATOM 7004 C CA . PHE A 1 890 ? -28.105 25.696 21.163 1.00 78.56 890 PHE A CA 1
ATOM 7005 C C . PHE A 1 890 ? -28.825 24.598 21.968 1.00 78.56 890 PHE A C 1
ATOM 7007 O O . PHE A 1 890 ? -30.045 24.638 22.065 1.00 78.56 890 PHE A O 1
ATOM 7014 N N . ALA A 1 891 ? -28.104 23.660 22.598 1.00 84.06 891 ALA A N 1
ATOM 7015 C CA . ALA A 1 891 ? -28.721 22.612 23.417 1.00 84.06 891 ALA A CA 1
ATOM 7016 C C . ALA A 1 891 ? -29.335 23.195 24.698 1.00 84.06 891 ALA A C 1
ATOM 7018 O O . ALA A 1 891 ? -30.421 22.794 25.105 1.00 84.06 891 ALA A O 1
ATOM 7019 N N . ARG A 1 892 ? -28.685 24.200 25.305 1.00 85.94 892 ARG A N 1
ATOM 7020 C CA . ARG A 1 892 ? -29.191 24.891 26.508 1.00 85.94 892 ARG A CA 1
ATOM 7021 C C . ARG A 1 892 ? -30.570 25.513 26.319 1.00 85.94 892 ARG A C 1
ATOM 7023 O O . ARG A 1 892 ? -31.316 25.606 27.285 1.00 85.94 892 ARG A O 1
ATOM 7030 N N . GLN A 1 893 ? -30.909 25.933 25.102 1.00 85.38 893 GLN A N 1
ATOM 7031 C CA . GLN A 1 893 ? -32.208 26.544 24.808 1.00 85.38 893 GLN A CA 1
ATOM 7032 C C . GLN A 1 893 ? -33.368 25.555 24.961 1.00 85.38 893 GLN A C 1
ATOM 7034 O O . GLN A 1 893 ? -34.509 25.976 25.119 1.00 85.38 893 GLN A O 1
ATOM 7039 N N . TRP A 1 894 ? -33.088 24.255 24.852 1.00 86.62 894 TRP A N 1
ATOM 7040 C CA . TRP A 1 894 ? -34.088 23.187 24.771 1.00 86.62 894 TRP A CA 1
ATOM 7041 C C . TRP A 1 894 ? -34.121 22.335 26.048 1.00 86.62 894 TRP A C 1
ATOM 7043 O O . TRP A 1 894 ? -34.759 21.282 26.087 1.00 86.62 894 TRP A O 1
ATOM 7053 N N . LEU A 1 895 ? -33.411 22.786 27.086 1.00 87.44 895 LEU A N 1
ATOM 7054 C CA . LEU A 1 895 ? -33.321 22.118 28.372 1.00 87.44 895 LEU A CA 1
ATOM 7055 C C . LEU A 1 895 ? -34.673 22.147 29.084 1.00 87.44 895 LEU A C 1
ATOM 7057 O O . LEU A 1 895 ? -35.273 23.206 29.267 1.00 87.44 895 LEU A O 1
ATOM 7061 N N . VAL A 1 896 ? -35.112 20.973 29.516 1.00 86.44 896 VAL A N 1
ATOM 7062 C CA . VAL A 1 896 ? -36.230 20.805 30.444 1.00 86.44 896 VAL A CA 1
ATOM 7063 C C . VAL A 1 896 ? -35.679 20.570 31.839 1.00 86.44 896 VAL A C 1
ATOM 7065 O O . VAL A 1 896 ? -34.592 20.017 31.983 1.00 86.44 896 VAL A O 1
ATOM 7068 N N . ASP A 1 897 ? -36.428 20.966 32.865 1.00 81.56 897 ASP A N 1
ATOM 7069 C CA . ASP A 1 897 ? -36.194 20.448 34.211 1.00 81.56 897 ASP A CA 1
ATOM 7070 C C . ASP A 1 897 ? -36.801 19.035 34.278 1.00 81.56 897 ASP A C 1
ATOM 7072 O O . ASP A 1 897 ? -38.032 18.908 34.269 1.00 81.56 897 ASP A O 1
ATOM 7076 N N . PRO A 1 898 ? -35.991 17.960 34.323 1.00 71.75 898 PRO A N 1
ATOM 7077 C CA . PRO A 1 898 ? -36.518 16.602 34.419 1.00 71.75 898 PRO A CA 1
ATOM 7078 C C . PRO A 1 898 ? -37.189 16.332 35.776 1.00 71.75 898 PRO A C 1
ATOM 7080 O O . PRO A 1 898 ? -37.949 15.376 35.913 1.00 71.75 898 PRO A O 1
ATOM 7083 N N . GLN A 1 899 ? -36.945 17.180 36.782 1.00 72.25 899 GLN A N 1
ATOM 7084 C CA . GLN A 1 899 ? -37.627 17.148 38.075 1.00 72.25 899 GLN A CA 1
ATOM 7085 C C . GLN A 1 899 ? -38.833 18.095 38.141 1.00 72.25 899 GLN A C 1
ATOM 7087 O O . GLN A 1 899 ? -39.546 18.102 39.153 1.00 72.25 899 GLN A O 1
ATOM 7092 N N . GLY A 1 900 ? -39.098 18.847 37.072 1.00 83.62 900 GLY A N 1
ATOM 7093 C CA . GLY A 1 900 ? -40.322 19.616 36.916 1.00 83.62 900 GLY A CA 1
ATOM 7094 C C . GLY A 1 900 ? -41.533 18.684 36.900 1.00 83.62 900 GLY A C 1
ATOM 7095 O O . GLY A 1 900 ? -41.505 17.617 36.287 1.00 83.62 900 GLY A O 1
ATOM 7096 N N . GLU A 1 901 ? -42.604 19.076 37.592 1.00 86.31 901 GLU A N 1
ATOM 7097 C CA . GLU A 1 901 ? -43.810 18.252 37.748 1.00 86.31 901 GLU A CA 1
ATOM 7098 C C . GLU A 1 901 ? -44.410 17.832 36.393 1.00 86.31 901 GLU A C 1
ATOM 7100 O O . GLU A 1 901 ? -44.813 16.684 36.228 1.00 86.31 901 GLU A O 1
ATOM 7105 N N . GLU A 1 902 ? -44.398 18.725 35.399 1.00 90.44 902 GLU A N 1
ATOM 7106 C CA . GLU A 1 902 ? -44.902 18.456 34.047 1.00 90.44 902 GLU A CA 1
ATOM 7107 C C . GLU A 1 902 ? -44.094 17.368 33.323 1.00 90.44 902 GLU A C 1
ATOM 7109 O O . GLU A 1 902 ? -44.654 16.331 32.958 1.00 90.44 902 GLU A O 1
ATOM 7114 N N . THR A 1 903 ? -42.779 17.559 33.164 1.00 89.00 903 THR A N 1
ATOM 7115 C CA . THR A 1 903 ? -41.889 16.600 32.491 1.00 89.00 903 THR A CA 1
ATOM 7116 C C . THR A 1 903 ? -41.940 15.233 33.164 1.00 89.00 903 THR A C 1
ATOM 7118 O O . THR A 1 903 ? -42.076 14.215 32.485 1.00 89.00 903 THR A O 1
ATOM 7121 N N . ARG A 1 904 ? -41.889 15.200 34.505 1.00 89.50 904 ARG A N 1
ATOM 7122 C CA . ARG A 1 904 ? -41.933 13.954 35.278 1.00 89.50 904 ARG A CA 1
ATOM 7123 C C . ARG A 1 904 ? -43.226 13.186 35.012 1.00 89.50 904 ARG A C 1
ATOM 7125 O O . ARG A 1 904 ? -43.168 11.998 34.711 1.00 89.50 904 ARG A O 1
ATOM 7132 N N . ASN A 1 905 ? -44.376 13.862 35.048 1.00 92.19 905 ASN A N 1
ATOM 7133 C CA . ASN A 1 905 ? -45.671 13.233 34.777 1.00 92.19 905 ASN A CA 1
ATOM 7134 C C . ASN A 1 905 ? -45.751 12.673 33.345 1.00 92.19 905 ASN A C 1
ATOM 7136 O O . ASN A 1 905 ? -46.277 11.578 33.138 1.00 92.19 905 ASN A O 1
ATOM 7140 N N . LEU A 1 906 ? -45.205 13.394 32.358 1.00 94.56 906 LEU A N 1
ATOM 7141 C CA . LEU A 1 906 ? -45.167 12.950 30.959 1.00 94.56 906 LEU A CA 1
ATOM 7142 C C . LEU A 1 906 ? -44.277 11.710 30.772 1.00 94.56 906 LEU A C 1
ATOM 7144 O O . LEU A 1 906 ? -44.686 10.754 30.107 1.00 94.56 906 LEU A O 1
ATOM 7148 N N . VAL A 1 907 ? -43.088 11.700 31.382 1.00 93.19 907 VAL A N 1
ATOM 7149 C CA . VAL A 1 907 ? -42.164 10.555 31.352 1.00 93.19 907 VAL A CA 1
ATOM 7150 C C . VAL A 1 907 ? -42.776 9.347 32.065 1.00 93.19 907 VAL A C 1
ATOM 7152 O O . VAL A 1 907 ? -42.793 8.253 31.499 1.00 93.19 907 VAL A O 1
ATOM 7155 N N . GLU A 1 908 ? -43.330 9.525 33.268 1.00 92.88 908 GLU A N 1
ATOM 7156 C CA . GLU A 1 908 ? -43.956 8.446 34.043 1.00 92.88 908 GLU A CA 1
ATOM 7157 C C . GLU A 1 908 ? -45.124 7.796 33.290 1.00 92.88 908 GLU A C 1
ATOM 7159 O O . GLU A 1 908 ? -45.214 6.562 33.235 1.00 92.88 908 GLU A O 1
ATOM 7164 N N . GLU A 1 909 ? -45.992 8.597 32.663 1.00 95.25 909 GLU A N 1
ATOM 7165 C CA . GLU A 1 909 ? -47.111 8.077 31.874 1.00 95.25 909 GLU A CA 1
ATOM 7166 C C . GLU A 1 909 ? -46.621 7.322 30.630 1.00 95.25 909 GLU A C 1
ATOM 7168 O O . GLU A 1 909 ? -47.081 6.206 30.361 1.00 95.25 909 GLU A O 1
ATOM 7173 N N . ALA A 1 910 ? -45.627 7.856 29.912 1.00 96.12 910 ALA A N 1
ATOM 7174 C CA . ALA A 1 910 ? -45.023 7.177 28.767 1.00 96.12 910 ALA A CA 1
ATOM 7175 C C . ALA A 1 910 ? -44.355 5.845 29.169 1.00 96.12 910 ALA A C 1
ATOM 7177 O O . ALA A 1 910 ? -44.562 4.822 28.510 1.00 96.12 910 ALA A O 1
ATOM 7178 N N . VAL A 1 911 ? -43.614 5.809 30.283 1.00 94.75 911 VAL A N 1
ATOM 7179 C CA . VAL A 1 911 ? -42.991 4.591 30.836 1.00 94.75 911 VAL A CA 1
ATOM 7180 C C . VAL A 1 911 ? -44.046 3.554 31.223 1.00 94.75 911 VAL A C 1
ATOM 7182 O O . VAL A 1 911 ? -43.916 2.369 30.895 1.00 94.75 911 VAL A O 1
ATOM 7185 N N . LYS A 1 912 ? -45.114 3.973 31.907 1.00 95.38 912 LYS A N 1
ATOM 7186 C CA . LYS A 1 912 ? -46.210 3.085 32.308 1.00 95.38 912 LYS A CA 1
ATOM 7187 C C . LYS A 1 912 ? -46.907 2.481 31.094 1.00 95.38 912 LYS A C 1
ATOM 7189 O O . LYS A 1 912 ? -47.179 1.277 31.084 1.00 95.38 912 LYS A O 1
ATOM 7194 N N . GLN A 1 913 ? -47.162 3.290 30.070 1.00 96.94 913 GLN A N 1
ATOM 7195 C CA . GLN A 1 913 ? -47.792 2.817 28.848 1.00 96.94 913 GLN A CA 1
ATOM 7196 C C . GLN A 1 913 ? -46.872 1.903 28.035 1.00 96.94 913 GLN A C 1
ATOM 7198 O O . GLN A 1 913 ? -47.323 0.867 27.550 1.00 96.94 913 GLN A O 1
ATOM 7203 N N . GLY A 1 914 ? -45.578 2.208 27.941 1.00 96.12 914 GLY A N 1
ATOM 7204 C CA . GLY A 1 914 ? -44.621 1.361 27.228 1.00 96.12 914 GLY A CA 1
ATOM 7205 C C . GLY A 1 914 ? -44.519 -0.038 27.821 1.00 96.12 914 GLY A C 1
ATOM 7206 O O . GLY A 1 914 ? -44.600 -1.023 27.088 1.00 96.12 914 GLY A O 1
ATOM 7207 N N . ARG A 1 915 ? -44.491 -0.144 29.156 1.00 95.06 915 ARG A N 1
ATOM 7208 C CA . ARG A 1 915 ? -44.537 -1.442 29.851 1.00 95.06 915 ARG A CA 1
ATOM 7209 C C . ARG A 1 915 ? -45.808 -2.234 29.530 1.00 95.06 915 ARG A C 1
ATOM 7211 O O . ARG A 1 915 ? -45.735 -3.447 29.360 1.00 95.06 915 ARG A O 1
ATOM 7218 N N . ARG A 1 916 ? -46.968 -1.571 29.409 1.00 96.38 916 ARG A N 1
ATOM 7219 C CA . ARG A 1 916 ? -48.234 -2.223 29.004 1.00 96.38 916 ARG A CA 1
ATOM 7220 C C . ARG A 1 916 ? -48.200 -2.731 27.563 1.00 96.38 916 ARG A C 1
ATOM 7222 O O . ARG A 1 916 ? -48.834 -3.737 27.271 1.00 96.38 916 ARG A O 1
ATOM 7229 N N . LEU A 1 917 ? -47.465 -2.050 26.687 1.00 96.94 917 LEU A N 1
ATOM 7230 C CA . LEU A 1 917 ? -47.258 -2.447 25.293 1.00 96.94 917 LEU A CA 1
ATOM 7231 C C . LEU A 1 917 ? -46.154 -3.507 25.124 1.00 96.94 917 LEU A C 1
ATOM 7233 O O . LEU A 1 917 ? -45.858 -3.894 23.999 1.00 96.94 917 LEU A O 1
ATOM 7237 N N . GLY A 1 918 ? -45.560 -3.990 26.221 1.00 95.38 918 GLY A N 1
ATOM 7238 C CA . GLY A 1 918 ? -44.523 -5.025 26.202 1.00 95.38 918 GLY A CA 1
ATOM 7239 C C . GLY A 1 918 ? -43.106 -4.507 25.945 1.00 95.38 918 GLY A C 1
ATOM 7240 O O . GLY A 1 918 ? -42.197 -5.313 25.776 1.00 95.38 918 GLY A O 1
ATOM 7241 N N . LEU A 1 919 ? -42.896 -3.188 25.940 1.00 96.94 919 LEU A N 1
ATOM 7242 C CA . LEU A 1 919 ? -41.571 -2.589 25.791 1.00 96.94 919 LEU A CA 1
ATOM 7243 C C . LEU A 1 919 ? -40.818 -2.591 27.124 1.00 96.94 919 LEU A C 1
ATOM 7245 O O . LEU A 1 919 ? -41.384 -2.296 28.183 1.00 96.94 919 LEU A O 1
ATOM 7249 N N . THR A 1 920 ? -39.507 -2.833 27.070 1.00 97.06 920 THR A N 1
ATOM 7250 C CA . THR A 1 920 ? -38.631 -2.535 28.210 1.00 97.06 920 THR A CA 1
ATOM 7251 C C . THR A 1 920 ? -38.353 -1.033 28.251 1.00 97.06 920 THR A C 1
ATOM 7253 O O . THR A 1 920 ? -37.803 -0.470 27.310 1.00 97.06 920 THR A O 1
ATOM 7256 N N . MET A 1 921 ? -38.739 -0.379 29.344 1.00 96.00 921 MET A N 1
ATOM 7257 C CA . MET A 1 921 ? -38.643 1.076 29.496 1.00 96.00 921 MET A CA 1
ATOM 7258 C C . MET A 1 921 ? -37.500 1.457 30.435 1.00 96.00 921 MET A C 1
ATOM 7260 O O . MET A 1 921 ? -37.450 0.964 31.566 1.00 96.00 921 MET A O 1
ATOM 7264 N N . VAL A 1 922 ? -36.628 2.357 29.979 1.00 93.75 922 VAL A N 1
ATOM 7265 C CA . VAL A 1 922 ? -35.493 2.898 30.739 1.00 93.75 922 VAL A CA 1
ATOM 7266 C C . VAL A 1 922 ? -35.630 4.416 30.848 1.00 93.75 922 VAL A C 1
ATOM 7268 O O . VAL A 1 922 ? -35.814 5.091 29.839 1.00 93.75 922 VAL A O 1
ATOM 7271 N N . ASP A 1 923 ? -35.531 4.941 32.066 1.00 92.19 923 ASP A N 1
ATOM 7272 C CA . ASP A 1 923 ? -35.661 6.371 32.366 1.00 92.19 923 ASP A CA 1
ATOM 7273 C C . ASP A 1 923 ? -34.365 6.914 32.986 1.00 92.19 923 ASP A C 1
ATOM 7275 O O . ASP A 1 923 ? -34.090 6.698 34.168 1.00 92.19 923 ASP A O 1
ATOM 7279 N N . HIS A 1 924 ? -33.560 7.595 32.168 1.00 89.88 924 HIS A N 1
ATOM 7280 C CA . HIS A 1 924 ? -32.349 8.318 32.571 1.00 89.88 924 HIS A CA 1
ATOM 7281 C C . HIS A 1 924 ? -32.586 9.820 32.770 1.00 89.88 924 HIS A C 1
ATOM 7283 O O . HIS A 1 924 ? -31.622 10.557 32.942 1.00 89.88 924 HIS A O 1
ATOM 7289 N N . THR A 1 925 ? -33.835 10.295 32.798 1.00 87.56 925 THR A N 1
ATOM 7290 C CA . THR A 1 925 ? -34.138 11.699 33.145 1.00 87.56 925 THR A CA 1
ATOM 7291 C C . THR A 1 925 ? -34.057 11.942 34.657 1.00 87.56 925 THR A C 1
ATOM 7293 O O . THR A 1 925 ? -33.726 13.033 35.115 1.00 87.56 925 THR A O 1
ATOM 7296 N N . ALA A 1 926 ? -34.296 10.896 35.450 1.00 78.94 926 ALA A N 1
ATOM 7297 C CA . ALA A 1 926 ? -34.200 10.913 36.906 1.00 78.94 926 ALA A CA 1
ATOM 7298 C C . ALA A 1 926 ? -33.612 9.595 37.457 1.00 78.94 926 ALA A C 1
ATOM 7300 O O . ALA A 1 926 ? -34.255 8.923 38.272 1.00 78.94 926 ALA A O 1
ATOM 7301 N N . PRO A 1 927 ? -32.410 9.168 37.017 1.00 75.69 927 PRO A N 1
ATOM 7302 C CA . PRO A 1 927 ? -31.928 7.826 37.297 1.00 75.69 927 PRO A CA 1
ATOM 7303 C C . PRO A 1 927 ? -31.654 7.660 38.800 1.00 75.69 927 PRO A C 1
ATOM 7305 O O . PRO A 1 927 ? -31.004 8.509 39.423 1.00 75.69 927 PRO A O 1
ATOM 7308 N N . PRO A 1 928 ? -32.105 6.557 39.422 1.00 73.31 928 PRO A N 1
ATOM 7309 C CA . PRO A 1 928 ? -31.810 6.311 40.823 1.00 73.31 928 PRO A CA 1
ATOM 7310 C C . PRO A 1 928 ? -30.309 6.040 41.009 1.00 73.31 928 PRO A C 1
ATOM 7312 O O . PRO A 1 928 ? -29.643 5.481 40.138 1.00 73.31 928 PRO A O 1
ATOM 7315 N N . ARG A 1 929 ? -29.754 6.373 42.181 1.00 71.69 929 ARG A N 1
ATOM 7316 C CA . ARG A 1 929 ? -28.353 6.044 42.503 1.00 71.69 929 ARG A CA 1
ATOM 7317 C C . ARG A 1 929 ? -28.169 4.527 42.612 1.00 71.69 929 ARG A C 1
ATOM 7319 O O . ARG A 1 929 ? -28.555 3.928 43.610 1.00 71.69 929 ARG A O 1
ATOM 7326 N N . VAL A 1 930 ? -27.560 3.901 41.607 1.00 67.94 930 VAL A N 1
ATOM 7327 C CA . VAL A 1 930 ? -27.435 2.437 41.545 1.00 67.94 930 VAL A CA 1
ATOM 7328 C C . VAL A 1 930 ? -26.215 1.927 42.319 1.00 67.94 930 VAL A C 1
ATOM 7330 O O . VAL A 1 930 ? -25.071 2.138 41.913 1.00 67.94 930 VAL A O 1
ATOM 7333 N N . TRP A 1 931 ? -26.465 1.143 43.372 1.00 68.88 931 TRP A N 1
ATOM 7334 C CA . TRP A 1 931 ? -25.442 0.397 44.112 1.00 68.88 931 TRP A CA 1
ATOM 7335 C C . TRP A 1 931 ? -25.762 -1.092 44.098 1.00 68.88 931 TRP A C 1
ATOM 7337 O O . TRP A 1 931 ? -26.733 -1.540 44.703 1.00 68.88 931 TRP A O 1
ATOM 7347 N N . ARG A 1 932 ? -24.931 -1.885 43.414 1.00 66.62 932 ARG A N 1
ATOM 7348 C CA . ARG A 1 932 ? -25.233 -3.301 43.156 1.00 66.62 932 ARG A CA 1
ATOM 7349 C C . ARG A 1 932 ? -25.389 -4.139 44.436 1.00 66.62 932 ARG A C 1
ATOM 7351 O O . ARG A 1 932 ? -26.246 -5.010 44.488 1.00 66.62 932 ARG A O 1
ATOM 7358 N N . CYS A 1 933 ? -24.617 -3.838 45.480 1.00 63.94 933 CYS A N 1
ATOM 7359 C CA . CYS A 1 933 ? -24.710 -4.492 46.791 1.00 63.94 933 CYS A CA 1
ATOM 7360 C C . CYS A 1 933 ? -25.972 -4.125 47.598 1.00 63.94 933 CYS A C 1
ATOM 7362 O O . CYS A 1 933 ? -26.244 -4.776 48.598 1.00 63.94 933 CYS A O 1
ATOM 7364 N N . LYS A 1 934 ? -26.742 -3.114 47.172 1.00 66.50 934 LYS A N 1
ATOM 7365 C CA . LYS A 1 934 ? -27.976 -2.640 47.826 1.00 66.50 934 LYS A CA 1
ATOM 7366 C C . LYS A 1 934 ? -29.228 -2.889 46.974 1.00 66.50 934 LYS A C 1
ATOM 7368 O O . LYS A 1 934 ? -30.301 -2.389 47.289 1.00 66.50 934 LYS A O 1
ATOM 7373 N N . LEU A 1 935 ? -29.125 -3.675 45.893 1.00 70.38 935 LEU A N 1
ATOM 7374 C CA . LEU A 1 935 ? -30.275 -3.980 45.024 1.00 70.38 935 LEU A CA 1
ATOM 7375 C C . LEU A 1 935 ? -31.388 -4.735 45.762 1.00 70.38 935 LEU A C 1
ATOM 7377 O O . LEU A 1 935 ? -32.555 -4.551 45.427 1.00 70.38 935 LEU A O 1
ATOM 7381 N N . LYS A 1 936 ? -31.039 -5.544 46.777 1.00 70.50 936 LYS A N 1
ATOM 7382 C CA . LYS A 1 936 ? -32.011 -6.235 47.644 1.00 70.50 936 LYS A CA 1
ATOM 7383 C C . LYS A 1 936 ? -32.871 -5.243 48.449 1.00 70.50 936 LYS A C 1
ATOM 7385 O O . LYS A 1 936 ? -34.029 -5.541 48.718 1.00 70.50 936 LYS A O 1
ATOM 7390 N N . ASP A 1 937 ? -32.345 -4.053 48.743 1.00 72.56 937 ASP A N 1
ATOM 7391 C CA . ASP A 1 937 ? -32.999 -3.031 49.572 1.00 72.56 937 ASP A CA 1
ATOM 7392 C C . ASP A 1 937 ? -33.878 -2.060 48.754 1.00 72.56 937 ASP A C 1
ATOM 7394 O O . ASP A 1 937 ? -34.603 -1.247 49.324 1.00 72.56 937 ASP A O 1
ATOM 7398 N N . SER A 1 938 ? -33.836 -2.121 47.414 1.00 79.56 938 SER A N 1
ATOM 7399 C CA . SER A 1 938 ? -34.617 -1.236 46.536 1.00 79.56 938 SER A CA 1
ATOM 7400 C C . SER A 1 938 ? -35.097 -1.944 45.257 1.00 79.56 938 SER A C 1
ATOM 7402 O O . SER A 1 938 ? -34.386 -1.978 44.245 1.00 79.56 938 SER A O 1
ATOM 7404 N N . PRO A 1 939 ? -36.346 -2.455 45.242 1.00 81.62 939 PRO A N 1
ATOM 7405 C CA . PRO A 1 939 ? -36.945 -3.081 44.059 1.00 81.62 939 PRO A CA 1
ATOM 7406 C C . PRO A 1 939 ? -36.995 -2.158 42.833 1.00 81.62 939 PRO A C 1
ATOM 7408 O O . PRO A 1 939 ? -36.847 -2.613 41.699 1.00 81.62 939 PRO A O 1
ATOM 7411 N N . GLN A 1 940 ? -37.161 -0.849 43.048 1.00 80.62 940 GLN A N 1
ATOM 7412 C CA . GLN A 1 940 ? -37.167 0.151 41.978 1.00 80.62 940 GLN A CA 1
ATOM 7413 C C . GLN A 1 940 ? -35.791 0.267 41.303 1.00 80.62 940 GLN A C 1
ATOM 7415 O O . GLN A 1 940 ? -35.718 0.280 40.075 1.00 80.62 940 GLN A O 1
ATOM 7420 N N . MET A 1 941 ? -34.698 0.268 42.080 1.00 80.62 941 MET A N 1
ATOM 7421 C CA . MET A 1 941 ? -33.330 0.247 41.541 1.00 80.62 941 MET A CA 1
ATOM 7422 C C . MET A 1 941 ? -33.029 -1.051 40.794 1.00 80.62 941 MET A C 1
ATOM 7424 O O . MET A 1 941 ? -32.422 -1.014 39.725 1.00 80.62 941 MET A O 1
ATOM 7428 N N . ALA A 1 942 ? -33.471 -2.192 41.333 1.00 82.44 942 ALA A N 1
ATOM 7429 C CA . ALA A 1 942 ? -33.325 -3.486 40.673 1.00 82.44 942 ALA A CA 1
ATOM 7430 C C . ALA A 1 942 ? -34.060 -3.521 39.324 1.00 82.44 942 ALA A C 1
ATOM 7432 O O . ALA A 1 942 ? -33.494 -3.970 38.327 1.00 82.44 942 ALA A O 1
ATOM 7433 N N . SER A 1 943 ? -35.280 -2.978 39.271 1.00 85.81 943 SER A N 1
ATOM 7434 C CA . SER A 1 943 ? -36.055 -2.871 38.034 1.00 85.81 943 SER A CA 1
ATOM 7435 C C . SER A 1 943 ? -35.400 -1.941 37.010 1.00 85.81 943 SER A C 1
ATOM 7437 O O . SER A 1 943 ? -35.324 -2.312 35.840 1.00 85.81 943 SER A O 1
ATOM 7439 N N . PHE A 1 944 ? -34.925 -0.762 37.426 1.00 88.06 944 PHE A N 1
ATOM 7440 C CA . PHE A 1 944 ? -34.226 0.176 36.542 1.00 88.06 944 PHE A CA 1
ATOM 7441 C C . PHE A 1 944 ? -32.954 -0.450 35.962 1.00 88.06 944 PHE A C 1
ATOM 7443 O O . PHE A 1 944 ? -32.774 -0.473 34.746 1.00 88.06 944 PHE A O 1
ATOM 7450 N N . LEU A 1 945 ? -32.102 -1.025 36.819 1.00 85.56 945 LEU A N 1
ATOM 7451 C CA . LEU A 1 945 ? -30.853 -1.644 36.384 1.00 85.56 945 LEU A CA 1
ATOM 7452 C C . LEU A 1 945 ? -31.108 -2.840 35.459 1.00 85.56 945 LEU A C 1
ATOM 7454 O O . LEU A 1 945 ? -30.399 -2.994 34.471 1.00 85.56 945 LEU A O 1
ATOM 7458 N N . GLY A 1 946 ? -32.119 -3.667 35.741 1.00 88.12 946 GLY A N 1
ATOM 7459 C CA . GLY A 1 946 ? -32.502 -4.773 34.861 1.00 88.12 946 GLY A CA 1
ATOM 7460 C C . GLY A 1 946 ? -32.921 -4.295 33.468 1.00 88.12 946 GLY A C 1
ATOM 7461 O O . GLY A 1 946 ? -32.482 -4.862 32.467 1.00 88.12 946 GLY A O 1
ATOM 7462 N N . ALA A 1 947 ? -33.707 -3.216 33.395 1.00 89.69 947 ALA A N 1
ATOM 7463 C CA . ALA A 1 947 ? -34.125 -2.617 32.131 1.00 89.69 947 ALA A CA 1
ATOM 7464 C C . ALA A 1 947 ? -32.944 -2.003 31.356 1.00 89.69 947 ALA A C 1
ATOM 7466 O O . ALA A 1 947 ? -32.800 -2.244 30.157 1.00 89.69 947 ALA A O 1
ATOM 7467 N N . ASP A 1 948 ? -32.055 -1.268 32.029 1.00 88.62 948 ASP A N 1
ATOM 7468 C CA . ASP A 1 948 ? -30.881 -0.660 31.393 1.00 88.62 948 ASP A CA 1
ATOM 7469 C C . ASP A 1 948 ? -29.863 -1.721 30.928 1.00 88.62 948 ASP A C 1
ATOM 7471 O O . ASP A 1 948 ? -29.317 -1.637 29.827 1.00 88.62 948 ASP A O 1
ATOM 7475 N N . GLN A 1 949 ? -29.664 -2.795 31.698 1.00 89.31 949 GLN A N 1
ATOM 7476 C CA . GLN A 1 949 ? -28.836 -3.935 31.280 1.00 89.31 949 GLN A CA 1
ATOM 7477 C C . GLN A 1 949 ? -29.437 -4.682 30.082 1.00 89.31 949 GLN A C 1
ATOM 7479 O O . GLN A 1 949 ? -28.703 -5.134 29.197 1.00 89.31 949 GLN A O 1
ATOM 7484 N N . PHE A 1 950 ? -30.768 -4.792 30.017 1.00 91.25 950 PHE A N 1
ATOM 7485 C CA . PHE A 1 950 ? -31.460 -5.337 28.853 1.00 91.25 950 PHE A CA 1
ATOM 7486 C C . PHE A 1 950 ? -31.236 -4.461 27.612 1.00 91.25 950 PHE A C 1
ATOM 7488 O O . PHE A 1 950 ? -30.799 -4.985 26.581 1.00 91.25 950 PHE A O 1
ATOM 7495 N N . ALA A 1 951 ? -31.448 -3.147 27.725 1.00 88.25 951 ALA A N 1
ATOM 7496 C CA . ALA A 1 951 ? -31.298 -2.197 26.623 1.00 88.25 951 ALA A CA 1
ATOM 7497 C C . ALA A 1 951 ? -29.866 -2.178 26.061 1.00 88.25 951 ALA A C 1
ATOM 7499 O O . ALA A 1 951 ? -29.646 -2.366 24.863 1.00 88.25 951 ALA A O 1
ATOM 7500 N N . ASN A 1 952 ? -28.871 -2.058 26.943 1.00 82.50 952 ASN A N 1
ATOM 7501 C CA . ASN A 1 952 ? -27.464 -2.027 26.544 1.00 82.50 952 ASN A CA 1
ATOM 7502 C C . ASN A 1 952 ? -26.902 -3.418 26.214 1.00 82.50 952 ASN A C 1
ATOM 7504 O O . ASN A 1 952 ? -25.762 -3.519 25.782 1.00 82.50 952 ASN A O 1
ATOM 7508 N N . ARG A 1 953 ? -27.653 -4.506 26.448 1.00 86.56 953 ARG A N 1
ATOM 7509 C CA . ARG A 1 953 ? -27.172 -5.895 26.314 1.00 86.56 953 ARG A CA 1
ATOM 7510 C C . ARG A 1 953 ? -25.887 -6.166 27.112 1.00 86.56 953 ARG A C 1
ATOM 7512 O O . ARG A 1 953 ? -25.062 -6.989 26.739 1.00 86.56 953 ARG A O 1
ATOM 7519 N N . SER A 1 954 ? -25.733 -5.488 28.245 1.00 83.06 954 SER A N 1
ATOM 7520 C CA . SER A 1 954 ? -24.502 -5.476 29.035 1.00 83.06 954 SER A CA 1
ATOM 7521 C C . SER A 1 954 ? -24.810 -5.533 30.514 1.00 83.06 954 SER A C 1
ATOM 7523 O O . SER A 1 954 ? -25.753 -4.904 30.982 1.00 83.06 954 SER A O 1
ATOM 7525 N N . VAL A 1 955 ? -23.950 -6.201 31.280 1.00 77.94 955 VAL A N 1
ATOM 7526 C CA . VAL A 1 955 ? -23.974 -6.108 32.738 1.00 77.94 955 VAL A CA 1
ATOM 7527 C C . VAL A 1 955 ? -23.178 -4.872 33.147 1.00 77.94 955 VAL A C 1
ATOM 7529 O O . VAL A 1 955 ? -21.954 -4.880 33.115 1.00 77.94 955 VAL A O 1
ATOM 7532 N N . ILE A 1 956 ? -23.872 -3.792 33.499 1.00 72.12 956 ILE A N 1
ATOM 7533 C CA . ILE A 1 956 ? -23.231 -2.530 33.885 1.00 72.12 956 ILE A CA 1
ATOM 7534 C C . ILE A 1 956 ? -22.965 -2.536 35.393 1.00 72.12 956 ILE A C 1
ATOM 7536 O O . ILE A 1 956 ? -23.858 -2.829 36.197 1.00 72.12 956 ILE A O 1
ATOM 7540 N N . HIS A 1 957 ? -21.732 -2.201 35.773 1.00 76.81 957 HIS A N 1
ATOM 7541 C CA . HIS A 1 957 ? -21.321 -1.957 37.154 1.00 76.81 957 HIS A CA 1
ATOM 7542 C C . HIS A 1 957 ? -20.922 -0.487 37.294 1.00 76.81 957 HIS A C 1
ATOM 7544 O O . HIS A 1 957 ? -19.734 -0.172 37.198 1.00 76.81 957 HIS A O 1
ATOM 7550 N N . PRO A 1 958 ? -21.873 0.437 37.541 1.00 73.88 958 PRO A N 1
ATOM 7551 C CA . PRO A 1 958 ? -21.552 1.858 37.622 1.00 73.88 958 PRO A CA 1
ATOM 7552 C C . PRO A 1 958 ? -20.422 2.115 38.619 1.00 73.88 958 PRO A C 1
ATOM 7554 O O . PRO A 1 958 ? -19.448 2.777 38.268 1.00 73.88 958 PRO A O 1
ATOM 7557 N N . CYS A 1 959 ? -20.478 1.474 39.797 1.00 72.56 959 CYS A N 1
ATOM 7558 C CA . CYS A 1 959 ? -19.468 1.552 40.856 1.00 72.56 959 CYS A CA 1
ATOM 7559 C C . CYS A 1 959 ? -18.067 1.042 40.460 1.00 72.56 959 CYS A C 1
ATOM 7561 O O . CYS A 1 959 ? -17.092 1.481 41.061 1.00 72.56 959 CYS A O 1
ATOM 7563 N N . ARG A 1 960 ? -17.949 0.192 39.431 1.00 79.31 960 ARG A N 1
ATOM 7564 C CA . ARG A 1 960 ? -16.686 -0.418 38.975 1.00 79.31 960 ARG A CA 1
ATOM 7565 C C . ARG A 1 960 ? -16.213 0.082 37.619 1.00 79.31 960 ARG A C 1
ATOM 7567 O O . ARG A 1 960 ? -15.223 -0.428 37.115 1.00 79.31 960 ARG A O 1
ATOM 7574 N N . ALA A 1 961 ? -16.873 1.079 37.030 1.00 83.44 961 ALA A N 1
ATOM 7575 C CA . ALA A 1 961 ? -16.551 1.548 35.682 1.00 83.44 961 ALA A CA 1
ATOM 7576 C C . ALA A 1 961 ? -15.047 1.851 35.486 1.00 83.44 961 ALA A C 1
ATOM 7578 O O . ALA A 1 961 ? -14.474 1.433 34.486 1.00 83.44 961 ALA A O 1
ATOM 7579 N N . ALA A 1 962 ? -14.373 2.452 36.476 1.00 88.25 962 ALA A N 1
ATOM 7580 C CA . ALA A 1 962 ? -12.929 2.725 36.422 1.00 88.25 962 ALA A CA 1
ATOM 7581 C C . ALA A 1 962 ? -12.022 1.469 36.472 1.00 88.25 962 ALA A C 1
ATOM 7583 O O . ALA A 1 962 ? -10.826 1.557 36.207 1.00 88.25 962 ALA A O 1
ATOM 7584 N N . TRP A 1 963 ? -12.568 0.296 36.802 1.00 88.31 963 TRP A N 1
ATOM 7585 C CA . TRP A 1 963 ? -11.882 -1.003 36.815 1.00 88.31 963 TRP A CA 1
ATOM 7586 C C . TRP A 1 963 ? -12.290 -1.921 35.665 1.00 88.31 963 TRP A C 1
ATOM 7588 O O . TRP A 1 963 ? -11.710 -2.990 35.552 1.00 88.31 963 TRP A O 1
ATOM 7598 N N . GLU A 1 964 ? -13.271 -1.558 34.838 1.00 88.75 964 GLU A N 1
ATOM 7599 C CA . GLU A 1 964 ? -13.810 -2.467 33.812 1.00 88.75 964 GLU A CA 1
ATOM 7600 C C . GLU A 1 964 ? -13.891 -1.832 32.416 1.00 88.75 964 GLU A C 1
ATOM 7602 O O . GLU A 1 964 ? -13.954 -2.565 31.427 1.00 88.75 964 GLU A O 1
ATOM 7607 N N . HIS A 1 965 ? -13.913 -0.496 32.325 1.00 91.31 965 HIS A N 1
ATOM 7608 C CA . HIS A 1 965 ? -14.342 0.226 31.130 1.00 91.31 965 HIS A CA 1
ATOM 7609 C C . HIS A 1 965 ? -13.345 1.302 30.684 1.00 91.31 965 HIS A C 1
ATOM 7611 O O . HIS A 1 965 ? -12.904 2.128 31.488 1.00 91.31 965 HIS A O 1
ATOM 7617 N N . VAL A 1 966 ? -13.057 1.319 29.381 1.00 95.06 966 VAL A N 1
ATOM 7618 C CA . VAL A 1 966 ? -12.359 2.405 28.680 1.00 95.06 966 VAL A CA 1
ATOM 7619 C C . VAL A 1 966 ? -13.140 2.863 27.450 1.00 95.06 966 VAL A C 1
ATOM 7621 O O . VAL A 1 966 ? -13.880 2.077 26.859 1.00 95.06 966 VAL A O 1
ATOM 7624 N N . CYS A 1 967 ? -12.943 4.115 27.044 1.00 94.75 967 CYS A N 1
ATOM 7625 C CA . CYS A 1 967 ? -13.402 4.637 25.759 1.00 94.75 967 CYS A CA 1
ATOM 7626 C C . CYS A 1 967 ? -12.197 5.060 24.912 1.00 94.75 967 CYS A C 1
ATOM 7628 O O . CYS A 1 967 ? -11.306 5.729 25.428 1.00 94.75 967 CYS A O 1
ATOM 7630 N N . ILE A 1 968 ? -12.174 4.684 23.633 1.00 94.31 968 ILE A N 1
ATOM 7631 C CA . ILE A 1 968 ? -11.085 4.997 22.696 1.00 94.31 968 ILE A CA 1
ATOM 7632 C C . ILE A 1 968 ? -11.575 6.006 21.650 1.00 94.31 968 ILE A C 1
ATOM 7634 O O . ILE A 1 968 ? -12.598 5.790 20.990 1.00 94.31 968 ILE A O 1
ATOM 7638 N N . GLU A 1 969 ? -10.844 7.109 21.509 1.00 90.88 969 GLU A N 1
ATOM 7639 C CA . GLU A 1 969 ? -11.103 8.183 20.546 1.00 90.88 969 GLU A CA 1
ATOM 7640 C C . GLU A 1 969 ? -10.425 7.960 19.175 1.00 90.88 969 GLU A C 1
ATOM 7642 O O . GLU A 1 969 ? -9.505 7.146 19.054 1.00 90.88 969 GLU A O 1
ATOM 7647 N N . PRO A 1 970 ? -10.826 8.705 18.118 1.00 89.00 970 PRO A N 1
ATOM 7648 C CA . PRO A 1 970 ? -10.270 8.546 16.771 1.00 89.00 970 PRO A CA 1
ATOM 7649 C C . PRO A 1 970 ? -8.739 8.648 16.656 1.00 89.00 970 PRO A C 1
ATOM 7651 O O . PRO A 1 970 ? -8.135 7.994 15.807 1.00 89.00 970 PRO A O 1
ATOM 7654 N N . ASN A 1 971 ? -8.099 9.475 17.480 1.00 83.50 971 ASN A N 1
ATOM 7655 C CA . ASN A 1 971 ? -6.646 9.682 17.485 1.00 83.50 971 ASN A CA 1
ATOM 7656 C C . ASN A 1 971 ? -5.892 8.690 18.393 1.00 83.50 971 ASN A C 1
ATOM 7658 O O . ASN A 1 971 ? -4.670 8.779 18.496 1.00 83.50 971 ASN A O 1
ATOM 7662 N N . GLY A 1 972 ? -6.600 7.774 19.062 1.00 89.38 972 GLY A N 1
ATOM 7663 C CA . GLY A 1 972 ? -6.022 6.821 20.006 1.00 89.38 972 GLY A CA 1
ATOM 7664 C C . GLY A 1 972 ? -6.011 7.272 21.467 1.00 89.38 972 GLY A C 1
ATOM 7665 O O . GLY A 1 972 ? -5.504 6.520 22.300 1.00 89.38 972 GLY A O 1
ATOM 7666 N N . ASP A 1 973 ? -6.564 8.444 21.803 1.00 90.00 973 ASP A N 1
ATOM 7667 C CA . ASP A 1 973 ? -6.729 8.844 23.206 1.00 90.00 973 ASP A CA 1
ATOM 7668 C C . ASP A 1 973 ? -7.674 7.876 23.927 1.00 90.00 973 ASP A C 1
ATOM 7670 O O . ASP A 1 973 ? -8.679 7.415 23.377 1.00 90.00 973 ASP A O 1
ATOM 7674 N N . VAL A 1 974 ? -7.333 7.554 25.172 1.00 94.06 974 VAL A N 1
ATOM 7675 C CA . VAL A 1 974 ? -8.059 6.600 26.005 1.00 94.06 974 VAL A CA 1
ATOM 7676 C C . VAL A 1 974 ? -8.627 7.320 27.212 1.00 94.06 974 VAL A C 1
ATOM 7678 O O . VAL A 1 974 ? -7.886 7.881 28.016 1.00 94.06 974 VAL A O 1
ATOM 7681 N N . HIS A 1 975 ? -9.940 7.238 27.380 1.00 93.94 975 HIS A N 1
ATOM 7682 C CA . HIS A 1 975 ? -10.645 7.713 28.563 1.00 93.94 975 HIS A CA 1
ATOM 7683 C C . HIS A 1 975 ? -10.956 6.548 29.493 1.00 93.94 975 HIS A C 1
ATOM 7685 O O . HIS A 1 975 ? -11.364 5.470 29.049 1.00 93.94 975 HIS A O 1
ATOM 7691 N N . ILE A 1 976 ? -10.822 6.769 30.798 1.00 92.50 976 ILE A N 1
ATOM 7692 C CA . ILE A 1 976 ? -11.242 5.794 31.808 1.00 92.50 976 ILE A CA 1
ATOM 7693 C C . ILE A 1 976 ? -12.738 5.931 32.120 1.00 92.50 976 ILE A C 1
ATOM 7695 O O . ILE A 1 976 ? -13.268 7.033 32.221 1.00 92.50 976 ILE A O 1
ATOM 7699 N N . ALA A 1 977 ? -13.425 4.806 32.323 1.00 87.56 977 ALA A N 1
ATOM 7700 C CA . ALA A 1 977 ? -14.825 4.685 32.745 1.00 87.56 977 ALA A CA 1
ATOM 7701 C C . ALA A 1 977 ? -15.925 5.181 31.783 1.00 87.56 977 ALA A C 1
ATOM 7703 O O . ALA A 1 977 ? -16.992 4.569 31.773 1.00 87.56 977 ALA A O 1
ATOM 7704 N N . SER A 1 978 ? -15.749 6.270 31.032 1.00 85.12 978 SER A N 1
ATOM 7705 C CA . SER A 1 978 ? -16.723 6.760 30.037 1.00 85.12 978 SER A CA 1
ATOM 7706 C C . SER A 1 978 ? -16.096 7.791 29.094 1.00 85.12 978 SER A C 1
ATOM 7708 O O . SER A 1 978 ? -14.985 8.246 29.346 1.00 85.12 978 SER A O 1
ATOM 7710 N N . PHE A 1 979 ? -16.834 8.220 28.063 1.00 83.06 979 PHE A N 1
ATOM 7711 C CA . PHE A 1 979 ? -16.420 9.290 27.143 1.00 83.06 979 PHE A CA 1
ATOM 7712 C C . PHE A 1 979 ? -16.104 10.629 27.841 1.00 83.06 979 PHE A C 1
ATOM 7714 O O . PHE A 1 979 ? -15.229 11.361 27.403 1.00 83.06 979 PHE A O 1
ATOM 7721 N N . HIS A 1 980 ? -16.766 10.939 28.961 1.00 83.62 980 HIS A N 1
ATOM 7722 C CA . HIS A 1 980 ? -16.494 12.149 29.754 1.00 83.62 980 HIS A CA 1
ATOM 7723 C C . HIS A 1 980 ? -15.433 11.927 30.847 1.00 83.62 980 HIS A C 1
ATOM 7725 O O . HIS A 1 980 ? -15.200 12.807 31.674 1.00 83.62 980 HIS A O 1
ATOM 7731 N N . GLY A 1 981 ? -14.833 10.734 30.906 1.00 86.19 981 GLY A N 1
ATOM 7732 C CA . GLY A 1 981 ? -13.780 10.415 31.863 1.00 86.19 981 GLY A CA 1
ATOM 7733 C C . GLY A 1 981 ? -12.462 11.111 31.535 1.00 86.19 981 GLY A C 1
ATOM 7734 O O . GLY A 1 981 ? -12.264 11.608 30.427 1.00 86.19 981 GLY A O 1
ATOM 7735 N N . ALA A 1 982 ? -11.538 11.125 32.496 1.00 89.50 982 ALA A N 1
ATOM 7736 C CA . ALA A 1 982 ? -10.201 11.663 32.272 1.00 89.50 982 ALA A CA 1
ATOM 7737 C C . ALA A 1 982 ? -9.453 10.854 31.198 1.00 89.50 982 ALA A C 1
ATOM 7739 O O . ALA A 1 982 ? -9.535 9.619 31.171 1.00 89.50 982 ALA A O 1
ATOM 7740 N N . VAL A 1 983 ? -8.699 11.555 30.349 1.00 92.31 983 VAL A N 1
ATOM 7741 C CA . VAL A 1 983 ? -7.771 10.935 29.399 1.00 92.31 983 VAL A CA 1
ATOM 7742 C C . VAL A 1 983 ? -6.601 10.356 30.191 1.00 92.31 983 VAL A C 1
ATOM 7744 O O . VAL A 1 983 ? -5.888 11.085 30.877 1.00 92.31 983 VAL A O 1
ATOM 7747 N N . ILE A 1 984 ? -6.417 9.039 30.120 1.00 93.62 984 ILE A N 1
ATOM 7748 C CA . ILE A 1 984 ? -5.332 8.325 30.810 1.00 93.62 984 ILE A CA 1
ATOM 7749 C C . ILE A 1 984 ? -4.071 8.188 29.948 1.00 93.62 984 ILE A C 1
ATOM 7751 O O . ILE A 1 984 ? -3.021 7.824 30.469 1.00 93.62 984 ILE A O 1
ATOM 7755 N N . GLY A 1 985 ? -4.169 8.497 28.654 1.00 91.19 985 GLY A N 1
ATOM 7756 C CA . GLY A 1 985 ? -3.061 8.561 27.703 1.00 91.19 985 GLY A CA 1
ATOM 7757 C C . GLY A 1 985 ? -3.513 8.226 26.283 1.00 91.19 985 GLY A C 1
ATOM 7758 O O . GLY A 1 985 ? -4.712 8.167 26.015 1.00 91.19 985 GLY A O 1
ATOM 7759 N N . ASN A 1 986 ? -2.556 7.985 25.386 1.00 90.94 986 ASN A N 1
ATOM 7760 C CA . ASN A 1 986 ? -2.806 7.662 23.981 1.00 90.94 986 ASN A CA 1
ATOM 7761 C C . ASN A 1 986 ? -2.148 6.323 23.608 1.00 90.94 986 ASN A C 1
ATOM 7763 O O . ASN A 1 986 ? -0.958 6.129 23.869 1.00 90.94 986 ASN A O 1
ATOM 7767 N N . VAL A 1 987 ? -2.895 5.406 22.978 1.00 91.38 987 VAL A N 1
ATOM 7768 C CA . VAL A 1 987 ? -2.405 4.045 22.658 1.00 91.38 987 VAL A CA 1
ATOM 7769 C C . VAL A 1 987 ? -1.198 4.030 21.713 1.00 91.38 987 VAL A C 1
ATOM 7771 O O . VAL A 1 987 ? -0.410 3.081 21.692 1.00 91.38 987 VAL A O 1
ATOM 7774 N N . MET A 1 988 ? -1.036 5.093 20.925 1.00 86.06 988 MET A N 1
ATOM 7775 C CA . MET A 1 988 ? 0.075 5.259 19.990 1.00 86.06 988 MET A CA 1
ATOM 7776 C C . MET A 1 988 ? 1.374 5.630 20.710 1.00 86.06 988 MET A C 1
ATOM 7778 O O . MET A 1 988 ? 2.454 5.360 20.189 1.00 86.06 988 MET A O 1
ATOM 7782 N N . ALA A 1 989 ? 1.282 6.187 21.920 1.00 85.25 989 ALA A N 1
ATOM 7783 C CA . ALA A 1 989 ? 2.430 6.439 22.783 1.00 85.25 989 ALA A CA 1
ATOM 7784 C C . ALA A 1 989 ? 2.792 5.196 23.614 1.00 85.25 989 ALA A C 1
ATOM 7786 O O . ALA A 1 989 ? 3.948 4.776 23.628 1.00 85.25 989 ALA A O 1
ATOM 7787 N N . GLU A 1 990 ? 1.803 4.566 24.253 1.00 88.94 990 GLU A N 1
ATOM 7788 C CA . GLU A 1 990 ? 1.998 3.412 25.139 1.00 88.94 990 GLU A CA 1
ATOM 7789 C C . GLU A 1 990 ? 0.905 2.352 24.930 1.00 88.94 990 GLU A C 1
ATOM 7791 O O . GLU A 1 990 ? -0.238 2.707 24.650 1.00 88.94 990 GLU A O 1
ATOM 7796 N N . PRO A 1 991 ? 1.201 1.045 25.076 1.00 91.00 991 PRO A N 1
ATOM 7797 C CA . PRO A 1 991 ? 0.173 0.006 25.017 1.00 91.00 991 PRO A CA 1
ATOM 7798 C C . PRO A 1 991 ? -0.950 0.257 26.030 1.00 91.00 991 PRO A C 1
ATOM 7800 O O . PRO A 1 991 ? -0.688 0.694 27.155 1.00 91.00 991 PRO A O 1
ATOM 7803 N N . LEU A 1 992 ? -2.190 -0.107 25.681 1.00 93.06 992 LEU A N 1
ATOM 7804 C CA . LEU A 1 992 ? -3.348 0.085 26.561 1.00 93.06 992 LEU A CA 1
ATOM 7805 C C . LEU A 1 992 ? -3.148 -0.563 27.938 1.00 93.06 992 LEU A C 1
ATOM 7807 O O . LEU A 1 992 ? -3.614 -0.026 28.936 1.00 93.06 992 LEU A O 1
ATOM 7811 N N . THR A 1 993 ? -2.424 -1.679 28.019 1.00 89.94 993 THR A N 1
ATOM 7812 C CA . THR A 1 993 ? -2.076 -2.343 29.285 1.00 89.94 993 THR A CA 1
ATOM 7813 C C . THR A 1 993 ? -1.300 -1.459 30.251 1.00 89.94 993 THR A C 1
ATOM 7815 O O . THR A 1 993 ? -1.555 -1.516 31.454 1.00 89.94 993 THR A O 1
ATOM 7818 N N . MET A 1 994 ? -0.376 -0.643 29.739 1.00 92.00 994 MET A N 1
ATOM 7819 C CA . MET A 1 994 ? 0.403 0.288 30.550 1.00 92.00 994 MET A CA 1
ATOM 7820 C C . MET A 1 994 ? -0.445 1.494 30.936 1.00 92.00 994 MET A C 1
ATOM 7822 O O . MET A 1 994 ? -0.549 1.797 32.122 1.00 92.00 994 MET A O 1
ATOM 7826 N N . LEU A 1 995 ? -1.167 2.089 29.979 1.00 94.19 995 LEU A N 1
ATOM 7827 C CA . LEU A 1 995 ? -2.090 3.202 30.242 1.00 94.19 995 LEU A CA 1
ATOM 7828 C C . LEU A 1 995 ? -3.134 2.841 31.304 1.00 94.19 995 LEU A C 1
ATOM 7830 O O . LEU A 1 995 ? -3.398 3.605 32.233 1.00 94.19 995 LEU A O 1
ATOM 7834 N N . TRP A 1 996 ? -3.690 1.633 31.205 1.00 93.75 996 TRP A N 1
ATOM 7835 C CA . TRP A 1 996 ? -4.693 1.100 32.119 1.00 93.75 996 TRP A CA 1
ATOM 7836 C C . TRP A 1 996 ? -4.210 1.020 33.568 1.00 93.75 996 TRP A C 1
ATOM 7838 O O . TRP A 1 996 ? -5.025 1.101 34.485 1.00 93.75 996 TRP A O 1
ATOM 7848 N N . ASN A 1 997 ? -2.906 0.900 33.800 1.00 93.69 997 ASN A N 1
ATOM 7849 C CA . ASN A 1 997 ? -2.304 0.905 35.132 1.00 93.69 997 ASN A CA 1
ATOM 7850 C C . ASN A 1 997 ? -1.379 2.106 35.368 1.00 93.69 997 ASN A C 1
ATOM 7852 O O . ASN A 1 997 ? -0.659 2.141 36.365 1.00 93.69 997 ASN A O 1
ATOM 7856 N N . GLY A 1 998 ? -1.455 3.122 34.509 1.00 92.88 998 GLY A N 1
ATOM 7857 C CA . GLY A 1 998 ? -0.723 4.372 34.648 1.00 92.88 998 GLY A CA 1
ATOM 7858 C C . GLY A 1 998 ? -1.199 5.204 35.841 1.00 92.88 998 GLY A C 1
ATOM 7859 O O . GLY A 1 998 ? -2.276 4.986 36.405 1.00 92.88 998 GLY A O 1
ATOM 7860 N N . SER A 1 999 ? -0.401 6.200 36.224 1.00 92.31 999 SER A N 1
ATOM 7861 C CA . SER A 1 999 ? -0.652 7.045 37.401 1.00 92.31 999 SER A CA 1
ATOM 7862 C C . SER A 1 999 ? -2.010 7.758 37.361 1.00 92.31 999 SER A C 1
ATOM 7864 O O . SER A 1 999 ? -2.691 7.835 38.387 1.00 92.31 999 SER A O 1
ATOM 7866 N N . VAL A 1 1000 ? -2.442 8.226 36.185 1.00 91.81 1000 VAL A N 1
ATOM 7867 C CA . VAL A 1 1000 ? -3.749 8.878 35.993 1.00 91.81 1000 VAL A CA 1
ATOM 7868 C C . VAL A 1 1000 ? -4.885 7.882 36.230 1.00 91.81 1000 VAL A C 1
ATOM 7870 O O . VAL A 1 1000 ? -5.762 8.144 37.049 1.00 91.81 1000 VAL A O 1
ATOM 7873 N N . ALA A 1 1001 ? -4.836 6.698 35.609 1.00 92.50 1001 ALA A N 1
ATOM 7874 C CA . ALA A 1 1001 ? -5.849 5.653 35.787 1.00 92.50 1001 ALA A CA 1
ATOM 7875 C C . ALA A 1 1001 ? -5.968 5.195 37.251 1.00 92.50 1001 ALA A C 1
ATOM 7877 O O . ALA A 1 1001 ? -7.071 5.055 37.786 1.00 92.50 1001 ALA A O 1
ATOM 7878 N N . GLN A 1 1002 ? -4.830 5.012 37.926 1.00 92.50 1002 GLN A N 1
ATOM 7879 C CA . GLN A 1 1002 ? -4.791 4.682 39.350 1.00 92.50 1002 GLN A CA 1
ATOM 7880 C C . GLN A 1 1002 ? -5.399 5.794 40.216 1.00 92.50 1002 GLN A C 1
ATOM 7882 O O . GLN A 1 1002 ? -6.163 5.504 41.140 1.00 92.50 1002 GLN A O 1
ATOM 7887 N N . SER A 1 1003 ? -5.101 7.057 39.903 1.00 90.44 1003 SER A N 1
ATOM 7888 C CA . SER A 1 1003 ? -5.646 8.223 40.607 1.00 90.44 1003 SER A CA 1
ATOM 7889 C C . SER A 1 1003 ? -7.157 8.341 40.423 1.00 90.44 1003 SER A C 1
ATOM 7891 O O . SER A 1 1003 ? -7.871 8.579 41.394 1.00 90.44 1003 SER A O 1
ATOM 7893 N N . GLU A 1 1004 ? -7.669 8.098 39.216 1.00 89.31 1004 GLU A N 1
ATOM 7894 C CA . GLU A 1 1004 ? -9.108 8.092 38.939 1.00 89.31 1004 GLU A CA 1
ATOM 7895 C C . GLU A 1 1004 ? -9.832 6.948 39.660 1.00 89.31 1004 GLU A C 1
ATOM 7897 O O . GLU A 1 1004 ? -10.929 7.143 40.181 1.00 89.31 1004 GLU A O 1
ATOM 7902 N N . ARG A 1 1005 ? -9.215 5.767 39.794 1.00 88.69 1005 ARG A N 1
ATOM 7903 C CA . ARG A 1 1005 ? -9.756 4.680 40.633 1.00 88.69 1005 ARG A CA 1
ATOM 7904 C C . ARG A 1 1005 ? -9.798 5.063 42.110 1.00 88.69 1005 ARG A C 1
ATOM 7906 O O . ARG A 1 1005 ? -10.815 4.848 42.770 1.00 88.69 1005 ARG A O 1
ATOM 7913 N N . MET A 1 1006 ? -8.729 5.671 42.628 1.00 85.12 1006 MET A N 1
ATOM 7914 C CA . MET A 1 1006 ? -8.694 6.175 44.005 1.00 85.12 1006 MET A CA 1
ATOM 7915 C C . MET A 1 1006 ? -9.753 7.261 44.236 1.00 85.12 1006 MET A C 1
ATOM 7917 O O . MET A 1 1006 ? -10.495 7.186 45.215 1.00 85.12 1006 MET A O 1
ATOM 7921 N N . ARG A 1 1007 ? -9.896 8.213 43.307 1.00 82.75 1007 ARG A N 1
ATOM 7922 C CA . ARG A 1 1007 ? -10.934 9.251 43.346 1.00 82.75 1007 ARG A CA 1
ATOM 7923 C C . ARG A 1 1007 ? -12.332 8.640 43.300 1.00 82.75 1007 ARG A C 1
ATOM 7925 O O . ARG A 1 1007 ? -13.148 8.934 44.166 1.00 82.75 1007 ARG A O 1
ATOM 7932 N N . SER A 1 1008 ? -12.585 7.724 42.363 1.00 79.19 1008 SER A N 1
ATOM 7933 C CA . SER A 1 1008 ? -13.872 7.033 42.231 1.00 79.19 1008 SER A CA 1
ATOM 7934 C C . SER A 1 1008 ? -14.256 6.286 43.511 1.00 79.19 1008 SER A C 1
ATOM 7936 O O . SER A 1 1008 ? -15.434 6.230 43.851 1.00 79.19 1008 SER A O 1
ATOM 7938 N N . ARG A 1 1009 ? -13.277 5.762 44.261 1.00 74.00 1009 ARG A N 1
ATOM 7939 C CA . ARG A 1 1009 ? -13.492 5.142 45.576 1.00 74.00 1009 ARG A CA 1
ATOM 7940 C C . ARG A 1 1009 ? -13.857 6.154 46.672 1.00 74.00 1009 ARG A C 1
ATOM 7942 O O . ARG A 1 1009 ? -14.641 5.811 47.552 1.00 74.00 1009 ARG A O 1
ATOM 7949 N N . LEU A 1 1010 ? -13.279 7.355 46.642 1.00 70.44 1010 LEU A N 1
ATOM 7950 C CA . LEU A 1 1010 ? -13.491 8.402 47.650 1.00 70.44 1010 LEU A CA 1
ATOM 7951 C C . LEU A 1 1010 ? -14.786 9.197 47.420 1.00 70.44 1010 LEU A C 1
ATOM 7953 O O . LEU A 1 1010 ? -15.529 9.444 48.364 1.00 70.44 1010 LEU A O 1
ATOM 7957 N N . GLU A 1 1011 ? -15.067 9.584 46.175 1.00 65.62 1011 GLU A N 1
ATOM 7958 C CA . GLU A 1 1011 ? -16.208 10.443 45.816 1.00 65.62 1011 GLU A CA 1
ATOM 7959 C C . GLU A 1 1011 ? -17.537 9.685 45.786 1.00 65.62 1011 GLU A C 1
ATOM 7961 O O . GLU A 1 1011 ? -18.608 10.256 46.005 1.00 65.62 1011 GLU A O 1
ATOM 7966 N N . ARG A 1 1012 ? -17.489 8.372 45.550 1.00 62.47 1012 ARG A N 1
ATOM 7967 C CA . ARG A 1 1012 ? -18.666 7.507 45.621 1.00 62.47 1012 ARG A CA 1
ATOM 7968 C C . ARG A 1 1012 ? -18.887 7.097 47.073 1.00 62.47 1012 ARG A C 1
ATOM 7970 O O . ARG A 1 1012 ? -18.582 5.981 47.482 1.00 62.47 1012 ARG A O 1
ATOM 7977 N N . ILE A 1 1013 ? -19.436 8.027 47.847 1.00 49.50 1013 ILE A N 1
ATOM 7978 C CA . ILE A 1 1013 ? -19.833 7.813 49.239 1.00 49.50 1013 ILE A CA 1
ATOM 7979 C C . ILE A 1 1013 ? -21.075 6.904 49.249 1.00 49.50 1013 ILE A C 1
ATOM 7981 O O . ILE A 1 1013 ? -22.154 7.296 48.796 1.00 49.50 1013 ILE A O 1
ATOM 7985 N N . CYS A 1 1014 ? -20.919 5.670 49.736 1.00 51.66 1014 CYS A N 1
ATOM 7986 C CA . CYS A 1 1014 ? -22.050 4.854 50.181 1.00 51.66 1014 CYS A CA 1
ATOM 7987 C C . CYS A 1 1014 ? -22.642 5.526 51.430 1.00 51.66 1014 CYS A C 1
ATOM 7989 O O . CYS A 1 1014 ? -21.905 6.185 52.159 1.00 51.66 1014 CYS A O 1
ATOM 7991 N N . GLY A 1 1015 ? -23.941 5.367 51.706 1.00 45.53 1015 GLY A N 1
ATOM 7992 C CA . GLY A 1 1015 ? -24.620 6.034 52.834 1.00 45.53 1015 GLY A CA 1
ATOM 7993 C C . GLY A 1 1015 ? -23.959 5.865 54.216 1.00 45.53 1015 GLY A C 1
ATOM 7994 O O . GLY A 1 1015 ? -24.249 6.655 55.105 1.00 45.53 1015 GLY A O 1
ATOM 7995 N N . ASP A 1 1016 ? -23.028 4.912 54.360 1.00 47.22 1016 ASP A N 1
ATOM 7996 C CA . ASP A 1 1016 ? -22.305 4.571 55.591 1.00 47.22 1016 ASP A CA 1
ATOM 7997 C C . ASP A 1 1016 ? -20.780 4.872 55.547 1.00 47.22 1016 ASP A C 1
ATOM 7999 O O . ASP A 1 1016 ? -20.045 4.444 56.435 1.00 47.22 1016 ASP A O 1
ATOM 8003 N N . GLY A 1 1017 ? -20.266 5.582 54.529 1.00 50.03 1017 GLY A N 1
ATOM 8004 C CA . GLY A 1 1017 ? -18.837 5.940 54.397 1.00 50.03 1017 GLY A CA 1
ATOM 8005 C C . GLY A 1 1017 ? -18.115 5.329 53.177 1.00 50.03 1017 GLY A C 1
ATOM 8006 O O . GLY A 1 1017 ? -18.773 4.837 52.252 1.00 50.03 1017 GLY A O 1
ATOM 8007 N N . PRO A 1 1018 ? -16.762 5.398 53.110 1.00 48.56 1018 PRO A N 1
ATOM 8008 C CA . PRO A 1 1018 ? -15.991 4.888 51.975 1.00 48.56 1018 PRO A CA 1
ATOM 8009 C C . PRO A 1 1018 ? -16.138 3.367 51.825 1.00 48.56 1018 PRO A C 1
ATOM 8011 O O . PRO A 1 1018 ? -16.079 2.606 52.786 1.00 48.56 1018 PRO A O 1
ATOM 8014 N N . VAL A 1 1019 ? -16.330 2.943 50.579 1.00 48.28 1019 VAL A N 1
ATOM 8015 C CA . VAL A 1 1019 ? -16.798 1.614 50.169 1.00 48.28 1019 VAL A CA 1
ATOM 8016 C C . VAL A 1 1019 ? -15.885 0.473 50.658 1.00 48.28 1019 VAL A C 1
ATOM 8018 O O . VAL A 1 1019 ? -14.780 0.294 50.145 1.00 48.28 1019 VAL A O 1
ATOM 8021 N N . THR A 1 1020 ? -16.373 -0.361 51.580 1.00 49.41 1020 THR A N 1
ATOM 8022 C CA . THR A 1 1020 ? -15.937 -1.757 51.770 1.00 49.41 1020 THR A CA 1
ATOM 8023 C C . THR A 1 1020 ? -16.952 -2.666 51.072 1.00 49.41 1020 THR A C 1
ATOM 8025 O O . THR A 1 1020 ? -17.987 -3.029 51.625 1.00 49.41 1020 THR A O 1
ATOM 8028 N N . CYS A 1 1021 ? -16.726 -2.970 49.791 1.00 54.75 1021 CYS A N 1
ATOM 8029 C CA . CYS A 1 1021 ? -17.640 -3.822 49.028 1.00 54.75 1021 CYS A CA 1
ATOM 8030 C C . CYS A 1 1021 ? -17.491 -5.300 49.419 1.00 54.75 1021 CYS A C 1
ATOM 8032 O O . CYS A 1 1021 ? -16.388 -5.837 49.383 1.00 54.75 1021 CYS A O 1
ATOM 8034 N N . LEU A 1 1022 ? -18.623 -5.951 49.702 1.00 49.69 1022 LEU A N 1
ATOM 8035 C CA . LEU A 1 1022 ? -18.740 -7.401 49.870 1.00 49.69 1022 LEU A CA 1
ATOM 8036 C C . LEU A 1 1022 ? -18.480 -8.141 48.540 1.00 49.69 1022 LEU A C 1
ATOM 8038 O O . LEU A 1 1022 ? -18.721 -7.605 47.450 1.00 49.69 1022 LEU A O 1
ATOM 8042 N N . SER A 1 1023 ? -17.972 -9.368 48.627 1.00 45.56 1023 SER A N 1
ATOM 8043 C CA . SER A 1 1023 ? -17.710 -10.255 47.486 1.00 45.56 1023 SER A CA 1
ATOM 8044 C C . SER A 1 1023 ? -19.014 -10.680 46.779 1.00 45.56 1023 SER A C 1
ATOM 8046 O O . SER A 1 1023 ? -20.076 -10.687 47.391 1.00 45.56 1023 SER A O 1
ATOM 8048 N N . GLU A 1 1024 ? -18.981 -11.059 45.486 1.00 42.09 1024 GLU A N 1
ATOM 8049 C CA . GLU A 1 1024 ? -20.195 -11.532 44.769 1.00 42.09 1024 GLU A CA 1
ATOM 8050 C C . GLU A 1 1024 ? -20.876 -12.720 45.485 1.00 42.09 1024 GLU A C 1
ATOM 8052 O O . GLU A 1 1024 ? -22.098 -12.829 45.432 1.00 42.09 1024 GLU A O 1
ATOM 8057 N N . ASN A 1 1025 ? -20.113 -13.545 46.214 1.00 44.19 1025 ASN A N 1
ATOM 8058 C CA . ASN A 1 1025 ? -20.629 -14.670 47.005 1.00 44.19 1025 ASN A CA 1
ATOM 8059 C C . ASN A 1 1025 ? -21.405 -14.243 48.261 1.00 44.19 1025 ASN A C 1
ATOM 8061 O O . ASN A 1 1025 ? -22.152 -15.044 48.804 1.00 44.19 1025 ASN A O 1
ATOM 8065 N N . GLU A 1 1026 ? -21.233 -13.006 48.722 1.00 41.06 1026 GLU A N 1
ATOM 8066 C CA . GLU A 1 1026 ? -22.017 -12.419 49.815 1.00 41.06 1026 GLU A CA 1
ATOM 8067 C C . GLU A 1 1026 ? -23.237 -11.639 49.285 1.00 41.06 1026 GLU A C 1
ATOM 8069 O O . GLU A 1 1026 ? -24.108 -11.242 50.058 1.00 41.06 1026 GLU A O 1
ATOM 8074 N N . ILE A 1 1027 ? -23.304 -11.397 47.965 1.00 41.91 1027 ILE A N 1
ATOM 8075 C CA . ILE A 1 1027 ? -24.392 -10.662 47.298 1.00 41.91 1027 ILE A CA 1
ATOM 8076 C C . ILE A 1 1027 ? -25.494 -11.609 46.798 1.00 41.91 1027 ILE A C 1
ATOM 8078 O O . ILE A 1 1027 ? -26.666 -11.216 46.820 1.00 41.91 1027 ILE A O 1
ATOM 8082 N N . ILE A 1 1028 ? -25.144 -12.823 46.357 1.00 33.75 1028 ILE A N 1
ATOM 8083 C CA . ILE A 1 1028 ? -26.100 -13.897 46.018 1.00 33.75 1028 ILE A CA 1
ATOM 8084 C C . ILE A 1 1028 ? -26.736 -14.382 47.319 1.00 33.75 1028 ILE A C 1
ATOM 8086 O O . ILE A 1 1028 ? -27.969 -14.184 47.464 1.00 33.75 1028 ILE A O 1
#

Nearest PDB structures (foldseek):
  1wzk-assembly1_A  TM=8.507E-01  e=4.183E-41  Thermoactinomyces vulgaris
  7ehh-assembly1_A  TM=8.184E-01  e=5.469E-35  Weissella cibaria
  7d9b-assembly1_A  TM=8.188E-01  e=4.120E-34  Weissella cibaria
  7d9c-assembly1_A  TM=8.193E-01  e=4.570E-34  Weissella confusa
  2z1k-assembly1_A  TM=8.371E-01  e=6.122E-29  Thermus thermophilus HB8

Sequence (1028 aa):
MQTVSTIVSQRMMLSAFFRGPVTPRPLRISLPFQANSVELHGELQDRHHDPIPLHHRPDGNEWEFAIDLAPGVYAYKLVVDGSWRLDPNNPRTRQRTVHRDNVWVVAGTPEPLLFAPALPHCVPHPRGGYRITALLRKGFGSSLRIAWSEGRPDTESVMPMSRVSEEQEHIVFRSHLPTSTPFARFRFLLDDGTFVGQENGHDFDIPKCIDRLPSFWEQAVVYTIFVDRFRPQTDHSAWADDPGPDLPAYGHIDGITRSLDSLADLGVTVLHLTPIHVGASCHRYDVIDPLTVDPAIGGEQALRRLLDAAHQRGLRVLLDFSMLHVGTGFAPYEQVKREGPGSSLAPWFRWRDRSGHLQLDHYGGRVDAPLLNLDHEPVQELALQAVKHWTRFGIDGFRLDAAAQVPLSLGTRIRDTLRENAPHSLVLGEVVPAHAWRWQQAGVVDAATDFSFHATMTSFLAERSIDAATAAERIEYAVSEALSANRAVRFLSTHDHNRFATLCAVRGAPNRTALGMLMLVAMPGTPLLVYGEELGMAAKIAALRPEGAWEDRVPMPWSWSETQIAFRSLTRSLLQARRNHPALHSGDMQIVYAEDRLLVLRRALGNDIVDVVINASDSSVELSLDDDWLELLEPVASTGDVRVQDQQVCLGANSGLLAQRKPRQRPAGVIELMEKERKRRHNEAFASGRSEAPVRPSRIDFSITERCNVRCRHCINHSPDRVQQQTARTLSPAVLDRIREDLAHASYFGFVHGGESLTAPIFFDVLEAIRFARAGAPTVIHLLSNGMLLTPDVVERLVQAGVSSISLSIDGASPSVHDRIRVGSRLSVIEKHVEKMVELRHRHQLDLRIGLSCVVMTENQFELLQIVHLAARLGMDWVKFEELVASTEFARQWLVDPQGEETRNLVEEAVKQGRRLGLTMVDHTAPPRVWRCKLKDSPQMASFLGADQFANRSVIHPCRAAWEHVCIEPNGDVHIASFHGAVIGNVMAEPLTMLWNGSVAQSERMRSRLERICGDGPVTCLSENEII